Protein AF-0000000069286916 (afdb_homodimer)

Structure (mmCIF, N/CA/C/O backbone):
data_AF-0000000069286916-model_v1
#
loop_
_entity.id
_entity.type
_entity.pdbx_description
1 polymer 'Heat shock protein 70'
#
loop_
_atom_site.group_PDB
_atom_site.id
_atom_site.type_symbol
_atom_site.label_atom_id
_atom_site.label_alt_id
_atom_site.label_comp_id
_atom_site.label_asym_id
_atom_site.label_entity_id
_atom_site.label_seq_id
_atom_site.pdbx_PDB_ins_code
_atom_site.Cartn_x
_atom_site.Cartn_y
_atom_site.Cartn_z
_atom_site.occupancy
_atom_site.B_iso_or_equiv
_atom_site.auth_seq_id
_atom_site.auth_comp_id
_atom_site.auth_asym_id
_atom_site.auth_atom_id
_atom_site.pdbx_PDB_model_num
ATOM 1 N N . MET A 1 1 ? -3.254 14.445 -24.484 1 29.27 1 MET A N 1
ATOM 2 C CA . MET A 1 1 ? -4.668 14.258 -24.797 1 29.27 1 MET A CA 1
ATOM 3 C C . MET A 1 1 ? -5.523 14.312 -23.531 1 29.27 1 MET A C 1
ATOM 5 O O . MET A 1 1 ? -5.285 13.562 -22.594 1 29.27 1 MET A O 1
ATOM 9 N N . THR A 1 2 ? -5.906 15.469 -23.266 1 39.06 2 THR A N 1
ATOM 10 C CA . THR A 1 2 ? -6.801 15.734 -22.156 1 39.06 2 THR A CA 1
ATOM 11 C C . THR A 1 2 ? -7.996 14.789 -22.172 1 39.06 2 THR A C 1
ATOM 13 O O . THR A 1 2 ? -8.828 14.859 -23.078 1 39.06 2 THR A O 1
ATOM 16 N N . THR A 1 3 ? -7.797 13.656 -21.75 1 44.78 3 THR A N 1
ATOM 17 C CA . THR A 1 3 ? -8.93 12.742 -21.703 1 44.78 3 THR A CA 1
ATOM 18 C C . THR A 1 3 ? -10.102 13.359 -20.938 1 44.78 3 THR A C 1
ATOM 20 O O . THR A 1 3 ? -9.938 13.844 -19.828 1 44.78 3 THR A O 1
ATOM 23 N N . SER A 1 4 ? -11 13.945 -21.641 1 55.5 4 SER A N 1
ATOM 24 C CA . SER A 1 4 ? -12.242 14.477 -21.094 1 55.5 4 SER A CA 1
ATOM 25 C C . SER A 1 4 ? -13.031 13.398 -20.359 1 55.5 4 SER A C 1
ATOM 27 O O . SER A 1 4 ? -13.438 12.406 -20.969 1 55.5 4 SER A O 1
ATOM 29 N N . TYR A 1 5 ? -12.859 13.461 -19.094 1 59.62 5 TYR A N 1
ATOM 30 C CA . TYR A 1 5 ? -13.625 12.508 -18.297 1 59.62 5 TYR A CA 1
ATOM 31 C C . TYR A 1 5 ? -15.078 12.953 -18.172 1 59.62 5 TYR A C 1
ATOM 33 O O . TYR A 1 5 ? -15.352 14.133 -17.938 1 59.62 5 TYR A O 1
ATOM 41 N N . LYS A 1 6 ? -16.094 12.156 -18.391 1 61.5 6 LYS A N 1
ATOM 42 C CA . LYS A 1 6 ? -17.516 12.422 -18.328 1 61.5 6 LYS A CA 1
ATOM 43 C C . LYS A 1 6 ? -18.016 12.352 -16.891 1 61.5 6 LYS A C 1
ATOM 45 O O . LYS A 1 6 ? -19.078 12.883 -16.562 1 61.5 6 LYS A O 1
ATOM 50 N N . GLN A 1 7 ? -17.203 11.828 -15.945 1 78.44 7 GLN A N 1
ATOM 51 C CA . GLN A 1 7 ? -17.641 11.672 -14.562 1 78.44 7 GLN A CA 1
ATOM 52 C C . GLN A 1 7 ? -16.844 12.578 -13.625 1 78.44 7 GLN A C 1
ATOM 54 O O . GLN A 1 7 ? -15.781 13.078 -13.992 1 78.44 7 GLN A O 1
ATOM 59 N N . ALA A 1 8 ? -17.594 13.039 -12.531 1 84.75 8 ALA A N 1
ATOM 60 C CA . ALA A 1 8 ? -16.953 13.883 -11.523 1 84.75 8 ALA A CA 1
ATOM 61 C C . ALA A 1 8 ? -16.625 13.086 -10.258 1 84.75 8 ALA A C 1
ATOM 63 O O . ALA A 1 8 ? -17.391 12.188 -9.883 1 84.75 8 ALA A O 1
ATOM 64 N N . ALA A 1 9 ? -15.461 13.414 -9.781 1 88.81 9 ALA A N 1
ATOM 65 C CA . ALA A 1 9 ? -15.047 12.742 -8.547 1 88.81 9 ALA A CA 1
ATOM 66 C C . ALA A 1 9 ? -14.844 13.75 -7.418 1 88.81 9 ALA A C 1
ATOM 68 O O . ALA A 1 9 ? -14.336 14.852 -7.641 1 88.81 9 ALA A O 1
ATOM 69 N N . VAL A 1 10 ? -15.297 13.406 -6.246 1 93.06 10 VAL A N 1
ATOM 70 C CA . VAL A 1 10 ? -15.023 14.148 -5.02 1 93.06 10 VAL A CA 1
ATOM 71 C C . VAL A 1 10 ? -13.922 13.461 -4.223 1 93.06 10 VAL A C 1
ATOM 73 O O . VAL A 1 10 ? -13.93 12.234 -4.078 1 93.06 10 VAL A O 1
ATOM 76 N N . VAL A 1 11 ? -12.953 14.32 -3.748 1 96.88 11 VAL A N 1
ATOM 77 C CA . VAL A 1 11 ? -11.773 13.648 -3.201 1 96.88 11 VAL A CA 1
ATOM 78 C C . VAL A 1 11 ? -11.398 14.289 -1.867 1 96.88 11 VAL A C 1
ATOM 80 O O . VAL A 1 11 ? -11.789 15.422 -1.575 1 96.88 11 VAL A O 1
ATOM 83 N N . GLY A 1 12 ? -10.828 13.539 -1.012 1 98.56 12 GLY A N 1
ATOM 84 C CA . GLY A 1 12 ? -10.172 13.969 0.211 1 98.56 12 GLY A CA 1
ATOM 85 C C . GLY A 1 12 ? -8.656 13.836 0.158 1 98.56 12 GLY A C 1
ATOM 86 O O . GLY A 1 12 ? -8.141 12.781 -0.207 1 98.56 12 GLY A O 1
ATOM 87 N N . ILE A 1 13 ? -7.938 14.93 0.523 1 98.75 13 ILE A N 1
ATOM 88 C CA . ILE A 1 13 ? -6.48 14.938 0.417 1 98.75 13 ILE A CA 1
ATOM 89 C C . ILE A 1 13 ? -5.863 15.086 1.805 1 98.75 13 ILE A C 1
ATOM 91 O O . ILE A 1 13 ? -6.168 16.031 2.529 1 98.75 13 ILE A O 1
ATOM 95 N N . ASP A 1 14 ? -5.078 14.148 2.252 1 98.38 14 ASP A N 1
ATOM 96 C CA . ASP A 1 14 ? -4.152 14.281 3.373 1 98.38 14 ASP A CA 1
ATOM 97 C C . ASP A 1 14 ? -2.771 14.719 2.895 1 98.38 14 ASP A C 1
ATOM 99 O O . ASP A 1 14 ? -1.964 13.883 2.473 1 98.38 14 ASP A O 1
ATOM 103 N N . LEU A 1 15 ? -2.523 15.969 2.996 1 98.06 15 LEU A N 1
ATOM 104 C CA . LEU A 1 15 ? -1.232 16.516 2.594 1 98.06 15 LEU A CA 1
ATOM 105 C C . LEU A 1 15 ? -0.187 16.297 3.682 1 98.06 15 LEU A C 1
ATOM 107 O O . LEU A 1 15 ? -0.03 17.141 4.574 1 98.06 15 LEU A O 1
ATOM 111 N N . GLY A 1 16 ? 0.583 15.211 3.516 1 96.25 16 GLY A N 1
ATOM 112 C CA . GLY A 1 16 ? 1.627 14.93 4.488 1 96.25 16 GLY A CA 1
ATOM 113 C C . GLY A 1 16 ? 2.947 15.594 4.156 1 96.25 16 GLY A C 1
ATOM 114 O O . GLY A 1 16 ? 3.191 15.969 3.004 1 96.25 16 GLY A O 1
ATOM 115 N N . ALA A 1 17 ? 3.781 15.75 5.18 1 95.38 17 ALA A N 1
ATOM 116 C CA . ALA A 1 17 ? 5.102 16.344 4.98 1 95.38 17 ALA A CA 1
ATOM 117 C C . ALA A 1 17 ? 6 15.422 4.164 1 95.38 17 ALA A C 1
ATOM 119 O O . ALA A 1 17 ? 6.789 15.883 3.338 1 95.38 17 ALA A O 1
ATOM 120 N N . SER A 1 18 ? 5.863 14.133 4.379 1 95.5 18 SER A N 1
ATOM 121 C CA . SER A 1 18 ? 6.699 13.156 3.686 1 95.5 18 SER A CA 1
ATOM 122 C C . SER A 1 18 ? 5.926 12.461 2.566 1 95.5 18 SER A C 1
ATOM 124 O O . SER A 1 18 ? 6.453 12.266 1.471 1 95.5 18 SER A O 1
ATOM 126 N N . GLU A 1 19 ? 4.758 12.047 2.936 1 96.19 19 GLU A N 1
ATOM 127 C CA . GLU A 1 19 ? 3.883 11.359 1.992 1 96.19 19 GLU A CA 1
ATOM 128 C C . GLU A 1 19 ? 2.443 11.852 2.115 1 96.19 19 GLU A C 1
ATOM 130 O O . GLU A 1 19 ? 2.018 12.281 3.188 1 96.19 19 GLU A O 1
ATOM 135 N N . SER A 1 20 ? 1.748 11.711 0.996 1 98.12 20 SER A N 1
ATOM 136 C CA . SER A 1 20 ? 0.358 12.156 0.978 1 98.12 20 SER A CA 1
ATOM 137 C C . SER A 1 20 ? -0.574 11.039 0.523 1 98.12 20 SER A C 1
ATOM 139 O O . SER A 1 20 ? -0.155 10.133 -0.194 1 98.12 20 SER A O 1
ATOM 141 N N . TYR A 1 21 ? -1.77 11.062 0.991 1 98 21 TYR A N 1
ATOM 142 C CA . TYR A 1 21 ? -2.834 10.133 0.627 1 98 21 TYR A CA 1
ATOM 143 C C . TYR A 1 21 ? -4.02 10.875 0.015 1 98 21 TYR A C 1
ATOM 145 O O . TYR A 1 21 ? -4.375 11.969 0.461 1 98 21 TYR A O 1
ATOM 153 N N . VAL A 1 22 ? -4.637 10.328 -1 1 98.5 22 VAL A N 1
ATOM 154 C CA . VAL A 1 22 ? -5.863 10.852 -1.597 1 98.5 22 VAL A CA 1
ATOM 155 C C . VAL A 1 22 ? -6.949 9.781 -1.562 1 98.5 22 VAL A C 1
ATOM 157 O O . VAL A 1 22 ? -6.738 8.648 -2.021 1 98.5 22 VAL A O 1
ATOM 160 N N . ALA A 1 23 ? -8.023 10.094 -0.96 1 97.94 23 ALA A N 1
ATOM 161 C CA . ALA A 1 23 ? -9.203 9.227 -0.952 1 97.94 23 ALA A CA 1
ATOM 162 C C . ALA A 1 23 ? -10.273 9.75 -1.898 1 97.94 23 ALA A C 1
ATOM 164 O O . ALA A 1 23 ? -10.375 10.961 -2.129 1 97.94 23 ALA A O 1
ATOM 165 N N . TYR A 1 24 ? -11.023 8.898 -2.457 1 95 24 TYR A N 1
ATOM 166 C CA . TYR A 1 24 ? -12.125 9.258 -3.348 1 95 24 TYR A CA 1
ATOM 167 C C . TYR A 1 24 ? -13.391 8.484 -3 1 95 24 TYR A C 1
ATOM 169 O O . TYR A 1 24 ? -13.328 7.473 -2.297 1 95 24 TYR A O 1
ATOM 177 N N . VAL A 1 25 ? -14.484 9.039 -3.387 1 88.81 25 VAL A N 1
ATOM 178 C CA . VAL A 1 25 ? -15.773 8.383 -3.203 1 88.81 25 VAL A CA 1
ATOM 179 C C . VAL A 1 25 ? -16.234 7.766 -4.523 1 88.81 25 VAL A C 1
ATOM 181 O O . VAL A 1 25 ? -16.5 8.484 -5.488 1 88.81 25 VAL A O 1
ATOM 184 N N . GLY A 1 26 ? -16.219 6.445 -4.582 1 75.25 26 GLY A N 1
ATOM 185 C CA . GLY A 1 26 ? -16.688 5.738 -5.766 1 75.25 26 GLY A CA 1
ATOM 186 C C . GLY A 1 26 ? -17.609 4.574 -5.441 1 75.25 26 GLY A C 1
ATOM 187 O O . GLY A 1 26 ? -17.266 3.725 -4.613 1 75.25 26 GLY A O 1
ATOM 188 N N . LYS A 1 27 ? -18.688 4.496 -6.156 1 71 27 LYS A N 1
ATOM 189 C CA . LYS A 1 27 ? -19.672 3.422 -6.055 1 71 27 LYS A CA 1
ATOM 190 C C . LYS A 1 27 ? -20.078 3.195 -4.605 1 71 27 LYS A C 1
ATOM 192 O O . LYS A 1 27 ? -20.125 2.055 -4.137 1 71 27 LYS A O 1
ATOM 197 N N . GLY A 1 28 ? -20.188 4.32 -3.824 1 74.38 28 GLY A N 1
ATOM 198 C CA . GLY A 1 28 ? -20.719 4.281 -2.475 1 74.38 28 GLY A CA 1
ATOM 199 C C . GLY A 1 28 ? -19.688 3.945 -1.423 1 74.38 28 GLY A C 1
ATOM 200 O O . GLY A 1 28 ? -20 3.854 -0.235 1 74.38 28 GLY A O 1
ATOM 201 N N . ILE A 1 29 ? -18.5 3.756 -1.857 1 80.44 29 ILE A N 1
ATOM 202 C CA . ILE A 1 29 ? -17.469 3.422 -0.875 1 80.44 29 ILE A CA 1
ATOM 203 C C . ILE A 1 29 ? -16.312 4.414 -0.979 1 80.44 29 ILE A C 1
ATOM 205 O O . ILE A 1 29 ? -16.109 5.027 -2.029 1 80.44 29 ILE A O 1
ATOM 209 N N . VAL A 1 30 ? -15.711 4.656 0.175 1 90.31 30 VAL A N 1
ATOM 210 C CA . VAL A 1 30 ? -14.508 5.48 0.203 1 90.31 30 VAL A CA 1
ATOM 211 C C . VAL A 1 30 ? -13.273 4.59 0.059 1 90.31 30 VAL A C 1
ATOM 213 O O . VAL A 1 30 ? -13.125 3.6 0.779 1 90.31 30 VAL A O 1
ATOM 216 N N . ASP A 1 31 ? -12.469 4.895 -0.884 1 90 31 ASP A N 1
ATOM 217 C CA . ASP A 1 31 ? -11.242 4.125 -1.069 1 90 31 ASP A CA 1
ATOM 218 C C . ASP A 1 31 ? -10.055 5.043 -1.356 1 90 31 ASP A C 1
ATOM 220 O O . ASP A 1 31 ? -10.219 6.262 -1.454 1 90 31 ASP A O 1
ATOM 224 N N . ILE A 1 32 ? -8.852 4.5 -1.339 1 94.81 32 ILE A N 1
ATOM 225 C CA . ILE A 1 32 ? -7.617 5.262 -1.492 1 94.81 32 ILE A CA 1
ATOM 226 C C . ILE A 1 32 ? -7.105 5.133 -2.926 1 94.81 32 ILE A C 1
ATOM 228 O O . ILE A 1 32 ? -7.125 4.043 -3.504 1 94.81 32 ILE A O 1
ATOM 232 N N . VAL A 1 33 ? -6.664 6.242 -3.512 1 94.62 33 VAL A N 1
ATOM 233 C CA . VAL A 1 33 ? -6.098 6.305 -4.855 1 94.62 33 VAL A CA 1
ATOM 234 C C . VAL A 1 33 ? -4.711 5.664 -4.863 1 94.62 33 VAL A C 1
ATOM 236 O O . VAL A 1 33 ? -3.92 5.875 -3.939 1 94.62 33 VAL A O 1
ATOM 239 N N . GLN A 1 34 ? -4.43 4.887 -5.844 1 91.25 34 GLN A N 1
ATOM 240 C CA . GLN A 1 34 ? -3.072 4.402 -6.07 1 91.25 34 GLN A CA 1
ATOM 241 C C . GLN A 1 34 ? -2.352 5.254 -7.113 1 91.25 34 GLN A C 1
ATOM 243 O O . GLN A 1 34 ? -2.947 5.645 -8.117 1 91.25 34 GLN A O 1
ATOM 248 N N . ASN A 1 35 ? -1.1 5.523 -6.816 1 93.19 35 ASN A N 1
ATOM 249 C CA . ASN A 1 35 ? -0.357 6.367 -7.746 1 93.19 35 ASN A CA 1
ATOM 250 C C . ASN A 1 35 ? 0.226 5.555 -8.898 1 93.19 35 ASN A C 1
ATOM 252 O O . ASN A 1 35 ? -0.092 4.375 -9.055 1 93.19 35 ASN A O 1
ATOM 256 N N . GLU A 1 36 ? 1.031 6.188 -9.742 1 85.69 36 GLU A N 1
ATOM 257 C CA . GLU A 1 36 ? 1.503 5.602 -10.992 1 85.69 36 GLU A CA 1
ATOM 258 C C . GLU A 1 36 ? 2.473 4.453 -10.734 1 85.69 36 GLU A C 1
ATOM 260 O O . GLU A 1 36 ? 2.748 3.65 -11.625 1 85.69 36 GLU A O 1
ATOM 265 N N . VAL A 1 37 ? 2.984 4.363 -9.5 1 86.75 37 VAL A N 1
ATOM 266 C CA . VAL A 1 37 ? 3.863 3.246 -9.18 1 86.75 37 VAL A CA 1
ATOM 267 C C . VAL A 1 37 ? 3.125 2.246 -8.289 1 86.75 37 VAL A C 1
ATOM 269 O O . VAL A 1 37 ? 3.75 1.459 -7.578 1 86.75 37 VAL A O 1
ATOM 272 N N . SER A 1 38 ? 1.798 2.359 -8.219 1 83.19 38 SER A N 1
ATOM 273 C CA . SER A 1 38 ? 0.877 1.422 -7.582 1 83.19 38 SER A CA 1
ATOM 274 C C . SER A 1 38 ? 0.997 1.474 -6.062 1 83.19 38 SER A C 1
ATOM 276 O O . SER A 1 38 ? 0.88 0.447 -5.391 1 83.19 38 SER A O 1
ATOM 278 N N . LYS A 1 39 ? 1.302 2.613 -5.629 1 90.62 39 LYS A N 1
ATOM 279 C CA . LYS A 1 39 ? 1.31 2.84 -4.188 1 90.62 39 LYS A CA 1
ATOM 280 C C . LYS A 1 39 ? 0.085 3.639 -3.752 1 90.62 39 LYS A C 1
ATOM 282 O O . LYS A 1 39 ? -0.419 4.473 -4.504 1 90.62 39 LYS A O 1
ATOM 287 N N . ARG A 1 40 ? -0.316 3.383 -2.555 1 93.12 40 ARG A N 1
ATOM 288 C CA . ARG A 1 40 ? -1.465 4.098 -2.012 1 93.12 40 ARG A CA 1
ATOM 289 C C . ARG A 1 40 ? -1.052 5.457 -1.457 1 93.12 40 ARG A C 1
ATOM 291 O O . ARG A 1 40 ? -1.901 6.305 -1.178 1 93.12 40 ARG A O 1
ATOM 298 N N . ASN A 1 41 ? 0.191 5.676 -1.24 1 95.88 41 ASN A N 1
ATOM 299 C CA . ASN A 1 41 ? 0.741 6.973 -0.851 1 95.88 41 ASN A CA 1
ATOM 300 C C . ASN A 1 41 ? 1.637 7.551 -1.941 1 95.88 41 ASN A C 1
ATOM 302 O O . ASN A 1 41 ? 2.168 6.812 -2.773 1 95.88 41 ASN A O 1
ATOM 306 N N . THR A 1 42 ? 1.723 8.844 -2.016 1 97.44 42 THR A N 1
ATOM 307 C CA . THR A 1 42 ? 2.607 9.562 -2.926 1 97.44 42 THR A CA 1
ATOM 308 C C . THR A 1 42 ? 3.605 10.414 -2.148 1 97.44 42 THR A C 1
ATOM 310 O O . THR A 1 42 ? 3.229 11.133 -1.219 1 97.44 42 THR A O 1
ATOM 313 N N . SER A 1 43 ? 4.898 10.328 -2.57 1 97.5 43 SER A N 1
ATOM 314 C CA . SER A 1 43 ? 5.938 11.086 -1.887 1 97.5 43 SER A CA 1
ATOM 315 C C . SER A 1 43 ? 5.738 12.586 -2.076 1 97.5 43 SER A C 1
ATOM 317 O O . SER A 1 43 ? 5.5 13.047 -3.191 1 97.5 43 SER A O 1
ATOM 319 N N . SER A 1 44 ? 5.781 13.328 -0.987 1 98.19 44 SER A N 1
ATOM 320 C CA . SER A 1 44 ? 5.633 14.781 -1.049 1 98.19 44 SER A CA 1
ATOM 321 C C . SER A 1 44 ? 6.934 15.453 -1.466 1 98.19 44 SER A C 1
ATOM 323 O O . SER A 1 44 ? 7.578 16.125 -0.657 1 98.19 44 SER A O 1
ATOM 325 N N . LEU A 1 45 ? 7.273 15.312 -2.762 1 98.19 45 LEU A N 1
ATOM 326 C CA . LEU A 1 45 ? 8.539 15.789 -3.299 1 98.19 45 LEU A CA 1
ATOM 327 C C . LEU A 1 45 ? 8.328 16.531 -4.621 1 98.19 45 LEU A C 1
ATOM 329 O O . LEU A 1 45 ? 7.48 16.125 -5.422 1 98.19 45 LEU A O 1
ATOM 333 N N . VAL A 1 46 ? 9.07 17.594 -4.781 1 98.38 46 VAL A N 1
ATOM 334 C CA . VAL A 1 46 ? 9.141 18.328 -6.039 1 98.38 46 VAL A CA 1
ATOM 335 C C . VAL A 1 46 ? 10.602 18.547 -6.43 1 98.38 46 VAL A C 1
ATOM 337 O O . VAL A 1 46 ? 11.344 19.234 -5.73 1 98.38 46 VAL A O 1
ATOM 340 N N . GLY A 1 47 ? 11 17.938 -7.543 1 97.25 47 GLY A N 1
ATOM 341 C CA . GLY A 1 47 ? 12.367 18.062 -8.031 1 97.25 47 GLY A CA 1
ATOM 342 C C . GLY A 1 47 ? 12.469 18.828 -9.336 1 97.25 47 GLY A C 1
ATOM 343 O O . GLY A 1 47 ? 11.484 18.922 -10.086 1 97.25 47 GLY A O 1
ATOM 344 N N . PHE A 1 48 ? 13.633 19.375 -9.547 1 96.94 48 PHE A N 1
ATOM 345 C CA . PHE A 1 48 ? 13.906 20.141 -10.758 1 96.94 48 PHE A CA 1
ATOM 346 C C . PHE A 1 48 ? 15.188 19.656 -11.43 1 96.94 48 PHE A C 1
ATOM 348 O O . PHE A 1 48 ? 16.188 19.391 -10.758 1 96.94 48 PHE A O 1
ATOM 355 N N . THR A 1 49 ? 15.094 19.391 -12.711 1 93.31 49 THR A N 1
ATOM 356 C CA . THR A 1 49 ? 16.266 19.031 -13.5 1 93.31 49 THR A CA 1
ATOM 357 C C . THR A 1 49 ? 16.484 20.031 -14.633 1 93.31 49 THR A C 1
ATOM 359 O O . THR A 1 49 ? 15.797 21.047 -14.711 1 93.31 49 THR A O 1
ATOM 362 N N . ASP A 1 50 ? 17.516 19.797 -15.453 1 91.44 50 ASP A N 1
ATOM 363 C CA . ASP A 1 50 ? 17.781 20.656 -16.594 1 91.44 50 ASP A CA 1
ATOM 364 C C . ASP A 1 50 ? 16.703 20.484 -17.672 1 91.44 50 ASP A C 1
ATOM 366 O O . ASP A 1 50 ? 16.578 21.328 -18.578 1 91.44 50 ASP A O 1
ATOM 370 N N . ARG A 1 51 ? 15.898 19.469 -17.484 1 87.06 51 ARG A N 1
ATOM 371 C CA . ARG A 1 51 ? 14.984 19.141 -18.562 1 87.06 51 ARG A CA 1
ATOM 372 C C . ARG A 1 51 ? 13.531 19.25 -18.109 1 87.06 51 ARG A C 1
ATOM 374 O O . ARG A 1 51 ? 12.664 19.656 -18.875 1 87.06 51 ARG A O 1
ATOM 381 N N . GLU A 1 52 ? 13.297 18.828 -16.906 1 92.25 52 GLU A N 1
ATOM 382 C CA . GLU A 1 52 ? 11.898 18.734 -16.5 1 92.25 52 GLU A CA 1
ATOM 383 C C . GLU A 1 52 ? 11.75 18.828 -14.984 1 92.25 52 GLU A C 1
ATOM 385 O O . GLU A 1 52 ? 12.75 18.844 -14.258 1 92.25 52 GLU A O 1
ATOM 390 N N . ARG A 1 53 ? 10.523 19.016 -14.57 1 95.75 53 ARG A N 1
ATOM 391 C CA . ARG A 1 53 ? 10.156 18.875 -13.164 1 95.75 53 ARG A CA 1
ATOM 392 C C . ARG A 1 53 ? 9.844 17.438 -12.812 1 95.75 53 ARG A C 1
ATOM 394 O O . ARG A 1 53 ? 9.242 16.703 -13.609 1 95.75 53 ARG A O 1
ATOM 401 N N . LEU A 1 54 ? 10.328 17.047 -11.641 1 95.25 54 LEU A N 1
ATOM 402 C CA . LEU A 1 54 ? 10.047 15.719 -11.094 1 95.25 54 LEU A CA 1
ATOM 403 C C . LEU A 1 54 ? 9.086 15.812 -9.914 1 95.25 54 LEU A C 1
ATOM 405 O O . LEU A 1 54 ? 9.398 16.453 -8.906 1 95.25 54 LEU A O 1
ATOM 409 N N . LEU A 1 55 ? 7.957 15.172 -9.992 1 97.25 55 LEU A N 1
ATOM 410 C CA . LEU A 1 55 ? 6.949 15.312 -8.945 1 97.25 55 LEU A CA 1
ATOM 411 C C . LEU A 1 55 ? 6.609 13.953 -8.336 1 97.25 55 LEU A C 1
ATOM 413 O O . LEU A 1 55 ? 6.508 12.953 -9.047 1 97.25 55 LEU A O 1
ATOM 417 N N . GLY A 1 56 ? 6.43 13.914 -7.02 1 96.75 56 GLY A N 1
ATOM 418 C CA . GLY A 1 56 ? 6.008 12.703 -6.34 1 96.75 56 GLY A CA 1
ATOM 419 C C . GLY A 1 56 ? 7.062 11.609 -6.352 1 96.75 56 GLY A C 1
ATOM 420 O O . GLY A 1 56 ? 8.227 11.867 -6.035 1 96.75 56 GLY A O 1
ATOM 421 N N . ASP A 1 57 ? 6.645 10.414 -6.734 1 94.56 57 ASP A N 1
ATOM 422 C CA . ASP A 1 57 ? 7.52 9.242 -6.66 1 94.56 57 ASP A CA 1
ATOM 423 C C . ASP A 1 57 ? 8.602 9.297 -7.738 1 94.56 57 ASP A C 1
ATOM 425 O O . ASP A 1 57 ? 9.641 8.641 -7.617 1 94.56 57 ASP A O 1
ATOM 429 N N . VAL A 1 58 ? 8.359 10.039 -8.75 1 93.31 58 VAL A N 1
ATOM 430 C CA . VAL A 1 58 ? 9.383 10.25 -9.766 1 93.31 58 VAL A CA 1
ATOM 431 C C . VAL A 1 58 ? 10.555 11.023 -9.156 1 93.31 58 VAL A C 1
ATOM 433 O O . VAL A 1 58 ? 11.719 10.727 -9.438 1 93.31 58 VAL A O 1
ATOM 436 N N . ALA A 1 59 ? 10.227 12.039 -8.375 1 95.69 59 ALA A N 1
ATOM 437 C CA . ALA A 1 59 ? 11.266 12.781 -7.66 1 95.69 59 ALA A CA 1
ATOM 438 C C . ALA A 1 59 ? 12 11.891 -6.668 1 95.69 59 ALA A C 1
ATOM 440 O O . ALA A 1 59 ? 13.211 12 -6.504 1 95.69 59 ALA A O 1
ATOM 441 N N . LEU A 1 60 ? 11.258 11 -6.016 1 94.56 60 LEU A N 1
ATOM 442 C CA . LEU A 1 60 ? 11.852 10.086 -5.051 1 94.56 60 LEU A CA 1
ATOM 443 C C . LEU A 1 60 ? 12.883 9.188 -5.719 1 94.56 60 LEU A C 1
ATOM 445 O O . LEU A 1 60 ? 13.953 8.93 -5.16 1 94.56 60 LEU A O 1
ATOM 449 N N . ALA A 1 61 ? 12.555 8.719 -6.887 1 89.44 61 ALA A N 1
ATOM 450 C CA . ALA A 1 61 ? 13.422 7.797 -7.609 1 89.44 61 ALA A CA 1
ATOM 451 C C . ALA A 1 61 ? 14.758 8.453 -7.949 1 89.44 61 ALA A C 1
ATOM 453 O O . ALA A 1 61 ? 15.766 7.762 -8.141 1 89.44 61 ALA A O 1
ATOM 454 N N . GLN A 1 62 ? 14.836 9.789 -7.969 1 91.06 62 GLN A N 1
ATOM 455 C CA . GLN A 1 62 ? 16.047 10.492 -8.398 1 91.06 62 GLN A CA 1
ATOM 456 C C . GLN A 1 62 ? 16.594 11.359 -7.273 1 91.06 62 GLN A C 1
ATOM 458 O O . GLN A 1 62 ? 17.516 12.156 -7.496 1 91.06 62 GLN A O 1
ATOM 463 N N . ILE A 1 63 ? 16.047 11.25 -6.113 1 92.44 63 ILE A N 1
ATOM 464 C CA . ILE A 1 63 ? 16.359 12.211 -5.062 1 92.44 63 ILE A CA 1
ATOM 465 C C . ILE A 1 63 ? 17.828 12.109 -4.684 1 92.44 63 ILE A C 1
ATOM 467 O O . ILE A 1 63 ? 18.469 13.117 -4.348 1 92.44 63 ILE A O 1
ATOM 471 N N . LYS A 1 64 ? 18.453 10.961 -4.734 1 89.06 64 LYS A N 1
ATOM 472 C CA . LYS A 1 64 ? 19.859 10.805 -4.355 1 89.06 64 LYS A CA 1
ATOM 473 C C . LYS A 1 64 ? 20.781 11.516 -5.344 1 89.06 64 LYS A C 1
ATOM 475 O O . LYS A 1 64 ? 21.734 12.188 -4.938 1 89.06 64 LYS A O 1
ATOM 480 N N . SER A 1 65 ? 20.5 11.422 -6.625 1 88.12 65 SER A N 1
ATOM 481 C CA . SER A 1 65 ? 21.328 12.047 -7.648 1 88.12 65 SER A CA 1
ATOM 482 C C . SER A 1 65 ? 20.922 13.508 -7.863 1 88.12 65 SER A C 1
ATOM 484 O O . SER A 1 65 ? 21.688 14.281 -8.438 1 88.12 65 SER A O 1
ATOM 486 N N . ASN A 1 66 ? 19.734 13.891 -7.363 1 92.69 66 ASN A N 1
ATOM 487 C CA . ASN A 1 66 ? 19.219 15.234 -7.578 1 92.69 66 ASN A CA 1
ATOM 488 C C . ASN A 1 66 ? 18.828 15.898 -6.262 1 92.69 66 ASN A C 1
ATOM 490 O O . ASN A 1 66 ? 17.844 16.641 -6.207 1 92.69 66 ASN A O 1
ATOM 494 N N . ALA A 1 67 ? 19.594 15.594 -5.27 1 92.62 67 ALA A N 1
ATOM 495 C CA . ALA A 1 67 ? 19.266 16.016 -3.912 1 92.62 67 ALA A CA 1
ATOM 496 C C . ALA A 1 67 ? 19.188 17.531 -3.809 1 92.62 67 ALA A C 1
ATOM 498 O O . ALA A 1 67 ? 18.219 18.062 -3.248 1 92.62 67 ALA A O 1
ATOM 499 N N . LYS A 1 68 ? 20.016 18.297 -4.418 1 93.31 68 LYS A N 1
ATOM 500 C CA . LYS A 1 68 ? 20.156 19.734 -4.25 1 93.31 68 LYS A CA 1
ATOM 501 C C . LYS A 1 68 ? 18.984 20.484 -4.91 1 93.31 68 LYS A C 1
ATOM 503 O O . LYS A 1 68 ? 18.766 21.656 -4.625 1 93.31 68 LYS A O 1
ATOM 508 N N . ASN A 1 69 ? 18.312 19.75 -5.758 1 96.44 69 ASN A N 1
ATOM 509 C CA . ASN A 1 69 ? 17.219 20.406 -6.484 1 96.44 69 ASN A CA 1
ATOM 510 C C . ASN A 1 69 ? 15.883 19.719 -6.207 1 96.44 69 ASN A C 1
ATOM 512 O O . ASN A 1 69 ? 14.969 19.781 -7.031 1 96.44 69 ASN A O 1
ATOM 516 N N . THR A 1 70 ? 15.797 18.984 -5.098 1 97.19 70 THR A N 1
ATOM 517 C CA . THR A 1 70 ? 14.547 18.344 -4.719 1 97.19 70 THR A CA 1
ATOM 518 C C . THR A 1 70 ? 13.969 18.984 -3.457 1 97.19 70 THR A C 1
ATOM 520 O O . THR A 1 70 ? 14.562 18.875 -2.379 1 97.19 70 THR A O 1
ATOM 523 N N . CYS A 1 71 ? 12.859 19.672 -3.619 1 98.06 71 CYS A N 1
ATOM 524 C CA . CYS A 1 71 ? 12.156 20.328 -2.52 1 98.06 71 CYS A CA 1
ATOM 525 C C . CYS A 1 71 ? 11.352 19.312 -1.711 1 98.06 71 CYS A C 1
ATOM 527 O O . CYS A 1 71 ? 10.57 18.547 -2.273 1 98.06 71 CYS A O 1
ATOM 529 N N . ARG A 1 72 ? 11.562 19.344 -0.414 1 96.06 72 ARG A N 1
ATOM 530 C CA . ARG A 1 72 ? 10.836 18.438 0.483 1 96.06 72 ARG A CA 1
ATOM 531 C C . ARG A 1 72 ? 10.312 19.188 1.702 1 96.06 72 ARG A C 1
ATOM 533 O O . ARG A 1 72 ? 10.766 20.297 1.996 1 96.06 72 ARG A O 1
ATOM 540 N N . ASN A 1 73 ? 9.312 18.734 2.393 1 95.5 73 ASN A N 1
ATOM 541 C CA . ASN A 1 73 ? 8.695 19.281 3.6 1 95.5 73 ASN A CA 1
ATOM 542 C C . ASN A 1 73 ? 8.133 20.672 3.354 1 95.5 73 ASN A C 1
ATOM 544 O O . ASN A 1 73 ? 8.125 21.516 4.258 1 95.5 73 ASN A O 1
ATOM 548 N N . PHE A 1 74 ? 7.754 20.984 2.191 1 97.31 74 PHE A N 1
ATOM 549 C CA . PHE A 1 74 ? 7.285 22.328 1.863 1 97.31 74 PHE A CA 1
ATOM 550 C C . PHE A 1 74 ? 5.984 22.641 2.6 1 97.31 74 PHE A C 1
ATOM 552 O O . PHE A 1 74 ? 5.633 23.797 2.777 1 97.31 74 PHE A O 1
ATOM 559 N N . LYS A 1 75 ? 5.285 21.609 3.059 1 96.75 75 LYS A N 1
ATOM 560 C CA . LYS A 1 75 ? 4.113 21.828 3.902 1 96.75 75 LYS A CA 1
ATOM 561 C C . LYS A 1 75 ? 4.449 22.688 5.109 1 96.75 75 LYS A C 1
ATOM 563 O O . LYS A 1 75 ? 3.676 23.578 5.48 1 96.75 75 LYS A O 1
ATOM 568 N N . HIS A 1 76 ? 5.582 22.5 5.68 1 96.44 76 HIS A N 1
ATOM 569 C CA . HIS A 1 76 ? 5.996 23.188 6.906 1 96.44 76 HIS A CA 1
ATOM 570 C C . HIS A 1 76 ? 6.484 24.594 6.613 1 96.44 76 HIS A C 1
ATOM 572 O O . HIS A 1 76 ? 6.676 25.391 7.535 1 96.44 76 HIS A O 1
ATOM 578 N N . LEU A 1 77 ? 6.621 24.906 5.332 1 97 77 LEU A N 1
ATOM 579 C CA . LEU A 1 77 ? 7.113 26.234 4.965 1 97 77 LEU A CA 1
ATOM 580 C C . LEU A 1 77 ? 5.957 27.172 4.609 1 97 77 LEU A C 1
ATOM 582 O O . LEU A 1 77 ? 6.133 28.391 4.535 1 97 77 LEU A O 1
ATOM 586 N N . LEU A 1 78 ? 4.793 26.641 4.469 1 97.5 78 LEU A N 1
ATOM 587 C CA . LEU A 1 78 ? 3.643 27.438 4.066 1 97.5 78 LEU A CA 1
ATOM 588 C C . LEU A 1 78 ? 3.381 28.562 5.074 1 97.5 78 LEU A C 1
ATOM 590 O O . LEU A 1 78 ? 3.148 28.297 6.254 1 97.5 78 LEU A O 1
ATOM 594 N N . GLY A 1 79 ? 3.4 29.812 4.594 1 96.12 79 GLY A N 1
ATOM 595 C CA . GLY A 1 79 ? 3.082 30.969 5.41 1 96.12 79 GLY A CA 1
ATOM 596 C C . GLY A 1 79 ? 4.105 31.234 6.5 1 96.12 79 GLY A C 1
ATOM 597 O O . GLY A 1 79 ? 3.809 31.906 7.492 1 96.12 79 GLY A O 1
ATOM 598 N N . ARG A 1 80 ? 5.316 30.672 6.324 1 96.69 80 ARG A N 1
ATOM 599 C CA . ARG A 1 80 ? 6.336 30.797 7.359 1 96.69 80 ARG A CA 1
ATOM 600 C C . ARG A 1 80 ? 7.488 31.672 6.891 1 96.69 80 ARG A C 1
ATOM 602 O O . ARG A 1 80 ? 7.844 31.656 5.707 1 96.69 80 ARG A O 1
ATOM 609 N N . LYS A 1 81 ? 8.039 32.375 7.859 1 95.06 81 LYS A N 1
ATOM 610 C CA . LYS A 1 81 ? 9.266 33.125 7.578 1 95.06 81 LYS A CA 1
ATOM 611 C C . LYS A 1 81 ? 10.492 32.219 7.68 1 95.06 81 LYS A C 1
ATOM 613 O O . LYS A 1 81 ? 10.57 31.359 8.555 1 95.06 81 LYS A O 1
ATOM 618 N N . VAL A 1 82 ? 11.445 32.438 6.812 1 94.06 82 VAL A N 1
ATOM 619 C CA . VAL A 1 82 ? 12.602 31.562 6.707 1 94.06 82 VAL A CA 1
ATOM 620 C C . VAL A 1 82 ? 13.414 31.625 7.996 1 94.06 82 VAL A C 1
ATOM 622 O O . VAL A 1 82 ? 14.078 30.656 8.367 1 94.06 82 VAL A O 1
ATOM 625 N N . ASP A 1 83 ? 13.359 32.75 8.719 1 92.06 83 ASP A N 1
ATOM 626 C CA . ASP A 1 83 ? 14.18 32.938 9.914 1 92.06 83 ASP A CA 1
ATOM 627 C C . ASP A 1 83 ? 13.414 32.531 11.172 1 92.06 83 ASP A C 1
ATOM 629 O O . ASP A 1 83 ? 13.891 32.75 12.289 1 92.06 83 ASP A O 1
ATOM 633 N N . ALA A 1 84 ? 12.211 31.969 10.953 1 92.94 84 ALA A N 1
ATOM 634 C CA . ALA A 1 84 ? 11.477 31.469 12.117 1 92.94 84 ALA A CA 1
ATOM 635 C C . ALA A 1 84 ? 12.273 30.391 12.852 1 92.94 84 ALA A C 1
ATOM 637 O O . ALA A 1 84 ? 12.898 29.531 12.219 1 92.94 84 ALA A O 1
ATOM 638 N N . PRO A 1 85 ? 12.312 30.438 14.148 1 86.81 85 PRO A N 1
ATOM 639 C CA . PRO A 1 85 ? 13.172 29.547 14.938 1 86.81 85 PRO A CA 1
ATOM 640 C C . PRO A 1 85 ? 12.883 28.078 14.68 1 86.81 85 PRO A C 1
ATOM 642 O O . PRO A 1 85 ? 13.805 27.25 14.664 1 86.81 85 PRO A O 1
ATOM 645 N N . ASP A 1 86 ? 11.68 27.719 14.516 1 86.44 86 ASP A N 1
ATOM 646 C CA . ASP A 1 86 ? 11.344 26.297 14.383 1 86.44 86 ASP A CA 1
ATOM 647 C C . ASP A 1 86 ? 11.688 25.781 12.992 1 86.44 86 ASP A C 1
ATOM 649 O O . ASP A 1 86 ? 11.711 24.578 12.758 1 86.44 86 ASP A O 1
ATOM 653 N N . LEU A 1 87 ? 12.062 26.656 12.047 1 91.75 87 LEU A N 1
ATOM 654 C CA . LEU A 1 87 ? 12.406 26.203 10.703 1 91.75 87 LEU A CA 1
ATOM 655 C C . LEU A 1 87 ? 13.844 25.703 10.641 1 91.75 87 LEU A C 1
ATOM 657 O O . LEU A 1 87 ? 14.258 25.109 9.648 1 91.75 87 LEU A O 1
ATOM 661 N N . ASP A 1 88 ? 14.555 25.906 11.727 1 88 88 ASP A N 1
ATOM 662 C CA . ASP A 1 88 ? 15.883 25.312 11.812 1 88 88 ASP A CA 1
ATOM 663 C C . ASP A 1 88 ? 15.805 23.781 11.703 1 88 88 ASP A C 1
ATOM 665 O O . ASP A 1 88 ? 16.672 23.156 11.094 1 88 88 ASP A O 1
ATOM 669 N N . LYS A 1 89 ? 14.797 23.281 12.273 1 89.62 89 LYS A N 1
ATOM 670 C CA . LYS A 1 89 ? 14.586 21.844 12.188 1 89.62 89 LYS A CA 1
ATOM 671 C C . LYS A 1 89 ? 14.367 21.406 10.742 1 89.62 89 LYS A C 1
ATOM 673 O O . LYS A 1 89 ? 14.781 20.312 10.352 1 89.62 89 LYS A O 1
ATOM 678 N N . GLU A 1 90 ? 13.703 22.234 9.984 1 93.06 90 GLU A N 1
ATOM 679 C CA . GLU A 1 90 ? 13.438 21.906 8.594 1 93.06 90 GLU A CA 1
ATOM 680 C C . GLU A 1 90 ? 14.719 21.922 7.77 1 93.06 90 GLU A C 1
ATOM 682 O O . GLU A 1 90 ? 14.859 21.172 6.805 1 93.06 90 GLU A O 1
ATOM 687 N N . LYS A 1 91 ? 15.656 22.719 8.203 1 92.12 91 LYS A N 1
ATOM 688 C CA . LYS A 1 91 ? 16.938 22.797 7.512 1 92.12 91 LYS A CA 1
ATOM 689 C C . LYS A 1 91 ? 17.703 21.484 7.625 1 92.12 91 LYS A C 1
ATOM 691 O O . LYS A 1 91 ? 18.438 21.094 6.703 1 92.12 91 LYS A O 1
ATOM 696 N N . PHE A 1 92 ? 17.516 20.844 8.734 1 93.12 92 PHE A N 1
ATOM 697 C CA . PHE A 1 92 ? 18.156 19.547 8.938 1 93.12 92 PHE A CA 1
ATOM 698 C C . PHE A 1 92 ? 17.719 18.547 7.863 1 93.12 92 PHE A C 1
ATOM 700 O O . PHE A 1 92 ? 18.531 17.75 7.379 1 93.12 92 PHE A O 1
ATOM 707 N N . TRP A 1 93 ? 16.516 18.609 7.469 1 94.56 93 TRP A N 1
ATOM 708 C CA . TRP A 1 93 ? 15.922 17.625 6.574 1 94.56 93 TRP A CA 1
ATOM 709 C C . TRP A 1 93 ? 16 18.078 5.121 1 94.56 93 TRP A C 1
ATOM 711 O O . TRP A 1 93 ? 15.938 17.266 4.199 1 94.56 93 TRP A O 1
ATOM 721 N N . SER A 1 94 ? 16.141 19.344 4.926 1 94.12 94 SER A N 1
ATOM 722 C CA . SER A 1 94 ? 16.094 19.906 3.578 1 94.12 94 SER A CA 1
ATOM 723 C C . SER A 1 94 ? 17.328 19.5 2.771 1 94.12 94 SER A C 1
ATOM 725 O O . SER A 1 94 ? 18.453 19.484 3.293 1 94.12 94 SER A O 1
ATOM 727 N N . THR A 1 95 ? 17.125 19.094 1.531 1 92.44 95 THR A N 1
ATOM 728 C CA . THR A 1 95 ? 18.234 18.812 0.625 1 92.44 95 THR A CA 1
ATOM 729 C C . THR A 1 95 ? 18.531 20.016 -0.267 1 92.44 95 THR A C 1
ATOM 731 O O . THR A 1 95 ? 19.641 20.172 -0.761 1 92.44 95 THR A O 1
ATOM 734 N N . CYS A 1 96 ? 17.5 20.812 -0.409 1 92.5 96 CYS A N 1
ATOM 735 C CA . CYS A 1 96 ? 17.594 22.062 -1.157 1 92.5 96 CYS A CA 1
ATOM 736 C C . CYS A 1 96 ? 17.812 23.25 -0.219 1 92.5 96 CYS A C 1
ATOM 738 O O . CYS A 1 96 ? 17.281 23.266 0.892 1 92.5 96 CYS A O 1
ATOM 740 N N . PRO A 1 97 ? 18.562 24.266 -0.758 1 93.62 97 PRO A N 1
ATOM 741 C CA . PRO A 1 97 ? 18.703 25.453 0.087 1 93.62 97 PRO A CA 1
ATOM 742 C C . PRO A 1 97 ? 17.375 26.156 0.324 1 93.62 97 PRO A C 1
ATOM 744 O O . PRO A 1 97 ? 16.625 26.406 -0.625 1 93.62 97 PRO A O 1
ATOM 747 N N . MET A 1 98 ? 17.109 26.469 1.569 1 96.06 98 MET A N 1
ATOM 748 C CA . MET A 1 98 ? 15.922 27.234 1.946 1 96.06 98 MET A CA 1
ATOM 749 C C . MET A 1 98 ? 16.219 28.719 1.946 1 96.06 98 MET A C 1
ATOM 751 O O . MET A 1 98 ? 17.219 29.156 2.518 1 96.06 98 MET A O 1
ATOM 755 N N . VAL A 1 99 ? 15.344 29.453 1.316 1 96.81 99 VAL A N 1
ATOM 756 C CA . VAL A 1 99 ? 15.562 30.891 1.192 1 96.81 99 VAL A CA 1
ATOM 757 C C . VAL A 1 99 ? 14.242 31.641 1.383 1 96.81 99 VAL A C 1
ATOM 759 O O . VAL A 1 99 ? 13.172 31.016 1.434 1 96.81 99 VAL A O 1
ATOM 762 N N . GLU A 1 100 ? 14.391 32.906 1.646 1 96.69 100 GLU A N 1
ATOM 763 C CA . GLU A 1 100 ? 13.211 33.781 1.531 1 96.69 100 GLU A CA 1
ATOM 764 C C . GLU A 1 100 ? 12.812 33.969 0.071 1 96.69 100 GLU A C 1
ATOM 766 O O . GLU A 1 100 ? 13.609 34.469 -0.728 1 96.69 100 GLU A O 1
ATOM 771 N N . ALA A 1 101 ? 11.703 33.562 -0.244 1 96.06 101 ALA A N 1
ATOM 772 C CA . ALA A 1 101 ? 11.25 33.656 -1.63 1 96.06 101 ALA A CA 1
ATOM 773 C C . ALA A 1 101 ? 10.664 35.031 -1.91 1 96.06 101 ALA A C 1
ATOM 775 O O . ALA A 1 101 ? 10.711 35.938 -1.056 1 96.06 101 ALA A O 1
ATOM 776 N N . ASP A 1 102 ? 10.109 35.219 -3.129 1 93.44 102 ASP A N 1
ATOM 777 C CA . ASP A 1 102 ? 9.672 36.531 -3.609 1 93.44 102 ASP A CA 1
ATOM 778 C C . ASP A 1 102 ? 8.445 37 -2.848 1 93.44 102 ASP A C 1
ATOM 780 O O . ASP A 1 102 ? 8.195 38.219 -2.746 1 93.44 102 ASP A O 1
ATOM 784 N N . ASP A 1 103 ? 7.699 36.094 -2.293 1 93.06 103 ASP A N 1
ATOM 785 C CA . ASP A 1 103 ? 6.477 36.469 -1.591 1 93.06 103 ASP A CA 1
ATOM 786 C C . ASP A 1 103 ? 6.77 36.812 -0.13 1 93.06 103 ASP A C 1
ATOM 788 O O . ASP A 1 103 ? 5.852 37.094 0.639 1 93.06 103 ASP A O 1
ATOM 792 N N . GLY A 1 104 ? 7.996 36.75 0.247 1 93.94 104 GLY A N 1
ATOM 793 C CA . GLY A 1 104 ? 8.391 37.125 1.593 1 93.94 104 GLY A CA 1
ATOM 794 C C . GLY A 1 104 ? 8.359 35.969 2.574 1 93.94 104 GLY A C 1
ATOM 795 O O . GLY A 1 104 ? 8.711 36.125 3.744 1 93.94 104 GLY A O 1
ATOM 796 N N . PHE A 1 105 ? 7.984 34.875 2.139 1 96.31 105 PHE A N 1
ATOM 797 C CA . PHE A 1 105 ? 7.922 33.688 2.984 1 96.31 105 PHE A CA 1
ATOM 798 C C . PHE A 1 105 ? 9.016 32.688 2.611 1 96.31 105 PHE A C 1
ATOM 800 O O . PHE A 1 105 ? 9.781 32.906 1.672 1 96.31 105 PHE A O 1
ATOM 807 N N . ALA A 1 106 ? 9.172 31.656 3.385 1 96.62 106 ALA A N 1
ATOM 808 C CA . ALA A 1 106 ? 10.18 30.625 3.164 1 96.62 106 ALA A CA 1
ATOM 809 C C . ALA A 1 106 ? 9.898 29.859 1.877 1 96.62 106 ALA A C 1
ATOM 811 O O . ALA A 1 106 ? 8.742 29.578 1.552 1 96.62 106 ALA A O 1
ATOM 812 N N . GLY A 1 107 ? 10.898 29.578 1.118 1 97.62 107 GLY A N 1
ATOM 813 C CA . GLY A 1 107 ? 10.883 28.797 -0.101 1 97.62 107 GLY A CA 1
ATOM 814 C C . GLY A 1 107 ? 12.211 28.109 -0.378 1 97.62 107 GLY A C 1
ATOM 815 O O . GLY A 1 107 ? 12.93 27.75 0.552 1 97.62 107 GLY A O 1
ATOM 816 N N . TYR A 1 108 ? 12.445 27.828 -1.659 1 97.62 108 TYR A N 1
ATOM 817 C CA . TYR A 1 108 ? 13.633 27.078 -2.043 1 97.62 108 TYR A CA 1
ATOM 818 C C . TYR A 1 108 ? 14.375 27.781 -3.174 1 97.62 108 TYR A C 1
ATOM 820 O O . TYR A 1 108 ? 13.773 28.531 -3.949 1 97.62 108 TYR A O 1
ATOM 828 N N . ASP A 1 109 ? 15.664 27.625 -3.156 1 97.19 109 ASP A N 1
ATOM 829 C CA . ASP A 1 109 ? 16.5 27.969 -4.305 1 97.19 109 ASP A CA 1
ATOM 830 C C . ASP A 1 109 ? 16.891 26.719 -5.09 1 97.19 109 ASP A C 1
ATOM 832 O O . ASP A 1 109 ? 17.547 25.812 -4.543 1 97.19 109 ASP A O 1
ATOM 836 N N . VAL A 1 110 ? 16.516 26.625 -6.41 1 97.06 110 VAL A N 1
ATOM 837 C CA . VAL A 1 110 ? 16.781 25.438 -7.207 1 97.06 110 VAL A CA 1
ATOM 838 C C . VAL A 1 110 ? 17.359 25.844 -8.555 1 97.06 110 VAL A C 1
ATOM 840 O O . VAL A 1 110 ? 17.281 27 -8.953 1 97.06 110 VAL A O 1
ATOM 843 N N . THR A 1 111 ? 18.062 24.922 -9.172 1 95.94 111 THR A N 1
ATOM 844 C CA . THR A 1 111 ? 18.484 25.078 -10.555 1 95.94 111 THR A CA 1
ATOM 845 C C . THR A 1 111 ? 17.547 24.328 -11.5 1 95.94 111 THR A C 1
ATOM 847 O O . THR A 1 111 ? 17.406 23.109 -11.406 1 95.94 111 THR A O 1
ATOM 850 N N . TYR A 1 112 ? 16.875 25.094 -12.328 1 93.62 112 TYR A N 1
ATOM 851 C CA . TYR A 1 112 ? 15.938 24.531 -13.297 1 93.62 112 TYR A CA 1
ATOM 852 C C . TYR A 1 112 ? 16.266 25.016 -14.703 1 93.62 112 TYR A C 1
ATOM 854 O O . TYR A 1 112 ? 16.328 26.219 -14.961 1 93.62 112 TYR A O 1
ATOM 862 N N . LYS A 1 113 ? 16.5 24.078 -15.594 1 92.62 113 LYS A N 1
ATOM 863 C CA . LYS A 1 113 ? 16.859 24.375 -16.984 1 92.62 113 LYS A CA 1
ATOM 864 C C . LYS A 1 113 ? 18.078 25.297 -17.047 1 92.62 113 LYS A C 1
ATOM 866 O O . LYS A 1 113 ? 18.078 26.297 -17.766 1 92.62 113 LYS A O 1
ATOM 871 N N . GLY A 1 114 ? 18.984 25.094 -16.172 1 90.94 114 GLY A N 1
ATOM 872 C CA . GLY A 1 114 ? 20.266 25.766 -16.172 1 90.94 114 GLY A CA 1
ATOM 873 C C . GLY A 1 114 ? 20.25 27.109 -15.469 1 90.94 114 GLY A C 1
ATOM 874 O O . GLY A 1 114 ? 21.25 27.828 -15.438 1 90.94 114 GLY A O 1
ATOM 875 N N . GLU A 1 115 ? 19.172 27.453 -14.914 1 94.81 115 GLU A N 1
ATOM 876 C CA . GLU A 1 115 ? 19.062 28.734 -14.25 1 94.81 115 GLU A CA 1
ATOM 877 C C . GLU A 1 115 ? 18.656 28.578 -12.789 1 94.81 115 GLU A C 1
ATOM 879 O O . GLU A 1 115 ? 17.844 27.719 -12.453 1 94.81 115 GLU A O 1
ATOM 884 N N . SER A 1 116 ? 19.156 29.453 -12.031 1 94.44 116 SER A N 1
ATOM 885 C CA . SER A 1 116 ? 18.75 29.484 -10.625 1 94.44 116 SER A CA 1
ATOM 886 C C . SER A 1 116 ? 17.375 30.125 -10.469 1 94.44 116 SER A C 1
ATOM 888 O O . SER A 1 116 ? 17.078 31.156 -11.086 1 94.44 116 SER A O 1
ATOM 890 N N . ARG A 1 117 ? 16.531 29.453 -9.727 1 95.31 117 ARG A N 1
ATOM 891 C CA . ARG A 1 117 ? 15.172 29.938 -9.516 1 95.31 117 ARG A CA 1
ATOM 892 C C . ARG A 1 117 ? 14.758 29.781 -8.055 1 95.31 117 ARG A C 1
ATOM 894 O O . ARG A 1 117 ? 15.062 28.766 -7.422 1 95.31 117 ARG A O 1
ATOM 901 N N . GLN A 1 118 ? 14.109 30.812 -7.59 1 96.75 118 GLN A N 1
ATOM 902 C CA . GLN A 1 118 ? 13.461 30.703 -6.289 1 96.75 118 GLN A CA 1
ATOM 903 C C . GLN A 1 118 ? 12.023 30.219 -6.43 1 96.75 118 GLN A C 1
ATOM 905 O O . GLN A 1 118 ? 11.273 30.734 -7.266 1 96.75 118 GLN A O 1
ATOM 910 N N . ILE A 1 119 ? 11.672 29.234 -5.652 1 97.12 119 ILE A N 1
ATOM 911 C CA . ILE A 1 119 ? 10.328 28.672 -5.664 1 97.12 119 ILE A CA 1
ATOM 912 C C . ILE A 1 119 ? 9.68 28.859 -4.293 1 97.12 119 ILE A C 1
ATOM 914 O O . ILE A 1 119 ? 10.25 28.469 -3.271 1 97.12 119 ILE A O 1
ATOM 918 N N . THR A 1 120 ? 8.516 29.484 -4.281 1 97.56 120 THR A N 1
ATOM 919 C CA . THR A 1 120 ? 7.805 29.641 -3.018 1 97.56 120 THR A CA 1
ATOM 920 C C . THR A 1 120 ? 7.234 28.312 -2.545 1 97.56 120 THR A C 1
ATOM 922 O O . THR A 1 120 ? 7.047 27.391 -3.344 1 97.56 120 THR A O 1
ATOM 925 N N . ALA A 1 121 ? 6.984 28.234 -1.244 1 97.5 121 ALA A N 1
ATOM 926 C CA . ALA A 1 121 ? 6.34 27.047 -0.701 1 97.5 121 ALA A CA 1
ATOM 927 C C . ALA A 1 121 ? 4.969 26.812 -1.34 1 97.5 121 ALA A C 1
ATOM 929 O O . ALA A 1 121 ? 4.574 25.688 -1.598 1 97.5 121 ALA A O 1
ATOM 930 N N . SER A 1 122 ? 4.25 27.906 -1.592 1 97.94 122 SER A N 1
ATOM 931 C CA . SER A 1 122 ? 2.938 27.812 -2.225 1 97.94 122 SER A CA 1
ATOM 932 C C . SER A 1 122 ? 3.043 27.266 -3.643 1 97.94 122 SER A C 1
ATOM 934 O O . SER A 1 122 ? 2.225 26.438 -4.059 1 97.94 122 SER A O 1
ATOM 936 N N . GLN A 1 123 ? 4.051 27.688 -4.32 1 97.75 123 GLN A N 1
ATOM 937 C CA . GLN A 1 123 ? 4.277 27.203 -5.676 1 97.75 123 GLN A CA 1
ATOM 938 C C . GLN A 1 123 ? 4.625 25.719 -5.668 1 97.75 123 GLN A C 1
ATOM 940 O O . GLN A 1 123 ? 4.121 24.953 -6.492 1 97.75 123 GLN A O 1
ATOM 945 N N . CYS A 1 124 ? 5.504 25.328 -4.77 1 98 124 CYS A N 1
ATOM 946 C CA . CYS A 1 124 ? 5.871 23.922 -4.625 1 98 124 CYS A CA 1
ATOM 947 C C . CYS A 1 124 ? 4.645 23.078 -4.32 1 98 124 CYS A C 1
ATOM 949 O O . CYS A 1 124 ? 4.441 22.031 -4.938 1 98 124 CYS A O 1
ATOM 951 N N . THR A 1 125 ? 3.883 23.547 -3.385 1 98.69 125 THR A N 1
ATOM 952 C CA . THR A 1 125 ? 2.676 22.828 -2.98 1 98.69 125 THR A CA 1
ATOM 953 C C . THR A 1 125 ? 1.688 22.75 -4.141 1 98.69 125 THR A C 1
ATOM 955 O O . THR A 1 125 ? 1.053 21.703 -4.344 1 98.69 125 THR A O 1
ATOM 958 N N . ALA A 1 126 ? 1.579 23.812 -4.898 1 98.62 126 ALA A N 1
ATOM 959 C CA . ALA A 1 126 ? 0.676 23.844 -6.043 1 98.62 126 ALA A CA 1
ATOM 960 C C . ALA A 1 126 ? 1.086 22.812 -7.09 1 98.62 126 ALA A C 1
ATOM 962 O O . ALA A 1 126 ? 0.237 22.109 -7.645 1 98.62 126 ALA A O 1
ATOM 963 N N . MET A 1 127 ? 2.365 22.75 -7.375 1 98.5 127 MET A N 1
ATOM 964 C CA . MET A 1 127 ? 2.863 21.766 -8.328 1 98.5 127 MET A CA 1
ATOM 965 C C . MET A 1 127 ? 2.543 20.344 -7.863 1 98.5 127 MET A C 1
ATOM 967 O O . MET A 1 127 ? 2.096 19.516 -8.656 1 98.5 127 MET A O 1
ATOM 971 N N . TYR A 1 128 ? 2.773 20.125 -6.602 1 98.31 128 TYR A N 1
ATOM 972 C CA . TYR A 1 128 ? 2.539 18.812 -6.02 1 98.31 128 TYR A CA 1
ATOM 973 C C . TYR A 1 128 ? 1.055 18.453 -6.035 1 98.31 128 TYR A C 1
ATOM 975 O O . TYR A 1 128 ? 0.677 17.344 -6.395 1 98.31 128 TYR A O 1
ATOM 983 N N . LEU A 1 129 ? 0.21 19.438 -5.668 1 98.69 129 LEU A N 1
ATOM 984 C CA . LEU A 1 129 ? -1.233 19.219 -5.699 1 98.69 129 LEU A CA 1
ATOM 985 C C . LEU A 1 129 ? -1.714 18.953 -7.121 1 98.69 129 LEU A C 1
ATOM 987 O O . LEU A 1 129 ? -2.637 18.156 -7.328 1 98.69 129 LEU A O 1
ATOM 991 N N . THR A 1 130 ? -1.132 19.625 -8.07 1 98.25 130 THR A N 1
ATOM 992 C CA . THR A 1 130 ? -1.447 19.359 -9.469 1 98.25 130 THR A CA 1
ATOM 993 C C . THR A 1 130 ? -1.159 17.891 -9.82 1 98.25 130 THR A C 1
ATOM 995 O O . THR A 1 130 ? -1.951 17.25 -10.508 1 98.25 130 THR A O 1
ATOM 998 N N . LYS A 1 131 ? -0.036 17.406 -9.328 1 97.62 131 LYS A N 1
ATOM 999 C CA . LYS A 1 131 ? 0.327 16 -9.555 1 97.62 131 LYS A CA 1
ATOM 1000 C C . LYS A 1 131 ? -0.687 15.062 -8.914 1 97.62 131 LYS A C 1
ATOM 1002 O O . LYS A 1 131 ? -1.1 14.078 -9.531 1 97.62 131 LYS A O 1
ATOM 1007 N N . LEU A 1 132 ? -1.053 15.312 -7.703 1 98.19 132 LEU A N 1
ATOM 1008 C CA . LEU A 1 132 ? -2.043 14.484 -7.027 1 98.19 132 LEU A CA 1
ATOM 1009 C C . LEU A 1 132 ? -3.357 14.469 -7.797 1 98.19 132 LEU A C 1
ATOM 1011 O O . LEU A 1 132 ? -4.008 13.43 -7.906 1 98.19 132 LEU A O 1
ATOM 1015 N N . LYS A 1 133 ? -3.754 15.641 -8.273 1 97.5 133 LYS A N 1
ATOM 1016 C CA . LYS A 1 133 ? -4.965 15.758 -9.078 1 97.5 133 LYS A CA 1
ATOM 1017 C C . LYS A 1 133 ? -4.879 14.875 -10.32 1 97.5 133 LYS A C 1
ATOM 1019 O O . LYS A 1 133 ? -5.805 14.125 -10.625 1 97.5 133 LYS A O 1
ATOM 1024 N N . GLN A 1 134 ? -3.76 14.945 -10.992 1 95.88 134 GLN A N 1
ATOM 1025 C CA . GLN A 1 134 ? -3.562 14.164 -12.211 1 95.88 134 GLN A CA 1
ATOM 1026 C C . GLN A 1 134 ? -3.635 12.664 -11.922 1 95.88 134 GLN A C 1
ATOM 1028 O O . GLN A 1 134 ? -4.293 11.922 -12.648 1 95.88 134 GLN A O 1
ATOM 1033 N N . ILE A 1 135 ? -2.953 12.234 -10.875 1 95.31 135 ILE A N 1
ATOM 1034 C CA . ILE A 1 135 ? -2.947 10.828 -10.477 1 95.31 135 ILE A CA 1
ATOM 1035 C C . ILE A 1 135 ? -4.371 10.367 -10.18 1 95.31 135 ILE A C 1
ATOM 1037 O O . ILE A 1 135 ? -4.785 9.289 -10.602 1 95.31 135 ILE A O 1
ATOM 1041 N N . THR A 1 136 ? -5.066 11.195 -9.492 1 96.25 136 THR A N 1
ATOM 1042 C CA . THR A 1 136 ? -6.422 10.859 -9.062 1 96.25 136 THR A CA 1
ATOM 1043 C C . THR A 1 136 ? -7.363 10.766 -10.258 1 96.25 136 THR A C 1
ATOM 1045 O O . THR A 1 136 ? -8.172 9.836 -10.344 1 96.25 136 THR A O 1
ATOM 1048 N N . GLU A 1 137 ? -7.277 11.695 -11.125 1 94.81 137 GLU A N 1
ATOM 1049 C CA . GLU A 1 137 ? -8.133 11.703 -12.312 1 94.81 137 GLU A CA 1
ATOM 1050 C C . GLU A 1 137 ? -7.855 10.484 -13.195 1 94.81 137 GLU A C 1
ATOM 1052 O O . GLU A 1 137 ? -8.781 9.891 -13.742 1 94.81 137 GLU A O 1
ATOM 1057 N N . GLU A 1 138 ? -6.598 10.117 -13.281 1 89.38 138 GLU A N 1
ATOM 1058 C CA . GLU A 1 138 ? -6.234 8.922 -14.039 1 89.38 138 GLU A CA 1
ATOM 1059 C C . GLU A 1 138 ? -6.781 7.664 -13.375 1 89.38 138 GLU A C 1
ATOM 1061 O O . GLU A 1 138 ? -7.266 6.758 -14.062 1 89.38 138 GLU A O 1
ATOM 1066 N N . TRP A 1 139 ? -6.707 7.59 -12.117 1 89.44 139 TRP A N 1
ATOM 1067 C CA . TRP A 1 139 ? -7.152 6.426 -11.359 1 89.44 139 TRP A CA 1
ATOM 1068 C C . TRP A 1 139 ? -8.664 6.27 -11.438 1 89.44 139 TRP A C 1
ATOM 1070 O O . TRP A 1 139 ? -9.172 5.172 -11.672 1 89.44 139 TRP A O 1
ATOM 1080 N N . CYS A 1 140 ? -9.344 7.363 -11.258 1 89 140 CYS A N 1
ATOM 1081 C CA . CYS A 1 140 ? -10.797 7.332 -11.18 1 89 140 CYS A CA 1
ATOM 1082 C C . CYS A 1 140 ? -11.43 7.422 -12.562 1 89 140 CYS A C 1
ATOM 1084 O O . CYS A 1 140 ? -12.625 7.172 -12.719 1 89 140 CYS A O 1
ATOM 1086 N N . LYS A 1 141 ? -10.641 7.742 -13.578 1 87.44 141 LYS A N 1
ATOM 1087 C CA . LYS A 1 141 ? -11.18 8.039 -14.898 1 87.44 141 LYS A CA 1
ATOM 1088 C C . LYS A 1 141 ? -12.305 9.062 -14.82 1 87.44 141 LYS A C 1
ATOM 1090 O O . LYS A 1 141 ? -13.359 8.891 -15.438 1 87.44 141 LYS A O 1
ATOM 1095 N N . ALA A 1 142 ? -12.102 10.039 -13.969 1 91.12 142 ALA A N 1
ATOM 1096 C CA . ALA A 1 142 ? -13.055 11.117 -13.711 1 91.12 142 ALA A CA 1
ATOM 1097 C C . ALA A 1 142 ? -12.328 12.414 -13.367 1 91.12 142 ALA A C 1
ATOM 1099 O O . ALA A 1 142 ? -11.219 12.391 -12.828 1 91.12 142 ALA A O 1
ATOM 1100 N N . LYS A 1 143 ? -12.953 13.5 -13.672 1 93.19 143 LYS A N 1
ATOM 1101 C CA . LYS A 1 143 ? -12.383 14.797 -13.312 1 93.19 143 LYS A CA 1
ATOM 1102 C C . LYS A 1 143 ? -12.578 15.086 -11.82 1 93.19 143 LYS A C 1
ATOM 1104 O O . LYS A 1 143 ? -13.641 14.82 -11.266 1 93.19 143 LYS A O 1
ATOM 1109 N N . VAL A 1 144 ? -11.555 15.555 -11.211 1 93.94 144 VAL A N 1
ATOM 1110 C CA . VAL A 1 144 ? -11.664 15.969 -9.82 1 93.94 144 VAL A CA 1
ATOM 1111 C C . VAL A 1 144 ? -12.344 17.328 -9.734 1 93.94 144 VAL A C 1
ATOM 1113 O O . VAL A 1 144 ? -11.797 18.328 -10.195 1 93.94 144 VAL A O 1
ATOM 1116 N N . THR A 1 145 ? -13.461 17.453 -9.125 1 87.19 145 THR A N 1
ATOM 1117 C CA . THR A 1 145 ? -14.258 18.672 -9.133 1 87.19 145 THR A CA 1
ATOM 1118 C C . THR A 1 145 ? -14.18 19.375 -7.773 1 87.19 145 THR A C 1
ATOM 1120 O O . THR A 1 145 ? -14.203 20.609 -7.699 1 87.19 145 THR A O 1
ATOM 1123 N N . ASP A 1 146 ? -14.289 18.609 -6.742 1 94.19 146 ASP A N 1
ATOM 1124 C CA . ASP A 1 146 ? -14.312 19.141 -5.383 1 94.19 146 ASP A CA 1
ATOM 1125 C C . ASP A 1 146 ? -13.383 18.344 -4.469 1 94.19 146 ASP A C 1
ATOM 1127 O O . ASP A 1 146 ? -13.195 17.141 -4.656 1 94.19 146 ASP A O 1
ATOM 1131 N N . CYS A 1 147 ? -12.812 19.141 -3.543 1 97.38 147 CYS A N 1
ATOM 1132 C CA . CYS A 1 147 ? -11.961 18.391 -2.621 1 97.38 147 CYS A CA 1
ATOM 1133 C C . CYS A 1 147 ? -11.961 19.047 -1.241 1 97.38 147 CYS A C 1
ATOM 1135 O O . CYS A 1 147 ? -12.367 20.188 -1.089 1 97.38 147 CYS A O 1
ATOM 1137 N N . VAL A 1 148 ? -11.711 18.312 -0.292 1 98.5 148 VAL A N 1
ATOM 1138 C CA . VAL A 1 148 ? -11.367 18.75 1.059 1 98.5 148 VAL A CA 1
ATOM 1139 C C . VAL A 1 148 ? -9.914 18.391 1.361 1 98.5 148 VAL A C 1
ATOM 1141 O O . VAL A 1 148 ? -9.461 17.297 1.044 1 98.5 148 VAL A O 1
ATOM 1144 N N . ILE A 1 149 ? -9.156 19.328 1.894 1 98.81 149 ILE A N 1
ATOM 1145 C CA . ILE A 1 149 ? -7.742 19.125 2.197 1 98.81 149 ILE A CA 1
ATOM 1146 C C . ILE A 1 149 ? -7.516 19.234 3.703 1 98.81 149 ILE A C 1
ATOM 1148 O O . ILE A 1 149 ? -8 20.188 4.336 1 98.81 149 ILE A O 1
ATOM 1152 N N . ALA A 1 150 ? -6.789 18.297 4.223 1 98.31 150 ALA A N 1
ATOM 1153 C CA . ALA A 1 150 ? -6.492 18.297 5.652 1 98.31 150 ALA A CA 1
ATOM 1154 C C . ALA A 1 150 ? -5.238 19.125 5.949 1 98.31 150 ALA A C 1
ATOM 1156 O O . ALA A 1 150 ? -4.324 19.188 5.125 1 98.31 150 ALA A O 1
ATOM 1157 N N . CYS A 1 151 ? -5.223 19.734 7.066 1 97.12 151 CYS A N 1
ATOM 1158 C CA . CYS A 1 151 ? -4.047 20.438 7.566 1 97.12 151 CYS A CA 1
ATOM 1159 C C . CYS A 1 151 ? -3.91 20.266 9.078 1 97.12 151 CYS A C 1
ATOM 1161 O O . CYS A 1 151 ? -4.859 19.859 9.75 1 97.12 151 CYS A O 1
ATOM 1163 N N . PRO A 1 152 ? -2.703 20.5 9.602 1 95.69 152 PRO A N 1
ATOM 1164 C CA . PRO A 1 152 ? -2.543 20.453 11.062 1 95.69 152 PRO A CA 1
ATOM 1165 C C . PRO A 1 152 ? -3.309 21.562 11.781 1 95.69 152 PRO A C 1
ATOM 1167 O O . PRO A 1 152 ? -3.559 22.625 11.195 1 95.69 152 PRO A O 1
ATOM 1170 N N . SER A 1 153 ? -3.631 21.344 13.016 1 94.19 153 SER A N 1
ATOM 1171 C CA . SER A 1 153 ? -4.375 22.328 13.797 1 94.19 153 SER A CA 1
ATOM 1172 C C . SER A 1 153 ? -3.527 23.562 14.078 1 94.19 153 SER A C 1
ATOM 1174 O O . SER A 1 153 ? -4.059 24.625 14.438 1 94.19 153 SER A O 1
ATOM 1176 N N . SER A 1 154 ? -2.252 23.438 13.875 1 94.31 154 SER A N 1
ATOM 1177 C CA . SER A 1 154 ? -1.341 24.547 14.141 1 94.31 154 SER A CA 1
ATOM 1178 C C . SER A 1 154 ? -1.381 25.578 13.016 1 94.31 154 SER A C 1
ATOM 1180 O O . SER A 1 154 ? -0.856 26.688 13.156 1 94.31 154 SER A O 1
ATOM 1182 N N . PHE A 1 155 ? -1.986 25.25 11.891 1 96.56 155 PHE A N 1
ATOM 1183 C CA . PHE A 1 155 ? -2.141 26.203 10.797 1 96.56 155 PHE A CA 1
ATOM 1184 C C . PHE A 1 155 ? -3.17 27.266 11.156 1 96.56 155 PHE A C 1
ATOM 1186 O O . PHE A 1 155 ? -4.336 26.953 11.414 1 96.56 155 PHE A O 1
ATOM 1193 N N . CYS A 1 156 ? -2.738 28.453 11.273 1 95.88 156 CYS A N 1
ATOM 1194 C CA . CYS A 1 156 ? -3.658 29.578 11.445 1 95.88 156 CYS A CA 1
ATOM 1195 C C . CYS A 1 156 ? -4.004 30.203 10.102 1 95.88 156 CYS A C 1
ATOM 1197 O O . CYS A 1 156 ? -3.832 29.578 9.055 1 95.88 156 CYS A O 1
ATOM 1199 N N . ASP A 1 157 ? -4.477 31.391 10.062 1 96.5 157 ASP A N 1
ATOM 1200 C CA . ASP A 1 157 ? -5.035 32.031 8.875 1 96.5 157 ASP A CA 1
ATOM 1201 C C . ASP A 1 157 ? -4.004 32.094 7.746 1 96.5 157 ASP A C 1
ATOM 1203 O O . ASP A 1 157 ? -4.293 31.703 6.613 1 96.5 157 ASP A O 1
ATOM 1207 N N . VAL A 1 158 ? -2.807 32.5 8.062 1 96.19 158 VAL A N 1
ATOM 1208 C CA . VAL A 1 158 ? -1.81 32.75 7.023 1 96.19 158 VAL A CA 1
ATOM 1209 C C . VAL A 1 158 ? -1.412 31.438 6.367 1 96.19 158 VAL A C 1
ATOM 1211 O O . VAL A 1 158 ? -1.252 31.359 5.145 1 96.19 158 VAL A O 1
ATOM 1214 N N . GLN A 1 159 ? -1.17 30.375 7.125 1 97.12 159 GLN A N 1
ATOM 1215 C CA . GLN A 1 159 ? -0.823 29.078 6.566 1 97.12 159 GLN A CA 1
ATOM 1216 C C . GLN A 1 159 ? -1.979 28.5 5.754 1 97.12 159 GLN A C 1
ATOM 1218 O O . GLN A 1 159 ? -1.771 27.969 4.66 1 97.12 159 GLN A O 1
ATOM 1223 N N . ARG A 1 160 ? -3.164 28.531 6.289 1 97.56 160 ARG A N 1
ATOM 1224 C CA . ARG A 1 160 ? -4.34 28.016 5.598 1 97.56 160 ARG A CA 1
ATOM 1225 C C . ARG A 1 160 ? -4.586 28.781 4.297 1 97.56 160 ARG A C 1
ATOM 1227 O O . ARG A 1 160 ? -4.965 28.188 3.287 1 97.56 160 ARG A O 1
ATOM 1234 N N . ALA A 1 161 ? -4.398 30.078 4.367 1 95.81 161 ALA A N 1
ATOM 1235 C CA . ALA A 1 161 ? -4.539 30.875 3.156 1 95.81 161 ALA A CA 1
ATOM 1236 C C . ALA A 1 161 ? -3.512 30.469 2.105 1 95.81 161 ALA A C 1
ATOM 1238 O O . ALA A 1 161 ? -3.824 30.406 0.915 1 95.81 161 ALA A O 1
ATOM 1239 N N . ALA A 1 162 ? -2.291 30.234 2.566 1 97.19 162 ALA A N 1
ATOM 1240 C CA . ALA A 1 162 ? -1.241 29.812 1.648 1 97.19 162 ALA A CA 1
ATOM 1241 C C . ALA A 1 162 ? -1.61 28.484 0.982 1 97.19 162 ALA A C 1
ATOM 1243 O O . ALA A 1 162 ? -1.352 28.281 -0.208 1 97.19 162 ALA A O 1
ATOM 1244 N N . LEU A 1 163 ? -2.162 27.594 1.72 1 98.12 163 LEU A N 1
ATOM 1245 C CA . LEU A 1 163 ? -2.6 26.312 1.192 1 98.12 163 LEU A CA 1
ATOM 1246 C C . LEU A 1 163 ? -3.74 26.484 0.196 1 98.12 163 LEU A C 1
ATOM 1248 O O . LEU A 1 163 ? -3.754 25.844 -0.858 1 98.12 163 LEU A O 1
ATOM 1252 N N . LEU A 1 164 ? -4.676 27.297 0.529 1 97.25 164 LEU A N 1
ATOM 1253 C CA . LEU A 1 164 ? -5.789 27.578 -0.372 1 97.25 164 LEU A CA 1
ATOM 1254 C C . LEU A 1 164 ? -5.289 28.188 -1.68 1 97.25 164 LEU A C 1
ATOM 1256 O O . LEU A 1 164 ? -5.781 27.844 -2.756 1 97.25 164 LEU A O 1
ATOM 1260 N N . ASP A 1 165 ? -4.344 29.094 -1.554 1 96.62 165 ASP A N 1
ATOM 1261 C CA . ASP A 1 165 ? -3.746 29.688 -2.742 1 96.62 165 ASP A CA 1
ATOM 1262 C C . ASP A 1 165 ? -3.084 28.625 -3.619 1 96.62 165 ASP A C 1
ATOM 1264 O O . ASP A 1 165 ? -3.232 28.656 -4.844 1 96.62 165 ASP A O 1
ATOM 1268 N N . ALA A 1 166 ? -2.332 27.781 -2.986 1 98.19 166 ALA A N 1
ATOM 1269 C CA . ALA A 1 166 ? -1.694 26.703 -3.719 1 98.19 166 ALA A CA 1
ATOM 1270 C C . ALA A 1 166 ? -2.732 25.828 -4.43 1 98.19 166 ALA A C 1
ATOM 1272 O O . ALA A 1 166 ? -2.543 25.453 -5.586 1 98.19 166 ALA A O 1
ATOM 1273 N N . ALA A 1 167 ? -3.783 25.5 -3.727 1 98.25 167 ALA A N 1
ATOM 1274 C CA . ALA A 1 167 ? -4.848 24.688 -4.309 1 98.25 167 ALA A CA 1
ATOM 1275 C C . ALA A 1 167 ? -5.492 25.391 -5.496 1 98.25 167 ALA A C 1
ATOM 1277 O O . ALA A 1 167 ? -5.805 24.75 -6.508 1 98.25 167 ALA A O 1
ATOM 1278 N N . LYS A 1 168 ? -5.68 26.688 -5.371 1 97.19 168 LYS A N 1
ATOM 1279 C CA . LYS A 1 168 ? -6.25 27.484 -6.457 1 97.19 168 LYS A CA 1
ATOM 1280 C C . LYS A 1 168 ? -5.352 27.438 -7.691 1 97.19 168 LYS A C 1
ATOM 1282 O O . LYS A 1 168 ? -5.84 27.266 -8.812 1 97.19 168 LYS A O 1
ATOM 1287 N N . ILE A 1 169 ? -4.102 27.578 -7.457 1 97 169 ILE A N 1
ATOM 1288 C CA . ILE A 1 169 ? -3.127 27.516 -8.539 1 97 169 ILE A CA 1
ATOM 1289 C C . ILE A 1 169 ? -3.189 26.156 -9.211 1 97 169 ILE A C 1
ATOM 1291 O O . ILE A 1 169 ? -3.051 26.047 -10.438 1 97 169 ILE A O 1
ATOM 1295 N N . ALA A 1 170 ? -3.434 25.125 -8.445 1 97.81 170 ALA A N 1
ATOM 1296 C CA . ALA A 1 170 ? -3.484 23.75 -8.938 1 97.81 170 ALA A CA 1
ATOM 1297 C C . ALA A 1 170 ? -4.82 23.453 -9.625 1 97.81 170 ALA A C 1
ATOM 1299 O O . ALA A 1 170 ? -5.02 22.375 -10.18 1 97.81 170 ALA A O 1
ATOM 1300 N N . GLY A 1 171 ? -5.762 24.359 -9.547 1 96.25 171 GLY A N 1
ATOM 1301 C CA . GLY A 1 171 ? -7.066 24.172 -10.164 1 96.25 171 GLY A CA 1
ATOM 1302 C C . GLY A 1 171 ? -7.992 23.281 -9.359 1 96.25 171 GLY A C 1
ATOM 1303 O O . GLY A 1 171 ? -8.828 22.578 -9.922 1 96.25 171 GLY A O 1
ATOM 1304 N N . LEU A 1 172 ? -7.828 23.312 -8.086 1 97.12 172 LEU A N 1
ATOM 1305 C CA . LEU A 1 172 ? -8.68 22.516 -7.215 1 97.12 172 LEU A CA 1
ATOM 1306 C C . LEU A 1 172 ? -9.742 23.391 -6.543 1 97.12 172 LEU A C 1
ATOM 1308 O O . LEU A 1 172 ? -9.43 24.469 -6.043 1 97.12 172 LEU A O 1
ATOM 1312 N N . SER A 1 173 ? -10.938 22.922 -6.605 1 96 173 SER A N 1
ATOM 1313 C CA . SER A 1 173 ? -12.008 23.547 -5.832 1 96 173 SER A CA 1
ATOM 1314 C C . SER A 1 173 ? -12.062 22.984 -4.414 1 96 173 SER A C 1
ATOM 1316 O O . SER A 1 173 ? -12.578 21.891 -4.199 1 96 173 SER A O 1
ATOM 1318 N N . VAL A 1 174 ? -11.664 23.797 -3.527 1 97.88 174 VAL A N 1
ATOM 1319 C CA . VAL A 1 174 ? -11.594 23.328 -2.145 1 97.88 174 VAL A CA 1
ATOM 1320 C C . VAL A 1 174 ? -12.859 23.734 -1.397 1 97.88 174 VAL A C 1
ATOM 1322 O O . VAL A 1 174 ? -13.148 24.922 -1.241 1 97.88 174 VAL A O 1
ATOM 1325 N N . LEU A 1 175 ? -13.523 22.734 -0.917 1 97.06 175 LEU A N 1
ATOM 1326 C CA . LEU A 1 175 ? -14.75 22.969 -0.169 1 97.06 175 LEU A CA 1
ATOM 1327 C C . LEU A 1 175 ? -14.445 23.312 1.285 1 97.06 175 LEU A C 1
ATOM 1329 O O . LEU A 1 175 ? -15.211 24.031 1.934 1 97.06 175 LEU A O 1
ATOM 1333 N N . ARG A 1 176 ? -13.336 22.812 1.77 1 97.81 176 ARG A N 1
ATOM 1334 C CA . ARG A 1 176 ? -12.953 23.016 3.162 1 97.81 176 ARG A CA 1
ATOM 1335 C C . ARG A 1 176 ? -11.492 22.641 3.389 1 97.81 176 ARG A C 1
ATOM 1337 O O . ARG A 1 176 ? -11.016 21.641 2.85 1 97.81 176 ARG A O 1
ATOM 1344 N N . ILE A 1 177 ? -10.797 23.469 4.062 1 98.19 177 ILE A N 1
ATOM 1345 C CA . ILE A 1 177 ? -9.594 23.031 4.762 1 98.19 177 ILE A CA 1
ATOM 1346 C C . ILE A 1 177 ? -9.969 22.484 6.141 1 98.19 177 ILE A C 1
ATOM 1348 O O . ILE A 1 177 ? -10.57 23.203 6.949 1 98.19 177 ILE A O 1
ATOM 1352 N N . MET A 1 178 ? -9.625 21.266 6.367 1 97.69 178 MET A N 1
ATOM 1353 C CA . MET A 1 178 ? -10.117 20.609 7.57 1 97.69 178 MET A CA 1
ATOM 1354 C C . MET A 1 178 ? -8.961 20.172 8.469 1 97.69 178 MET A C 1
ATOM 1356 O O . MET A 1 178 ? -7.902 19.766 7.973 1 97.69 178 MET A O 1
ATOM 1360 N N . ASN A 1 179 ? -9.203 20.344 9.797 1 97.88 179 ASN A N 1
ATOM 1361 C CA . ASN A 1 179 ? -8.195 19.812 10.711 1 97.88 179 ASN A CA 1
ATOM 1362 C C . ASN A 1 179 ? -8.023 18.312 10.547 1 97.88 179 ASN A C 1
ATOM 1364 O O . ASN A 1 179 ? -9.008 17.578 10.422 1 97.88 179 ASN A O 1
ATOM 1368 N N . GLU A 1 180 ? -6.809 17.844 10.562 1 97.75 180 GLU A N 1
ATOM 1369 C CA . GLU A 1 180 ? -6.492 16.422 10.391 1 97.75 180 GLU A CA 1
ATOM 1370 C C . GLU A 1 180 ? -7.207 15.57 11.438 1 97.75 180 GLU A C 1
ATOM 1372 O O . GLU A 1 180 ? -7.758 14.516 11.109 1 97.75 180 GLU A O 1
ATOM 1377 N N . HIS A 1 181 ? -7.23 16.062 12.688 1 97.5 181 HIS A N 1
ATOM 1378 C CA . HIS A 1 181 ? -7.84 15.266 13.758 1 97.5 181 HIS A CA 1
ATOM 1379 C C . HIS A 1 181 ? -9.352 15.172 13.578 1 97.5 181 HIS A C 1
ATOM 1381 O O . HIS A 1 181 ? -9.953 14.148 13.898 1 97.5 181 HIS A O 1
ATOM 1387 N N . THR A 1 182 ? -9.969 16.234 13.078 1 98 182 THR A N 1
ATOM 1388 C CA . THR A 1 182 ? -11.406 16.219 12.828 1 98 182 THR A CA 1
ATOM 1389 C C . THR A 1 182 ? -11.742 15.258 11.695 1 98 182 THR A C 1
ATOM 1391 O O . THR A 1 182 ? -12.758 14.555 11.75 1 98 182 THR A O 1
ATOM 1394 N N . ALA A 1 183 ? -10.883 15.281 10.688 1 98.19 183 ALA A N 1
ATOM 1395 C CA . ALA A 1 183 ? -11.062 14.336 9.586 1 98.19 183 ALA A CA 1
ATOM 1396 C C . ALA A 1 183 ? -11.008 12.898 10.094 1 98.19 183 ALA A C 1
ATOM 1398 O O . ALA A 1 183 ? -11.844 12.07 9.727 1 98.19 183 ALA A O 1
ATOM 1399 N N . THR A 1 184 ? -10.047 12.594 10.906 1 97.81 184 THR A N 1
ATOM 1400 C CA . THR A 1 184 ? -9.914 11.266 11.508 1 97.81 184 THR A CA 1
ATOM 1401 C C . THR A 1 184 ? -11.164 10.906 12.305 1 97.81 184 THR A C 1
ATOM 1403 O O . THR A 1 184 ? -11.68 9.797 12.195 1 97.81 184 THR A O 1
ATOM 1406 N N . ALA A 1 185 ? -11.633 11.828 13.102 1 98.06 185 ALA A N 1
ATOM 1407 C CA . ALA A 1 185 ? -12.82 11.609 13.93 1 98.06 185 ALA A CA 1
ATOM 1408 C C . ALA A 1 185 ? -14.047 11.336 13.07 1 98.06 185 ALA A C 1
ATOM 1410 O O . ALA A 1 185 ? -14.883 10.5 13.414 1 98.06 185 ALA A O 1
ATOM 1411 N N . LEU A 1 186 ? -14.133 12.086 11.992 1 97.19 186 LEU A N 1
ATOM 1412 C CA . LEU A 1 186 ? -15.266 11.883 11.086 1 97.19 186 LEU A CA 1
ATOM 1413 C C . LEU A 1 186 ? -15.242 10.477 10.492 1 97.19 186 LEU A C 1
ATOM 1415 O O . LEU A 1 186 ? -16.266 9.797 10.461 1 97.19 186 LEU A O 1
ATOM 1419 N N . ALA A 1 187 ? -14.102 10.031 10.016 1 96.25 187 ALA A N 1
ATOM 1420 C CA . ALA A 1 187 ? -13.969 8.68 9.477 1 96.25 187 ALA A CA 1
ATOM 1421 C C . ALA A 1 187 ? -14.367 7.629 10.508 1 96.25 187 ALA A C 1
ATOM 1423 O O . ALA A 1 187 ? -15.094 6.684 10.188 1 96.25 187 ALA A O 1
ATOM 1424 N N . TYR A 1 188 ? -13.906 7.781 11.719 1 96.31 188 TYR A N 1
ATOM 1425 C CA . TYR A 1 188 ? -14.227 6.883 12.828 1 96.31 188 TYR A CA 1
ATOM 1426 C C . TYR A 1 188 ? -15.719 6.891 13.125 1 96.31 188 TYR A C 1
ATOM 1428 O O . TYR A 1 188 ? -16.328 5.832 13.281 1 96.31 188 TYR A O 1
ATOM 1436 N N . GLY A 1 189 ? -16.312 8.094 13.203 1 95.31 189 GLY A N 1
ATOM 1437 C CA . GLY A 1 189 ? -17.719 8.258 13.531 1 95.31 189 GLY A CA 1
ATOM 1438 C C . GLY A 1 189 ? -18.641 7.59 12.531 1 95.31 189 GLY A C 1
ATOM 1439 O O . GLY A 1 189 ? -19.656 7 12.914 1 95.31 189 GLY A O 1
ATOM 1440 N N . ILE A 1 190 ? -18.25 7.66 11.336 1 92.25 190 ILE A N 1
ATOM 1441 C CA . ILE A 1 190 ? -19.078 7.051 10.289 1 92.25 190 ILE A CA 1
ATOM 1442 C C . ILE A 1 190 ? -18.859 5.539 10.281 1 92.25 190 ILE A C 1
ATOM 1444 O O . ILE A 1 190 ? -19.812 4.77 10.156 1 92.25 190 ILE A O 1
ATOM 1448 N N . TYR A 1 191 ? -17.656 5.121 10.438 1 88.12 191 TYR A N 1
ATOM 1449 C CA . TYR A 1 191 ? -17.328 3.697 10.445 1 88.12 191 TYR A CA 1
ATOM 1450 C C . TYR A 1 191 ? -18.031 2.982 11.586 1 88.12 191 TYR A C 1
ATOM 1452 O O . TYR A 1 191 ? -18.5 1.849 11.43 1 88.12 191 TYR A O 1
ATOM 1460 N N . ARG A 1 192 ? -18.156 3.648 12.719 1 89.62 192 ARG A N 1
ATOM 1461 C CA . ARG A 1 192 ? -18.75 3.057 13.906 1 89.62 192 ARG A CA 1
ATOM 1462 C C . ARG A 1 192 ? -20.125 3.658 14.18 1 89.62 192 ARG A C 1
ATOM 1464 O O . ARG A 1 192 ? -20.562 3.73 15.336 1 89.62 192 ARG A O 1
ATOM 1471 N N . SER A 1 193 ? -20.766 4.047 13.266 1 85.44 193 SER A N 1
ATOM 1472 C CA . SER A 1 193 ? -21.984 4.844 13.398 1 85.44 193 SER A CA 1
ATOM 1473 C C . SER A 1 193 ? -23.031 4.109 14.227 1 85.44 193 SER A C 1
ATOM 1475 O O . SER A 1 193 ? -23.75 4.73 15.023 1 85.44 193 SER A O 1
ATOM 1477 N N . ASN A 1 194 ? -23.031 2.781 14.141 1 83.62 194 ASN A N 1
ATOM 1478 C CA . ASN A 1 194 ? -24.078 2.004 14.797 1 83.62 194 ASN A CA 1
ATOM 1479 C C . ASN A 1 194 ? -23.766 1.793 16.281 1 83.62 194 ASN A C 1
ATOM 1481 O O . ASN A 1 194 ? -24.625 1.351 17.031 1 83.62 194 ASN A O 1
ATOM 1485 N N . ASP A 1 195 ? -22.656 2.242 16.688 1 87.62 195 ASP A N 1
ATOM 1486 C CA . ASP A 1 195 ? -22.219 1.985 18.047 1 87.62 195 ASP A CA 1
ATOM 1487 C C . ASP A 1 195 ? -22.594 3.15 18.969 1 87.62 195 ASP A C 1
ATOM 1489 O O . ASP A 1 195 ? -22.531 3.021 20.188 1 87.62 195 ASP A O 1
ATOM 1493 N N . PHE A 1 196 ? -23.016 4.266 18.422 1 91.94 196 PHE A N 1
ATOM 1494 C CA . PHE A 1 196 ? -23.188 5.473 19.219 1 91.94 196 PHE A CA 1
ATOM 1495 C C . PHE A 1 196 ? -24.641 5.613 19.672 1 91.94 196 PHE A C 1
ATOM 1497 O O . PHE A 1 196 ? -25.562 5.312 18.922 1 91.94 196 PHE A O 1
ATOM 1504 N N . ASP A 1 197 ? -24.812 6.066 20.828 1 91.75 197 ASP A N 1
ATOM 1505 C CA . ASP A 1 197 ? -26.125 6.34 21.406 1 91.75 197 ASP A CA 1
ATOM 1506 C C . ASP A 1 197 ? -26.656 7.691 20.938 1 91.75 197 ASP A C 1
ATOM 1508 O O . ASP A 1 197 ? -25.891 8.555 20.516 1 91.75 197 ASP A O 1
ATOM 1512 N N . VAL A 1 198 ? -27.984 7.898 21.109 1 90.81 198 VAL A N 1
ATOM 1513 C CA . VAL A 1 198 ? -28.625 9.117 20.641 1 90.81 198 VAL A CA 1
ATOM 1514 C C . VAL A 1 198 ? -28.438 10.234 21.656 1 90.81 198 VAL A C 1
ATOM 1516 O O . VAL A 1 198 ? -28.391 11.414 21.312 1 90.81 198 VAL A O 1
ATOM 1519 N N . GLU A 1 199 ? -28.25 9.844 22.938 1 90.44 199 GLU A N 1
ATOM 1520 C CA . GLU A 1 199 ? -28.219 10.867 23.984 1 90.44 199 GLU A CA 1
ATOM 1521 C C . GLU A 1 199 ? -26.906 10.828 24.766 1 90.44 199 GLU A C 1
ATOM 1523 O O . GLU A 1 199 ? -26.312 11.875 25.047 1 90.44 199 GLU A O 1
ATOM 1528 N N . LYS A 1 200 ? -26.391 9.672 25 1 93.38 200 LYS A N 1
ATOM 1529 C CA . LYS A 1 200 ? -25.188 9.539 25.812 1 93.38 200 LYS A CA 1
ATOM 1530 C C . LYS A 1 200 ? -23.922 9.602 24.953 1 93.38 200 LYS A C 1
ATOM 1532 O O . LYS A 1 200 ? -23.703 8.742 24.094 1 93.38 200 LYS A O 1
ATOM 1537 N N . PRO A 1 201 ? -23.094 10.562 25.25 1 95.56 201 PRO A N 1
ATOM 1538 C CA . PRO A 1 201 ? -21.891 10.688 24.422 1 95.56 201 PRO A CA 1
ATOM 1539 C C . PRO A 1 201 ? -20.844 9.617 24.719 1 95.56 201 PRO A C 1
ATOM 1541 O O . PRO A 1 201 ? -20.656 9.258 25.891 1 95.56 201 PRO A O 1
ATOM 1544 N N . MET A 1 202 ? -20.266 9.133 23.703 1 97.5 202 MET A N 1
ATOM 1545 C CA . MET A 1 202 ? -19.047 8.336 23.797 1 97.5 202 MET A CA 1
ATOM 1546 C C . MET A 1 202 ? -17.812 9.211 23.594 1 97.5 202 MET A C 1
ATOM 1548 O O . MET A 1 202 ? -17.703 9.914 22.594 1 97.5 202 MET A O 1
ATOM 1552 N N . THR A 1 203 ? -16.953 9.172 24.562 1 98.12 203 THR A N 1
ATOM 1553 C CA . THR A 1 203 ? -15.742 10 24.5 1 98.12 203 THR A CA 1
ATOM 1554 C C . THR A 1 203 ? -14.555 9.188 24.016 1 98.12 203 THR A C 1
ATOM 1556 O O . THR A 1 203 ? -14.203 8.164 24.609 1 98.12 203 THR A O 1
ATOM 1559 N N . VAL A 1 204 ? -13.953 9.656 22.938 1 98.25 204 VAL A N 1
ATOM 1560 C CA . VAL A 1 204 ? -12.836 8.945 22.328 1 98.25 204 VAL A CA 1
ATOM 1561 C C . VAL A 1 204 ? -11.617 9.867 22.25 1 98.25 204 VAL A C 1
ATOM 1563 O O . VAL A 1 204 ? -11.734 11.023 21.844 1 98.25 204 VAL A O 1
ATOM 1566 N N . ALA A 1 205 ? -10.492 9.414 22.672 1 98.56 205 ALA A N 1
ATOM 1567 C CA . ALA A 1 205 ? -9.219 10.109 22.5 1 98.56 205 ALA A CA 1
ATOM 1568 C C . ALA A 1 205 ? -8.477 9.578 21.266 1 98.56 205 ALA A C 1
ATOM 1570 O O . ALA A 1 205 ? -8.18 8.383 21.188 1 98.56 205 ALA A O 1
ATOM 1571 N N . PHE A 1 206 ? -8.266 10.445 20.328 1 98.31 206 PHE A N 1
ATOM 1572 C CA . PHE A 1 206 ? -7.453 10.094 19.172 1 98.31 206 PHE A CA 1
ATOM 1573 C C . PHE A 1 206 ? -6.004 10.523 19.375 1 98.31 206 PHE A C 1
ATOM 1575 O O . PHE A 1 206 ? -5.719 11.719 19.516 1 98.31 206 PHE A O 1
ATOM 1582 N N . CYS A 1 207 ? -5.09 9.617 19.469 1 98.44 207 CYS A N 1
ATOM 1583 C CA . CYS A 1 207 ? -3.658 9.875 19.547 1 98.44 207 CYS A CA 1
ATOM 1584 C C . CYS A 1 207 ? -2.977 9.586 18.203 1 98.44 207 CYS A C 1
ATOM 1586 O O . CYS A 1 207 ? -2.779 8.43 17.844 1 98.44 207 CYS A O 1
ATOM 1588 N N . SER A 1 208 ? -2.561 10.672 17.578 1 97.56 208 SER A N 1
ATOM 1589 C CA . SER A 1 208 ? -2.061 10.555 16.203 1 97.56 208 SER A CA 1
ATOM 1590 C C . SER A 1 208 ? -0.596 10.977 16.125 1 97.56 208 SER A C 1
ATOM 1592 O O . SER A 1 208 ? -0.268 12.148 16.297 1 97.56 208 SER A O 1
ATOM 1594 N N . MET A 1 209 ? 0.212 10.023 15.844 1 97.19 209 MET A N 1
ATOM 1595 C CA . MET A 1 209 ? 1.604 10.359 15.57 1 97.19 209 MET A CA 1
ATOM 1596 C C . MET A 1 209 ? 1.942 10.109 14.102 1 97.19 209 MET A C 1
ATOM 1598 O O . MET A 1 209 ? 2.102 8.961 13.688 1 97.19 209 MET A O 1
ATOM 1602 N N . GLY A 1 210 ? 2.104 11.164 13.375 1 95.38 210 GLY A N 1
ATOM 1603 C CA . GLY A 1 210 ? 2.553 11.086 11.992 1 95.38 210 GLY A CA 1
ATOM 1604 C C . GLY A 1 210 ? 4.059 11.188 11.852 1 95.38 210 GLY A C 1
ATOM 1605 O O . GLY A 1 210 ? 4.801 10.82 12.758 1 95.38 210 GLY A O 1
ATOM 1606 N N . HIS A 1 211 ? 4.434 11.641 10.688 1 95.75 211 HIS A N 1
ATOM 1607 C CA . HIS A 1 211 ? 5.848 11.797 10.367 1 95.75 211 HIS A CA 1
ATOM 1608 C C . HIS A 1 211 ? 6.465 12.945 11.156 1 95.75 211 HIS A C 1
ATOM 1610 O O . HIS A 1 211 ? 7.586 12.828 11.656 1 95.75 211 HIS A O 1
ATOM 1616 N N . SER A 1 212 ? 5.688 14.008 11.328 1 95.62 212 SER A N 1
ATOM 1617 C CA . SER A 1 212 ? 6.332 15.188 11.891 1 95.62 212 SER A CA 1
ATOM 1618 C C . SER A 1 212 ? 5.535 15.75 13.062 1 95.62 212 SER A C 1
ATOM 1620 O O . SER A 1 212 ? 5.988 16.672 13.742 1 95.62 212 SER A O 1
ATOM 1622 N N . THR A 1 213 ? 4.391 15.219 13.32 1 96.12 213 THR A N 1
ATOM 1623 C CA . THR A 1 213 ? 3.527 15.828 14.32 1 96.12 213 THR A CA 1
ATOM 1624 C C . THR A 1 213 ? 2.879 14.758 15.195 1 96.12 213 THR A C 1
ATOM 1626 O O . THR A 1 213 ? 2.523 13.68 14.711 1 96.12 213 THR A O 1
ATOM 1629 N N . PHE A 1 214 ? 2.82 15.039 16.5 1 97.69 214 PHE A N 1
ATOM 1630 C CA . PHE A 1 214 ? 1.99 14.281 17.422 1 97.69 214 PHE A CA 1
ATOM 1631 C C . PHE A 1 214 ? 0.811 15.125 17.906 1 97.69 214 PHE A C 1
ATOM 1633 O O . PHE A 1 214 ? 0.988 16.266 18.328 1 97.69 214 PHE A O 1
ATOM 1640 N N . SER A 1 215 ? -0.422 14.586 17.688 1 97.69 215 SER A N 1
ATOM 1641 C CA . SER A 1 215 ? -1.649 15.289 18.047 1 97.69 215 SER A CA 1
ATOM 1642 C C . SER A 1 215 ? -2.57 14.406 18.875 1 97.69 215 SER A C 1
ATOM 1644 O O . SER A 1 215 ? -2.703 13.211 18.609 1 97.69 215 SER A O 1
ATOM 1646 N N . VAL A 1 216 ? -3.084 14.961 19.938 1 98.25 216 VAL A N 1
ATOM 1647 C CA . VAL A 1 216 ? -4.105 14.312 20.75 1 98.25 216 VAL A CA 1
ATOM 1648 C C . VAL A 1 216 ? -5.398 15.125 20.703 1 98.25 216 VAL A C 1
ATOM 1650 O O . VAL A 1 216 ? -5.402 16.312 21.016 1 98.25 216 VAL A O 1
ATOM 1653 N N . CYS A 1 217 ? -6.438 14.492 20.281 1 98.12 217 CYS A N 1
ATOM 1654 C CA . CYS A 1 217 ? -7.742 15.133 20.188 1 98.12 217 CYS A CA 1
ATOM 1655 C C . CYS A 1 217 ? -8.805 14.336 20.938 1 98.12 217 CYS A C 1
ATOM 1657 O O . CYS A 1 217 ? -8.922 13.117 20.75 1 98.12 217 CYS A O 1
ATOM 1659 N N . ILE A 1 218 ? -9.469 14.938 21.797 1 98.31 218 ILE A N 1
ATOM 1660 C CA . ILE A 1 218 ? -10.578 14.328 22.516 1 98.31 218 ILE A CA 1
ATOM 1661 C C . ILE A 1 218 ? -11.898 14.734 21.859 1 98.31 218 ILE A C 1
ATOM 1663 O O . ILE A 1 218 ? -12.188 15.922 21.719 1 98.31 218 ILE A O 1
ATOM 1667 N N . VAL A 1 219 ? -12.672 13.727 21.484 1 98.25 219 VAL A N 1
ATOM 1668 C CA . VAL A 1 219 ? -13.898 13.945 20.734 1 98.25 219 VAL A CA 1
ATOM 1669 C C . VAL A 1 219 ? -15.055 13.203 21.391 1 98.25 219 VAL A C 1
ATOM 1671 O O . VAL A 1 219 ? -14.883 12.086 21.891 1 98.25 219 VAL A O 1
ATOM 1674 N N . GLN A 1 220 ? -16.188 13.805 21.375 1 97.88 220 GLN A N 1
ATOM 1675 C CA . GLN A 1 220 ? -17.422 13.164 21.844 1 97.88 220 GLN A CA 1
ATOM 1676 C C . GLN A 1 220 ? -18.344 12.859 20.672 1 97.88 220 GLN A C 1
ATOM 1678 O O . GLN A 1 220 ? -18.531 13.688 19.781 1 97.88 220 GLN A O 1
ATOM 1683 N N . PHE A 1 221 ? -18.875 11.617 20.719 1 97.62 221 PHE A N 1
ATOM 1684 C CA . PHE A 1 221 ? -19.766 11.156 19.656 1 97.62 221 PHE A CA 1
ATOM 1685 C C . PHE A 1 221 ? -21.156 10.883 20.219 1 97.62 221 PHE A C 1
ATOM 1687 O O . PHE A 1 221 ? -21.297 10.273 21.281 1 97.62 221 PHE A O 1
ATOM 1694 N N . ILE A 1 222 ? -22.141 11.344 19.594 1 95.94 222 ILE A N 1
ATOM 1695 C CA . ILE A 1 222 ? -23.516 10.852 19.672 1 95.94 222 ILE A CA 1
ATOM 1696 C C . ILE A 1 222 ? -23.984 10.445 18.266 1 95.94 222 ILE A C 1
ATOM 1698 O O . ILE A 1 222 ? -23.297 10.703 17.281 1 95.94 222 ILE A O 1
ATOM 1702 N N . ARG A 1 223 ? -25.016 9.797 18.156 1 93.62 223 ARG A N 1
ATOM 1703 C CA . ARG A 1 223 ? -25.453 9.32 16.844 1 93.62 223 ARG A CA 1
ATOM 1704 C C . ARG A 1 223 ? -25.578 10.469 15.852 1 93.62 223 ARG A C 1
ATOM 1706 O O . ARG A 1 223 ? -26.312 11.422 16.094 1 93.62 223 ARG A O 1
ATOM 1713 N N . GLY A 1 224 ? -24.75 10.461 14.812 1 93.44 224 GLY A N 1
ATOM 1714 C CA . GLY A 1 224 ? -24.828 11.406 13.711 1 93.44 224 GLY A CA 1
ATOM 1715 C C . GLY A 1 224 ? -24.094 12.703 13.992 1 93.44 224 GLY A C 1
ATOM 1716 O O . GLY A 1 224 ? -24.188 13.656 13.219 1 93.44 224 GLY A O 1
ATOM 1717 N N . LYS A 1 225 ? -23.406 12.703 15.102 1 95.69 225 LYS A N 1
ATOM 1718 C CA . LYS A 1 225 ? -22.766 13.969 15.461 1 95.69 225 LYS A CA 1
ATOM 1719 C C . LYS A 1 225 ? -21.438 13.734 16.172 1 95.69 225 LYS A C 1
ATOM 1721 O O . LYS A 1 225 ? -21.312 12.797 16.969 1 95.69 225 LYS A O 1
ATOM 1726 N N . LEU A 1 226 ? -20.453 14.602 15.852 1 97.56 226 LEU A N 1
ATOM 1727 C CA . LEU A 1 226 ? -19.219 14.617 16.625 1 97.56 226 LEU A CA 1
ATOM 1728 C C . LEU A 1 226 ? -18.906 16.031 17.109 1 97.56 226 LEU A C 1
ATOM 1730 O O . LEU A 1 226 ? -19.219 17.016 16.422 1 97.56 226 LEU A O 1
ATOM 1734 N N . GLN A 1 227 ? -18.359 16.141 18.25 1 96.94 227 GLN A N 1
ATOM 1735 C CA . GLN A 1 227 ? -17.922 17.391 18.844 1 96.94 227 GLN A CA 1
ATOM 1736 C C . GLN A 1 227 ? -16.484 17.297 19.344 1 96.94 227 GLN A C 1
ATOM 1738 O O . GLN A 1 227 ? -16.172 16.469 20.203 1 96.94 227 GLN A O 1
ATOM 1743 N N . VAL A 1 228 ? -15.688 18.141 18.781 1 97.56 228 VAL A N 1
ATOM 1744 C CA . VAL A 1 228 ? -14.312 18.219 19.281 1 97.56 228 VAL A CA 1
ATOM 1745 C C . VAL A 1 228 ? -14.289 18.953 20.609 1 97.56 228 VAL A C 1
ATOM 1747 O O . VAL A 1 228 ? -14.664 20.125 20.672 1 97.56 228 VAL A O 1
ATOM 1750 N N . VAL A 1 229 ? -13.805 18.266 21.609 1 96.81 229 VAL A N 1
ATOM 1751 C CA . VAL A 1 229 ? -13.711 18.875 22.922 1 96.81 229 VAL A CA 1
ATOM 1752 C C . VAL A 1 229 ? -12.438 19.719 23.016 1 96.81 229 VAL A C 1
ATOM 1754 O O . VAL A 1 229 ? -12.469 20.859 23.469 1 96.81 229 VAL A O 1
ATOM 1757 N N . CYS A 1 230 ? -11.375 19.109 22.625 1 95.62 230 CYS A N 1
ATOM 1758 C CA . CYS A 1 230 ? -10.102 19.828 22.578 1 95.62 230 CYS A CA 1
ATOM 1759 C C . CYS A 1 230 ? -9.086 19.078 21.719 1 95.62 230 CYS A C 1
ATOM 1761 O O . CYS A 1 230 ? -9.297 17.922 21.375 1 95.62 230 CYS A O 1
ATOM 1763 N N . GLU A 1 231 ? -8.039 19.812 21.375 1 96.88 231 GLU A N 1
ATOM 1764 C CA . GLU A 1 231 ? -6.895 19.25 20.656 1 96.88 231 GLU A CA 1
ATOM 1765 C C . GLU A 1 231 ? -5.59 19.906 21.078 1 96.88 231 GLU A C 1
ATOM 1767 O O . GLU A 1 231 ? -5.555 21.125 21.312 1 96.88 231 GLU A O 1
ATOM 1772 N N . ARG A 1 232 ? -4.555 19.125 21.266 1 96.44 232 ARG A N 1
ATOM 1773 C CA . ARG A 1 232 ? -3.191 19.578 21.516 1 96.44 232 ARG A CA 1
ATOM 1774 C C . ARG A 1 232 ? -2.201 18.859 20.609 1 96.44 232 ARG A C 1
ATOM 1776 O O . ARG A 1 232 ? -2.369 17.672 20.328 1 96.44 232 ARG A O 1
ATOM 1783 N N . SER A 1 233 ? -1.218 19.594 20.156 1 96.31 233 SER A N 1
ATOM 1784 C CA . SER A 1 233 ? -0.25 18.969 19.266 1 96.31 233 SER A CA 1
ATOM 1785 C C . SER A 1 233 ? 1.135 19.594 19.422 1 96.31 233 SER A C 1
ATOM 1787 O O . SER A 1 233 ? 1.277 20.656 20.031 1 96.31 233 SER A O 1
ATOM 1789 N N . ASP A 1 234 ? 2.078 18.875 18.984 1 95.81 234 ASP A N 1
ATOM 1790 C CA . ASP A 1 234 ? 3.471 19.312 18.906 1 95.81 234 ASP A CA 1
ATOM 1791 C C . ASP A 1 234 ? 4.141 18.766 17.641 1 95.81 234 ASP A C 1
ATOM 1793 O O . ASP A 1 234 ? 3.703 17.75 17.094 1 95.81 234 ASP A O 1
ATOM 1797 N N . LYS A 1 235 ? 5.148 19.547 17.172 1 93.81 235 LYS A N 1
ATOM 1798 C CA . LYS A 1 235 ? 5.906 19.094 16 1 93.81 235 LYS A CA 1
ATOM 1799 C C . LYS A 1 235 ? 6.938 18.047 16.375 1 93.81 235 LYS A C 1
ATOM 1801 O O . LYS A 1 235 ? 8.141 18.25 16.234 1 93.81 235 LYS A O 1
ATOM 1806 N N . VAL A 1 236 ? 6.48 16.984 16.828 1 96.25 236 VAL A N 1
ATOM 1807 C CA . VAL A 1 236 ? 7.273 15.805 17.172 1 96.25 236 VAL A CA 1
ATOM 1808 C C . VAL A 1 236 ? 6.621 14.547 16.594 1 96.25 236 VAL A C 1
ATOM 1810 O O . VAL A 1 236 ? 5.402 14.375 16.688 1 96.25 236 VAL A O 1
ATOM 1813 N N . GLY A 1 237 ? 7.398 13.773 15.867 1 96.38 237 GLY A N 1
ATOM 1814 C CA . GLY A 1 237 ? 6.82 12.594 15.242 1 96.38 237 GLY A CA 1
ATOM 1815 C C . GLY A 1 237 ? 7.863 11.578 14.805 1 96.38 237 GLY A C 1
ATOM 1816 O O . GLY A 1 237 ? 8.93 11.477 15.422 1 96.38 237 GLY A O 1
ATOM 1817 N N . GLY A 1 238 ? 7.504 10.75 13.828 1 96.5 238 GLY A N 1
ATOM 1818 C CA . GLY A 1 238 ? 8.375 9.688 13.359 1 96.5 238 GLY A CA 1
ATOM 1819 C C . GLY A 1 238 ? 9.734 10.188 12.906 1 96.5 238 GLY A C 1
ATOM 1820 O O . GLY A 1 238 ? 10.742 9.5 13.078 1 96.5 238 GLY A O 1
ATOM 1821 N N . ARG A 1 239 ? 9.789 11.312 12.336 1 96.5 239 ARG A N 1
ATOM 1822 C CA . ARG A 1 239 ? 11.062 11.805 11.812 1 96.5 239 ARG A CA 1
ATOM 1823 C C . ARG A 1 239 ? 12.016 12.156 12.945 1 96.5 239 ARG A C 1
ATOM 1825 O O . ARG A 1 239 ? 13.234 12.117 12.766 1 96.5 239 ARG A O 1
ATOM 1832 N N . ASP A 1 240 ? 11.438 12.531 14.109 1 97.31 240 ASP A N 1
ATOM 1833 C CA . ASP A 1 240 ? 12.297 12.781 15.258 1 97.31 240 ASP A CA 1
ATOM 1834 C C . ASP A 1 240 ? 12.977 11.5 15.727 1 97.31 240 ASP A C 1
ATOM 1836 O O . ASP A 1 240 ? 14.133 11.523 16.156 1 97.31 240 ASP A O 1
ATOM 1840 N N . MET A 1 241 ? 12.273 10.43 15.664 1 97.94 241 MET A N 1
ATOM 1841 C CA . MET A 1 241 ? 12.883 9.133 15.945 1 97.94 241 MET A CA 1
ATOM 1842 C C . MET A 1 241 ? 13.969 8.805 14.922 1 97.94 241 MET A C 1
ATOM 1844 O O . MET A 1 241 ? 15.031 8.297 15.281 1 97.94 241 MET A O 1
ATOM 1848 N N . ASP A 1 242 ? 13.656 9.094 13.688 1 97.75 242 ASP A N 1
ATOM 1849 C CA . ASP A 1 242 ? 14.648 8.906 12.641 1 97.75 242 ASP A CA 1
ATOM 1850 C C . ASP A 1 242 ? 15.906 9.727 12.922 1 97.75 242 ASP A C 1
ATOM 1852 O O . ASP A 1 242 ? 17.031 9.242 12.727 1 97.75 242 ASP A O 1
ATOM 1856 N N . GLU A 1 243 ? 15.711 10.945 13.336 1 97.38 243 GLU A N 1
ATOM 1857 C CA . GLU A 1 243 ? 16.844 11.82 13.625 1 97.38 243 GLU A CA 1
ATOM 1858 C C . GLU A 1 243 ? 17.719 11.242 14.734 1 97.38 243 GLU A C 1
ATOM 1860 O O . GLU A 1 243 ? 18.938 11.305 14.664 1 97.38 243 GLU A O 1
ATOM 1865 N N . CYS A 1 244 ? 17.062 10.719 15.766 1 97.88 244 CYS A N 1
ATOM 1866 C CA . CYS A 1 244 ? 17.812 10.094 16.844 1 97.88 244 CYS A CA 1
ATOM 1867 C C . CYS A 1 244 ? 18.703 8.977 16.312 1 97.88 244 CYS A C 1
ATOM 1869 O O . CYS A 1 244 ? 19.891 8.922 16.641 1 97.88 244 CYS A O 1
ATOM 1871 N N . LEU A 1 245 ? 18.125 8.117 15.484 1 98.06 245 LEU A N 1
ATOM 1872 C CA . LEU A 1 245 ? 18.875 7.02 14.891 1 98.06 245 LEU A CA 1
ATOM 1873 C C . LEU A 1 245 ? 19.969 7.543 13.969 1 98.06 245 LEU A C 1
ATOM 1875 O O . LEU A 1 245 ? 21.094 7.047 13.992 1 98.06 245 LEU A O 1
ATOM 1879 N N . MET A 1 246 ? 19.656 8.516 13.164 1 98 246 MET A N 1
ATOM 1880 C CA . MET A 1 246 ? 20.609 9.086 12.227 1 98 246 MET A CA 1
ATOM 1881 C C . MET A 1 246 ? 21.828 9.633 12.961 1 98 246 MET A C 1
ATOM 1883 O O . MET A 1 246 ? 22.969 9.414 12.539 1 98 246 MET A O 1
ATOM 1887 N N . ARG A 1 247 ? 21.641 10.344 14.023 1 97.62 247 ARG A N 1
ATOM 1888 C CA . ARG A 1 247 ? 22.734 10.953 14.766 1 97.62 247 ARG A CA 1
ATOM 1889 C C . ARG A 1 247 ? 23.625 9.891 15.383 1 97.62 247 ARG A C 1
ATOM 1891 O O . ARG A 1 247 ? 24.859 10.023 15.383 1 97.62 247 ARG A O 1
ATOM 1898 N N . VAL A 1 248 ? 23.031 8.844 15.883 1 97.5 248 VAL A N 1
ATOM 1899 C CA . VAL A 1 248 ? 23.812 7.762 16.5 1 97.5 248 VAL A CA 1
ATOM 1900 C C . VAL A 1 248 ? 24.641 7.051 15.43 1 97.5 248 VAL A C 1
ATOM 1902 O O . VAL A 1 248 ? 25.828 6.82 15.617 1 97.5 248 VAL A O 1
ATOM 1905 N N . PHE A 1 249 ? 24.016 6.699 14.336 1 98 249 PHE A N 1
ATOM 1906 C CA . PHE A 1 249 ? 24.719 5.961 13.289 1 98 249 PHE A CA 1
ATOM 1907 C C . PHE A 1 249 ? 25.75 6.848 12.594 1 98 249 PHE A C 1
ATOM 1909 O O . PHE A 1 249 ? 26.812 6.371 12.188 1 98 249 PHE A O 1
ATOM 1916 N N . ALA A 1 250 ? 25.406 8.156 12.445 1 98.19 250 ALA A N 1
ATOM 1917 C CA . ALA A 1 250 ? 26.375 9.094 11.883 1 98.19 250 ALA A CA 1
ATOM 1918 C C . ALA A 1 250 ? 27.625 9.195 12.758 1 98.19 250 ALA A C 1
ATOM 1920 O O . ALA A 1 250 ? 28.75 9.25 12.258 1 98.19 250 ALA A O 1
ATOM 1921 N N . ALA A 1 251 ? 27.438 9.227 14.055 1 98 251 ALA A N 1
ATOM 1922 C CA . ALA A 1 251 ? 28.562 9.281 14.992 1 98 251 ALA A CA 1
ATOM 1923 C C . ALA A 1 251 ? 29.422 8.031 14.883 1 98 251 ALA A C 1
ATOM 1925 O O . ALA A 1 251 ? 30.656 8.109 14.93 1 98 251 ALA A O 1
ATOM 1926 N N . GLN A 1 252 ? 28.766 6.906 14.758 1 97.69 252 GLN A N 1
ATOM 1927 C CA . GLN A 1 252 ? 29.5 5.656 14.609 1 97.69 252 GLN A CA 1
ATOM 1928 C C . GLN A 1 252 ? 30.312 5.645 13.305 1 97.69 252 GLN A C 1
ATOM 1930 O O . GLN A 1 252 ? 31.453 5.211 13.289 1 97.69 252 GLN A O 1
ATOM 1935 N N . PHE A 1 253 ? 29.703 6.086 12.258 1 97.94 253 PHE A N 1
ATOM 1936 C CA . PHE A 1 253 ? 30.375 6.145 10.969 1 97.94 253 PHE A CA 1
ATOM 1937 C C . PHE A 1 253 ? 31.578 7.082 11.016 1 97.94 253 PHE A C 1
ATOM 1939 O O . PHE A 1 253 ? 32.656 6.758 10.484 1 97.94 253 PHE A O 1
ATOM 1946 N N . GLN A 1 254 ? 31.328 8.227 11.641 1 97.62 254 GLN A N 1
ATOM 1947 C CA . GLN A 1 254 ? 32.406 9.219 11.766 1 97.62 254 GLN A CA 1
ATOM 1948 C C . GLN A 1 254 ? 33.562 8.664 12.562 1 97.62 254 GLN A C 1
ATOM 1950 O O . GLN A 1 254 ? 34.719 8.906 12.219 1 97.62 254 GLN A O 1
ATOM 1955 N N . LYS A 1 255 ? 33.312 7.961 13.594 1 97.62 255 LYS A N 1
ATOM 1956 C CA . LYS A 1 255 ? 34.344 7.344 14.406 1 97.62 255 LYS A CA 1
ATOM 1957 C C . LYS A 1 255 ? 35.156 6.324 13.594 1 97.62 255 LYS A C 1
ATOM 1959 O O . LYS A 1 255 ? 36.375 6.234 13.727 1 97.62 255 LYS A O 1
ATOM 1964 N N . LYS A 1 256 ? 34.5 5.672 12.758 1 96.81 256 LYS A N 1
ATOM 1965 C CA . LYS A 1 256 ? 35.094 4.578 12.023 1 96.81 256 LYS A CA 1
ATOM 1966 C C . LYS A 1 256 ? 35.844 5.094 10.781 1 96.81 256 LYS A C 1
ATOM 1968 O O . LYS A 1 256 ? 36.906 4.586 10.43 1 96.81 256 LYS A O 1
ATOM 1973 N N . PHE A 1 257 ? 35.281 6.102 10.109 1 96.44 257 PHE A N 1
ATOM 1974 C CA . PHE A 1 257 ? 35.781 6.453 8.797 1 96.44 257 PHE A CA 1
ATOM 1975 C C . PHE A 1 257 ? 36.25 7.906 8.766 1 96.44 257 PHE A C 1
ATOM 1977 O O . PHE A 1 257 ? 36.844 8.359 7.781 1 96.44 257 PHE A O 1
ATOM 1984 N N . GLY A 1 258 ? 35.938 8.703 9.695 1 96.19 258 GLY A N 1
ATOM 1985 C CA . GLY A 1 258 ? 36.5 10.031 9.844 1 96.19 258 GLY A CA 1
ATOM 1986 C C . GLY A 1 258 ? 35.688 11.109 9.141 1 96.19 258 GLY A C 1
ATOM 1987 O O . GLY A 1 258 ? 36.125 12.258 9.055 1 96.19 258 GLY A O 1
ATOM 1988 N N . CYS A 1 259 ? 34.562 10.75 8.617 1 95.94 259 CYS A N 1
ATOM 1989 C CA . CYS A 1 259 ? 33.688 11.734 7.957 1 95.94 259 CYS A CA 1
ATOM 1990 C C . CYS A 1 259 ? 32.25 11.641 8.453 1 95.94 259 CYS A C 1
ATOM 1992 O O . CYS A 1 259 ? 31.781 10.555 8.781 1 95.94 259 CYS A O 1
ATOM 1994 N N . ASP A 1 260 ? 31.594 12.82 8.461 1 97.19 260 ASP A N 1
ATOM 1995 C CA . ASP A 1 260 ? 30.234 12.906 8.961 1 97.19 260 ASP A CA 1
ATOM 1996 C C . ASP A 1 260 ? 29.219 12.844 7.812 1 97.19 260 ASP A C 1
ATOM 1998 O O . ASP A 1 260 ? 29.094 13.797 7.035 1 97.19 260 ASP A O 1
ATOM 2002 N N . PRO A 1 261 ? 28.406 11.844 7.773 1 97.19 261 PRO A N 1
ATOM 2003 C CA . PRO A 1 261 ? 27.422 11.734 6.684 1 97.19 261 PRO A CA 1
ATOM 2004 C C . PRO A 1 261 ? 26.359 12.828 6.73 1 97.19 261 PRO A C 1
ATOM 2006 O O . PRO A 1 261 ? 25.734 13.133 5.715 1 97.19 261 PRO A O 1
ATOM 2009 N N . LEU A 1 262 ? 26.141 13.484 7.84 1 96.31 262 LEU A N 1
ATOM 2010 C CA . LEU A 1 262 ? 25.109 14.516 7.969 1 96.31 262 LEU A CA 1
ATOM 2011 C C . LEU A 1 262 ? 25.562 15.812 7.312 1 96.31 262 LEU A C 1
ATOM 2013 O O . LEU A 1 262 ? 24.75 16.719 7.082 1 96.31 262 LEU A O 1
ATOM 2017 N N . SER A 1 263 ? 26.812 15.883 6.945 1 94.5 263 SER A N 1
ATOM 2018 C CA . SER A 1 263 ? 27.359 17.078 6.32 1 94.5 263 SER A CA 1
ATOM 2019 C C . SER A 1 263 ? 27.141 17.078 4.812 1 94.5 263 SER A C 1
ATOM 2021 O O . SER A 1 263 ? 27.344 18.094 4.145 1 94.5 263 SER A O 1
ATOM 2023 N N . ASN A 1 264 ? 26.781 15.945 4.312 1 93.75 264 ASN A N 1
ATOM 2024 C CA . ASN A 1 264 ? 26.5 15.75 2.893 1 93.75 264 ASN A CA 1
ATOM 2025 C C . ASN A 1 264 ? 25.047 15.398 2.65 1 93.75 264 ASN A C 1
ATOM 2027 O O . ASN A 1 264 ? 24.531 14.414 3.197 1 93.75 264 ASN A O 1
ATOM 2031 N N . LYS A 1 265 ? 24.391 16.141 1.804 1 90.62 265 LYS A N 1
ATOM 2032 C CA . LYS A 1 265 ? 22.938 16 1.621 1 90.62 265 LYS A CA 1
ATOM 2033 C C . LYS A 1 265 ? 22.594 14.633 1.062 1 90.62 265 LYS A C 1
ATOM 2035 O O . LYS A 1 265 ? 21.609 14.016 1.48 1 90.62 265 LYS A O 1
ATOM 2040 N N . LYS A 1 266 ? 23.359 14.219 0.112 1 91.62 266 LYS A N 1
ATOM 2041 C CA . LYS A 1 266 ? 23.125 12.898 -0.466 1 91.62 266 LYS A CA 1
ATOM 2042 C C . LYS A 1 266 ? 23.297 11.805 0.583 1 91.62 266 LYS A C 1
ATOM 2044 O O . LYS A 1 266 ? 22.438 10.93 0.717 1 91.62 266 LYS A O 1
ATOM 2049 N N . ALA A 1 267 ? 24.422 11.812 1.309 1 94.94 267 ALA A N 1
ATOM 2050 C CA . ALA A 1 267 ? 24.703 10.828 2.348 1 94.94 267 ALA A CA 1
ATOM 2051 C C . ALA A 1 267 ? 23.656 10.883 3.457 1 94.94 267 ALA A C 1
ATOM 2053 O O . ALA A 1 267 ? 23.234 9.844 3.965 1 94.94 267 ALA A O 1
ATOM 2054 N N . SER A 1 268 ? 23.266 12.102 3.783 1 95.75 268 SER A N 1
ATOM 2055 C CA . SER A 1 268 ? 22.25 12.281 4.816 1 95.75 268 SER A CA 1
ATOM 2056 C C . SER A 1 268 ? 20.938 11.625 4.414 1 95.75 268 SER A C 1
ATOM 2058 O O . SER A 1 268 ? 20.297 10.969 5.227 1 95.75 268 SER A O 1
ATOM 2060 N N . PHE A 1 269 ? 20.547 11.797 3.207 1 94.56 269 PHE A N 1
ATOM 2061 C CA . PHE A 1 269 ? 19.297 11.203 2.742 1 94.56 269 PHE A CA 1
ATOM 2062 C C . PHE A 1 269 ? 19.406 9.68 2.705 1 94.56 269 PHE A C 1
ATOM 2064 O O . PHE A 1 269 ? 18.453 8.984 3.041 1 94.56 269 PHE A O 1
ATOM 2071 N N . LYS A 1 270 ? 20.547 9.141 2.238 1 93.88 270 LYS A N 1
ATOM 2072 C CA . LYS A 1 270 ? 20.766 7.695 2.242 1 93.88 270 LYS A CA 1
ATOM 2073 C C . LYS A 1 270 ? 20.609 7.117 3.645 1 93.88 270 LYS A C 1
ATOM 2075 O O . LYS A 1 270 ? 19.969 6.07 3.82 1 93.88 270 LYS A O 1
ATOM 2080 N N . LEU A 1 271 ? 21.219 7.812 4.535 1 96.88 271 LEU A N 1
ATOM 2081 C CA . LEU A 1 271 ? 21.125 7.379 5.926 1 96.88 271 LEU A CA 1
ATOM 2082 C C . LEU A 1 271 ? 19.688 7.441 6.418 1 96.88 271 LEU A C 1
ATOM 2084 O O . LEU A 1 271 ? 19.219 6.535 7.109 1 96.88 271 LEU A O 1
ATOM 2088 N N . GLU A 1 272 ? 18.969 8.547 6.082 1 96.69 272 GLU A N 1
ATOM 2089 C CA . GLU A 1 272 ? 17.562 8.703 6.453 1 96.69 272 GLU A CA 1
ATOM 2090 C C . GLU A 1 272 ? 16.719 7.527 5.953 1 96.69 272 GLU A C 1
ATOM 2092 O O . GLU A 1 272 ? 15.914 6.973 6.699 1 96.69 272 GLU A O 1
ATOM 2097 N N . ASP A 1 273 ? 16.875 7.16 4.766 1 93.81 273 ASP A N 1
ATOM 2098 C CA . ASP A 1 273 ? 16.141 6.062 4.145 1 93.81 273 ASP A CA 1
ATOM 2099 C C . ASP A 1 273 ? 16.391 4.746 4.875 1 93.81 273 ASP A C 1
ATOM 2101 O O . ASP A 1 273 ? 15.461 3.992 5.148 1 93.81 273 ASP A O 1
ATOM 2105 N N . SER A 1 274 ? 17.625 4.457 5.176 1 94.56 274 SER A N 1
ATOM 2106 C CA . SER A 1 274 ? 18 3.223 5.855 1 94.56 274 SER A CA 1
ATOM 2107 C C . SER A 1 274 ? 17.469 3.191 7.281 1 94.56 274 SER A C 1
ATOM 2109 O O . SER A 1 274 ? 16.984 2.154 7.746 1 94.56 274 SER A O 1
ATOM 2111 N N . VAL A 1 275 ? 17.547 4.312 7.918 1 96.75 275 VAL A N 1
ATOM 2112 C CA . VAL A 1 275 ? 17.125 4.383 9.312 1 96.75 275 VAL A CA 1
ATOM 2113 C C . VAL A 1 275 ? 15.609 4.242 9.406 1 96.75 275 VAL A C 1
ATOM 2115 O O . VAL A 1 275 ? 15.094 3.643 10.352 1 96.75 275 VAL A O 1
ATOM 2118 N N . SER A 1 276 ? 14.906 4.879 8.492 1 95.06 276 SER A N 1
ATOM 2119 C CA . SER A 1 276 ? 13.453 4.766 8.477 1 95.06 276 SER A CA 1
ATOM 2120 C C . SER A 1 276 ? 13.008 3.311 8.359 1 95.06 276 SER A C 1
ATOM 2122 O O . SER A 1 276 ? 12.062 2.889 9.031 1 95.06 276 SER A O 1
ATOM 2124 N N . LYS A 1 277 ? 13.68 2.545 7.512 1 92.62 277 LYS A N 1
ATOM 2125 C CA . LYS A 1 277 ? 13.398 1.118 7.387 1 92.62 277 LYS A CA 1
ATOM 2126 C C . LYS A 1 277 ? 13.742 0.374 8.672 1 92.62 277 LYS A C 1
ATOM 2128 O O . LYS A 1 277 ? 12.977 -0.485 9.117 1 92.62 277 LYS A O 1
ATOM 2133 N N . THR A 1 278 ? 14.836 0.686 9.242 1 94.62 278 THR A N 1
ATOM 2134 C CA . THR A 1 278 ? 15.297 0.066 10.484 1 94.62 278 THR A CA 1
ATOM 2135 C C . THR A 1 278 ? 14.297 0.3 11.609 1 94.62 278 THR A C 1
ATOM 2137 O O . THR A 1 278 ? 14.008 -0.611 12.391 1 94.62 278 THR A O 1
ATOM 2140 N N . LYS A 1 279 ? 13.805 1.522 11.688 1 95.88 279 LYS A N 1
ATOM 2141 C CA . LYS A 1 279 ? 12.812 1.884 12.695 1 95.88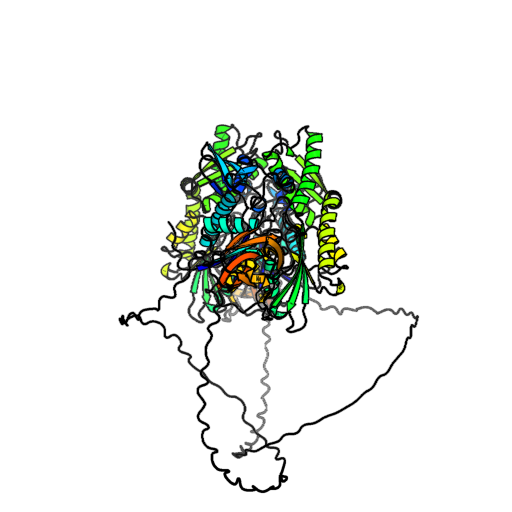 279 LYS A CA 1
ATOM 2142 C C . LYS A 1 279 ? 11.578 0.996 12.586 1 95.88 279 LYS A C 1
ATOM 2144 O O . LYS A 1 279 ? 11.055 0.518 13.594 1 95.88 279 LYS A O 1
ATOM 2149 N N . LYS A 1 280 ? 11.078 0.784 11.43 1 92.56 280 LYS A N 1
ATOM 2150 C CA . LYS A 1 280 ? 9.898 -0.04 11.219 1 92.56 280 LYS A CA 1
ATOM 2151 C C . LYS A 1 280 ? 10.156 -1.491 11.609 1 92.56 280 LYS A C 1
ATOM 2153 O O . LYS A 1 280 ? 9.297 -2.141 12.211 1 92.56 280 LYS A O 1
ATOM 2158 N N . ILE A 1 281 ? 11.312 -1.983 11.289 1 90.38 281 ILE A N 1
ATOM 2159 C CA . ILE A 1 281 ? 11.688 -3.344 11.656 1 90.38 281 ILE A CA 1
ATOM 2160 C C . ILE A 1 281 ? 11.766 -3.465 13.18 1 90.38 281 ILE A C 1
ATOM 2162 O O . ILE A 1 281 ? 11.305 -4.453 13.75 1 90.38 281 ILE A O 1
ATOM 2166 N N . LEU A 1 282 ? 12.32 -2.455 13.812 1 92.19 282 LEU A N 1
ATOM 2167 C CA . LEU A 1 282 ? 12.477 -2.436 15.266 1 92.19 282 LEU A CA 1
ATOM 2168 C C . LEU A 1 282 ? 11.117 -2.414 15.953 1 92.19 282 LEU A C 1
ATOM 2170 O O . LEU A 1 282 ? 10.992 -2.844 17.109 1 92.19 282 LEU A O 1
ATOM 2174 N N . SER A 1 283 ? 10.188 -1.856 15.32 1 89.12 283 SER A N 1
ATOM 2175 C CA . SER A 1 283 ? 8.852 -1.792 15.898 1 89.12 283 SER A CA 1
ATOM 2176 C C . SER A 1 283 ? 8.242 -3.184 16.047 1 89.12 283 SER A C 1
ATOM 2178 O O . SER A 1 283 ? 7.422 -3.414 16.938 1 89.12 283 SER A O 1
ATOM 2180 N N . ALA A 1 284 ? 8.68 -4.094 15.242 1 85.81 284 ALA A N 1
ATOM 2181 C CA . ALA A 1 284 ? 8.117 -5.441 15.273 1 85.81 284 ALA A CA 1
ATOM 2182 C C . ALA A 1 284 ? 9.109 -6.434 15.867 1 85.81 284 ALA A C 1
ATOM 2184 O O . ALA A 1 284 ? 8.734 -7.551 16.234 1 85.81 284 ALA A O 1
ATOM 2185 N N . ASN A 1 285 ? 10.383 -5.98 15.984 1 86.56 285 ASN A N 1
ATOM 2186 C CA . ASN A 1 285 ? 11.453 -6.852 16.453 1 86.56 285 ASN A CA 1
ATOM 2187 C C . ASN A 1 285 ? 12.242 -6.203 17.578 1 86.56 285 ASN A C 1
ATOM 2189 O O . ASN A 1 285 ? 12.273 -4.977 17.703 1 86.56 285 ASN A O 1
ATOM 2193 N N . TYR A 1 286 ? 12.875 -7.051 18.344 1 90.44 286 TYR A N 1
ATOM 2194 C CA . TYR A 1 286 ? 13.648 -6.539 19.469 1 90.44 286 TYR A CA 1
ATOM 2195 C C . TYR A 1 286 ? 14.977 -5.953 19 1 90.44 286 TYR A C 1
ATOM 2197 O O . TYR A 1 286 ? 15.562 -5.113 19.688 1 90.44 286 TYR A O 1
ATOM 2205 N N . GLU A 1 287 ? 15.391 -6.457 17.922 1 92.31 287 GLU A N 1
ATOM 2206 C CA . GLU A 1 287 ? 16.641 -5.969 17.344 1 92.31 287 GLU A CA 1
ATOM 2207 C C . GLU A 1 287 ? 16.531 -5.801 15.836 1 92.31 287 GLU A C 1
ATOM 2209 O O . GLU A 1 287 ? 15.648 -6.398 15.211 1 92.31 287 GLU A O 1
ATOM 2214 N N . ALA A 1 288 ? 17.312 -4.934 15.312 1 92.44 288 ALA A N 1
ATOM 2215 C CA . ALA A 1 288 ? 17.359 -4.695 13.867 1 92.44 288 ALA A CA 1
ATOM 2216 C C . ALA A 1 288 ? 18.766 -4.336 13.414 1 92.44 288 ALA A C 1
ATOM 2218 O O . ALA A 1 288 ? 19.547 -3.779 14.18 1 92.44 288 ALA A O 1
ATOM 2219 N N . ASN A 1 289 ? 19.062 -4.773 12.195 1 92.44 289 ASN A N 1
ATOM 2220 C CA . ASN A 1 289 ? 20.312 -4.383 11.547 1 92.44 289 ASN A CA 1
ATOM 2221 C C . ASN A 1 289 ? 20.094 -3.238 10.562 1 92.44 289 ASN A C 1
ATOM 2223 O O . ASN A 1 289 ? 19.219 -3.32 9.695 1 92.44 289 ASN A O 1
ATOM 2227 N N . MET A 1 290 ? 20.812 -2.18 10.805 1 93.81 290 MET A N 1
ATOM 2228 C CA . MET A 1 290 ? 20.828 -1.087 9.836 1 93.81 290 MET A CA 1
ATOM 2229 C C . MET A 1 290 ? 21.969 -1.245 8.844 1 93.81 290 MET A C 1
ATOM 2231 O O . MET A 1 290 ? 23.109 -1.478 9.242 1 93.81 290 MET A O 1
ATOM 2235 N N . SER A 1 291 ? 21.641 -1.206 7.582 1 92.06 291 SER A N 1
ATOM 2236 C CA . SER A 1 291 ? 22.672 -1.311 6.547 1 92.06 291 SER A CA 1
ATOM 2237 C C . SER A 1 291 ? 22.484 -0.243 5.477 1 92.06 291 SER A C 1
ATOM 2239 O O . SER A 1 291 ? 21.359 0.025 5.047 1 92.06 291 SER A O 1
ATOM 2241 N N . CYS A 1 292 ? 23.547 0.426 5.152 1 92.56 292 CYS A N 1
ATOM 2242 C CA . CYS A 1 292 ? 23.562 1.438 4.102 1 92.56 292 CYS A CA 1
ATOM 2243 C C . CYS A 1 292 ? 24.781 1.265 3.193 1 92.56 292 CYS A C 1
ATOM 2245 O O . CYS A 1 292 ? 25.922 1.362 3.65 1 92.56 292 CYS A O 1
ATOM 2247 N N . GLU A 1 293 ? 24.531 1.041 1.934 1 88.25 293 GLU A N 1
ATOM 2248 C CA . GLU A 1 293 ? 25.609 0.876 0.974 1 88.25 293 GLU A CA 1
ATOM 2249 C C . GLU A 1 293 ? 26.188 2.227 0.546 1 88.25 293 GLU A C 1
ATOM 2251 O O . GLU A 1 293 ? 25.438 3.178 0.322 1 88.25 293 GLU A O 1
ATOM 2256 N N . CYS A 1 294 ? 27.5 2.246 0.459 1 90.06 294 CYS A N 1
ATOM 2257 C CA . CYS A 1 294 ? 28.188 3.436 -0.031 1 90.06 294 CYS A CA 1
ATOM 2258 C C . CYS A 1 294 ? 27.609 4.699 0.594 1 90.06 294 CYS A C 1
ATOM 2260 O O . CYS A 1 294 ? 27.219 5.625 -0.118 1 90.06 294 CYS A O 1
ATOM 2262 N N . LEU A 1 295 ? 27.594 4.684 1.864 1 94.25 295 LEU A N 1
ATOM 2263 C CA . LEU A 1 295 ? 27 5.805 2.586 1 94.25 295 LEU A CA 1
ATOM 2264 C C . LEU A 1 295 ? 27.734 7.102 2.279 1 94.25 295 LEU A C 1
ATOM 2266 O O . LEU A 1 295 ? 27.125 8.102 1.901 1 94.25 295 LEU A O 1
ATOM 2270 N N . MET A 1 296 ? 28.984 7.102 2.436 1 93.19 296 MET A N 1
ATOM 2271 C CA . MET A 1 296 ? 29.859 8.234 2.137 1 93.19 296 MET A CA 1
ATOM 2272 C C . MET A 1 296 ? 31.297 7.77 1.873 1 93.19 296 MET A C 1
ATOM 2274 O O . MET A 1 296 ? 31.766 6.832 2.512 1 93.19 296 MET A O 1
ATOM 2278 N N . GLU A 1 297 ? 31.969 8.398 0.892 1 91.06 297 GLU A N 1
ATOM 2279 C CA . GLU A 1 297 ? 33.344 8.055 0.505 1 91.06 297 GLU A CA 1
ATOM 2280 C C . GLU A 1 297 ? 33.438 6.586 0.117 1 91.06 297 GLU A C 1
ATOM 2282 O O . GLU A 1 297 ? 34.375 5.902 0.522 1 91.06 297 GLU A O 1
ATOM 2287 N N . ASP A 1 298 ? 32.344 6.039 -0.442 1 86.81 298 ASP A N 1
ATOM 2288 C CA . ASP A 1 298 ? 32.281 4.695 -1.017 1 86.81 298 ASP A CA 1
ATOM 2289 C C . ASP A 1 298 ? 32.375 3.629 0.068 1 86.81 298 ASP A C 1
ATOM 2291 O O . ASP A 1 298 ? 32.812 2.5 -0.207 1 86.81 298 ASP A O 1
ATOM 2295 N N . GLU A 1 299 ? 32.062 4.039 1.275 1 92.25 299 GLU A N 1
ATOM 2296 C CA . GLU A 1 299 ? 32.125 3.076 2.373 1 92.25 299 GLU A CA 1
ATOM 2297 C C . GLU A 1 299 ? 30.734 2.557 2.723 1 92.25 299 GLU A C 1
ATOM 2299 O O . GLU A 1 299 ? 29.797 3.338 2.861 1 92.25 299 GLU A O 1
ATOM 2304 N N . ASP A 1 300 ? 30.625 1.239 2.82 1 91.06 300 ASP A N 1
ATOM 2305 C CA . ASP A 1 300 ? 29.422 0.621 3.371 1 91.06 300 ASP A CA 1
ATOM 2306 C C . ASP A 1 300 ? 29.391 0.752 4.891 1 91.06 300 ASP A C 1
ATOM 2308 O O . ASP A 1 300 ? 30.438 0.844 5.539 1 91.06 300 ASP A O 1
ATOM 2312 N N . PHE A 1 301 ? 28.219 0.824 5.383 1 94.88 301 PHE A N 1
ATOM 2313 C CA . PHE A 1 301 ? 28.062 0.931 6.828 1 94.88 301 PHE A CA 1
ATOM 2314 C C . PHE A 1 301 ? 26.938 0.033 7.328 1 94.88 301 PHE A C 1
ATOM 2316 O O . PHE A 1 301 ? 25.891 -0.062 6.695 1 94.88 301 PHE A O 1
ATOM 2323 N N . SER A 1 302 ? 27.188 -0.718 8.305 1 93.75 302 SER A N 1
ATOM 2324 C CA . SER A 1 302 ? 26.172 -1.54 8.961 1 93.75 302 SER A CA 1
ATOM 2325 C C . SER A 1 302 ? 26.375 -1.548 10.477 1 93.75 302 SER A C 1
ATOM 2327 O O . SER A 1 302 ? 27.5 -1.508 10.961 1 93.75 302 SER A O 1
ATOM 2329 N N . SER A 1 303 ? 25.312 -1.54 11.148 1 94.88 303 SER A N 1
ATOM 2330 C CA . SER A 1 303 ? 25.344 -1.574 12.609 1 94.88 303 SER A CA 1
ATOM 2331 C C . SER A 1 303 ? 24.047 -2.174 13.172 1 94.88 303 SER A C 1
ATOM 2333 O O . SER A 1 303 ? 23 -2.119 12.523 1 94.88 303 SER A O 1
ATOM 2335 N N . GLN A 1 304 ? 24.172 -2.689 14.336 1 93.12 304 GLN A N 1
ATOM 2336 C CA . GLN A 1 304 ? 23.031 -3.281 15.016 1 93.12 304 GLN A CA 1
ATOM 2337 C C . GLN A 1 304 ? 22.484 -2.342 16.078 1 93.12 304 GLN A C 1
ATOM 2339 O O . GLN A 1 304 ? 23.234 -1.566 16.688 1 93.12 304 GLN A O 1
ATOM 2344 N N . ILE A 1 305 ? 21.203 -2.453 16.297 1 95.94 305 ILE A N 1
ATOM 2345 C CA . ILE A 1 305 ? 20.562 -1.646 17.328 1 95.94 305 ILE A CA 1
ATOM 2346 C C . ILE A 1 305 ? 19.422 -2.443 17.969 1 95.94 305 ILE A C 1
ATOM 2348 O O . ILE A 1 305 ? 18.734 -3.219 17.312 1 95.94 305 ILE A O 1
ATOM 2352 N N . THR A 1 306 ? 19.297 -2.271 19.281 1 96 306 THR A N 1
ATOM 2353 C CA . THR A 1 306 ? 18.219 -2.93 20.016 1 96 306 THR A CA 1
ATOM 2354 C C . THR A 1 306 ? 17.094 -1.95 20.312 1 96 306 THR A C 1
ATOM 2356 O O . THR A 1 306 ? 17.281 -0.734 20.25 1 96 306 THR A O 1
ATOM 2359 N N . ARG A 1 307 ? 15.93 -2.492 20.609 1 95 307 ARG A N 1
ATOM 2360 C CA . ARG A 1 307 ? 14.781 -1.661 20.953 1 95 307 ARG A CA 1
ATOM 2361 C C . ARG A 1 307 ? 15.055 -0.836 22.203 1 95 307 ARG A C 1
ATOM 2363 O O . ARG A 1 307 ? 14.617 0.314 22.312 1 95 307 ARG A O 1
ATOM 2370 N N . ASP A 1 308 ? 15.773 -1.407 23.156 1 96.38 308 ASP A N 1
ATOM 2371 C CA . ASP A 1 308 ? 16.094 -0.691 24.391 1 96.38 308 ASP A CA 1
ATOM 2372 C C . ASP A 1 308 ? 16.984 0.524 24.094 1 96.38 308 ASP A C 1
ATOM 2374 O O . ASP A 1 308 ? 16.734 1.611 24.625 1 96.38 308 ASP A O 1
ATOM 2378 N N . ASP A 1 309 ? 17.938 0.291 23.281 1 97.06 309 ASP A N 1
ATOM 2379 C CA . ASP A 1 309 ? 18.797 1.402 22.891 1 97.06 309 ASP A CA 1
ATOM 2380 C C . ASP A 1 309 ? 18 2.479 22.156 1 97.06 309 ASP A C 1
ATOM 2382 O O . ASP A 1 309 ? 18.203 3.674 22.375 1 97.06 309 ASP A O 1
ATOM 2386 N N . PHE A 1 310 ? 17.156 2.047 21.328 1 96.81 310 PHE A N 1
ATOM 2387 C CA . PHE A 1 310 ? 16.297 2.949 20.547 1 96.81 310 PHE A CA 1
ATOM 2388 C C . PHE A 1 310 ? 15.414 3.771 21.469 1 96.81 310 PHE A C 1
ATOM 2390 O O . PHE A 1 310 ? 15.312 4.992 21.328 1 96.81 310 PHE A O 1
ATOM 2397 N N . GLU A 1 311 ? 14.805 3.137 22.406 1 97.12 311 GLU A N 1
ATOM 2398 C CA . GLU A 1 311 ? 13.945 3.822 23.359 1 97.12 311 GLU A CA 1
ATOM 2399 C C . GLU A 1 311 ? 14.734 4.836 24.188 1 97.12 311 GLU A C 1
ATOM 2401 O O . GLU A 1 311 ? 14.281 5.961 24.406 1 97.12 311 GLU A O 1
ATOM 2406 N N . LYS A 1 312 ? 15.891 4.48 24.578 1 97.62 312 LYS A N 1
ATOM 2407 C CA . LYS A 1 312 ? 16.734 5.352 25.391 1 97.62 312 LYS A CA 1
ATOM 2408 C C . LYS A 1 312 ? 17.094 6.629 24.641 1 97.62 312 LYS A C 1
ATOM 2410 O O . LYS A 1 312 ? 17.031 7.727 25.203 1 97.62 312 LYS A O 1
ATOM 2415 N N . MET A 1 313 ? 17.453 6.508 23.422 1 97.31 313 MET A N 1
ATOM 2416 C CA . MET A 1 313 ? 17.875 7.676 22.656 1 97.31 313 MET A CA 1
ATOM 2417 C C . MET A 1 313 ? 16.688 8.586 22.344 1 97.31 313 MET A C 1
ATOM 2419 O O . MET A 1 313 ? 16.859 9.766 22.047 1 97.31 313 MET A O 1
ATOM 2423 N N . CYS A 1 314 ? 15.477 8.086 22.391 1 97.81 314 CYS A N 1
ATOM 2424 C CA . CYS A 1 314 ? 14.281 8.844 22.047 1 97.81 314 CYS A CA 1
ATOM 2425 C C . CYS A 1 314 ? 13.633 9.445 23.281 1 97.81 314 CYS A C 1
ATOM 2427 O O . CYS A 1 314 ? 12.562 10.055 23.188 1 97.81 314 CYS A O 1
ATOM 2429 N N . GLU A 1 315 ? 14.227 9.344 24.469 1 97.62 315 GLU A N 1
ATOM 2430 C CA . GLU A 1 315 ? 13.648 9.797 25.734 1 97.62 315 GLU A CA 1
ATOM 2431 C C . GLU A 1 315 ? 13.289 11.273 25.672 1 97.62 315 GLU A C 1
ATOM 2433 O O . GLU A 1 315 ? 12.211 11.672 26.125 1 97.62 315 GLU A O 1
ATOM 2438 N N . PRO A 1 316 ? 14.156 12.133 25.125 1 97.19 316 PRO A N 1
ATOM 2439 C CA . PRO A 1 316 ? 13.781 13.547 25.047 1 97.19 316 PRO A CA 1
ATOM 2440 C C . PRO A 1 316 ? 12.531 13.773 24.203 1 97.19 316 PRO A C 1
ATOM 2442 O O . PRO A 1 316 ? 11.688 14.602 24.547 1 97.19 316 PRO A O 1
ATOM 2445 N N . MET A 1 317 ? 12.477 13.133 23.141 1 96.62 317 MET A N 1
ATOM 2446 C CA . MET A 1 317 ? 11.289 13.234 22.297 1 96.62 317 MET A CA 1
ATOM 2447 C C . MET A 1 317 ? 10.055 12.734 23.047 1 96.62 317 MET A C 1
ATOM 2449 O O . MET A 1 317 ? 8.977 13.328 22.938 1 96.62 317 MET A O 1
ATOM 2453 N N . LEU A 1 318 ? 10.18 11.641 23.828 1 97.44 318 LEU A N 1
ATOM 2454 C CA . LEU A 1 318 ? 9.062 11.047 24.562 1 97.44 318 LEU A CA 1
ATOM 2455 C C . LEU A 1 318 ? 8.539 12.008 25.625 1 97.44 318 LEU A C 1
ATOM 2457 O O . LEU A 1 318 ? 7.34 12.023 25.906 1 97.44 318 LEU A O 1
ATOM 2461 N N . ALA A 1 319 ? 9.398 12.781 26.125 1 98.19 319 ALA A N 1
ATOM 2462 C CA . ALA A 1 319 ? 8.977 13.797 27.094 1 98.19 319 ALA A CA 1
ATOM 2463 C C . ALA A 1 319 ? 8.039 14.812 26.438 1 98.19 319 ALA A C 1
ATOM 2465 O O . ALA A 1 319 ? 7.074 15.266 27.062 1 98.19 319 ALA A O 1
ATOM 2466 N N . ARG A 1 320 ? 8.32 15.188 25.234 1 97.75 320 ARG A N 1
ATOM 2467 C CA . ARG A 1 320 ? 7.453 16.094 24.5 1 97.75 320 ARG A CA 1
ATOM 2468 C C . ARG A 1 320 ? 6.105 15.453 24.203 1 97.75 320 ARG A C 1
ATOM 2470 O O . ARG A 1 320 ? 5.066 16.109 24.266 1 97.75 320 ARG A O 1
ATOM 2477 N N . VAL A 1 321 ? 6.16 14.164 23.875 1 98.25 321 VAL A N 1
ATOM 2478 C CA . VAL A 1 321 ? 4.938 13.406 23.625 1 98.25 321 VAL A CA 1
ATOM 2479 C C . VAL A 1 321 ? 4.074 13.391 24.891 1 98.25 321 VAL A C 1
ATOM 2481 O O . VAL A 1 321 ? 2.873 13.656 24.828 1 98.25 321 VAL A O 1
ATOM 2484 N N . LYS A 1 322 ? 4.68 13.148 26 1 98.38 322 LYS A N 1
ATOM 2485 C CA . LYS A 1 322 ? 3.977 13.109 27.281 1 98.38 322 LYS A CA 1
ATOM 2486 C C . LYS A 1 322 ? 3.357 14.469 27.594 1 98.38 322 LYS A C 1
ATOM 2488 O O . LYS A 1 322 ? 2.252 14.539 28.141 1 98.38 322 LYS A O 1
ATOM 2493 N N . ALA A 1 323 ? 4.055 15.484 27.281 1 98.25 323 ALA A N 1
ATOM 2494 C CA . ALA A 1 323 ? 3.561 16.828 27.547 1 98.25 323 ALA A CA 1
ATOM 2495 C C . ALA A 1 323 ? 2.277 17.109 26.766 1 98.25 323 ALA A C 1
ATOM 2497 O O . ALA A 1 323 ? 1.357 17.75 27.266 1 98.25 323 ALA A O 1
ATOM 2498 N N . VAL A 1 324 ? 2.23 16.656 25.547 1 97.94 324 VAL A N 1
ATOM 2499 C CA . VAL A 1 324 ? 1.039 16.828 24.719 1 97.94 324 VAL A CA 1
ATOM 2500 C C . VAL A 1 324 ? -0.127 16.047 25.328 1 97.94 324 VAL A C 1
ATOM 2502 O O . VAL A 1 324 ? -1.246 16.562 25.406 1 97.94 324 VAL A O 1
ATOM 2505 N N . LEU A 1 325 ? 0.155 14.812 25.719 1 98.44 325 LEU A N 1
ATOM 2506 C CA . LEU A 1 325 ? -0.866 13.969 26.328 1 98.44 325 LEU A CA 1
ATOM 2507 C C . LEU A 1 325 ? -1.429 14.609 27.594 1 98.44 325 LEU A C 1
ATOM 2509 O O . LEU A 1 325 ? -2.646 14.727 27.734 1 98.44 325 LEU A O 1
ATOM 2513 N N . ASP A 1 326 ? -0.586 15.117 28.422 1 97.88 326 ASP A N 1
ATOM 2514 C CA . ASP A 1 326 ? -1 15.758 29.656 1 97.88 326 ASP A CA 1
ATOM 2515 C C . ASP A 1 326 ? -1.807 17.031 29.391 1 97.88 326 ASP A C 1
ATOM 2517 O O . ASP A 1 326 ? -2.824 17.281 30.031 1 97.88 326 ASP A O 1
ATOM 2521 N N . SER A 1 327 ? -1.356 17.75 28.438 1 96.81 327 SER A N 1
ATOM 2522 C CA . SER A 1 327 ? -2.027 18.984 28.078 1 96.81 327 SER A CA 1
ATOM 2523 C C . SER A 1 327 ? -3.434 18.719 27.547 1 96.81 327 SER A C 1
ATOM 2525 O O . SER A 1 327 ? -4.367 19.469 27.859 1 96.81 327 SER A O 1
ATOM 2527 N N . ALA A 1 328 ? -3.562 17.734 26.75 1 97.12 328 ALA A N 1
ATOM 2528 C CA . ALA A 1 328 ? -4.867 17.406 26.172 1 97.12 328 ALA A CA 1
ATOM 2529 C C . ALA A 1 328 ? -5.84 16.953 27.266 1 97.12 328 ALA A C 1
ATOM 2531 O O . ALA A 1 328 ? -7 17.359 27.281 1 97.12 328 ALA A O 1
ATOM 2532 N N . ILE A 1 329 ? -5.367 16.125 28.125 1 97.12 329 ILE A N 1
ATOM 2533 C CA . ILE A 1 329 ? -6.207 15.633 29.219 1 97.12 329 ILE A CA 1
ATOM 2534 C C . ILE A 1 329 ? -6.629 16.797 30.094 1 97.12 329 ILE A C 1
ATOM 2536 O O . ILE A 1 329 ? -7.812 16.938 30.438 1 97.12 329 ILE A O 1
ATOM 2540 N N . ALA A 1 330 ? -5.77 17.656 30.406 1 96.44 330 ALA A N 1
ATOM 2541 C CA . ALA A 1 330 ? -6.066 18.828 31.234 1 96.44 330 ALA A CA 1
ATOM 2542 C C . ALA A 1 330 ? -7.055 19.75 30.547 1 96.44 330 ALA A C 1
ATOM 2544 O O . ALA A 1 330 ? -8.008 20.234 31.156 1 96.44 330 ALA A O 1
ATOM 2545 N N . ALA A 1 331 ? -6.84 20 29.25 1 94.06 331 ALA A N 1
ATOM 2546 C CA . ALA A 1 331 ? -7.664 20.938 28.484 1 94.06 331 ALA A CA 1
ATOM 2547 C C . ALA A 1 331 ? -9.078 20.391 28.312 1 94.06 331 ALA A C 1
ATOM 2549 O O . ALA A 1 331 ? -10.031 21.172 28.156 1 94.06 331 ALA A O 1
ATOM 2550 N N . SER A 1 332 ? -9.195 19.125 28.359 1 95.06 332 SER A N 1
ATOM 2551 C CA . SER A 1 332 ? -10.508 18.516 28.156 1 95.06 332 SER A CA 1
ATOM 2552 C C . SER A 1 332 ? -11.398 18.734 29.375 1 95.06 332 SER A C 1
ATOM 2554 O O . SER A 1 332 ? -12.625 18.656 29.266 1 95.06 332 SER A O 1
ATOM 2556 N N . GLY A 1 333 ? -10.805 18.875 30.5 1 95.06 333 GLY A N 1
ATOM 2557 C CA . GLY A 1 333 ? -11.562 18.984 31.75 1 95.06 333 GLY A CA 1
ATOM 2558 C C . GLY A 1 333 ? -12.164 17.672 32.188 1 95.06 333 GLY A C 1
ATOM 2559 O O . GLY A 1 333 ? -12.977 17.625 33.125 1 95.06 333 GLY A O 1
ATOM 2560 N N . LEU A 1 334 ? -11.797 16.641 31.516 1 94.88 334 LEU A N 1
ATOM 2561 C CA . LEU A 1 334 ? -12.32 15.32 31.828 1 94.88 334 LEU A CA 1
ATOM 2562 C C . LEU A 1 334 ? -11.289 14.5 32.594 1 94.88 334 LEU A C 1
ATOM 2564 O O . LEU A 1 334 ? -10.102 14.828 32.594 1 94.88 334 LEU A O 1
ATOM 2568 N N . THR A 1 335 ? -11.875 13.492 33.281 1 95.19 335 THR A N 1
ATOM 2569 C CA . THR A 1 335 ? -10.992 12.516 33.906 1 95.19 335 THR A CA 1
ATOM 2570 C C . THR A 1 335 ? -10.727 11.352 32.938 1 95.19 335 THR A C 1
ATOM 2572 O O . THR A 1 335 ? -11.547 11.047 32.094 1 95.19 335 THR A O 1
ATOM 2575 N N . VAL A 1 336 ? -9.625 10.695 33.125 1 96 336 VAL A N 1
ATOM 2576 C CA . VAL A 1 336 ? -9.188 9.602 32.25 1 96 336 VAL A CA 1
ATOM 2577 C C . VAL A 1 336 ? -10.25 8.5 32.25 1 96 336 VAL A C 1
ATOM 2579 O O . VAL A 1 336 ? -10.461 7.844 31.234 1 96 336 VAL A O 1
ATOM 2582 N N . ASP A 1 337 ? -10.922 8.352 33.312 1 94.88 337 ASP A N 1
ATOM 2583 C CA . ASP A 1 337 ? -11.922 7.297 33.438 1 94.88 337 ASP A CA 1
ATOM 2584 C C . ASP A 1 337 ? -13.133 7.559 32.531 1 94.88 337 ASP A C 1
ATOM 2586 O O . ASP A 1 337 ? -13.852 6.629 32.188 1 94.88 337 ASP A O 1
ATOM 2590 N N . THR A 1 338 ? -13.32 8.812 32.219 1 95 338 THR A N 1
ATOM 2591 C CA . THR A 1 338 ? -14.469 9.188 31.406 1 95 338 THR A CA 1
ATOM 2592 C C . THR A 1 338 ? -14.188 8.969 29.922 1 95 338 THR A C 1
ATOM 2594 O O . THR A 1 338 ? -15.094 9.016 29.094 1 95 338 THR A O 1
ATOM 2597 N N . ILE A 1 339 ? -13.016 8.75 29.609 1 97.5 339 ILE A N 1
ATOM 2598 C CA . ILE A 1 339 ? -12.641 8.445 28.234 1 97.5 339 ILE A CA 1
ATOM 2599 C C . ILE A 1 339 ? -12.953 6.984 27.922 1 97.5 339 ILE A C 1
ATOM 2601 O O . ILE A 1 339 ? -12.383 6.078 28.547 1 97.5 339 ILE A O 1
ATOM 2605 N N . ASP A 1 340 ? -13.742 6.715 26.938 1 96.88 340 ASP A N 1
ATOM 2606 C CA . ASP A 1 340 ? -14.258 5.375 26.672 1 96.88 340 ASP A CA 1
ATOM 2607 C C . ASP A 1 340 ? -13.273 4.574 25.812 1 96.88 340 ASP A C 1
ATOM 2609 O O . ASP A 1 340 ? -13.211 3.348 25.922 1 96.88 340 ASP A O 1
ATOM 2613 N N . SER A 1 341 ? -12.68 5.242 24.906 1 96.88 341 SER A N 1
ATOM 2614 C CA . SER A 1 341 ? -11.773 4.559 23.984 1 96.88 341 SER A CA 1
ATOM 2615 C C . SER A 1 341 ? -10.578 5.438 23.641 1 96.88 341 SER A C 1
ATOM 2617 O O . SER A 1 341 ? -10.688 6.664 23.609 1 96.88 341 SER A O 1
ATOM 2619 N N . VAL A 1 342 ? -9.445 4.867 23.5 1 98.12 342 VAL A N 1
ATOM 2620 C CA . VAL A 1 342 ? -8.234 5.527 23.031 1 98.12 342 VAL A CA 1
ATOM 2621 C C . VAL A 1 342 ? -7.816 4.934 21.688 1 98.12 342 VAL A C 1
ATOM 2623 O O . VAL A 1 342 ? -7.426 3.766 21.609 1 98.12 342 VAL A O 1
ATOM 2626 N N . GLU A 1 343 ? -7.91 5.766 20.656 1 97.25 343 GLU A N 1
ATOM 2627 C CA . GLU A 1 343 ? -7.645 5.324 19.297 1 97.25 343 GLU A CA 1
ATOM 2628 C C . GLU A 1 343 ? -6.266 5.785 18.828 1 97.25 343 GLU A C 1
ATOM 2630 O O . GLU A 1 343 ? -5.918 6.961 18.969 1 97.25 343 GLU A O 1
ATOM 2635 N N . LEU A 1 344 ? -5.496 4.844 18.281 1 96.31 344 LEU A N 1
ATOM 2636 C CA . LEU A 1 344 ? -4.184 5.168 17.734 1 96.31 344 LEU A CA 1
ATOM 2637 C C . LEU A 1 344 ? -4.27 5.434 16.234 1 96.31 344 LEU A C 1
ATOM 2639 O O . LEU A 1 344 ? -4.867 4.648 15.492 1 96.31 344 LEU A O 1
ATOM 2643 N N . VAL A 1 345 ? -3.682 6.551 15.844 1 95 345 VAL A N 1
ATOM 2644 C CA . VAL A 1 345 ? -3.664 6.965 14.445 1 95 345 VAL A CA 1
ATOM 2645 C C . VAL A 1 345 ? -2.248 7.375 14.047 1 95 345 VAL A C 1
ATOM 2647 O O . VAL A 1 345 ? -1.449 7.781 14.891 1 95 345 VAL A O 1
ATOM 2650 N N . GLY A 1 346 ? -1.946 7.188 12.727 1 93.69 346 GLY A N 1
ATOM 2651 C CA . GLY A 1 346 ? -0.628 7.562 12.242 1 93.69 346 GLY A CA 1
ATOM 2652 C C . GLY A 1 346 ? 0.387 6.438 12.336 1 93.69 346 GLY A C 1
ATOM 2653 O O . GLY A 1 346 ? 0.366 5.66 13.297 1 93.69 346 GLY A O 1
ATOM 2654 N N . GLY A 1 347 ? 1.322 6.457 11.492 1 90.5 347 GLY A N 1
ATOM 2655 C CA . GLY A 1 347 ? 2.305 5.387 11.422 1 90.5 347 GLY A CA 1
ATOM 2656 C C . GLY A 1 347 ? 3.25 5.367 12.609 1 90.5 347 GLY A C 1
ATOM 2657 O O . GLY A 1 347 ? 3.676 4.297 13.047 1 90.5 347 GLY A O 1
ATOM 2658 N N . GLY A 1 348 ? 3.619 6.531 13.109 1 92.44 348 GLY A N 1
ATOM 2659 C CA . GLY A 1 348 ? 4.551 6.633 14.219 1 92.44 348 GLY A CA 1
ATOM 2660 C C . GLY A 1 348 ? 4.004 6.062 15.516 1 92.44 348 GLY A C 1
ATOM 2661 O O . GLY A 1 348 ? 4.766 5.758 16.438 1 92.44 348 GLY A O 1
ATOM 2662 N N . SER A 1 349 ? 2.715 5.898 15.617 1 91.88 349 SER A N 1
ATOM 2663 C CA . SER A 1 349 ? 2.078 5.406 16.828 1 91.88 349 SER A CA 1
ATOM 2664 C C . SER A 1 349 ? 2.289 3.906 17 1 91.88 349 SER A C 1
ATOM 2666 O O . SER A 1 349 ? 2.033 3.354 18.078 1 91.88 349 SER A O 1
ATOM 2668 N N . ARG A 1 350 ? 2.826 3.242 15.977 1 88.44 350 ARG A N 1
ATOM 2669 C CA . ARG A 1 350 ? 3.035 1.798 16.016 1 88.44 350 ARG A CA 1
ATOM 2670 C C . ARG A 1 350 ? 4.242 1.439 16.875 1 88.44 350 ARG A C 1
ATOM 2672 O O . ARG A 1 350 ? 4.398 0.287 17.281 1 88.44 350 ARG A O 1
ATOM 2679 N N . VAL A 1 351 ? 5.094 2.385 17.109 1 93.69 351 VAL A N 1
ATOM 2680 C CA . VAL A 1 351 ? 6.309 2.137 17.875 1 93.69 351 VAL A CA 1
ATOM 2681 C C . VAL A 1 351 ? 5.949 1.761 19.312 1 93.69 351 VAL A C 1
ATOM 2683 O O . VAL A 1 351 ? 5.211 2.484 19.984 1 93.69 351 VAL A O 1
ATOM 2686 N N . PRO A 1 352 ? 6.492 0.717 19.891 1 93.94 352 PRO A N 1
ATOM 2687 C CA . PRO A 1 352 ? 6.059 0.152 21.156 1 93.94 352 PRO A CA 1
ATOM 2688 C C . PRO A 1 352 ? 6.199 1.139 22.328 1 93.94 352 PRO A C 1
ATOM 2690 O O . PRO A 1 352 ? 5.312 1.226 23.172 1 93.94 352 PRO A O 1
ATOM 2693 N N . PHE A 1 353 ? 7.277 1.823 22.391 1 96.06 353 PHE A N 1
ATOM 2694 C CA . PHE A 1 353 ? 7.449 2.699 23.547 1 96.06 353 PHE A CA 1
ATOM 2695 C C . PHE A 1 353 ? 6.539 3.914 23.438 1 96.06 353 PHE A C 1
ATOM 2697 O O . PHE A 1 353 ? 6.219 4.547 24.453 1 96.06 353 PHE A O 1
ATOM 2704 N N . VAL A 1 354 ? 6.133 4.34 22.266 1 97.25 354 VAL A N 1
ATOM 2705 C CA . VAL A 1 354 ? 5.113 5.375 22.109 1 97.25 354 VAL A CA 1
ATOM 2706 C C . VAL A 1 354 ? 3.773 4.859 22.625 1 97.25 354 VAL A C 1
ATOM 2708 O O . VAL A 1 354 ? 3.074 5.562 23.359 1 97.25 354 VAL A O 1
ATOM 2711 N N . ARG A 1 355 ? 3.451 3.641 22.266 1 96.44 355 ARG A N 1
ATOM 2712 C CA . ARG A 1 355 ? 2.227 3.01 22.75 1 96.44 355 ARG A CA 1
ATOM 2713 C C . ARG A 1 355 ? 2.213 2.932 24.266 1 96.44 355 ARG A C 1
ATOM 2715 O O . ARG A 1 355 ? 1.185 3.191 24.906 1 96.44 355 ARG A O 1
ATOM 2722 N N . LYS A 1 356 ? 3.312 2.59 24.812 1 96.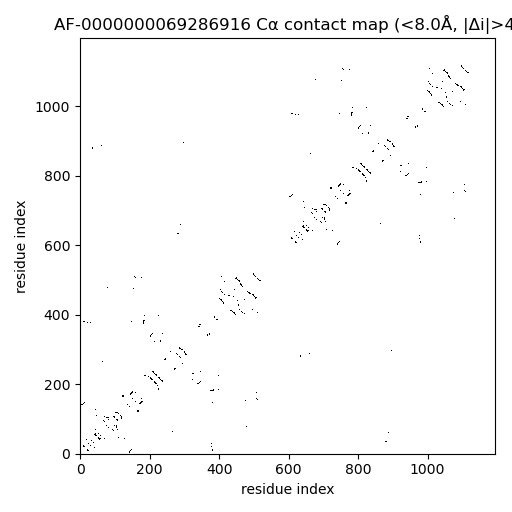88 356 LYS A N 1
ATOM 2723 C CA . LYS A 1 356 ? 3.445 2.467 26.25 1 96.88 356 LYS A CA 1
ATOM 2724 C C . LYS A 1 356 ? 3.143 3.791 26.953 1 96.88 356 LYS A C 1
ATOM 2726 O O . LYS A 1 356 ? 2.385 3.828 27.922 1 96.88 356 LYS A O 1
ATOM 2731 N N . VAL A 1 357 ? 3.719 4.852 26.438 1 97.69 357 VAL A N 1
ATOM 2732 C CA . VAL A 1 357 ? 3.529 6.164 27.047 1 97.69 357 VAL A CA 1
ATOM 2733 C C . VAL A 1 357 ? 2.064 6.578 26.938 1 97.69 357 VAL A C 1
ATOM 2735 O O . VAL A 1 357 ? 1.501 7.148 27.875 1 97.69 357 VAL A O 1
ATOM 2738 N N . ILE A 1 358 ? 1.453 6.328 25.812 1 98.19 358 ILE A N 1
ATOM 2739 C CA . ILE A 1 358 ? 0.044 6.656 25.625 1 98.19 358 ILE A CA 1
ATOM 2740 C C . ILE A 1 358 ? -0.81 5.836 26.578 1 98.19 358 ILE A C 1
ATOM 2742 O O . ILE A 1 358 ? -1.698 6.379 27.25 1 98.19 358 ILE A O 1
ATOM 2746 N N . THR A 1 359 ? -0.551 4.547 26.734 1 97.75 359 THR A N 1
ATOM 2747 C CA . THR A 1 359 ? -1.276 3.664 27.641 1 97.75 359 THR A CA 1
ATOM 2748 C C . THR A 1 359 ? -1.188 4.176 29.078 1 97.75 359 THR A C 1
ATOM 2750 O O . THR A 1 359 ? -2.201 4.266 29.766 1 97.75 359 THR A O 1
ATOM 2753 N N . GLU A 1 360 ? -0.043 4.508 29.453 1 97.44 360 GLU A N 1
ATOM 2754 C CA . GLU A 1 360 ? 0.186 4.988 30.812 1 97.44 360 GLU A CA 1
ATOM 2755 C C . GLU A 1 360 ? -0.557 6.297 31.062 1 97.44 360 GLU A C 1
ATOM 2757 O O . GLU A 1 360 ? -1.132 6.492 32.125 1 97.44 360 GLU A O 1
ATOM 2762 N N . SER A 1 361 ? -0.565 7.176 30.094 1 97.75 361 SER A N 1
ATOM 2763 C CA . SER A 1 361 ? -1.2 8.484 30.234 1 97.75 361 SER A CA 1
ATOM 2764 C C . SER A 1 361 ? -2.715 8.352 30.359 1 97.75 361 SER A C 1
ATOM 2766 O O . SER A 1 361 ? -3.371 9.203 30.953 1 97.75 361 SER A O 1
ATOM 2768 N N . PHE A 1 362 ? -3.201 7.316 29.812 1 98.06 362 PHE A N 1
ATOM 2769 C CA . PHE A 1 362 ? -4.645 7.117 29.859 1 98.06 362 PHE A CA 1
ATOM 2770 C C . PHE A 1 362 ? -5.004 6.012 30.844 1 98.06 362 PHE A C 1
ATOM 2772 O O . PHE A 1 362 ? -5.965 5.27 30.625 1 98.06 362 PHE A O 1
ATOM 2779 N N . GLY A 1 363 ? -4.277 5.758 31.891 1 95.81 363 GLY A N 1
ATOM 2780 C CA . GLY A 1 363 ? -4.602 4.906 33.031 1 95.81 363 GLY A CA 1
ATOM 2781 C C . GLY A 1 363 ? -4.516 3.428 32.688 1 95.81 363 GLY A C 1
ATOM 2782 O O . GLY A 1 363 ? -5.211 2.613 33.312 1 95.81 363 GLY A O 1
ATOM 2783 N N . GLY A 1 364 ? -3.809 3.102 31.641 1 96.19 364 GLY A N 1
ATOM 2784 C CA . GLY A 1 364 ? -3.627 1.696 31.312 1 96.19 364 GLY A CA 1
ATOM 2785 C C . GLY A 1 364 ? -4.695 1.161 30.375 1 96.19 364 GLY A C 1
ATOM 2786 O O . GLY A 1 364 ? -4.77 -0.046 30.141 1 96.19 364 GLY A O 1
ATOM 2787 N N . LYS A 1 365 ? -5.465 1.978 29.859 1 95.25 365 LYS A N 1
ATOM 2788 C CA . LYS A 1 365 ? -6.523 1.56 28.938 1 95.25 365 LYS A CA 1
ATOM 2789 C C . LYS A 1 365 ? -5.941 0.875 27.703 1 95.25 365 LYS A C 1
ATOM 2791 O O . LYS A 1 365 ? -4.863 1.244 27.234 1 95.25 365 LYS A O 1
ATOM 2796 N N . GLU A 1 366 ? -6.691 -0.086 27.219 1 94.06 366 GLU A N 1
ATOM 2797 C CA . GLU A 1 366 ? -6.293 -0.752 25.984 1 94.06 366 GLU A CA 1
ATOM 2798 C C . GLU A 1 366 ? -6.406 0.189 24.797 1 94.06 366 GLU A C 1
ATOM 2800 O O . GLU A 1 366 ? -7.383 0.932 24.672 1 94.06 366 GLU A O 1
ATOM 2805 N N . LEU A 1 367 ? -5.375 0.199 24.016 1 95.81 367 LEU A N 1
ATOM 2806 C CA . LEU A 1 367 ? -5.359 1.046 22.828 1 95.81 367 LEU A CA 1
ATOM 2807 C C . LEU A 1 367 ? -6.07 0.364 21.672 1 95.81 367 LEU A C 1
ATOM 2809 O O . LEU A 1 367 ? -5.918 -0.842 21.453 1 95.81 367 LEU A O 1
ATOM 2813 N N . ALA A 1 368 ? -6.875 1.121 20.969 1 92.75 368 ALA A N 1
ATOM 2814 C CA . ALA A 1 368 ? -7.633 0.59 19.844 1 92.75 368 ALA A CA 1
ATOM 2815 C C . ALA A 1 368 ? -7.031 1.047 18.516 1 92.75 368 ALA A C 1
ATOM 2817 O O . ALA A 1 368 ? -6.445 2.129 18.438 1 92.75 368 ALA A O 1
ATOM 2818 N N . THR A 1 369 ? -7.098 0.22 17.484 1 89 369 THR A N 1
ATOM 2819 C CA . THR A 1 369 ? -6.688 0.499 16.125 1 89 369 THR A CA 1
ATOM 2820 C C . THR A 1 369 ? -7.809 0.157 15.141 1 89 369 THR A C 1
ATOM 2822 O O . THR A 1 369 ? -7.586 -0.56 14.164 1 89 369 THR A O 1
ATOM 2825 N N . THR A 1 370 ? -8.906 0.787 15.383 1 85.06 370 THR A N 1
ATOM 2826 C CA . THR A 1 370 ? -10.125 0.489 14.641 1 85.06 370 THR A CA 1
ATOM 2827 C C . THR A 1 370 ? -9.969 0.849 13.164 1 85.06 370 THR A C 1
ATOM 2829 O O . THR A 1 370 ? -10.406 0.103 12.289 1 85.06 370 THR A O 1
ATOM 2832 N N . MET A 1 371 ? -9.375 1.99 12.93 1 84.25 371 MET A N 1
ATOM 2833 C CA . MET A 1 371 ? -9.219 2.477 11.562 1 84.25 371 MET A CA 1
ATOM 2834 C C . MET A 1 371 ? -7.805 2.205 11.055 1 84.25 371 MET A C 1
ATOM 2836 O O . MET A 1 371 ? -6.891 1.962 11.844 1 84.25 371 MET A O 1
ATOM 2840 N N . ASN A 1 372 ? -7.734 2.172 9.664 1 85.19 372 ASN A N 1
ATOM 2841 C CA . ASN A 1 372 ? -6.387 2.213 9.102 1 85.19 372 ASN A CA 1
ATOM 2842 C C . ASN A 1 372 ? -5.645 3.482 9.516 1 85.19 372 ASN A C 1
ATOM 2844 O O . ASN A 1 372 ? -6.078 4.59 9.195 1 85.19 372 ASN A O 1
ATOM 2848 N N . GLN A 1 373 ? -4.551 3.334 10.078 1 88.19 373 GLN A N 1
ATOM 2849 C CA . GLN A 1 373 ? -3.871 4.426 10.773 1 88.19 373 GLN A CA 1
ATOM 2850 C C . GLN A 1 373 ? -3.312 5.441 9.781 1 88.19 373 GLN A C 1
ATOM 2852 O O . GLN A 1 373 ? -3.15 6.617 10.117 1 88.19 373 GLN A O 1
ATOM 2857 N N . GLU A 1 374 ? -3.012 5.098 8.633 1 91.5 374 GLU A N 1
ATOM 2858 C CA . GLU A 1 374 ? -2.371 6.023 7.707 1 91.5 374 GLU A CA 1
ATOM 2859 C C . GLU A 1 374 ? -3.389 6.637 6.75 1 91.5 374 GLU A C 1
ATOM 2861 O O . GLU A 1 374 ? -3.148 7.699 6.176 1 91.5 374 GLU A O 1
ATOM 2866 N N . GLU A 1 375 ? -4.496 6.023 6.613 1 94.81 375 GLU A N 1
ATOM 2867 C CA . GLU A 1 375 ? -5.434 6.422 5.566 1 94.81 375 GLU A CA 1
ATOM 2868 C C . GLU A 1 375 ? -6.625 7.18 6.148 1 94.81 375 GLU A C 1
ATOM 2870 O O . GLU A 1 375 ? -7.414 7.766 5.406 1 94.81 375 GLU A O 1
ATOM 2875 N N . SER A 1 376 ? -6.762 7.238 7.453 1 95.75 376 SER A N 1
ATOM 2876 C CA . SER A 1 376 ? -7.961 7.738 8.125 1 95.75 376 SER A CA 1
ATOM 2877 C C . SER A 1 376 ? -8.188 9.211 7.82 1 95.75 376 SER A C 1
ATOM 2879 O O . SER A 1 376 ? -9.328 9.648 7.648 1 95.75 376 SER A O 1
ATOM 2881 N N . VAL A 1 377 ? -7.152 9.977 7.742 1 97.88 377 VAL A N 1
ATOM 2882 C CA . VAL A 1 377 ? -7.293 11.406 7.492 1 97.88 377 VAL A CA 1
ATOM 2883 C C . VAL A 1 377 ? -7.855 11.633 6.09 1 97.88 377 VAL A C 1
ATOM 2885 O O . VAL A 1 377 ? -8.812 12.391 5.91 1 97.88 377 VAL A O 1
ATOM 2888 N N . ALA A 1 378 ? -7.258 11.016 5.102 1 98.44 378 ALA A N 1
ATOM 2889 C CA . ALA A 1 378 ? -7.727 11.156 3.729 1 98.44 378 ALA A CA 1
ATOM 2890 C C . ALA A 1 378 ? -9.172 10.695 3.594 1 98.44 378 ALA A C 1
ATOM 2892 O O . ALA A 1 378 ? -9.977 11.336 2.916 1 98.44 378 ALA A O 1
ATOM 2893 N N . ARG A 1 379 ? -9.5 9.602 4.215 1 97.19 379 ARG A N 1
ATOM 2894 C CA . ARG A 1 379 ? -10.859 9.07 4.168 1 97.19 379 ARG A CA 1
ATOM 2895 C C . ARG A 1 379 ? -11.852 10.047 4.801 1 97.19 379 ARG A C 1
ATOM 2897 O O . ARG A 1 379 ? -12.93 10.273 4.262 1 97.19 379 ARG A O 1
ATOM 2904 N N . GLY A 1 380 ? -11.484 10.586 5.941 1 97.56 380 GLY A N 1
ATOM 2905 C CA . GLY A 1 380 ? -12.328 11.594 6.566 1 97.56 380 GLY A CA 1
ATOM 2906 C C . GLY A 1 380 ? -12.57 12.797 5.684 1 97.56 380 GLY A C 1
ATOM 2907 O O . GLY A 1 380 ? -13.695 13.305 5.609 1 97.56 380 GLY A O 1
ATOM 2908 N N . CYS A 1 381 ? -11.531 13.219 5.039 1 98.38 381 CYS A N 1
ATOM 2909 C CA . CYS A 1 381 ? -11.664 14.359 4.137 1 98.38 381 CYS A CA 1
ATOM 2910 C C . CYS A 1 381 ? -12.594 14.023 2.971 1 98.38 381 CYS A C 1
ATOM 2912 O O . CYS A 1 381 ? -13.383 14.859 2.541 1 98.38 381 CYS A O 1
ATOM 2914 N N . ALA A 1 382 ? -12.445 12.812 2.434 1 97.12 382 ALA A N 1
ATOM 2915 C CA . ALA A 1 382 ? -13.312 12.406 1.335 1 97.12 382 ALA A CA 1
ATOM 2916 C C . ALA A 1 382 ? -14.773 12.375 1.776 1 97.12 382 ALA A C 1
ATOM 2918 O O . ALA A 1 382 ? -15.664 12.789 1.029 1 97.12 382 ALA A O 1
ATOM 2919 N N . LEU A 1 383 ? -15.016 11.867 2.92 1 95.81 383 LEU A N 1
ATOM 2920 C CA . LEU A 1 383 ? -16.359 11.844 3.471 1 95.81 383 LEU A CA 1
ATOM 2921 C C . LEU A 1 383 ? -16.906 13.258 3.629 1 95.81 383 LEU A C 1
ATOM 2923 O O . LEU A 1 383 ? -18.062 13.531 3.277 1 95.81 383 LEU A O 1
ATOM 2927 N N . GLN A 1 384 ? -16.078 14.133 4.16 1 96.62 384 GLN A N 1
ATOM 2928 C CA . GLN A 1 384 ? -16.484 15.523 4.293 1 96.62 384 GLN A CA 1
ATOM 2929 C C . GLN A 1 384 ? -16.781 16.141 2.93 1 96.62 384 GLN A C 1
ATOM 2931 O O . GLN A 1 384 ? -17.734 16.922 2.789 1 96.62 384 GLN A O 1
ATOM 2936 N N . ALA A 1 385 ? -15.953 15.859 1.998 1 95.94 385 ALA A N 1
ATOM 2937 C CA . ALA A 1 385 ? -16.188 16.375 0.648 1 95.94 385 ALA A CA 1
ATOM 2938 C C . ALA A 1 385 ? -17.516 15.875 0.094 1 95.94 385 ALA A C 1
ATOM 2940 O O . ALA A 1 385 ? -18.25 16.625 -0.553 1 95.94 385 ALA A O 1
ATOM 2941 N N . ALA A 1 386 ? -17.797 14.648 0.321 1 93.62 386 ALA A N 1
ATOM 2942 C CA . ALA A 1 386 ? -19.062 14.078 -0.13 1 93.62 386 ALA A CA 1
ATOM 2943 C C . ALA A 1 386 ? -20.25 14.766 0.548 1 93.62 386 ALA A C 1
ATOM 2945 O O . ALA A 1 386 ? -21.281 14.992 -0.08 1 93.62 386 ALA A O 1
ATOM 2946 N N . ILE A 1 387 ? -20.156 15.039 1.771 1 93 387 ILE A N 1
ATOM 2947 C CA . ILE A 1 387 ? -21.203 15.688 2.549 1 93 387 ILE A CA 1
ATOM 2948 C C . ILE A 1 387 ? -21.453 17.094 2.004 1 93 387 ILE A C 1
ATOM 2950 O O . ILE A 1 387 ? -22.609 17.531 1.922 1 93 387 ILE A O 1
ATOM 2954 N N . LEU A 1 388 ? -20.391 17.781 1.644 1 93.81 388 LEU A N 1
ATOM 2955 C CA . LEU A 1 388 ? -20.484 19.188 1.258 1 93.81 388 LEU A CA 1
ATOM 2956 C C . LEU A 1 388 ? -20.828 19.312 -0.222 1 93.81 388 LEU A C 1
ATOM 2958 O O . LEU A 1 388 ? -21.391 20.328 -0.644 1 93.81 388 LEU A O 1
ATOM 2962 N N . SER A 1 389 ? -20.422 18.297 -0.975 1 90.38 389 SER A N 1
ATOM 2963 C CA . SER A 1 389 ? -20.609 18.391 -2.418 1 90.38 389 SER A CA 1
ATOM 2964 C C . SER A 1 389 ? -22.078 18.156 -2.797 1 90.38 389 SER A C 1
ATOM 2966 O O . SER A 1 389 ? -22.734 17.266 -2.24 1 90.38 389 SER A O 1
ATOM 2968 N N . PRO A 1 390 ? -22.594 18.922 -3.762 1 86.06 390 PRO A N 1
ATOM 2969 C CA . PRO A 1 390 ? -23.969 18.703 -4.227 1 86.06 390 PRO A CA 1
ATOM 2970 C C . PRO A 1 390 ? -24.109 17.422 -5.055 1 86.06 390 PRO A C 1
ATOM 2972 O O . PRO A 1 390 ? -25.234 16.984 -5.316 1 86.06 390 PRO A O 1
ATOM 2975 N N . LEU A 1 391 ? -23.062 16.797 -5.395 1 81.38 391 LEU A N 1
ATOM 2976 C CA . LEU A 1 391 ? -23.062 15.633 -6.27 1 81.38 391 LEU A CA 1
ATOM 2977 C C . LEU A 1 391 ? -23.516 14.391 -5.516 1 81.38 391 LEU A C 1
ATOM 2979 O O . LEU A 1 391 ? -23.922 13.398 -6.125 1 81.38 391 LEU A O 1
ATOM 2983 N N . TYR A 1 392 ? -23.344 14.453 -4.25 1 81.38 392 TYR A N 1
ATOM 2984 C CA . TYR A 1 392 ? -23.656 13.258 -3.469 1 81.38 392 TYR A CA 1
ATOM 2985 C C . TYR A 1 392 ? -24.75 13.539 -2.453 1 81.38 392 TYR A C 1
ATOM 2987 O O . TYR A 1 392 ? -24.828 14.641 -1.898 1 81.38 392 TYR A O 1
ATOM 2995 N N . LYS A 1 393 ? -25.562 12.547 -2.363 1 80.5 393 LYS A N 1
ATOM 2996 C CA . LYS A 1 393 ? -26.516 12.555 -1.256 1 80.5 393 LYS A CA 1
ATOM 2997 C C . LYS A 1 393 ? -26.062 11.641 -0.125 1 80.5 393 LYS A C 1
ATOM 2999 O O . LYS A 1 393 ? -26.016 10.422 -0.285 1 80.5 393 LYS A O 1
ATOM 3004 N N . VAL A 1 394 ? -25.562 12.234 0.898 1 80.81 394 VAL A N 1
ATOM 3005 C CA . VAL A 1 394 ? -25.047 11.477 2.037 1 80.81 394 VAL A CA 1
ATOM 3006 C C . VAL A 1 394 ? -25.859 11.82 3.287 1 80.81 394 VAL A C 1
ATOM 3008 O O . VAL A 1 394 ? -26.438 12.898 3.379 1 80.81 394 VAL A O 1
ATOM 3011 N N . ARG A 1 395 ? -26 10.773 4.09 1 79.81 395 ARG A N 1
ATOM 3012 C CA . ARG A 1 395 ? -26.641 11.008 5.375 1 79.81 395 ARG A CA 1
ATOM 3013 C C . ARG A 1 395 ? -25.922 12.117 6.152 1 79.81 395 ARG A C 1
ATOM 3015 O O . ARG A 1 395 ? -24.703 12.195 6.133 1 79.81 395 ARG A O 1
ATOM 3022 N N . ASP A 1 396 ? -26.75 12.781 6.816 1 78.12 396 ASP A N 1
ATOM 3023 C CA . ASP A 1 396 ? -26.234 13.938 7.527 1 78.12 396 ASP A CA 1
ATOM 3024 C C . ASP A 1 396 ? -25.359 13.508 8.703 1 78.12 396 ASP A C 1
ATOM 3026 O O . ASP A 1 396 ? -25.688 12.562 9.422 1 78.12 396 ASP A O 1
ATOM 3030 N N . PHE A 1 397 ? -24.234 14.07 8.875 1 91.62 397 PHE A N 1
ATOM 3031 C CA . PHE A 1 397 ? -23.328 13.938 10.008 1 91.62 397 PHE A CA 1
ATOM 3032 C C . PHE A 1 397 ? -22.828 15.305 10.469 1 91.62 397 PHE A C 1
ATOM 3034 O O . PHE A 1 397 ? -22.094 15.977 9.75 1 91.62 397 PHE A O 1
ATOM 3041 N N . GLU A 1 398 ? -23.312 15.75 11.633 1 94.69 398 GLU A N 1
ATOM 3042 C CA . GLU A 1 398 ? -22.953 17.078 12.133 1 94.69 398 GLU A CA 1
ATOM 3043 C C . GLU A 1 398 ? -21.562 17.078 12.742 1 94.69 398 GLU A C 1
ATOM 3045 O O . GLU A 1 398 ? -21.219 16.219 13.555 1 94.69 398 GLU A O 1
ATOM 3050 N N . ILE A 1 399 ? -20.797 18.109 12.336 1 96.94 399 ILE A N 1
ATOM 3051 C CA . ILE A 1 399 ? -19.422 18.234 12.812 1 96.94 399 ILE A CA 1
ATOM 3052 C C . ILE A 1 399 ? -19.234 19.562 13.555 1 96.94 399 ILE A C 1
ATOM 3054 O O . ILE A 1 399 ? -19.422 20.625 12.969 1 96.94 399 ILE A O 1
ATOM 3058 N N . LYS A 1 400 ? -18.984 19.484 14.766 1 96.5 400 LYS A N 1
ATOM 3059 C CA . LYS A 1 400 ? -18.594 20.656 15.547 1 96.5 400 LYS A CA 1
ATOM 3060 C C . LYS A 1 400 ? -17.078 20.672 15.773 1 96.5 400 LYS A C 1
ATOM 3062 O O . LYS A 1 400 ? -16.578 20.062 16.719 1 96.5 400 LYS A O 1
ATOM 3067 N N . ASP A 1 401 ? -16.422 21.391 14.93 1 96.31 401 ASP A N 1
ATOM 3068 C CA . ASP A 1 401 ? -14.969 21.562 14.961 1 96.31 401 ASP A CA 1
ATOM 3069 C C . ASP A 1 401 ? -14.586 22.875 15.633 1 96.31 401 ASP A C 1
ATOM 3071 O O . ASP A 1 401 ? -15.414 23.766 15.773 1 96.31 401 ASP A O 1
ATOM 3075 N N . THR A 1 402 ? -13.383 22.938 16.125 1 93.69 402 THR A N 1
ATOM 3076 C CA . THR A 1 402 ? -12.953 24.125 16.859 1 93.69 402 THR A CA 1
ATOM 3077 C C . THR A 1 402 ? -11.625 24.641 16.297 1 93.69 402 THR A C 1
ATOM 3079 O O . THR A 1 402 ? -10.945 23.938 15.547 1 93.69 402 THR A O 1
ATOM 3082 N N . THR A 1 403 ? -11.336 25.891 16.578 1 91.75 403 THR A N 1
ATOM 3083 C CA . THR A 1 403 ? -10.023 26.484 16.297 1 91.75 403 THR A CA 1
ATOM 3084 C C . THR A 1 403 ? -9.352 26.953 17.578 1 91.75 403 THR A C 1
ATOM 3086 O O . THR A 1 403 ? -10.023 27.422 18.5 1 91.75 403 THR A O 1
ATOM 3089 N N . ASN A 1 404 ? -8.109 26.859 17.562 1 89.44 404 ASN A N 1
ATOM 3090 C CA . ASN A 1 404 ? -7.344 27.266 18.734 1 89.44 404 ASN A CA 1
ATOM 3091 C C . ASN A 1 404 ? -6.934 28.734 18.656 1 89.44 404 ASN A C 1
ATOM 3093 O O . ASN A 1 404 ? -6.188 29.219 19.516 1 89.44 404 ASN A O 1
ATOM 3097 N N . PHE A 1 405 ? -7.465 29.469 17.672 1 95.38 405 PHE A N 1
ATOM 3098 C CA . PHE A 1 405 ? -7.023 30.844 17.453 1 95.38 405 PHE A CA 1
ATOM 3099 C C . PHE A 1 405 ? -8.172 31.828 17.688 1 95.38 405 PHE A C 1
ATOM 3101 O O . PHE A 1 405 ? -9.008 32.031 16.812 1 95.38 405 PHE A O 1
ATOM 3108 N N . GLY A 1 406 ? -8.109 32.406 18.828 1 95.06 406 GLY A N 1
ATOM 3109 C CA . GLY A 1 406 ? -9.094 33.438 19.094 1 95.06 406 GLY A CA 1
ATOM 3110 C C . GLY A 1 406 ? -8.82 34.719 18.297 1 95.06 406 GLY A C 1
ATOM 3111 O O . GLY A 1 406 ? -7.684 35 17.922 1 95.06 406 GLY A O 1
ATOM 3112 N N . VAL A 1 407 ? -9.891 35.5 18.094 1 97 407 VAL A N 1
ATOM 3113 C CA . VAL A 1 407 ? -9.766 36.75 17.328 1 97 407 VAL A CA 1
ATOM 3114 C C . VAL A 1 407 ? -10.359 37.906 18.109 1 97 407 VAL A C 1
ATOM 3116 O O . VAL A 1 407 ? -11.43 37.781 18.703 1 97 407 VAL A O 1
ATOM 3119 N N . LYS A 1 408 ? -9.633 38.938 18.125 1 96.75 408 LYS A N 1
ATOM 3120 C CA . LYS A 1 408 ? -10.125 40.219 18.672 1 96.75 408 LYS A CA 1
ATOM 3121 C C . LYS A 1 408 ? -10.141 41.281 17.594 1 96.75 408 LYS A C 1
ATOM 3123 O O . LYS A 1 408 ? -9.344 41.25 16.656 1 96.75 408 LYS A O 1
ATOM 3128 N N . ILE A 1 409 ? -11.008 42.219 17.75 1 95.88 409 ILE A N 1
ATOM 3129 C CA . ILE A 1 409 ? -11.086 43.344 16.828 1 95.88 409 ILE A CA 1
ATOM 3130 C C . ILE A 1 409 ? -10.875 44.656 17.594 1 95.88 409 ILE A C 1
ATOM 3132 O O . ILE A 1 409 ? -11.172 44.75 18.781 1 95.88 409 ILE A O 1
ATOM 3136 N N . GLY A 1 410 ? -10.289 45.562 16.891 1 95.81 410 GLY A N 1
ATOM 3137 C CA . GLY A 1 410 ? -10.086 46.906 17.406 1 95.81 410 GLY A CA 1
ATOM 3138 C C . GLY A 1 410 ? -10.648 48 16.5 1 95.81 410 GLY A C 1
ATOM 3139 O O . GLY A 1 410 ? -10.672 47.812 15.273 1 95.81 410 GLY A O 1
ATOM 3140 N N . TRP A 1 411 ? -11.148 49.062 17.125 1 94.38 411 TRP A N 1
ATOM 3141 C CA . TRP A 1 411 ? -11.711 50.188 16.391 1 94.38 411 TRP A CA 1
ATOM 3142 C C . TRP A 1 411 ? -11.562 51.469 17.172 1 94.38 411 TRP A C 1
ATOM 3144 O O . TRP A 1 411 ? -11.336 51.469 18.375 1 94.38 411 TRP A O 1
ATOM 3154 N N . MET A 1 412 ? -11.648 52.531 16.391 1 93.38 412 MET A N 1
ATOM 3155 C CA . MET A 1 412 ? -11.688 53.844 17.016 1 93.38 412 MET A CA 1
ATOM 3156 C C . MET A 1 412 ? -13.109 54.25 17.391 1 93.38 412 MET A C 1
ATOM 3158 O O . MET A 1 412 ? -14.023 54.125 16.578 1 93.38 412 MET A O 1
ATOM 3162 N N . GLY A 1 413 ? -13.266 54.625 18.672 1 90.06 413 GLY A N 1
ATOM 3163 C CA . GLY A 1 413 ? -14.57 55.125 19.078 1 90.06 413 GLY A CA 1
ATOM 3164 C C . GLY A 1 413 ? -15 56.375 18.312 1 90.06 413 GLY A C 1
ATOM 3165 O O . GLY A 1 413 ? -14.188 57 17.625 1 90.06 413 GLY A O 1
ATOM 3166 N N . SER A 1 414 ? -16.375 56.594 18.422 1 87.44 414 SER A N 1
ATOM 3167 C CA . SER A 1 414 ? -16.938 57.75 17.719 1 87.44 414 SER A CA 1
ATOM 3168 C C . SER A 1 414 ? -17.922 58.531 18.609 1 87.44 414 SER A C 1
ATOM 3170 O O . SER A 1 414 ? -18.484 57.969 19.547 1 87.44 414 SER A O 1
ATOM 3172 N N . ALA A 1 415 ? -18.094 59.75 18.25 1 81.5 415 ALA A N 1
ATOM 3173 C CA . ALA A 1 415 ? -19.094 60.562 18.953 1 81.5 415 ALA A CA 1
ATOM 3174 C C . ALA A 1 415 ? -20.484 60 18.75 1 81.5 415 ALA A C 1
ATOM 3176 O O . ALA A 1 415 ? -21.328 60.062 19.656 1 81.5 415 ALA A O 1
ATOM 3177 N N . ALA A 1 416 ? -20.641 59.469 17.688 1 77.69 416 ALA A N 1
ATOM 3178 C CA . ALA A 1 416 ? -21.938 58.875 17.375 1 77.69 416 ALA A CA 1
ATOM 3179 C C . ALA A 1 416 ? -22.25 57.688 18.312 1 77.69 416 ALA A C 1
ATOM 3181 O O . ALA A 1 416 ? -23.391 57.531 18.719 1 77.69 416 ALA A O 1
ATOM 3182 N N . ASP A 1 417 ? -21.344 56.969 18.625 1 72.69 417 ASP A N 1
ATOM 3183 C CA . ASP A 1 417 ? -21.5 55.812 19.5 1 72.69 417 ASP A CA 1
ATOM 3184 C C . ASP A 1 417 ? -21.906 56.25 20.922 1 72.69 417 ASP A C 1
ATOM 3186 O O . ASP A 1 417 ? -22.719 55.594 21.562 1 72.69 417 ASP A O 1
ATOM 3190 N N . SER A 1 418 ? -21.281 57.281 21.281 1 70.12 418 SER A N 1
ATOM 3191 C CA . SER A 1 418 ? -21.562 57.781 22.625 1 70.12 418 SER A CA 1
ATOM 3192 C C . SER A 1 418 ? -23 58.281 22.734 1 70.12 418 SER A C 1
ATOM 3194 O O . SER A 1 418 ? -23.594 58.219 23.812 1 70.12 418 SER A O 1
ATOM 3196 N N . GLN A 1 419 ? -23.516 58.719 21.688 1 66.5 419 GLN A N 1
ATOM 3197 C CA . GLN A 1 419 ? -24.812 59.375 21.703 1 66.5 419 GLN A CA 1
ATOM 3198 C C . GLN A 1 419 ? -25.938 58.375 21.375 1 66.5 419 GLN A C 1
ATOM 3200 O O . GLN A 1 419 ? -27.109 58.656 21.609 1 66.5 419 GLN A O 1
ATOM 3205 N N . ALA A 1 420 ? -25.5 57.312 20.891 1 60.97 420 ALA A N 1
ATOM 3206 C CA . ALA A 1 420 ? -26.516 56.406 20.375 1 60.97 420 ALA A CA 1
ATOM 3207 C C . ALA A 1 420 ? -27.219 55.656 21.516 1 60.97 420 ALA A C 1
ATOM 3209 O O . ALA A 1 420 ? -26.594 55.344 22.531 1 60.97 420 ALA A O 1
ATOM 3210 N N . GLU A 1 421 ? -28.562 55.594 21.516 1 55.75 421 GLU A N 1
ATOM 3211 C CA . GLU A 1 421 ? -29.328 54.75 22.422 1 55.75 421 GLU A CA 1
ATOM 3212 C C . GLU A 1 421 ? -29.109 53.281 22.125 1 55.75 421 GLU A C 1
ATOM 3214 O O . GLU A 1 421 ? -29.312 52.812 21 1 55.75 421 GLU A O 1
ATOM 3219 N N . LYS A 1 422 ? -28.328 52.594 22.953 1 62.5 422 LYS A N 1
ATOM 3220 C CA . LYS A 1 422 ? -27.891 51.188 22.766 1 62.5 422 LYS A CA 1
ATOM 3221 C C . LYS A 1 422 ? -29.047 50.219 23 1 62.5 422 LYS A C 1
ATOM 3223 O O . LYS A 1 422 ? -29.734 50.312 24.031 1 62.5 422 LYS A O 1
ATOM 3228 N N . GLU A 1 423 ? -29.562 49.719 21.875 1 54.16 423 GLU A N 1
ATOM 3229 C CA . GLU A 1 423 ? -30.641 48.75 21.969 1 54.16 423 GLU A CA 1
ATOM 3230 C C . GLU A 1 423 ? -30.125 47.375 22.375 1 54.16 423 GLU A C 1
ATOM 3232 O O . GLU A 1 423 ? -28.984 47.031 22.062 1 54.16 423 GLU A O 1
ATOM 3237 N N . GLU A 1 424 ? -30.766 46.719 23.312 1 52.47 424 GLU A N 1
ATOM 3238 C CA . GLU A 1 424 ? -30.453 45.406 23.812 1 52.47 424 GLU A CA 1
ATOM 3239 C C . GLU A 1 424 ? -30.797 44.312 22.781 1 52.47 424 GLU A C 1
ATOM 3241 O O . GLU A 1 424 ? -31.844 43.688 22.875 1 52.47 424 GLU A O 1
ATOM 3246 N N . ASP A 1 425 ? -30.344 44.375 21.547 1 52.06 425 ASP A N 1
ATOM 3247 C CA . ASP A 1 425 ? -30.766 43.375 20.578 1 52.06 425 ASP A CA 1
ATOM 3248 C C . ASP A 1 425 ? -29.828 42.156 20.578 1 52.06 425 ASP A C 1
ATOM 3250 O O . ASP A 1 425 ? -29.781 41.406 19.609 1 52.06 425 ASP A O 1
ATOM 3254 N N . GLY A 1 426 ? -29.266 41.906 21.625 1 58.78 426 GLY A N 1
ATOM 3255 C CA . GLY A 1 426 ? -28.484 40.688 21.734 1 58.78 426 GLY A CA 1
ATOM 3256 C C . GLY A 1 426 ? -27.156 40.781 21 1 58.78 426 GLY A C 1
ATOM 3257 O O . GLY A 1 426 ? -26.281 39.938 21.188 1 58.78 426 GLY A O 1
ATOM 3258 N N . ASP A 1 427 ? -26.984 41.688 20.141 1 68.44 427 ASP A N 1
ATOM 3259 C CA . ASP A 1 427 ? -25.734 41.875 19.391 1 68.44 427 ASP A CA 1
ATOM 3260 C C . ASP A 1 427 ? -24.656 42.5 20.266 1 68.44 427 ASP A C 1
ATOM 3262 O O . ASP A 1 427 ? -24.969 43.188 21.234 1 68.44 427 ASP A O 1
ATOM 3266 N N . ALA A 1 428 ? -23.453 42.125 19.906 1 74.75 428 ALA A N 1
ATOM 3267 C CA . ALA A 1 428 ? -22.359 42.75 20.641 1 74.75 428 ALA A CA 1
ATOM 3268 C C . ALA A 1 428 ? -22.234 44.219 20.281 1 74.75 428 ALA A C 1
ATOM 3270 O O . ALA A 1 428 ? -22.125 44.594 19.109 1 74.75 428 ALA A O 1
ATOM 3271 N N . GLN A 1 429 ? -22.312 45.094 21.234 1 74.69 429 GLN A N 1
ATOM 3272 C CA . GLN A 1 429 ? -22.203 46.531 21.047 1 74.69 429 GLN A CA 1
ATOM 3273 C C . GLN A 1 429 ? -20.75 47 21.078 1 74.69 429 GLN A C 1
ATOM 3275 O O . GLN A 1 429 ? -20.047 46.781 22.062 1 74.69 429 GLN A O 1
ATOM 3280 N N . MET A 1 430 ? -20.359 47.656 19.938 1 77.81 430 MET A N 1
ATOM 3281 C CA . MET A 1 430 ? -18.969 48.062 19.766 1 77.81 430 MET A CA 1
ATOM 3282 C C . MET A 1 430 ? -18.812 49.562 19.922 1 77.81 430 MET A C 1
ATOM 3284 O O . MET A 1 430 ? -18.312 50.219 19.016 1 77.81 430 MET A O 1
ATOM 3288 N N . GLY A 1 431 ? -19.203 50.031 21 1 79.88 431 GLY A N 1
ATOM 3289 C CA . GLY A 1 431 ? -19.188 51.469 21.219 1 79.88 431 GLY A CA 1
ATOM 3290 C C . GLY A 1 431 ? -17.906 51.969 21.828 1 79.88 431 GLY A C 1
ATOM 3291 O O . GLY A 1 431 ? -17.016 51.188 22.172 1 79.88 431 GLY A O 1
ATOM 3292 N N . GLY A 1 432 ? -17.641 53.344 21.797 1 83.31 432 GLY A N 1
ATOM 3293 C CA . GLY A 1 432 ? -16.5 54 22.375 1 83.31 432 GLY A CA 1
ATOM 3294 C C . GLY A 1 432 ? -16.531 55.531 22.203 1 83.31 432 GLY A C 1
ATOM 3295 O O . GLY A 1 432 ? -17.156 56.031 21.266 1 83.31 432 GLY A O 1
ATOM 3296 N N . ALA A 1 433 ? -15.867 56.156 23.172 1 84.56 433 ALA A N 1
ATOM 3297 C CA . ALA A 1 433 ? -15.789 57.625 23.094 1 84.56 433 ALA A CA 1
ATOM 3298 C C . ALA A 1 433 ? -14.922 58.062 21.922 1 84.56 433 ALA A C 1
ATOM 3300 O O . ALA A 1 433 ? -14.07 57.281 21.453 1 84.56 433 ALA A O 1
ATOM 3301 N N . GLU A 1 434 ? -15.211 59.25 21.469 1 85.81 434 GLU A N 1
ATOM 3302 C CA . GLU A 1 434 ? -14.438 59.781 20.359 1 85.81 434 GLU A CA 1
ATO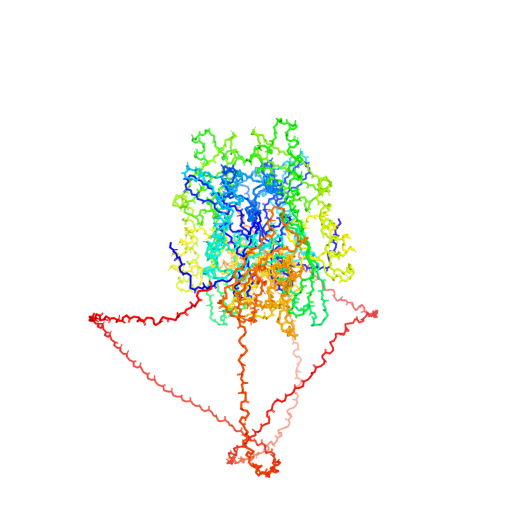M 3303 C C . GLU A 1 434 ? -12.945 59.781 20.672 1 85.81 434 GLU A C 1
ATOM 3305 O O . GLU A 1 434 ? -12.539 60.281 21.734 1 85.81 434 GLU A O 1
ATOM 3310 N N . GLY A 1 435 ? -12.172 59.281 19.781 1 84.81 435 GLY A N 1
ATOM 3311 C CA . GLY A 1 435 ? -10.727 59.312 19.938 1 84.81 435 GLY A CA 1
ATOM 3312 C C . GLY A 1 435 ? -10.188 58.125 20.719 1 84.81 435 GLY A C 1
ATOM 3313 O O . GLY A 1 435 ? -8.977 57.906 20.781 1 84.81 435 GLY A O 1
ATOM 3314 N N . GLU A 1 436 ? -11.094 57.344 21.328 1 91.31 436 GLU A N 1
ATOM 3315 C CA . GLU A 1 436 ? -10.68 56.188 22.125 1 91.31 436 GLU A CA 1
ATOM 3316 C C . GLU A 1 436 ? -10.547 54.938 21.25 1 91.31 436 GLU A C 1
ATOM 3318 O O . GLU A 1 436 ? -11.414 54.656 20.438 1 91.31 436 GLU A O 1
ATOM 3323 N N . TYR A 1 437 ? -9.336 54.312 21.453 1 93.44 437 TYR A N 1
ATOM 3324 C CA . TYR A 1 437 ? -9.172 53.031 20.797 1 93.44 437 TYR A CA 1
ATOM 3325 C C . TYR A 1 437 ? -9.695 51.906 21.672 1 93.44 437 TYR A C 1
ATOM 3327 O O . TYR A 1 437 ? -9.266 51.719 22.812 1 93.44 437 TYR A O 1
ATOM 3335 N N . LYS A 1 438 ? -10.641 51.031 21.156 1 93.69 438 LYS A N 1
ATOM 3336 C CA . LYS A 1 438 ? -11.266 49.938 21.891 1 93.69 438 LYS A CA 1
ATOM 3337 C C . LYS A 1 438 ? -10.984 48.594 21.219 1 93.69 438 LYS A C 1
ATOM 3339 O O . LYS A 1 438 ? -10.734 48.562 20.016 1 93.69 438 LYS A O 1
ATOM 3344 N N . THR A 1 439 ? -10.984 47.625 22.016 1 94.44 439 THR A N 1
ATOM 3345 C CA . THR A 1 439 ? -10.836 46.281 21.484 1 94.44 439 THR A CA 1
ATOM 3346 C C . THR A 1 439 ? -11.875 45.344 22.109 1 94.44 439 THR A C 1
ATOM 3348 O O . THR A 1 439 ? -12.391 45.625 23.188 1 94.44 439 THR A O 1
ATOM 3351 N N . ALA A 1 440 ? -12.273 44.312 21.375 1 94 440 ALA A N 1
ATOM 3352 C CA . ALA A 1 440 ? -13.172 43.281 21.891 1 94 440 ALA A CA 1
ATOM 3353 C C . ALA A 1 440 ? -12.828 41.906 21.297 1 94 440 ALA A C 1
ATOM 3355 O O . ALA A 1 440 ? -12.508 41.812 20.109 1 94 440 ALA A O 1
ATOM 3356 N N . GLU A 1 441 ? -12.875 40.969 22.188 1 94.75 441 GLU A N 1
ATOM 3357 C CA . GLU A 1 441 ? -12.734 39.594 21.719 1 94.75 441 GLU A CA 1
ATOM 3358 C C . GLU A 1 441 ? -14.023 39.094 21.062 1 94.75 441 GLU A C 1
ATOM 3360 O O . GLU A 1 441 ? -15.07 39.031 21.719 1 94.75 441 GLU A O 1
ATOM 3365 N N . VAL A 1 442 ? -13.977 38.844 19.797 1 94.5 442 VAL A N 1
ATOM 3366 C CA . VAL A 1 442 ? -15.164 38.438 19.047 1 94.5 442 VAL A CA 1
ATOM 3367 C C . VAL A 1 442 ? -15.289 36.906 19.031 1 94.5 442 VAL A C 1
ATOM 3369 O O . VAL A 1 442 ? -16.391 36.375 19.188 1 94.5 442 VAL A O 1
ATOM 3372 N N . PHE A 1 443 ? -14.148 36.281 18.781 1 95.5 443 PHE A N 1
ATOM 3373 C CA . PHE A 1 443 ? -14.086 34.844 18.828 1 95.5 443 PHE A CA 1
ATOM 3374 C C . PHE A 1 443 ? -13.023 34.375 19.828 1 95.5 443 PHE A C 1
ATOM 3376 O O . PHE A 1 443 ? -11.828 34.438 19.547 1 95.5 443 PHE A O 1
ATOM 3383 N N . PRO A 1 444 ? -13.484 33.875 20.984 1 93.38 444 PRO A N 1
ATOM 3384 C CA . PRO A 1 444 ? -12.516 33.375 21.953 1 93.38 444 PRO A CA 1
ATOM 3385 C C . PRO A 1 444 ? -11.805 32.094 21.453 1 93.38 444 PRO A C 1
ATOM 3387 O O . PRO A 1 444 ? -12.18 31.547 20.406 1 93.38 444 PRO A O 1
ATOM 3390 N N . MET A 1 445 ? -10.828 31.672 22.25 1 90.31 445 MET A N 1
ATOM 3391 C CA . MET A 1 445 ? -10.148 30.406 21.953 1 90.31 445 MET A CA 1
ATOM 3392 C C . MET A 1 445 ? -11.125 29.234 21.984 1 90.31 445 MET A C 1
ATOM 3394 O O . MET A 1 445 ? -12.047 29.219 22.797 1 90.31 445 MET A O 1
ATOM 3398 N N . ALA A 1 446 ? -10.914 28.297 21.078 1 88.69 446 ALA A N 1
ATOM 3399 C CA . ALA A 1 446 ? -11.711 27.062 20.984 1 88.69 446 ALA A CA 1
ATOM 3400 C C . ALA A 1 446 ? -13.117 27.375 20.469 1 88.69 446 ALA A C 1
ATOM 3402 O O . ALA A 1 446 ? -14.062 26.641 20.766 1 88.69 446 ALA A O 1
ATOM 3403 N N . SER A 1 447 ? -13.266 28.516 19.797 1 92.5 447 SER A N 1
ATOM 3404 C CA . SER A 1 447 ? -14.531 28.781 19.125 1 92.5 447 SER A CA 1
ATOM 3405 C C . SER A 1 447 ? -14.797 27.766 18.016 1 92.5 447 SER A C 1
ATOM 3407 O O . SER A 1 447 ? -13.859 27.266 17.391 1 92.5 447 SER A O 1
ATOM 3409 N N . ASN A 1 448 ? -16.047 27.484 17.781 1 93.69 448 ASN A N 1
ATOM 3410 C CA . ASN A 1 448 ? -16.422 26.625 16.656 1 93.69 448 ASN A CA 1
ATOM 3411 C C . ASN A 1 448 ? -16.125 27.297 15.32 1 93.69 448 ASN A C 1
ATOM 3413 O O . ASN A 1 448 ? -16.297 28.516 15.18 1 93.69 448 ASN A O 1
ATOM 3417 N N . VAL A 1 449 ? -15.719 26.5 14.414 1 94.06 449 VAL A N 1
ATOM 3418 C CA . VAL A 1 449 ? -15.578 27.016 13.062 1 94.06 449 VAL A CA 1
ATOM 3419 C C . VAL A 1 449 ? -16.953 27.141 12.406 1 94.06 449 VAL A C 1
ATOM 3421 O O . VAL A 1 449 ? -17.938 26.641 12.938 1 94.06 449 VAL A O 1
ATOM 3424 N N . ASN A 1 450 ? -16.984 27.859 11.328 1 93.88 450 ASN A N 1
ATOM 3425 C CA . ASN A 1 450 ? -18.219 28.125 10.586 1 93.88 450 ASN A CA 1
ATOM 3426 C C . ASN A 1 450 ? -19.25 28.828 11.453 1 93.88 450 ASN A C 1
ATOM 3428 O O . ASN A 1 450 ? -20.391 28.359 11.562 1 93.88 450 ASN A O 1
ATOM 3432 N N . THR A 1 451 ? -18.891 29.844 12.086 1 94.38 451 THR A N 1
ATOM 3433 C CA . THR A 1 451 ? -19.75 30.625 12.961 1 94.38 451 THR A CA 1
ATOM 3434 C C . THR A 1 451 ? -19.703 32.094 12.57 1 94.38 451 THR A C 1
ATOM 3436 O O . THR A 1 451 ? -18.672 32.594 12.109 1 94.38 451 THR A O 1
ATOM 3439 N N . VAL A 1 452 ? -20.812 32.781 12.805 1 94.56 452 VAL A N 1
ATOM 3440 C CA . VAL A 1 452 ? -20.953 34.219 12.469 1 94.56 452 VAL A CA 1
ATOM 3441 C C . VAL A 1 452 ? -21.312 35 13.711 1 94.56 452 VAL A C 1
ATOM 3443 O O . VAL A 1 452 ? -22.094 34.562 14.547 1 94.56 452 VAL A O 1
ATOM 3446 N N . LYS A 1 453 ? -20.703 36.094 13.883 1 94.31 453 LYS A N 1
ATOM 3447 C CA . LYS A 1 453 ? -21.047 37.062 14.93 1 94.31 453 LYS A CA 1
ATOM 3448 C C . LYS A 1 453 ? -21.406 38.438 14.344 1 94.31 453 LYS A C 1
ATOM 3450 O O . LYS A 1 453 ? -20.734 38.906 13.422 1 94.31 453 LYS A O 1
ATOM 3455 N N . LEU A 1 454 ? -22.469 38.969 14.812 1 93.38 454 LEU A N 1
ATOM 3456 C CA . LEU A 1 454 ? -22.906 40.312 14.375 1 93.38 454 LEU A CA 1
ATOM 3457 C C . LEU A 1 454 ? -22.438 41.375 15.344 1 93.38 454 LEU A C 1
ATOM 3459 O O . LEU A 1 454 ? -22.719 41.312 16.547 1 93.38 454 LEU A O 1
ATOM 3463 N N . LEU A 1 455 ? -21.766 42.312 14.836 1 92.62 455 LEU A N 1
ATOM 3464 C CA . LEU A 1 455 ? -21.234 43.438 15.609 1 92.62 455 LEU A CA 1
ATOM 3465 C C . LEU A 1 455 ? -21.938 44.75 15.242 1 92.62 455 LEU A C 1
ATOM 3467 O O . LEU A 1 455 ? -21.969 45.125 14.07 1 92.62 455 LEU A O 1
ATOM 3471 N N . THR A 1 456 ? -22.328 45.469 16.234 1 91.44 456 THR A N 1
ATOM 3472 C CA . THR A 1 456 ? -23.078 46.688 15.977 1 91.44 456 THR A CA 1
ATOM 3473 C C . THR A 1 456 ? -22.234 47.906 16.266 1 91.44 456 THR A C 1
ATOM 3475 O O . THR A 1 456 ? -21.688 48.031 17.359 1 91.44 456 THR A O 1
ATOM 3478 N N . PHE A 1 457 ? -22.156 48.781 15.305 1 90.44 457 PHE A N 1
ATOM 3479 C CA . PHE A 1 457 ? -21.484 50.062 15.414 1 90.44 457 PHE A CA 1
ATOM 3480 C C . PHE A 1 457 ? -22.453 51.219 15.156 1 90.44 457 PHE A C 1
ATOM 3482 O O . PHE A 1 457 ? -23.453 51.031 14.453 1 90.44 457 PHE A O 1
ATOM 3489 N N . TYR A 1 458 ? -22.156 52.312 15.75 1 88.44 458 TYR A N 1
ATOM 3490 C CA . TYR A 1 458 ? -22.828 53.562 15.414 1 88.44 458 TYR A CA 1
ATOM 3491 C C . TYR A 1 458 ? -21.859 54.562 14.82 1 88.44 458 TYR A C 1
ATOM 3493 O O . TYR A 1 458 ? -20.906 54.969 15.484 1 88.44 458 TYR A O 1
ATOM 3501 N N . ARG A 1 459 ? -22.172 54.906 13.578 1 89.81 459 ARG A N 1
ATOM 3502 C CA . ARG A 1 459 ? -21.188 55.719 12.852 1 89.81 459 ARG A CA 1
ATOM 3503 C C . ARG A 1 459 ? -21.891 56.688 11.914 1 89.81 459 ARG A C 1
ATOM 3505 O O . ARG A 1 459 ? -23.016 56.438 11.469 1 89.81 459 ARG A O 1
ATOM 3512 N N . ASN A 1 460 ? -21.188 57.812 11.617 1 88.69 460 ASN A N 1
ATOM 3513 C CA . ASN A 1 460 ? -21.688 58.812 10.664 1 88.69 460 ASN A CA 1
ATOM 3514 C C . ASN A 1 460 ? -20.797 58.875 9.43 1 88.69 460 ASN A C 1
ATOM 3516 O O . ASN A 1 460 ? -20.938 59.781 8.602 1 88.69 460 ASN A O 1
ATOM 3520 N N . GLY A 1 461 ? -19.844 58 9.32 1 88.69 461 GLY A N 1
ATOM 3521 C CA . GLY A 1 461 ? -18.922 57.938 8.195 1 88.69 461 GLY A CA 1
ATOM 3522 C C . GLY A 1 461 ? -18.078 56.688 8.203 1 88.69 461 GLY A C 1
ATOM 3523 O O . GLY A 1 461 ? -18.312 55.781 9.008 1 88.69 461 GLY A O 1
ATOM 3524 N N . PRO A 1 462 ? -17.156 56.688 7.258 1 92.38 462 PRO A N 1
ATOM 3525 C CA . PRO A 1 462 ? -16.312 55.5 7.172 1 92.38 462 PRO A CA 1
ATOM 3526 C C . PRO A 1 462 ? -15.477 55.281 8.43 1 92.38 462 PRO A C 1
ATOM 3528 O O . PRO A 1 462 ? -15.141 56.219 9.133 1 92.38 462 PRO A O 1
ATOM 3531 N N . PHE A 1 463 ? -15.117 54.031 8.695 1 92 463 PHE A N 1
ATOM 3532 C CA . PHE A 1 463 ? -14.266 53.688 9.828 1 92 463 PHE A CA 1
ATOM 3533 C C . PHE A 1 463 ? -13.539 52.375 9.586 1 92 463 PHE A C 1
ATOM 3535 O O . PHE A 1 463 ? -13.867 51.625 8.656 1 92 463 PHE A O 1
ATOM 3542 N N . ASP A 1 464 ? -12.547 52.156 10.422 1 94.69 464 ASP A N 1
ATOM 3543 C CA . ASP A 1 464 ? -11.703 51 10.273 1 94.69 464 ASP A CA 1
ATOM 3544 C C . ASP A 1 464 ? -11.906 50.031 11.43 1 94.69 464 ASP A C 1
ATOM 3546 O O . ASP A 1 464 ? -12.125 50.438 12.57 1 94.69 464 ASP A O 1
ATOM 3550 N N . VAL A 1 465 ? -11.867 48.781 11.047 1 94.94 465 VAL A N 1
ATOM 3551 C CA . VAL A 1 465 ? -11.844 47.688 12.023 1 94.94 465 VAL A CA 1
ATOM 3552 C C . VAL A 1 465 ? -10.57 46.875 11.867 1 94.94 465 VAL A C 1
ATOM 3554 O O . VAL A 1 465 ? -10.312 46.312 10.797 1 94.94 465 VAL A O 1
ATOM 3557 N N . LYS A 1 466 ? -9.812 46.812 12.922 1 96.5 466 LYS A N 1
ATOM 3558 C CA . LYS A 1 466 ? -8.586 46 12.906 1 96.5 466 LYS A CA 1
ATOM 3559 C C . LYS A 1 466 ? -8.797 44.656 13.57 1 96.5 466 LYS A C 1
ATOM 3561 O O . LYS A 1 466 ? -9.375 44.562 14.664 1 96.5 466 LYS A O 1
ATOM 3566 N N . ALA A 1 467 ? -8.414 43.594 12.891 1 96.88 467 ALA A N 1
ATOM 3567 C CA . ALA A 1 467 ? -8.531 42.25 13.445 1 96.88 467 ALA A CA 1
ATOM 3568 C C . ALA A 1 467 ? -7.16 41.688 13.805 1 96.88 467 ALA A C 1
ATOM 3570 O O . ALA A 1 467 ? -6.188 41.906 13.078 1 96.88 467 ALA A O 1
ATOM 3571 N N . GLU A 1 468 ? -7.031 40.969 14.945 1 97.31 468 GLU A N 1
ATOM 3572 C CA . GLU A 1 468 ? -5.816 40.344 15.414 1 97.31 468 GLU A CA 1
ATOM 3573 C C . GLU A 1 468 ? -6.145 39.094 16.234 1 97.31 468 GLU A C 1
ATOM 3575 O O . GLU A 1 468 ? -7.25 38.938 16.75 1 97.31 468 GLU A O 1
ATOM 3580 N N . PHE A 1 469 ? -5.18 38.219 16.234 1 97.19 469 PHE A N 1
ATOM 3581 C CA . PHE A 1 469 ? -5.336 37.094 17.141 1 97.19 469 PHE A CA 1
ATOM 3582 C C . PHE A 1 469 ? -5.25 37.531 18.594 1 97.19 469 PHE A C 1
ATOM 3584 O O . PHE A 1 469 ? -4.527 38.5 18.922 1 97.19 469 PHE A O 1
ATOM 3591 N N . VAL A 1 470 ? -5.996 36.812 19.406 1 95.69 470 VAL A N 1
ATOM 3592 C CA . VAL A 1 470 ? -5.98 37.125 20.828 1 95.69 470 VAL A CA 1
ATOM 3593 C C . VAL A 1 470 ? -4.605 36.812 21.422 1 95.69 470 VAL A C 1
ATOM 3595 O O . VAL A 1 470 ? -3.873 35.969 20.875 1 95.69 470 VAL A O 1
ATOM 3598 N N . GLU A 1 471 ? -4.301 37.5 22.484 1 92.19 471 GLU A N 1
ATOM 3599 C CA . GLU A 1 471 ? -3.053 37.219 23.188 1 92.19 471 GLU A CA 1
ATOM 3600 C C . GLU A 1 471 ? -3.041 35.781 23.734 1 92.19 471 GLU A C 1
ATOM 3602 O O . GLU A 1 471 ? -4.031 35.312 24.312 1 92.19 471 GLU A O 1
ATOM 3607 N N . GLY A 1 472 ? -1.99 35.125 23.469 1 89.94 472 GLY A N 1
ATOM 3608 C CA . GLY A 1 472 ? -1.866 33.75 23.969 1 89.94 472 GLY A CA 1
ATOM 3609 C C . GLY A 1 472 ? -2.232 32.719 22.938 1 89.94 472 GLY A C 1
ATOM 3610 O O . GLY A 1 472 ? -2.059 31.516 23.188 1 89.94 472 GLY A O 1
ATOM 3611 N N . ALA A 1 473 ? -2.768 33.188 21.828 1 91.94 473 ALA A N 1
ATOM 3612 C CA . ALA A 1 473 ? -3.041 32.219 20.766 1 91.94 473 ALA A CA 1
ATOM 3613 C C . ALA A 1 473 ? -1.786 31.422 20.406 1 91.94 473 ALA A C 1
ATOM 3615 O O . ALA A 1 473 ? -0.687 31.969 20.344 1 91.94 473 ALA A O 1
ATOM 3616 N N . PRO A 1 474 ? -1.939 30.078 20.266 1 92.25 474 PRO A N 1
ATOM 3617 C CA . PRO A 1 474 ? -0.769 29.234 20.016 1 92.25 474 PRO A CA 1
ATOM 3618 C C . PRO A 1 474 ? -0.275 29.344 18.562 1 92.25 474 PRO A C 1
ATOM 3620 O O . PRO A 1 474 ? -0.235 28.344 17.844 1 92.25 474 PRO A O 1
ATOM 3623 N N . LEU A 1 475 ? 0.193 30.484 18.219 1 94.25 475 LEU A N 1
ATOM 3624 C CA . LEU A 1 475 ? 0.727 30.719 16.875 1 94.25 475 LEU A CA 1
ATOM 3625 C C . LEU A 1 475 ? 2.098 30.078 16.719 1 94.25 475 LEU A C 1
ATOM 3627 O O . LEU A 1 475 ? 2.885 30.047 17.672 1 94.25 475 LEU A O 1
ATOM 3631 N N . LEU A 1 476 ? 2.355 29.594 15.547 1 93.69 476 LEU A N 1
ATOM 3632 C CA . LEU A 1 476 ? 3.711 29.141 15.25 1 93.69 476 LEU A CA 1
ATOM 3633 C C . LEU A 1 476 ? 4.707 30.297 15.391 1 93.69 476 LEU A C 1
ATOM 3635 O O . LEU A 1 476 ? 4.395 31.438 15.047 1 93.69 476 LEU A O 1
ATOM 3639 N N . PRO A 1 477 ? 5.879 29.953 15.82 1 91.62 477 PRO A N 1
ATOM 3640 C CA . PRO A 1 477 ? 6.859 31.016 16 1 91.62 477 PRO A CA 1
ATOM 3641 C C . PRO A 1 477 ? 7.105 31.828 14.727 1 91.62 477 PRO A C 1
ATOM 3643 O O . PRO A 1 477 ? 7.234 31.25 13.648 1 91.62 477 PRO A O 1
ATOM 3646 N N . GLY A 1 478 ? 7.035 33.125 14.883 1 89.75 478 GLY A N 1
ATOM 3647 C CA . GLY A 1 478 ? 7.309 34 13.758 1 89.75 478 GLY A CA 1
ATOM 3648 C C . GLY A 1 478 ? 6.059 34.375 12.984 1 89.75 478 GLY A C 1
ATOM 3649 O O . GLY A 1 478 ? 6.117 35.219 12.078 1 89.75 478 GLY A O 1
ATOM 3650 N N . THR A 1 479 ? 4.926 33.844 13.352 1 93.25 479 THR A N 1
ATOM 3651 C CA . THR A 1 479 ? 3.668 34.188 12.688 1 93.25 479 THR A CA 1
ATOM 3652 C C . THR A 1 479 ? 3.111 35.5 13.203 1 93.25 479 THR A C 1
ATOM 3654 O O . THR A 1 479 ? 3.074 35.75 14.414 1 93.25 479 THR A O 1
ATOM 3657 N N . ALA A 1 480 ? 2.738 36.281 12.266 1 91.75 480 ALA A N 1
ATOM 3658 C CA . ALA A 1 480 ? 2.164 37.594 12.641 1 91.75 480 ALA A CA 1
ATOM 3659 C C . ALA A 1 480 ? 0.786 37.406 13.273 1 91.75 480 ALA A C 1
ATOM 3661 O O . ALA A 1 480 ? -0.002 36.562 12.836 1 91.75 480 ALA A O 1
ATOM 3662 N N . SER A 1 481 ? 0.552 38.188 14.25 1 94.81 481 SER A N 1
ATOM 3663 C CA . SER A 1 481 ? -0.751 38.125 14.906 1 94.81 481 SER A CA 1
ATOM 3664 C C . SER A 1 481 ? -1.773 39 14.172 1 94.81 481 SER A C 1
ATOM 3666 O O . SER A 1 481 ? -2.98 38.844 14.383 1 94.81 481 SER A O 1
ATOM 3668 N N . ASP A 1 482 ? -1.272 39.906 13.391 1 94.88 482 ASP A N 1
ATOM 3669 C CA . ASP A 1 482 ? -2.121 40.812 12.656 1 94.88 482 ASP A CA 1
ATOM 3670 C C . ASP A 1 482 ? -2.889 40.125 11.547 1 94.88 482 ASP A C 1
ATOM 3672 O O . ASP A 1 482 ? -2.289 39.438 10.703 1 94.88 482 ASP A O 1
ATOM 3676 N N . LEU A 1 483 ? -4.191 40.219 11.562 1 96 483 LEU A N 1
ATOM 3677 C CA . LEU A 1 483 ? -5.031 39.594 10.555 1 96 483 LEU A CA 1
ATOM 3678 C C . LEU A 1 483 ? -5.453 40.625 9.492 1 96 483 LEU A C 1
ATOM 3680 O O . LEU A 1 483 ? -6.086 40.25 8.5 1 96 483 LEU A O 1
ATOM 3684 N N . GLY A 1 484 ? -5.207 41.844 9.719 1 93.94 484 GLY A N 1
ATOM 3685 C CA . GLY A 1 484 ? -5.512 42.875 8.734 1 93.94 484 GLY A CA 1
ATOM 3686 C C . GLY A 1 484 ? -6.484 43.938 9.242 1 93.94 484 GLY A C 1
ATOM 3687 O O . GLY A 1 484 ? -7.039 43.781 10.336 1 93.94 484 GLY A O 1
ATOM 3688 N N . THR A 1 485 ? -6.586 44.969 8.484 1 95.88 485 THR A N 1
ATOM 3689 C CA . THR A 1 485 ? -7.504 46.062 8.758 1 95.88 485 THR A CA 1
ATOM 3690 C C . THR A 1 485 ? -8.586 46.156 7.691 1 95.88 485 THR A C 1
ATOM 3692 O O . THR A 1 485 ? -8.289 46.188 6.496 1 95.88 485 THR A O 1
ATOM 3695 N N . TYR A 1 486 ? -9.789 46.156 8.18 1 95.06 486 TYR A N 1
ATOM 3696 C CA . TYR A 1 486 ? -10.945 46.25 7.297 1 95.06 486 TYR A CA 1
ATOM 3697 C C . TYR A 1 486 ? -11.547 47.625 7.305 1 95.06 486 TYR A C 1
ATOM 3699 O O . TYR A 1 486 ? -12 48.125 8.352 1 95.06 486 TYR A O 1
ATOM 3707 N N . ARG A 1 487 ? -11.617 48.219 6.184 1 94.75 487 ARG A N 1
ATOM 3708 C CA . ARG A 1 487 ? -12.234 49.531 6.051 1 94.75 487 ARG A CA 1
ATOM 3709 C C . ARG A 1 487 ? -13.711 49.406 5.699 1 94.75 487 ARG A C 1
ATOM 3711 O O . ARG A 1 487 ? -14.07 48.781 4.699 1 94.75 487 ARG A O 1
ATOM 3718 N N . ILE A 1 488 ? -14.492 49.969 6.543 1 93.38 488 ILE A N 1
ATOM 3719 C CA . ILE A 1 488 ? -15.922 49.969 6.289 1 93.38 488 ILE A CA 1
ATOM 3720 C C . ILE A 1 488 ? -16.328 51.344 5.719 1 93.38 488 ILE A C 1
ATOM 3722 O O . ILE A 1 488 ? -16.266 52.344 6.41 1 93.38 488 ILE A O 1
ATOM 3726 N N . GLU A 1 489 ? -16.766 51.281 4.523 1 91.5 489 GLU A N 1
ATOM 3727 C CA . GLU A 1 489 ? -17.156 52.5 3.842 1 91.5 489 GLU A CA 1
ATOM 3728 C C . GLU A 1 489 ? -18.625 52.844 4.109 1 91.5 489 GLU A C 1
ATOM 3730 O O . GLU A 1 489 ? -19.5 52 3.953 1 91.5 489 GLU A O 1
ATOM 3735 N N . LEU A 1 490 ? -18.828 53.969 4.629 1 87.19 490 LEU A N 1
ATOM 3736 C CA . LEU A 1 490 ? -20.156 54.531 4.887 1 87.19 490 LEU A CA 1
ATOM 3737 C C . LEU A 1 490 ? -20.234 55.969 4.379 1 87.19 490 LEU A C 1
ATOM 3739 O O . LEU A 1 490 ? -19.297 56.75 4.562 1 87.19 490 LEU A O 1
ATOM 3743 N N . PRO A 1 491 ? -21.328 56.281 3.654 1 86.12 491 PRO A N 1
ATOM 3744 C CA . PRO A 1 491 ? -21.453 57.688 3.26 1 86.12 491 PRO A CA 1
ATOM 3745 C C . PRO A 1 491 ? -21.516 58.625 4.457 1 86.12 491 PRO A C 1
ATOM 3747 O O . PRO A 1 491 ? -22.109 58.312 5.484 1 86.12 491 PRO A O 1
ATOM 3750 N N . ALA A 1 492 ? -20.812 59.719 4.312 1 83 492 ALA A N 1
ATOM 3751 C CA . ALA A 1 492 ? -20.812 60.719 5.387 1 83 492 ALA A CA 1
ATOM 3752 C C . ALA A 1 492 ? -22.219 61.281 5.594 1 83 492 ALA A C 1
ATOM 3754 O O . ALA A 1 492 ? -22.875 61.688 4.633 1 83 492 ALA A O 1
ATOM 3755 N N . GLN A 1 493 ? -22.609 61.188 6.816 1 80.5 493 GLN A N 1
ATOM 3756 C CA . GLN A 1 493 ? -23.922 61.719 7.156 1 80.5 493 GLN A CA 1
ATOM 3757 C C . GLN A 1 493 ? -23.859 62.562 8.445 1 80.5 493 GLN A C 1
ATOM 3759 O O . GLN A 1 493 ? -22.875 62.469 9.195 1 80.5 493 GLN A O 1
ATOM 3764 N N . ASN A 1 494 ? -24.859 63.375 8.648 1 78.94 494 ASN A N 1
ATOM 3765 C CA . ASN A 1 494 ? -24.922 64.25 9.828 1 78.94 494 ASN A CA 1
ATOM 3766 C C . ASN A 1 494 ? -25.359 63.469 11.062 1 78.94 494 ASN A C 1
ATOM 3768 O O . ASN A 1 494 ? -24.875 63.719 12.172 1 78.94 494 ASN A O 1
ATOM 3772 N N . GLU A 1 495 ? -26.234 62.438 10.805 1 79.81 495 GLU A N 1
ATOM 3773 C CA . GLU A 1 495 ? -26.75 61.656 11.938 1 79.81 495 GLU A CA 1
ATOM 3774 C C . GLU A 1 495 ? -26.047 60.281 12.023 1 79.81 495 GLU A C 1
ATOM 3776 O O . GLU A 1 495 ? -25.625 59.75 11.008 1 79.81 495 GLU A O 1
ATOM 3781 N N . SER A 1 496 ? -25.953 59.875 13.227 1 83.94 496 SER A N 1
ATOM 3782 C CA . SER A 1 496 ? -25.375 58.562 13.477 1 83.94 496 SER A CA 1
ATOM 3783 C C . SER A 1 496 ? -26.281 57.438 12.938 1 83.94 496 SER A C 1
ATOM 3785 O O . SER A 1 496 ? -27.5 57.531 13.055 1 83.94 496 SER A O 1
ATOM 3787 N N . LYS A 1 497 ? -25.656 56.531 12.312 1 85.81 497 LYS A N 1
ATOM 3788 C CA . LYS A 1 497 ? -26.375 55.344 11.82 1 85.81 497 LYS A CA 1
ATOM 3789 C C . LYS A 1 497 ? -25.859 54.062 12.477 1 85.81 497 LYS A C 1
ATOM 3791 O O . LYS A 1 497 ? -24.688 53.969 12.805 1 85.81 497 LYS A O 1
ATOM 3796 N N . LYS A 1 498 ? -26.812 53.25 12.672 1 89.06 498 LYS A N 1
ATOM 3797 C CA . LYS A 1 498 ? -26.469 51.906 13.164 1 89.06 498 LYS A CA 1
ATOM 3798 C C . LYS A 1 498 ? -25.906 51.031 12.047 1 89.06 498 LYS A C 1
ATOM 3800 O O . LYS A 1 498 ? -26.547 50.875 11.008 1 89.06 498 LYS A O 1
ATOM 3805 N N . VAL A 1 499 ? -24.719 50.562 12.219 1 90.62 499 VAL A N 1
ATOM 3806 C CA . VAL A 1 499 ? -24.047 49.719 11.242 1 90.62 499 VAL A CA 1
ATOM 3807 C C . VAL A 1 499 ? -23.797 48.312 11.852 1 90.62 499 VAL A C 1
ATOM 3809 O O . VAL A 1 499 ? -23.188 48.219 12.914 1 90.62 499 VAL A O 1
ATOM 3812 N N . LYS A 1 500 ? -24.25 47.312 11.211 1 91.69 500 LYS A N 1
ATOM 3813 C CA . LYS A 1 500 ? -24.016 45.906 11.633 1 91.69 500 LYS A CA 1
ATOM 3814 C C . LYS A 1 500 ? -22.938 45.25 10.781 1 91.69 500 LYS A C 1
ATOM 3816 O O . LYS A 1 500 ? -23.062 45.156 9.555 1 91.69 500 LYS A O 1
ATOM 3821 N N . VAL A 1 501 ? -21.922 44.938 11.453 1 93.5 501 VAL A N 1
ATOM 3822 C CA . VAL A 1 501 ? -20.812 44.281 10.781 1 93.5 501 VAL A CA 1
ATOM 3823 C C . VAL A 1 501 ? -20.844 42.781 11.086 1 93.5 501 VAL A C 1
ATOM 3825 O O . VAL A 1 501 ? -20.906 42.375 12.242 1 93.5 501 VAL A O 1
ATOM 3828 N N . LYS A 1 502 ? -20.703 41.969 10.07 1 94.88 502 LYS A N 1
ATOM 3829 C CA . LYS A 1 502 ? -20.734 40.5 10.203 1 94.88 502 LYS A CA 1
ATOM 3830 C C . LYS A 1 502 ? -19.328 39.906 10.203 1 94.88 502 LYS A C 1
ATOM 3832 O O . LYS A 1 502 ? -18.688 39.844 9.156 1 94.88 502 LYS A O 1
ATOM 3837 N N . ALA A 1 503 ? -18.891 39.469 11.344 1 95.25 503 ALA A N 1
ATOM 3838 C CA . ALA A 1 503 ? -17.625 38.75 11.484 1 95.25 503 ALA A CA 1
ATOM 3839 C C . ALA A 1 503 ? -17.844 37.25 11.391 1 95.25 503 ALA A C 1
ATOM 3841 O O . ALA A 1 503 ? -18.781 36.719 11.984 1 95.25 503 ALA A O 1
ATOM 3842 N N . LYS A 1 504 ? -16.922 36.594 10.648 1 95.56 504 LYS A N 1
ATOM 3843 C CA . LYS A 1 504 ? -17.156 35.156 10.406 1 95.56 504 LYS A CA 1
ATOM 3844 C C . LYS A 1 504 ? -15.859 34.375 10.57 1 95.56 504 LYS A C 1
ATOM 3846 O O . LYS A 1 504 ? -14.789 34.812 10.133 1 95.56 504 LYS A O 1
ATOM 3851 N N . LEU A 1 505 ? -15.93 33.25 11.312 1 95.5 505 LEU A N 1
ATOM 3852 C CA . LEU A 1 505 ? -14.984 32.156 11.164 1 95.5 505 LEU A CA 1
ATOM 3853 C C . LEU A 1 505 ? -15.461 31.156 10.109 1 95.5 505 LEU A C 1
ATOM 3855 O O . LEU A 1 505 ? -16.469 30.484 10.312 1 95.5 505 LEU A O 1
ATOM 3859 N N . THR A 1 506 ? -14.711 31.078 9.086 1 95.06 506 THR A N 1
ATOM 3860 C CA . THR A 1 506 ? -15.164 30.297 7.938 1 95.06 506 THR A CA 1
ATOM 3861 C C . THR A 1 506 ? -15.102 28.812 8.234 1 95.06 506 THR A C 1
ATOM 3863 O O . THR A 1 506 ? -14.523 28.391 9.242 1 95.06 506 THR A O 1
ATOM 3866 N N . LEU A 1 507 ? -15.664 28.031 7.352 1 94.75 507 LEU A N 1
ATOM 3867 C CA . LEU A 1 507 ? -15.625 26.578 7.434 1 94.75 507 LEU A CA 1
ATOM 3868 C C . LEU A 1 507 ? -14.188 26.078 7.355 1 94.75 507 LEU A C 1
ATOM 3870 O O . LEU A 1 507 ? -13.875 25.016 7.895 1 94.75 507 LEU A O 1
ATOM 3874 N N . SER A 1 508 ? -13.305 26.812 6.762 1 95.75 508 SER A N 1
ATOM 3875 C CA . SER A 1 508 ? -11.898 26.438 6.617 1 95.75 508 SER A CA 1
ATOM 3876 C C . SER A 1 508 ? -11.07 26.953 7.785 1 95.75 508 SER A C 1
ATOM 3878 O O . SER A 1 508 ? -9.836 26.844 7.777 1 95.75 508 SER A O 1
ATOM 3880 N N . GLY A 1 509 ? -11.734 27.578 8.711 1 93.5 509 GLY A N 1
ATOM 3881 C CA . GLY A 1 509 ? -11.062 28 9.93 1 93.5 509 GLY A CA 1
ATOM 3882 C C . GLY A 1 509 ? -10.328 29.328 9.781 1 93.5 509 GLY A C 1
ATOM 3883 O O . GLY A 1 509 ? -9.383 29.594 10.531 1 93.5 509 GLY A O 1
ATOM 3884 N N . THR A 1 510 ? -10.688 30.141 8.812 1 94.94 510 THR A N 1
ATOM 3885 C CA . THR A 1 510 ? -10.094 31.469 8.641 1 94.94 510 THR A CA 1
ATOM 3886 C C . THR A 1 510 ? -11.078 32.562 9.055 1 94.94 510 THR A C 1
ATOM 3888 O O . THR A 1 510 ? -12.297 32.344 9.055 1 94.94 510 THR A O 1
ATOM 3891 N N . PHE A 1 511 ? -10.531 33.688 9.398 1 95.69 511 PHE A N 1
ATOM 3892 C CA . PHE A 1 511 ? -11.344 34.812 9.805 1 95.69 511 PHE A CA 1
ATOM 3893 C C . PHE A 1 511 ? -11.602 35.75 8.633 1 95.69 511 PHE A C 1
ATOM 3895 O O . 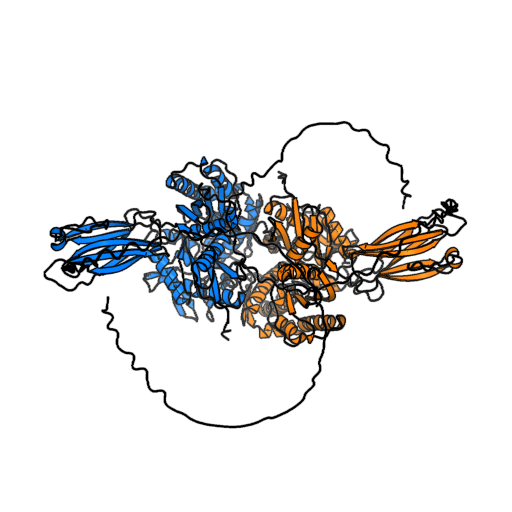PHE A 1 511 ? -10.727 35.938 7.781 1 95.69 511 PHE A O 1
ATOM 3902 N N . ASN A 1 512 ? -12.852 36.281 8.641 1 93.38 512 ASN A N 1
ATOM 3903 C CA . ASN A 1 512 ? -13.211 37.281 7.637 1 93.38 512 ASN A CA 1
ATOM 3904 C C . ASN A 1 512 ? -14.328 38.188 8.125 1 93.38 512 ASN A C 1
ATOM 3906 O O . ASN A 1 512 ? -15.148 37.781 8.953 1 93.38 512 ASN A O 1
ATOM 3910 N N . ILE A 1 513 ? -14.234 39.438 7.711 1 93.06 513 ILE A N 1
ATOM 3911 C CA . ILE A 1 513 ? -15.414 40.281 7.781 1 93.06 513 ILE A CA 1
ATOM 3912 C C . ILE A 1 513 ? -16.203 40.156 6.488 1 93.06 513 ILE A C 1
ATOM 3914 O O . ILE A 1 513 ? -15.773 40.656 5.438 1 93.06 513 ILE A O 1
ATOM 3918 N N . GLU A 1 514 ? -17.234 39.594 6.578 1 88 514 GLU A N 1
ATOM 3919 C CA . GLU A 1 514 ? -18 39.219 5.395 1 88 514 GLU A CA 1
ATOM 3920 C C . GLU A 1 514 ? -18.766 40.375 4.812 1 88 514 GLU A C 1
ATOM 3922 O O . GLU A 1 514 ? -18.844 40.562 3.594 1 88 514 GLU A O 1
ATOM 3927 N N . SER A 1 515 ? -19.5 41.156 5.75 1 85.88 515 SER A N 1
ATOM 3928 C CA . SER A 1 515 ? -20.344 42.25 5.27 1 85.88 515 SER A CA 1
ATOM 3929 C C . SER A 1 515 ? -20.609 43.281 6.379 1 85.88 515 SER A C 1
ATOM 3931 O O . SER A 1 515 ? -20.344 43 7.555 1 85.88 515 SER A O 1
ATOM 3933 N N . ALA A 1 516 ? -20.969 44.469 5.859 1 85.38 516 ALA A N 1
ATOM 3934 C CA . ALA A 1 516 ? -21.469 45.531 6.738 1 85.38 516 ALA A CA 1
ATOM 3935 C C . ALA A 1 516 ? -22.734 46.156 6.18 1 85.38 516 ALA A C 1
ATOM 3937 O O . ALA A 1 516 ? -22.844 46.375 4.973 1 85.38 516 ALA A O 1
ATOM 3938 N N . GLN A 1 517 ? -23.688 46.25 7.086 1 85.69 517 GLN A N 1
ATOM 3939 C CA . GLN A 1 517 ? -24.984 46.75 6.633 1 85.69 517 GLN A CA 1
ATOM 3940 C C . GLN A 1 517 ? -25.453 47.906 7.516 1 85.69 517 GLN A C 1
ATOM 3942 O O . GLN A 1 517 ? -25.312 47.875 8.742 1 85.69 517 GLN A O 1
ATOM 3947 N N . MET A 1 518 ? -25.969 48.938 6.879 1 82.69 518 MET A N 1
ATOM 3948 C CA . MET A 1 518 ? -26.578 50.062 7.602 1 82.69 518 MET A CA 1
ATOM 3949 C C . MET A 1 518 ? -28.062 49.781 7.883 1 82.69 518 MET A C 1
ATOM 3951 O O . MET A 1 518 ? -28.781 49.312 7.004 1 82.69 518 MET A O 1
ATOM 3955 N N . VAL A 1 519 ? -28.453 49.938 9.148 1 76.38 519 VAL A N 1
ATOM 3956 C CA . VAL A 1 519 ? -29.859 49.688 9.508 1 76.38 519 VAL A CA 1
ATOM 3957 C C . VAL A 1 519 ? -30.641 51 9.398 1 76.38 519 VAL A C 1
ATOM 3959 O O . VAL A 1 519 ? -30.266 52 10.016 1 76.38 519 VAL A O 1
ATOM 3962 N N . GLU A 1 520 ? -31.5 51.25 8.391 1 64.38 520 GLU A N 1
ATOM 3963 C CA . GLU A 1 520 ? -32.344 52.438 8.273 1 64.38 520 GLU A CA 1
ATOM 3964 C C . GLU A 1 520 ? -33.594 52.312 9.133 1 64.38 520 GLU A C 1
ATOM 3966 O O . GLU A 1 520 ? -34.219 51.219 9.188 1 64.38 520 GLU A O 1
ATOM 3971 N N . GLU A 1 521 ? -33.75 53.062 10.117 1 49.88 521 GLU A N 1
ATOM 3972 C CA . GLU A 1 521 ? -35.031 53.156 10.852 1 49.88 521 GLU A CA 1
ATOM 3973 C C . GLU A 1 521 ? -36.188 53.562 9.93 1 49.88 521 GLU A C 1
ATOM 3975 O O . GLU A 1 521 ? -36.156 54.625 9.328 1 49.88 521 GLU A O 1
ATOM 3980 N N . GLU A 1 522 ? -36.625 52.812 9.086 1 41.16 522 GLU A N 1
ATOM 3981 C CA . GLU A 1 522 ? -37.844 53.281 8.461 1 41.16 522 GLU A CA 1
ATOM 3982 C C . GLU A 1 522 ? -38.938 53.531 9.5 1 41.16 522 GLU A C 1
ATOM 3984 O O . GLU A 1 522 ? -39.25 52.656 10.312 1 41.16 522 GLU A O 1
ATOM 3989 N N . GLU A 1 523 ? -39.156 54.812 9.906 1 36.75 523 GLU A N 1
ATOM 3990 C CA . GLU A 1 523 ? -40.406 55.219 10.547 1 36.75 523 GLU A CA 1
ATOM 3991 C C . GLU A 1 523 ? -41.625 54.719 9.766 1 36.75 523 GLU A C 1
ATOM 3993 O O . GLU A 1 523 ? -41.844 55.125 8.617 1 36.75 523 GLU A O 1
ATOM 3998 N N . TYR A 1 524 ? -41.812 53.469 9.727 1 37.03 524 TYR A N 1
ATOM 3999 C CA . TYR A 1 524 ? -43.125 53.062 9.219 1 37.03 524 TYR A CA 1
ATOM 4000 C C . TYR A 1 524 ? -44.25 53.562 10.117 1 37.03 524 TYR A C 1
ATOM 4002 O O . TYR A 1 524 ? -44.25 53.281 11.32 1 37.03 524 TYR A O 1
ATOM 4010 N N . GLU A 1 525 ? -44.656 54.812 9.898 1 32.84 525 GLU A N 1
ATOM 4011 C CA . GLU A 1 525 ? -46 55.156 10.359 1 32.84 525 GLU A CA 1
ATOM 4012 C C . GLU A 1 525 ? -47 54.125 9.914 1 32.84 525 GLU A C 1
ATOM 4014 O O . GLU A 1 525 ? -47.219 53.938 8.711 1 32.84 525 GLU A O 1
ATOM 4019 N N . GLU A 1 526 ? -46.969 53.094 10.633 1 33.81 526 GLU A N 1
ATOM 4020 C CA . GLU A 1 526 ? -48.094 52.156 10.414 1 33.81 526 GLU A CA 1
ATOM 4021 C C . GLU A 1 526 ? -49.438 52.844 10.57 1 33.81 526 GLU A C 1
ATOM 4023 O O . GLU A 1 526 ? -49.781 53.312 11.664 1 33.81 526 GLU A O 1
ATOM 4028 N N . THR A 1 527 ? -49.75 53.594 9.617 1 31.52 527 THR A N 1
ATOM 4029 C CA . THR A 1 527 ? -51.188 53.906 9.586 1 31.52 527 THR A CA 1
ATOM 4030 C C . THR A 1 527 ? -52.031 52.625 9.688 1 31.52 527 THR A C 1
ATOM 4032 O O . THR A 1 527 ? -51.906 51.719 8.867 1 31.52 527 THR A O 1
ATOM 4035 N N . ILE A 1 528 ? -52.25 52.312 10.906 1 30.48 528 ILE A N 1
ATOM 4036 C CA . ILE A 1 528 ? -53.219 51.25 11.219 1 30.48 528 ILE A CA 1
ATOM 4037 C C . ILE A 1 528 ? -54.469 51.438 10.367 1 30.48 528 ILE A C 1
ATOM 4039 O O . ILE A 1 528 ? -55.188 52.406 10.516 1 30.48 528 ILE A O 1
ATOM 4043 N N . LYS A 1 529 ? -54.25 51.031 9.156 1 29.53 529 LYS A N 1
ATOM 4044 C CA . LYS A 1 529 ? -55.562 50.969 8.484 1 29.53 529 LYS A CA 1
ATOM 4045 C C . LYS A 1 529 ? -56.531 50.156 9.312 1 29.53 529 LYS A C 1
ATOM 4047 O O . LYS A 1 529 ? -56.219 49.031 9.758 1 29.53 529 LYS A O 1
ATOM 4052 N N . GLU A 1 530 ? -57.5 50.719 10.008 1 24.92 530 GLU A N 1
ATOM 4053 C CA . GLU A 1 530 ? -58.688 50.188 10.688 1 24.92 530 GLU A CA 1
ATOM 4054 C C . GLU A 1 530 ? -59.281 49.031 9.891 1 24.92 530 GLU A C 1
ATOM 4056 O O . GLU A 1 530 ? -59.625 49.188 8.719 1 24.92 530 GLU A O 1
ATOM 4061 N N . LYS A 1 531 ? -58.625 47.875 10.047 1 29.03 531 LYS A N 1
ATOM 4062 C CA . LYS A 1 531 ? -59.344 46.75 9.508 1 29.03 531 LYS A CA 1
ATOM 4063 C C . LYS A 1 531 ? -60.844 46.875 9.766 1 29.03 531 LYS A C 1
ATOM 4065 O O . LYS A 1 531 ? -61.281 47.094 10.906 1 29.03 531 LYS A O 1
ATOM 4070 N N . ARG A 1 532 ? -61.594 47.219 8.734 1 26.91 532 ARG A N 1
ATOM 4071 C CA . ARG A 1 532 ? -63.062 47.094 8.711 1 26.91 532 ARG A CA 1
ATOM 4072 C C . ARG A 1 532 ? -63.5 45.781 9.297 1 26.91 532 ARG A C 1
ATOM 4074 O O . ARG A 1 532 ? -62.969 44.719 8.945 1 26.91 532 ARG A O 1
ATOM 4081 N N . GLU A 1 533 ? -64.062 45.719 10.547 1 25.58 533 GLU A N 1
ATOM 4082 C CA . GLU A 1 533 ? -64.75 44.625 11.227 1 25.58 533 GLU A CA 1
ATOM 4083 C C . GLU A 1 533 ? -65.688 43.875 10.273 1 25.58 533 GLU A C 1
ATOM 4085 O O . GLU A 1 533 ? -66.625 44.469 9.742 1 25.58 533 GLU A O 1
ATOM 4090 N N . LEU A 1 534 ? -65.062 43.188 9.25 1 28.05 534 LEU A N 1
ATOM 4091 C CA . LEU A 1 534 ? -66.062 42.469 8.461 1 28.05 534 LEU A CA 1
ATOM 4092 C C . LEU A 1 534 ? -67 41.75 9.375 1 28.05 534 LEU A C 1
ATOM 4094 O O . LEU A 1 534 ? -66.625 41.219 10.414 1 28.05 534 LEU A O 1
ATOM 4098 N N . PRO A 1 535 ? -68.312 41.906 9.188 1 27.06 535 PRO A N 1
ATOM 4099 C CA . PRO A 1 535 ? -69.375 41.406 10.023 1 27.06 535 PRO A CA 1
ATOM 4100 C C . PRO A 1 535 ? -69.312 39.906 10.289 1 27.06 535 PRO A C 1
ATOM 4102 O O . PRO A 1 535 ? -68.688 39.188 9.531 1 27.06 535 PRO A O 1
ATOM 4105 N N . PRO A 1 536 ? -69.625 39.469 11.562 1 23.75 536 PRO A N 1
ATOM 4106 C CA . PRO A 1 536 ? -69.625 38.094 12.094 1 23.75 536 PRO A CA 1
ATOM 4107 C C . PRO A 1 536 ? -70.25 37.094 11.133 1 23.75 536 PRO A C 1
ATOM 4109 O O . PRO A 1 536 ? -71.438 37.281 10.727 1 23.75 536 PRO A O 1
ATOM 4112 N N . SER A 1 537 ? -69.5 36.781 10.039 1 22.66 537 SER A N 1
ATOM 4113 C CA . SER A 1 537 ? -70.188 35.875 9.125 1 22.66 537 SER A CA 1
ATOM 4114 C C . SER A 1 537 ? -70.875 34.75 9.883 1 22.66 537 SER A C 1
ATOM 4116 O O . SER A 1 537 ? -70.375 34.25 10.875 1 22.66 537 SER A O 1
ATOM 4118 N N . PRO A 1 538 ? -72.125 34.406 9.539 1 21.45 538 PRO A N 1
ATOM 4119 C CA . PRO A 1 538 ? -73.125 33.5 10.164 1 21.45 538 PRO A CA 1
ATOM 4120 C C . PRO A 1 538 ? -72.562 32.094 10.375 1 21.45 538 PRO A C 1
ATOM 4122 O O . PRO A 1 538 ? -71.625 31.672 9.68 1 21.45 538 PRO A O 1
ATOM 4125 N N . GLU A 1 539 ? -72.75 31.453 11.523 1 18.98 539 GLU A N 1
ATOM 4126 C CA . GLU A 1 539 ? -72.562 30.203 12.25 1 18.98 539 GLU A CA 1
ATOM 4127 C C . GLU A 1 539 ? -72.938 29 11.414 1 18.98 539 GLU A C 1
ATOM 4129 O O . GLU A 1 539 ? -74.125 28.719 11.242 1 18.98 539 GLU A O 1
ATOM 4134 N N . ALA A 1 540 ? -72.625 28.891 10.062 1 18.23 540 ALA A N 1
ATOM 4135 C CA . ALA A 1 540 ? -73.312 27.703 9.531 1 18.23 540 ALA A CA 1
ATOM 4136 C C . ALA A 1 540 ? -73.062 26.5 10.422 1 18.23 540 ALA A C 1
ATOM 4138 O O . ALA A 1 540 ? -71.938 26.359 11.008 1 18.23 540 ALA A O 1
ATOM 4139 N N . GLU A 1 541 ? -74 25.609 10.656 1 16.45 541 GLU A N 1
ATOM 4140 C CA . GLU A 1 541 ? -74.625 24.438 11.281 1 16.45 541 GLU A CA 1
ATOM 4141 C C . GLU A 1 541 ? -73.938 23.141 10.82 1 16.45 541 GLU A C 1
ATOM 4143 O O . GLU A 1 541 ? -73.75 22.922 9.625 1 16.45 541 GLU A O 1
ATOM 4148 N N . LYS A 1 542 ? -73 22.625 11.672 1 17.94 542 LYS A N 1
ATOM 4149 C CA . LYS A 1 542 ? -72.25 21.375 11.703 1 17.94 542 LYS A CA 1
ATOM 4150 C C . LYS A 1 542 ? -73.125 20.188 11.422 1 17.94 542 LYS A C 1
ATOM 4152 O O . LYS A 1 542 ? -74 19.828 12.25 1 17.94 542 LYS A O 1
ATOM 4157 N N . GLU A 1 543 ? -73.625 20 10.062 1 16.17 543 GLU A N 1
ATOM 4158 C CA . GLU A 1 543 ? -74.438 18.797 9.992 1 16.17 543 GLU A CA 1
ATOM 4159 C C . GLU A 1 543 ? -73.688 17.562 10.391 1 16.17 543 GLU A C 1
ATOM 4161 O O . GLU A 1 543 ? -72.438 17.469 10.086 1 16.17 543 GLU A O 1
ATOM 4166 N N . GLU A 1 544 ? -74.125 16.625 11.266 1 16.69 544 GLU A N 1
ATOM 4167 C CA . GLU A 1 544 ? -74 15.375 12 1 16.69 544 GLU A CA 1
ATOM 4168 C C . GLU A 1 544 ? -73.875 14.18 11.055 1 16.69 544 GLU A C 1
ATOM 4170 O O . GLU A 1 544 ? -73.938 13.031 11.492 1 16.69 544 GLU A O 1
ATOM 4175 N N . THR A 1 545 ? -73.125 14.445 9.859 1 15.79 545 THR A N 1
ATOM 4176 C CA . THR A 1 545 ? -73.5 13.312 9.016 1 15.79 545 THR A CA 1
ATOM 4177 C C . THR A 1 545 ? -73.062 12 9.656 1 15.79 545 THR A C 1
ATOM 4179 O O . THR A 1 545 ? -72.062 11.977 10.422 1 15.79 545 THR A O 1
ATOM 4182 N N . GLU A 1 546 ? -73.688 10.742 9.133 1 15.67 546 GLU A N 1
ATOM 4183 C CA . GLU A 1 546 ? -74.188 9.383 9.43 1 15.67 546 GLU A CA 1
ATOM 4184 C C . GLU A 1 546 ? -73.062 8.367 9.211 1 15.67 546 GLU A C 1
ATOM 4186 O O . GLU A 1 546 ? -72.125 8.609 8.414 1 15.67 546 GLU A O 1
ATOM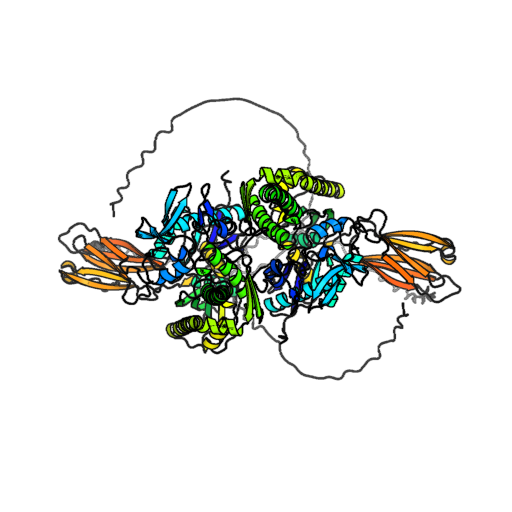 4191 N N . GLU A 1 547 ? -73.062 7.199 9.953 1 15.65 547 GLU A N 1
ATOM 4192 C CA . GLU A 1 547 ? -72.375 6 10.445 1 15.65 547 GLU A CA 1
ATOM 4193 C C . GLU A 1 547 ? -72.312 4.93 9.359 1 15.65 547 GLU A C 1
ATOM 4195 O O . GLU A 1 547 ? -71.688 3.857 9.578 1 15.65 547 GLU A O 1
ATOM 4200 N N . LYS A 1 548 ? -72.688 5.027 8.078 1 14.8 548 LYS A N 1
ATOM 4201 C CA . LYS A 1 548 ? -73.125 3.684 7.707 1 14.8 548 LYS A CA 1
ATOM 4202 C C . LYS A 1 548 ? -72 2.695 7.746 1 14.8 548 LYS A C 1
ATOM 4204 O O . LYS A 1 548 ? -70.812 3.094 7.66 1 14.8 548 LYS A O 1
ATOM 4209 N N . THR A 1 549 ? -72.312 1.374 7.262 1 14.99 549 THR A N 1
ATOM 4210 C CA . THR A 1 549 ? -72.375 -0.066 7.484 1 14.99 549 THR A CA 1
ATOM 4211 C C . THR A 1 549 ? -71.25 -0.787 6.703 1 14.99 549 THR A C 1
ATOM 4213 O O . THR A 1 549 ? -70.688 -0.213 5.793 1 14.99 549 THR A O 1
ATOM 4216 N N . ASN A 1 550 ? -71.5 -2.115 6.27 1 14.98 550 ASN A N 1
ATOM 4217 C CA . ASN A 1 550 ? -71.062 -3.498 6.414 1 14.98 550 ASN A CA 1
ATOM 4218 C C . ASN A 1 550 ? -70.312 -3.975 5.184 1 14.98 550 ASN A C 1
ATOM 4220 O O . ASN A 1 550 ? -69.375 -4.723 5.305 1 14.98 550 ASN A O 1
ATOM 4224 N N . GLY A 1 551 ? -70.625 -3.84 3.855 1 14.56 551 GLY A N 1
ATOM 4225 C CA . GLY A 1 551 ? -70.875 -5.125 3.207 1 14.56 551 GLY A CA 1
ATOM 4226 C C . GLY A 1 551 ? -69.562 -5.734 2.65 1 14.56 551 GLY A C 1
ATOM 4227 O O . GLY A 1 551 ? -68.562 -5.027 2.428 1 14.56 551 GLY A O 1
ATOM 4228 N N . HIS A 1 552 ? -69.5 -7.152 2.354 1 15.34 552 HIS A N 1
ATOM 4229 C CA . HIS A 1 552 ? -68.875 -8.438 2.242 1 15.34 552 HIS A CA 1
ATOM 4230 C C . HIS A 1 552 ? -68.188 -8.602 0.872 1 15.34 552 HIS A C 1
ATOM 4232 O O . HIS A 1 552 ? -67.062 -9.062 0.768 1 15.34 552 HIS A O 1
ATOM 4238 N N . LYS A 1 553 ? -68.938 -8.641 -0.323 1 14.38 553 LYS A N 1
ATOM 4239 C CA . LYS A 1 553 ? -68.938 -9.945 -0.989 1 14.38 553 LYS A CA 1
ATOM 4240 C C . LYS A 1 553 ? -67.562 -10.148 -1.731 1 14.38 553 LYS A C 1
ATOM 4242 O O . LYS A 1 553 ? -66.812 -9.188 -1.956 1 14.38 553 LYS A O 1
ATOM 4247 N N . GLU A 1 554 ? -67.688 -10.57 -3.117 1 14.33 554 GLU A N 1
ATOM 4248 C CA . GLU A 1 554 ? -67.562 -11.859 -3.789 1 14.33 554 GLU A CA 1
ATOM 4249 C C . GLU A 1 554 ? -66.25 -11.906 -4.621 1 14.33 554 GLU A C 1
ATOM 4251 O O . GLU A 1 554 ? -65.625 -10.875 -4.859 1 14.33 554 GLU A O 1
ATOM 4256 N N . THR A 1 555 ? -66.438 -12.406 -5.898 1 14.14 555 THR A N 1
ATOM 4257 C CA . THR A 1 555 ? -66.062 -13.664 -6.559 1 14.14 555 THR A CA 1
ATOM 4258 C C . THR A 1 555 ? -64.875 -13.469 -7.504 1 14.14 555 THR A C 1
ATOM 4260 O O . THR A 1 555 ? -63.906 -14.203 -7.422 1 14.14 555 THR A O 1
ATOM 4263 N N . ALA A 1 556 ? -65.125 -13.438 -8.906 1 13.78 556 ALA A N 1
ATOM 4264 C CA . ALA A 1 556 ? -64.875 -14.516 -9.867 1 13.78 556 ALA A CA 1
ATOM 4265 C C . ALA A 1 556 ? -63.531 -14.336 -10.586 1 13.78 556 ALA A C 1
ATOM 4267 O O . ALA A 1 556 ? -62.969 -13.234 -10.617 1 13.78 556 ALA A O 1
ATOM 4268 N N . GLU A 1 557 ? -63.344 -15.109 -11.859 1 14.32 557 GLU A N 1
ATOM 4269 C CA . GLU A 1 557 ? -62.594 -16.188 -12.508 1 14.32 557 GLU A CA 1
ATOM 4270 C C . GLU A 1 557 ? -61.719 -15.641 -13.641 1 14.32 557 GLU A C 1
ATOM 4272 O O . GLU A 1 557 ? -60.531 -16.016 -13.766 1 14.32 557 GLU A O 1
ATOM 4277 N N . GLU A 1 558 ? -62.125 -15 -14.75 1 13.44 558 GLU A N 1
ATOM 4278 C CA . GLU A 1 558 ? -62.031 -15.68 -16.031 1 13.44 558 GLU A CA 1
ATOM 4279 C C . GLU A 1 558 ? -60.656 -15.445 -16.656 1 13.44 558 GLU A C 1
ATOM 4281 O O . GLU A 1 558 ? -60 -14.445 -16.359 1 13.44 558 GLU A O 1
ATOM 4286 N N . LYS A 1 559 ? -60.375 -16.188 -17.891 1 14.78 559 LYS A N 1
ATOM 4287 C CA . LYS A 1 559 ? -59.438 -17.062 -18.609 1 14.78 559 LYS A CA 1
ATOM 4288 C C . LYS A 1 559 ? -58.562 -16.266 -19.578 1 14.78 559 LYS A C 1
ATOM 4290 O O . LYS A 1 559 ? -57.344 -16.406 -19.578 1 14.78 559 LYS A O 1
ATOM 4295 N N . PRO A 1 560 ? -59.062 -15.891 -20.875 1 13.97 560 PRO A N 1
ATOM 4296 C CA . PRO A 1 560 ? -58.625 -16.641 -22.062 1 13.97 560 PRO A CA 1
ATOM 4297 C C . PRO A 1 560 ? -57.375 -16.062 -22.688 1 13.97 560 PRO A C 1
ATOM 4299 O O . PRO A 1 560 ? -56.938 -14.969 -22.312 1 13.97 560 PRO A O 1
ATOM 4302 N N . ALA A 1 561 ? -57.375 -16 -24.156 1 13.88 561 ALA A N 1
ATOM 4303 C CA . ALA A 1 561 ? -56.812 -16.719 -25.281 1 13.88 561 ALA A CA 1
ATOM 4304 C C . ALA A 1 561 ? -55.719 -15.906 -25.953 1 13.88 561 ALA A C 1
ATOM 4306 O O . ALA A 1 561 ? -54.594 -16.391 -26.156 1 13.88 561 ALA A O 1
ATOM 4307 N N . ASP A 1 562 ? -55.969 -15.109 -27.125 1 13.52 562 ASP A N 1
ATOM 4308 C CA . ASP A 1 562 ? -55.656 -15.523 -28.484 1 13.52 562 ASP A CA 1
ATOM 4309 C C . ASP A 1 562 ? -54.344 -14.898 -28.969 1 13.52 562 ASP A C 1
ATOM 4311 O O . ASP A 1 562 ? -53.781 -14.008 -28.312 1 13.52 562 ASP A O 1
ATOM 4315 N N . GLY A 1 563 ? -54.344 -14.148 -30.203 1 13.25 563 GLY A N 1
ATOM 4316 C CA . GLY A 1 563 ? -53.969 -14.406 -31.594 1 13.25 563 GLY A CA 1
ATOM 4317 C C . GLY A 1 563 ? -52.656 -13.766 -31.984 1 13.25 563 GLY A C 1
ATOM 4318 O O . GLY A 1 563 ? -51.656 -14.445 -32.094 1 13.25 563 GLY A O 1
ATOM 4319 N N . GLU A 1 564 ? -52.625 -12.727 -32.906 1 13.37 564 GLU A N 1
ATOM 4320 C CA . GLU A 1 564 ? -52.281 -12.703 -34.312 1 13.37 564 GLU A CA 1
ATOM 4321 C C . GLU A 1 564 ? -50.844 -12.219 -34.531 1 13.37 564 GLU A C 1
ATOM 4323 O O . GLU A 1 564 ? -50.281 -11.586 -33.625 1 13.37 564 GLU A O 1
ATOM 4328 N N . LYS A 1 565 ? -50.5 -11.875 -36.031 1 14.28 565 LYS A N 1
ATOM 4329 C CA . LYS A 1 565 ? -49.625 -12.227 -37.125 1 14.28 565 LYS A CA 1
ATOM 4330 C C . LYS A 1 565 ? -48.5 -11.195 -37.312 1 14.28 565 LYS A C 1
ATOM 4332 O O . LYS A 1 565 ? -47.344 -11.555 -37.438 1 14.28 565 LYS A O 1
ATOM 4337 N N . LYS A 1 566 ? -48.719 -9.977 -37.844 1 13.37 566 LYS A N 1
ATOM 4338 C CA . LYS A 1 566 ? -48.219 -9.734 -39.188 1 13.37 566 LYS A CA 1
ATOM 4339 C C . LYS A 1 566 ? -46.781 -9.266 -39.188 1 13.37 566 LYS A C 1
ATOM 4341 O O . LYS A 1 566 ? -46.312 -8.688 -38.219 1 13.37 566 LYS A O 1
ATOM 4346 N N . ALA A 1 567 ? -46.156 -9.125 -40.562 1 13.85 567 ALA A N 1
ATOM 4347 C CA . ALA A 1 567 ? -44.969 -9.391 -41.375 1 13.85 567 ALA A CA 1
ATOM 4348 C C . ALA A 1 567 ? -44.094 -8.148 -41.5 1 13.85 567 ALA A C 1
ATOM 4350 O O . ALA A 1 567 ? -42.875 -8.219 -41.312 1 13.85 567 ALA A O 1
ATOM 4351 N N . GLU A 1 568 ? -44.531 -6.945 -42 1 13.51 568 GLU A N 1
ATOM 4352 C CA . GLU A 1 568 ? -43.938 -6.551 -43.281 1 13.51 568 GLU A CA 1
ATOM 4353 C C . GLU A 1 568 ? -42.562 -5.926 -43.062 1 13.51 568 GLU A C 1
ATOM 4355 O O . GLU A 1 568 ? -42.25 -5.453 -42 1 13.51 568 GLU A O 1
ATOM 4360 N N . GLU A 1 569 ? -42 -5.289 -44.312 1 14.34 569 GLU A N 1
ATOM 4361 C CA . GLU A 1 569 ? -40.875 -5.316 -45.219 1 14.34 569 GLU A CA 1
ATOM 4362 C C . GLU A 1 569 ? -39.906 -4.18 -44.906 1 14.34 569 GLU A C 1
ATOM 4364 O O . GLU A 1 569 ? -38.781 -4.418 -44.406 1 14.34 569 GLU A O 1
ATOM 4369 N N . GLY A 1 570 ? -39.875 -3.156 -45.812 1 13.73 570 GLY A N 1
ATOM 4370 C CA . GLY A 1 570 ? -38.844 -2.916 -46.812 1 13.73 570 GLY A CA 1
ATOM 4371 C C . GLY A 1 570 ? -37.812 -1.898 -46.375 1 13.73 570 GLY A C 1
ATOM 4372 O O . GLY A 1 570 ? -36.688 -2.262 -46.031 1 13.73 570 GLY A O 1
ATOM 4373 N N . ASP A 1 571 ? -37.844 -0.668 -46.969 1 14.08 571 ASP A N 1
ATOM 4374 C CA . ASP A 1 571 ? -36.969 -0.107 -48 1 14.08 571 ASP A CA 1
ATOM 4375 C C . ASP A 1 571 ? -35.906 0.808 -47.375 1 14.08 571 ASP A C 1
ATOM 4377 O O . ASP A 1 571 ? -36.062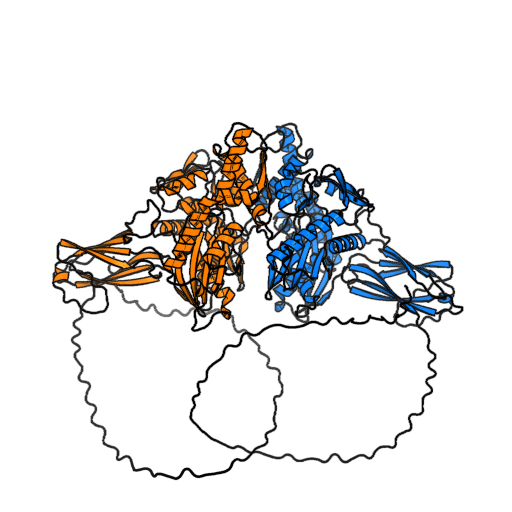 1.277 -46.25 1 14.08 571 ASP A O 1
ATOM 4381 N N . ALA A 1 572 ? -35.094 1.501 -48.406 1 14.54 572 ALA A N 1
ATOM 4382 C CA . ALA A 1 572 ? -33.719 1.79 -48.844 1 14.54 572 ALA A CA 1
ATOM 4383 C C . ALA A 1 572 ? -33.281 3.168 -48.375 1 14.54 572 ALA A C 1
ATOM 4385 O O . ALA A 1 572 ? -32.125 3.336 -47.906 1 14.54 572 ALA A O 1
ATOM 4386 N N . GLU A 1 573 ? -34.062 4.254 -48.531 1 14.01 573 GLU A N 1
ATOM 4387 C CA . GLU A 1 573 ? -33.469 5.273 -49.406 1 14.01 573 GLU A CA 1
ATOM 4388 C C . GLU A 1 573 ? -32.469 6.117 -48.625 1 14.01 573 GLU A C 1
ATOM 4390 O O . GLU A 1 573 ? -32.594 6.297 -47.406 1 14.01 573 GLU A O 1
ATOM 4395 N N . MET A 1 574 ? -31.453 6.68 -49.438 1 15.14 574 MET A N 1
ATOM 4396 C CA . MET A 1 574 ? -30.078 7.148 -49.469 1 15.14 574 MET A CA 1
ATOM 4397 C C . MET A 1 574 ? -29.984 8.609 -49 1 15.14 574 MET A C 1
ATOM 4399 O O . MET A 1 574 ? -29.031 9.008 -48.375 1 15.14 574 MET A O 1
ATOM 4403 N N . PRO A 1 575 ? -31.031 9.492 -49.25 1 14.17 575 PRO A N 1
ATOM 4404 C CA . PRO A 1 575 ? -30.516 10.633 -50.031 1 14.17 575 PRO A CA 1
ATOM 4405 C C . PRO A 1 575 ? -29.609 11.531 -49.188 1 14.17 575 PRO A C 1
ATOM 4407 O O . PRO A 1 575 ? -29.578 11.414 -47.969 1 14.17 575 PRO A O 1
ATOM 4410 N N . GLU A 1 576 ? -29.531 12.805 -49.844 1 14.57 576 GLU A N 1
ATOM 4411 C CA . GLU A 1 576 ? -28.609 13.805 -50.375 1 14.57 576 GLU A CA 1
ATOM 4412 C C . GLU A 1 576 ? -28.266 14.844 -49.312 1 14.57 576 GLU A C 1
ATOM 4414 O O . GLU A 1 576 ? -28.844 14.859 -48.25 1 14.57 576 GLU A O 1
ATOM 4419 N N . LYS A 1 577 ? -28.547 16.141 -49.781 1 14.94 577 LYS A N 1
ATOM 4420 C CA . LYS A 1 577 ? -27.641 17.219 -50.156 1 14.94 577 LYS A CA 1
ATOM 4421 C C . LYS A 1 577 ? -27.484 18.203 -49 1 14.94 577 LYS A C 1
ATOM 4423 O O . LYS A 1 577 ? -26.375 18.562 -48.625 1 14.94 577 LYS A O 1
ATOM 4428 N N . LYS A 1 578 ? -28.578 19.047 -48.75 1 14.34 578 LYS A N 1
ATOM 4429 C CA . LYS A 1 578 ? -28.359 20.422 -49.188 1 14.34 578 LYS A CA 1
ATOM 4430 C C . LYS A 1 578 ? -27.703 21.25 -48.062 1 14.34 578 LYS A C 1
ATOM 4432 O O . LYS A 1 578 ? -27.656 20.812 -46.938 1 14.34 578 LYS A O 1
ATOM 4437 N N . GLU A 1 579 ? -28.422 22.391 -47.781 1 14.72 579 GLU A N 1
ATOM 4438 C CA . GLU A 1 579 ? -28.125 23.797 -48.031 1 14.72 579 GLU A CA 1
ATOM 4439 C C . GLU A 1 579 ? -27.562 24.469 -46.781 1 14.72 579 GLU A C 1
ATOM 4441 O O . GLU A 1 579 ? -27.656 23.922 -45.688 1 14.72 579 GLU A O 1
ATOM 4446 N N . GLY A 1 580 ? -27.766 25.812 -46.781 1 15.35 580 GLY A N 1
ATOM 4447 C CA . GLY A 1 580 ? -27 27.047 -46.781 1 15.35 580 GLY A CA 1
ATOM 4448 C C . GLY A 1 580 ? -26.906 27.656 -45.375 1 15.35 580 GLY A C 1
ATOM 4449 O O . GLY A 1 580 ? -25.812 27.922 -44.875 1 15.35 580 GLY A O 1
ATOM 4450 N N . GLU A 1 581 ? -27.969 28.422 -44.969 1 15.95 581 GLU A N 1
ATOM 4451 C CA . GLU A 1 581 ? -27.828 29.875 -44.781 1 15.95 581 GLU A CA 1
ATOM 4452 C C . GLU A 1 581 ? -27.406 30.188 -43.344 1 15.95 581 GLU A C 1
ATOM 4454 O O . GLU A 1 581 ? -27.641 29.406 -42.406 1 15.95 581 GLU A O 1
ATOM 4459 N N . GLU A 1 582 ? -26.984 31.469 -43.188 1 16.42 582 GLU A N 1
ATOM 4460 C CA . GLU A 1 582 ? -25.984 32.344 -42.562 1 16.42 582 GLU A CA 1
ATOM 4461 C C . GLU A 1 582 ? -26.484 32.844 -41.219 1 16.42 582 GLU A C 1
ATOM 4463 O O . GLU A 1 582 ? -25.703 32.906 -40.25 1 16.42 582 GLU A O 1
ATOM 4468 N N . GLU A 1 583 ? -27.781 33.25 -41 1 16.69 583 GLU A N 1
ATOM 4469 C CA . GLU A 1 583 ? -27.844 34.625 -40.5 1 16.69 583 GLU A CA 1
ATOM 4470 C C . GLU A 1 583 ? -27.531 34.688 -39.031 1 16.69 583 GLU A C 1
ATOM 4472 O O . GLU A 1 583 ? -27.781 33.719 -38.281 1 16.69 583 GLU A O 1
ATOM 4477 N N . LYS A 1 584 ? -27.266 36.062 -38.625 1 16.44 584 LYS A N 1
ATOM 4478 C CA . LYS A 1 584 ? -26.5 36.969 -37.75 1 16.44 584 LYS A CA 1
ATOM 4479 C C . LYS A 1 584 ? -27.203 37.188 -36.438 1 16.44 584 LYS A C 1
ATOM 4481 O O . LYS A 1 584 ? -28.328 37.688 -36.406 1 16.44 584 LYS A O 1
ATOM 4486 N N . SER A 1 585 ? -26.969 36.438 -35.469 1 17.23 585 SER A N 1
ATOM 4487 C CA . SER A 1 585 ? -27.625 36.438 -34.156 1 17.23 585 SER A CA 1
ATOM 4488 C C . SER A 1 585 ? -27.281 37.719 -33.375 1 17.23 585 SER A C 1
ATOM 4490 O O . SER A 1 585 ? -26.109 37.969 -33.094 1 17.23 585 SER A O 1
ATOM 4492 N N . PRO A 1 586 ? -28.125 38.688 -33.781 1 17.62 586 PRO A N 1
ATOM 4493 C CA . PRO A 1 586 ? -27.734 39.906 -33.062 1 17.62 586 PRO A CA 1
ATOM 4494 C C . PRO A 1 586 ? -27.688 39.688 -31.562 1 17.62 586 PRO A C 1
ATOM 4496 O O . PRO A 1 586 ? -28.359 38.812 -31.031 1 17.62 586 PRO A O 1
ATOM 4499 N N . ALA A 1 587 ? -26.75 40.594 -31.078 1 16.11 587 ALA A N 1
ATOM 4500 C CA . ALA A 1 587 ? -25.984 40.781 -29.844 1 16.11 587 ALA A CA 1
ATOM 4501 C C . ALA A 1 587 ? -26.906 41.125 -28.672 1 16.11 587 ALA A C 1
ATOM 4503 O O . ALA A 1 587 ? -28.047 41.562 -28.875 1 16.11 587 ALA A O 1
ATOM 4504 N N . GLU A 1 588 ? -26.328 40.906 -27.5 1 17.2 588 GLU A N 1
ATOM 4505 C CA . GLU A 1 588 ? -26.516 40.562 -26.094 1 17.2 588 GLU A CA 1
ATOM 4506 C C . GLU A 1 588 ? -26.906 41.812 -25.266 1 17.2 588 GLU A C 1
ATOM 4508 O O . GLU A 1 588 ? -27.281 41.688 -24.094 1 17.2 588 GLU A O 1
ATOM 4513 N N . LYS A 1 589 ? -27.656 42.875 -25.688 1 17.88 589 LYS A N 1
ATOM 4514 C CA . LYS A 1 589 ? -27.266 44 -24.875 1 17.88 589 LYS A CA 1
ATOM 4515 C C . LYS A 1 589 ? -27.578 43.781 -23.406 1 17.88 589 LYS A C 1
ATOM 4517 O O . LYS A 1 589 ? -28.734 43.531 -23.031 1 17.88 589 LYS A O 1
ATOM 4522 N N . PRO A 1 590 ? -26.484 43.375 -22.578 1 18.75 590 PRO A N 1
ATOM 4523 C CA . PRO A 1 590 ? -26.562 43 -21.156 1 18.75 590 PRO A CA 1
ATOM 4524 C C . PRO A 1 590 ? -26.922 44.188 -20.266 1 18.75 590 PRO A C 1
ATOM 4526 O O . PRO A 1 590 ? -26.344 45.281 -20.406 1 18.75 590 PRO A O 1
ATOM 4529 N N . GLU A 1 591 ? -28.172 44.406 -19.984 1 20.06 591 GLU A N 1
ATOM 4530 C CA . GLU A 1 591 ? -28.547 45.531 -19.109 1 20.06 591 GLU A CA 1
ATOM 4531 C C . GLU A 1 591 ? -27.734 45.5 -17.812 1 20.06 591 GLU A C 1
ATOM 4533 O O . GLU A 1 591 ? -27.391 44.406 -17.312 1 20.06 591 GLU A O 1
ATOM 4538 N N . GLU A 1 592 ? -27.094 46.656 -17.25 1 20.91 592 GLU A N 1
ATOM 4539 C CA . GLU A 1 592 ? -26.078 47.219 -16.359 1 20.91 592 GLU A CA 1
ATOM 4540 C C . GLU A 1 592 ? -26.531 47.156 -14.906 1 20.91 592 GLU A C 1
ATOM 4542 O O . GLU A 1 592 ? -27.453 47.875 -14.516 1 20.91 592 GLU A O 1
ATOM 4547 N N . LYS A 1 593 ? -26.625 46.031 -14.188 1 20.03 593 LYS A N 1
ATOM 4548 C CA . LYS A 1 593 ? -26.938 46.125 -12.766 1 20.03 593 LYS A CA 1
ATOM 4549 C C . LYS A 1 593 ? -25.812 46.781 -11.984 1 20.03 593 LYS A C 1
ATOM 4551 O O . LYS A 1 593 ? -24.641 46.469 -12.148 1 20.03 593 LYS A O 1
ATOM 4556 N N . LYS A 1 594 ? -25.938 48 -11.367 1 22.36 594 LYS A N 1
ATOM 4557 C CA . LYS A 1 594 ? -25.031 48.938 -10.703 1 22.36 594 LYS A CA 1
ATOM 4558 C C . LYS A 1 594 ? -24.594 48.438 -9.336 1 22.36 594 LYS A C 1
ATOM 4560 O O . LYS A 1 594 ? -25.422 48.281 -8.422 1 22.36 594 LYS A O 1
ATOM 4565 N N . GLU A 1 595 ? -23.703 47.438 -9.086 1 20.92 595 GLU A N 1
ATOM 4566 C CA . GLU A 1 595 ? -23.141 46.906 -7.852 1 20.92 595 GLU A CA 1
ATOM 4567 C C . GLU A 1 595 ? -22.281 47.938 -7.133 1 20.92 595 GLU A C 1
ATOM 4569 O O . GLU A 1 595 ? -21.438 48.562 -7.75 1 20.92 595 GLU A O 1
ATOM 4574 N N . VAL A 1 596 ? -22.797 48.688 -6.23 1 22.12 596 VAL A N 1
ATOM 4575 C CA . VAL A 1 596 ? -21.969 49.656 -5.527 1 22.12 596 VAL A CA 1
ATOM 4576 C C . VAL A 1 596 ? -20.766 48.938 -4.891 1 22.12 596 VAL A C 1
ATOM 4578 O O . VAL A 1 596 ? -20.922 47.875 -4.316 1 22.12 596 VAL A O 1
ATOM 4581 N N . LYS A 1 597 ? -19.625 49.219 -5.496 1 22.23 597 LYS A N 1
ATOM 4582 C CA . LYS A 1 597 ? -18.297 48.688 -5.164 1 22.23 597 LYS A CA 1
ATOM 4583 C C . LYS A 1 597 ? -18.016 48.844 -3.672 1 22.23 597 LYS A C 1
ATOM 4585 O O . LYS A 1 597 ? -18.125 49.938 -3.115 1 22.23 597 LYS A O 1
ATOM 4590 N N . LYS A 1 598 ? -18.047 47.594 -2.865 1 20.91 598 LYS A N 1
ATOM 4591 C CA . LYS A 1 598 ? -17.391 47.594 -1.561 1 20.91 598 LYS A CA 1
ATOM 4592 C C . LYS A 1 598 ? -15.875 47.531 -1.709 1 20.91 598 LYS A C 1
ATOM 4594 O O . LYS A 1 598 ? -15.344 46.812 -2.543 1 20.91 598 LYS A O 1
ATOM 4599 N N . MET B 1 1 ? 5.961 -14.539 24.25 1 29.59 1 MET B N 1
ATOM 4600 C CA . MET B 1 1 ? 4.656 -14.664 24.906 1 29.59 1 MET B CA 1
ATOM 4601 C C . MET B 1 1 ? 3.564 -14.922 23.875 1 29.59 1 MET B C 1
ATOM 4603 O O . MET B 1 1 ? 3.406 -14.156 22.922 1 29.59 1 MET B O 1
ATOM 4607 N N . THR B 1 2 ? 3.365 -16.156 23.688 1 39.12 2 THR B N 1
ATOM 4608 C CA . THR B 1 2 ? 2.324 -16.641 22.781 1 39.12 2 THR B CA 1
ATOM 4609 C C . THR B 1 2 ? 0.988 -15.969 23.094 1 39.12 2 THR B C 1
ATOM 4611 O O . THR B 1 2 ? 0.425 -16.172 24.172 1 39.12 2 THR B O 1
ATOM 4614 N N . THR B 1 3 ? 0.83 -14.836 22.641 1 45.12 3 THR B N 1
ATOM 4615 C CA . THR B 1 3 ? -0.456 -14.188 22.859 1 45.12 3 THR B CA 1
ATOM 4616 C C . THR B 1 3 ? -1.604 -15.078 22.406 1 45.12 3 THR B C 1
ATOM 4618 O O . THR B 1 3 ? -1.604 -15.562 21.266 1 45.12 3 THR B O 1
ATOM 4621 N N . SER B 1 4 ? -2.162 -15.812 23.297 1 55.69 4 SER B N 1
ATOM 4622 C CA . SER B 1 4 ? -3.346 -16.641 23.047 1 55.69 4 SER B CA 1
ATOM 4623 C C . SER B 1 4 ? -4.508 -15.789 22.531 1 55.69 4 SER B C 1
ATOM 4625 O O . SER B 1 4 ? -4.973 -14.883 23.234 1 55.69 4 SER B O 1
ATOM 4627 N N . TYR B 1 5 ? -4.609 -15.859 21.25 1 60.09 5 TYR B N 1
ATOM 4628 C CA . TYR B 1 5 ? -5.734 -15.133 20.672 1 60.09 5 TYR B CA 1
ATOM 4629 C C . TYR B 1 5 ? -7.039 -15.898 20.859 1 60.09 5 TYR B C 1
ATOM 4631 O O . TYR B 1 5 ? -7.086 -17.109 20.672 1 60.09 5 TYR B O 1
ATOM 4639 N N . LYS B 1 6 ? -8.133 -15.344 21.328 1 62.03 6 LYS B N 1
ATOM 4640 C CA . LYS B 1 6 ? -9.453 -15.93 21.578 1 62.03 6 LYS B CA 1
ATOM 4641 C C . LYS B 1 6 ? -10.273 -16.016 20.297 1 62.03 6 LYS B C 1
ATOM 4643 O O . LYS B 1 6 ? -11.25 -16.766 20.234 1 62.03 6 LYS B O 1
ATOM 4648 N N . GLN B 1 7 ? -9.812 -15.375 19.203 1 78.31 7 GLN B N 1
ATOM 4649 C CA . GLN B 1 7 ? -10.586 -15.359 17.953 1 78.31 7 GLN B CA 1
ATOM 4650 C C . GLN B 1 7 ? -9.836 -16.094 16.844 1 78.31 7 GLN B C 1
ATOM 4652 O O . GLN B 1 7 ? -8.633 -16.328 16.953 1 78.31 7 GLN B O 1
ATOM 4657 N N . ALA B 1 8 ? -10.703 -16.734 15.938 1 85.06 8 ALA B N 1
ATOM 4658 C CA . ALA B 1 8 ? -10.133 -17.438 14.789 1 85.06 8 ALA B CA 1
ATOM 4659 C C . ALA B 1 8 ? -10.305 -16.625 13.508 1 85.06 8 ALA B C 1
ATOM 4661 O O . ALA B 1 8 ? -11.312 -15.938 13.336 1 85.06 8 ALA B O 1
ATOM 4662 N N . ALA B 1 9 ? -9.242 -16.688 12.75 1 88.75 9 ALA B N 1
ATOM 4663 C CA . ALA B 1 9 ? -9.289 -15.969 11.469 1 88.75 9 ALA B CA 1
ATOM 4664 C C . ALA B 1 9 ? -9.133 -16.938 10.297 1 88.75 9 ALA B C 1
ATOM 4666 O O . ALA B 1 9 ? -8.352 -17.891 10.367 1 88.75 9 ALA B O 1
ATOM 4667 N N . VAL B 1 10 ? -9.906 -16.75 9.273 1 92.94 10 VAL B N 1
ATOM 4668 C CA . VAL B 1 10 ? -9.773 -17.438 7.996 1 92.94 10 VAL B CA 1
ATOM 4669 C C . VAL B 1 10 ? -9.07 -16.531 6.984 1 92.94 10 VAL B C 1
ATOM 4671 O O . VAL B 1 10 ? -9.391 -15.352 6.879 1 92.94 10 VAL B O 1
ATOM 4674 N N . VAL B 1 11 ? -8.062 -17.172 6.273 1 96.81 11 VAL B N 1
ATOM 4675 C CA . VAL B 1 11 ? -7.234 -16.266 5.488 1 96.81 11 VAL B CA 1
ATOM 4676 C C . VAL B 1 11 ? -7.035 -16.828 4.086 1 96.81 11 VAL B C 1
ATOM 4678 O O . VAL B 1 11 ? -7.215 -18.031 3.863 1 96.81 11 VAL B O 1
ATOM 4681 N N . GLY B 1 12 ? -6.871 -15.992 3.139 1 98.56 12 GLY B N 1
ATOM 4682 C CA . GLY B 1 12 ? -6.434 -16.297 1.786 1 98.56 12 GLY B CA 1
ATOM 4683 C C . GLY B 1 12 ? -5.023 -15.82 1.491 1 98.56 12 GLY B C 1
ATOM 4684 O O . GLY B 1 12 ? -4.691 -14.664 1.758 1 98.56 12 GLY B O 1
ATOM 4685 N N . ILE B 1 13 ? -4.184 -16.719 0.932 1 98.75 13 ILE B N 1
ATOM 4686 C CA . ILE B 1 13 ? -2.779 -16.391 0.697 1 98.75 13 ILE B CA 1
ATOM 4687 C C . ILE B 1 13 ? -2.484 -16.438 -0.801 1 98.75 13 ILE B C 1
ATOM 4689 O O . ILE B 1 13 ? -2.725 -17.453 -1.458 1 98.75 13 ILE B O 1
ATOM 4693 N N . ASP B 1 14 ? -2.061 -15.344 -1.385 1 98.38 14 ASP B N 1
ATOM 4694 C CA . ASP B 1 14 ? -1.416 -15.297 -2.693 1 98.38 14 ASP B CA 1
ATOM 4695 C C . ASP B 1 14 ? 0.102 -15.391 -2.562 1 98.38 14 ASP B C 1
ATOM 4697 O O . ASP B 1 14 ? 0.776 -14.391 -2.322 1 98.38 14 ASP B O 1
ATOM 4701 N N . LEU B 1 15 ? 0.597 -16.547 -2.758 1 98.06 15 LEU B N 1
ATOM 4702 C CA . LEU B 1 15 ? 2.035 -16.781 -2.682 1 98.06 15 LEU B CA 1
ATOM 4703 C C . LEU B 1 15 ? 2.723 -16.359 -3.977 1 98.06 15 LEU B C 1
ATOM 4705 O O . LEU B 1 15 ? 2.846 -17.172 -4.906 1 98.06 15 LEU B O 1
ATOM 4709 N N . GLY B 1 16 ? 3.25 -15.141 -3.959 1 96.31 16 GLY B N 1
ATOM 4710 C CA . GLY B 1 16 ? 3.947 -14.656 -5.141 1 96.31 16 GLY B CA 1
ATOM 4711 C C . GLY B 1 16 ? 5.422 -15 -5.148 1 96.31 16 GLY B C 1
ATOM 4712 O O . GLY B 1 16 ? 6.004 -15.281 -4.098 1 96.31 16 GLY B O 1
ATOM 4713 N N . ALA B 1 17 ? 6.008 -14.977 -6.348 1 95.38 17 ALA B N 1
ATOM 4714 C CA . ALA B 1 17 ? 7.438 -15.25 -6.48 1 95.38 17 ALA B CA 1
ATOM 4715 C C . ALA B 1 17 ? 8.266 -14.125 -5.867 1 95.38 17 ALA B C 1
ATOM 4717 O O . ALA B 1 17 ? 9.312 -14.375 -5.262 1 95.38 17 ALA B O 1
ATOM 4718 N N . SER B 1 18 ? 7.797 -12.906 -6 1 95.5 18 SER B N 1
ATOM 4719 C CA . SER B 1 18 ? 8.523 -11.75 -5.492 1 95.5 18 SER B CA 1
ATOM 4720 C C . SER B 1 18 ? 7.898 -11.219 -4.207 1 95.5 18 SER B C 1
ATOM 4722 O O . SER B 1 18 ? 8.609 -10.883 -3.258 1 95.5 18 SER B O 1
ATOM 4724 N N . GLU B 1 19 ? 6.613 -11.094 -4.281 1 96.25 19 GLU B N 1
ATOM 4725 C CA . GLU B 1 19 ? 5.848 -10.602 -3.145 1 96.25 19 GLU B CA 1
ATOM 4726 C C . GLU B 1 19 ? 4.57 -11.406 -2.941 1 96.25 19 GLU B C 1
ATOM 4728 O O . GLU B 1 19 ? 4.02 -11.961 -3.896 1 96.25 19 GLU B O 1
ATOM 4733 N N . SER B 1 20 ? 4.141 -11.398 -1.691 1 98.12 20 SER B N 1
ATOM 4734 C CA . SER B 1 20 ? 2.932 -12.141 -1.362 1 98.12 20 SER B CA 1
ATOM 4735 C C . SER B 1 20 ? 1.902 -11.25 -0.674 1 98.12 20 SER B C 1
ATOM 4737 O O . SER B 1 20 ? 2.258 -10.25 -0.05 1 98.12 20 SER B O 1
ATOM 4739 N N . TYR B 1 21 ? 0.662 -11.57 -0.843 1 98 21 TYR B N 1
ATOM 4740 C CA . TYR B 1 21 ? -0.471 -10.898 -0.219 1 98 21 TYR B CA 1
ATOM 4741 C C . TYR B 1 21 ? -1.282 -11.867 0.63 1 98 21 TYR B C 1
ATOM 4743 O O . TYR B 1 21 ? -1.475 -13.023 0.249 1 98 21 TYR B O 1
ATOM 4751 N N . VAL B 1 22 ? -1.758 -11.438 1.782 1 98.5 22 VAL B N 1
ATOM 4752 C CA . VAL B 1 22 ? -2.656 -12.211 2.635 1 98.5 22 VAL B CA 1
ATOM 4753 C C . VAL B 1 22 ? -3.939 -11.422 2.883 1 98.5 22 VAL B C 1
ATOM 4755 O O . VAL B 1 22 ? -3.891 -10.266 3.309 1 98.5 22 VAL B O 1
ATOM 4758 N N . ALA B 1 23 ? -5.023 -11.992 2.531 1 97.94 23 ALA B N 1
ATOM 4759 C CA . ALA B 1 23 ? -6.336 -11.422 2.82 1 97.94 23 ALA B CA 1
ATOM 4760 C C . ALA B 1 23 ? -7.012 -12.148 3.975 1 97.94 23 ALA B C 1
ATOM 4762 O O . ALA B 1 23 ? -6.77 -13.344 4.191 1 97.94 23 ALA B O 1
ATOM 4763 N N . TYR B 1 24 ? -7.781 -11.477 4.719 1 95 24 TYR B N 1
ATOM 4764 C CA . TYR B 1 24 ? -8.531 -12.055 5.828 1 95 24 TYR B CA 1
ATOM 4765 C C . TYR B 1 24 ? -9.984 -11.602 5.805 1 95 24 TYR B C 1
ATOM 4767 O O . TYR B 1 24 ? -10.32 -10.617 5.141 1 95 24 TYR B O 1
ATOM 4775 N N . VAL B 1 25 ? -10.797 -12.391 6.422 1 88.69 25 VAL B N 1
ATOM 4776 C CA . VAL B 1 25 ? -12.211 -12.047 6.562 1 88.69 25 VAL B CA 1
ATOM 4777 C C . VAL B 1 25 ? -12.469 -11.508 7.969 1 88.69 25 VAL B C 1
ATOM 4779 O O . VAL B 1 25 ? -12.336 -12.234 8.953 1 88.69 25 VAL B O 1
ATOM 4782 N N . GLY B 1 26 ? -12.75 -10.219 8.062 1 74.94 26 GLY B N 1
ATOM 4783 C CA . GLY B 1 26 ? -13.07 -9.602 9.336 1 74.94 26 GLY B CA 1
ATOM 4784 C C . GLY B 1 26 ? -14.289 -8.695 9.266 1 74.94 26 GLY B C 1
ATOM 4785 O O . GLY B 1 26 ? -14.359 -7.812 8.414 1 74.94 26 GLY B O 1
ATOM 4786 N N . LYS B 1 27 ? -15.148 -8.836 10.211 1 70.75 27 LYS B N 1
ATOM 4787 C CA . LYS B 1 27 ? -16.359 -8.023 10.367 1 70.75 27 LYS B CA 1
ATOM 4788 C C . LYS B 1 27 ? -17.141 -7.949 9.062 1 70.75 27 LYS B C 1
ATOM 4790 O O . LYS B 1 27 ? -17.547 -6.863 8.641 1 70.75 27 LYS B O 1
ATOM 4795 N N . GLY B 1 28 ? -17.141 -9.086 8.297 1 74.31 28 GLY B N 1
ATOM 4796 C CA . GLY B 1 28 ? -17.984 -9.219 7.113 1 74.31 28 GLY B CA 1
ATOM 4797 C C . GLY B 1 28 ? -17.328 -8.68 5.859 1 74.31 28 GLY B C 1
ATOM 4798 O O . GLY B 1 28 ? -17.922 -8.703 4.781 1 74.31 28 GLY B O 1
ATOM 4799 N N . ILE B 1 29 ? -16.156 -8.188 6.004 1 80.19 29 ILE B N 1
ATOM 4800 C CA . ILE B 1 29 ? -15.484 -7.656 4.816 1 80.19 29 ILE B CA 1
ATOM 4801 C C . ILE B 1 29 ? -14.141 -8.352 4.621 1 80.19 29 ILE B C 1
ATOM 4803 O O . ILE B 1 29 ? -13.555 -8.859 5.582 1 80.19 29 ILE B O 1
ATOM 4807 N N . VAL B 1 30 ? -13.797 -8.492 3.346 1 90.38 30 VAL B N 1
ATOM 4808 C CA . VAL B 1 30 ? -12.477 -9.016 3.018 1 90.38 30 VAL B CA 1
ATOM 4809 C C . VAL B 1 30 ? -11.477 -7.863 2.891 1 90.38 30 VAL B C 1
ATOM 4811 O O . VAL B 1 30 ? -11.734 -6.891 2.18 1 90.38 30 VAL B O 1
ATOM 4814 N N . ASP B 1 31 ? -10.43 -7.953 3.619 1 89.88 31 ASP B N 1
ATOM 4815 C CA . ASP B 1 31 ? -9.398 -6.918 3.531 1 89.88 31 ASP B CA 1
ATOM 4816 C C . ASP B 1 31 ? -8 -7.531 3.514 1 89.88 31 ASP B C 1
ATOM 4818 O O . ASP B 1 31 ? -7.852 -8.75 3.621 1 89.88 31 ASP B O 1
ATOM 4822 N N . ILE B 1 32 ? -6.988 -6.723 3.227 1 94.81 32 ILE B N 1
ATOM 4823 C CA . ILE B 1 32 ? -5.609 -7.18 3.072 1 94.81 32 ILE B CA 1
ATOM 4824 C C . ILE B 1 32 ? -4.824 -6.895 4.352 1 94.81 32 ILE B C 1
ATOM 4826 O O . ILE B 1 32 ? -4.957 -5.82 4.941 1 94.81 32 ILE B O 1
ATOM 4830 N N . VAL B 1 33 ? -4.02 -7.852 4.797 1 94.62 33 VAL B N 1
ATOM 4831 C CA . VAL B 1 33 ? -3.158 -7.746 5.969 1 94.62 33 VAL B CA 1
ATOM 4832 C C . VAL B 1 33 ? -1.991 -6.809 5.668 1 94.62 33 VAL B C 1
ATOM 4834 O O . VAL B 1 33 ? -1.406 -6.859 4.586 1 94.62 33 VAL B O 1
ATOM 4837 N N . GLN B 1 34 ? -1.678 -5.961 6.57 1 91.19 34 GLN B N 1
ATOM 4838 C CA . GLN B 1 34 ? -0.452 -5.172 6.492 1 91.19 34 GLN B CA 1
ATOM 4839 C C . GLN B 1 34 ? 0.664 -5.805 7.316 1 91.19 34 GLN B C 1
ATOM 4841 O O . GLN B 1 34 ? 0.424 -6.301 8.422 1 91.19 34 GLN B O 1
ATOM 4846 N N . ASN B 1 35 ? 1.846 -5.793 6.738 1 93.12 35 ASN B N 1
ATOM 4847 C CA . ASN B 1 35 ? 2.955 -6.418 7.449 1 93.12 35 ASN B CA 1
ATOM 4848 C C . ASN B 1 35 ? 3.59 -5.461 8.453 1 93.12 35 ASN B C 1
ATOM 4850 O O . ASN B 1 35 ? 3.062 -4.379 8.703 1 93.12 35 ASN B O 1
ATOM 4854 N N . GLU B 1 36 ? 4.699 -5.867 9.062 1 85.62 36 GLU B N 1
ATOM 4855 C CA . GLU B 1 36 ? 5.305 -5.152 10.188 1 85.62 36 GLU B CA 1
ATOM 4856 C C . GLU B 1 36 ? 5.898 -3.82 9.734 1 85.62 36 GLU B C 1
ATOM 4858 O O . GLU B 1 36 ? 6.184 -2.951 10.562 1 85.62 36 GLU B O 1
ATOM 4863 N N . VAL B 1 37 ? 6.07 -3.656 8.422 1 86.75 37 VAL B N 1
ATOM 4864 C CA . VAL B 1 37 ? 6.57 -2.375 7.926 1 86.75 37 VAL B CA 1
ATOM 4865 C C . VAL B 1 37 ? 5.434 -1.6 7.266 1 86.75 37 VAL B C 1
ATOM 4867 O O . VAL B 1 37 ? 5.676 -0.707 6.449 1 86.75 37 VAL B O 1
ATOM 4870 N N . SER B 1 38 ? 4.188 -2.018 7.5 1 83.12 38 SER B N 1
ATOM 4871 C CA . SER B 1 38 ? 2.953 -1.338 7.125 1 83.12 38 SER B CA 1
ATOM 4872 C C . SER B 1 38 ? 2.719 -1.402 5.621 1 83.12 38 SER B C 1
ATOM 4874 O O . SER B 1 38 ? 2.203 -0.454 5.027 1 83.12 38 SER B O 1
ATOM 4876 N N . LYS B 1 39 ? 3.178 -2.453 5.094 1 90.56 39 LYS B N 1
ATOM 4877 C CA . LYS B 1 39 ? 2.9 -2.713 3.682 1 90.56 39 LYS B CA 1
ATOM 4878 C C . LYS B 1 39 ? 1.825 -3.785 3.523 1 90.56 39 LYS B C 1
ATOM 4880 O O . LYS B 1 39 ? 1.715 -4.688 4.352 1 90.56 39 LYS B O 1
ATOM 4885 N N . ARG B 1 40 ? 1.108 -3.656 2.453 1 93.12 40 ARG B N 1
ATOM 4886 C CA . ARG B 1 40 ? 0.061 -4.633 2.174 1 93.12 40 ARG B CA 1
ATOM 4887 C C . ARG B 1 40 ? 0.635 -5.875 1.501 1 93.12 40 ARG B C 1
ATOM 4889 O O . ARG B 1 40 ? -0.039 -6.902 1.401 1 93.12 40 ARG B O 1
ATOM 4896 N N . ASN B 1 41 ? 1.803 -5.812 0.999 1 95.81 41 ASN B N 1
ATOM 4897 C CA . ASN B 1 41 ? 2.529 -6.953 0.457 1 95.81 41 ASN B CA 1
ATOM 4898 C C . ASN B 1 41 ? 3.76 -7.285 1.296 1 95.81 41 ASN B C 1
ATOM 4900 O O . ASN B 1 41 ? 4.281 -6.426 2.006 1 95.81 41 ASN B O 1
ATOM 4904 N N . THR B 1 42 ? 4.152 -8.516 1.314 1 97.5 42 THR B N 1
ATOM 4905 C CA . THR B 1 42 ? 5.363 -8.992 1.977 1 97.5 42 THR B CA 1
ATOM 4906 C C . THR B 1 42 ? 6.324 -9.609 0.967 1 97.5 42 THR B C 1
ATOM 4908 O O . THR B 1 42 ? 5.918 -10.422 0.129 1 97.5 42 THR B O 1
ATOM 4911 N N . SER B 1 43 ? 7.621 -9.219 1.079 1 97.56 43 SER B N 1
ATOM 4912 C CA . SER B 1 43 ? 8.617 -9.742 0.152 1 97.56 43 SER B CA 1
ATOM 4913 C C . SER B 1 43 ? 8.82 -11.242 0.34 1 97.56 43 SER B C 1
ATOM 4915 O O . SER B 1 43 ? 8.953 -11.719 1.469 1 97.56 43 SER B O 1
ATOM 4917 N N . SER B 1 44 ? 8.781 -11.984 -0.75 1 98.19 44 SER B N 1
ATOM 4918 C CA . SER B 1 44 ? 8.984 -13.43 -0.695 1 98.19 44 SER B CA 1
ATOM 4919 C C . SER B 1 44 ? 10.469 -13.781 -0.608 1 98.19 44 SER B C 1
ATOM 4921 O O . SER B 1 44 ? 11.047 -14.297 -1.563 1 98.19 44 SER B O 1
ATOM 4923 N N . LEU B 1 45 ? 11.055 -13.531 0.583 1 98.19 45 LEU B N 1
ATOM 4924 C CA . LEU B 1 45 ? 12.484 -13.688 0.798 1 98.19 45 LEU B CA 1
ATOM 4925 C C . LEU B 1 45 ? 12.758 -14.414 2.111 1 98.19 45 LEU B C 1
ATOM 4927 O O . LEU B 1 45 ? 12.055 -14.211 3.1 1 98.19 45 LEU B O 1
ATOM 4931 N N . VAL B 1 46 ? 13.742 -15.281 2.076 1 98.38 46 VAL B N 1
ATOM 4932 C CA . VAL B 1 46 ? 14.273 -15.953 3.262 1 98.38 46 VAL B CA 1
ATOM 4933 C C . VAL B 1 46 ? 15.797 -15.812 3.297 1 98.38 46 VAL B C 1
ATOM 4935 O O . VAL B 1 46 ? 16.5 -16.344 2.426 1 98.38 46 VAL B O 1
ATOM 4938 N N . GLY B 1 47 ? 16.297 -15.109 4.293 1 97.25 47 GLY B N 1
ATOM 4939 C CA . GLY B 1 47 ? 17.719 -14.898 4.445 1 97.25 47 GLY B CA 1
ATOM 4940 C C . GLY B 1 47 ? 18.297 -15.586 5.672 1 97.25 47 GLY B C 1
ATOM 4941 O O . GLY B 1 47 ? 17.562 -15.875 6.625 1 97.25 47 GLY B O 1
ATOM 4942 N N . PHE B 1 48 ? 19.562 -15.852 5.594 1 97.06 48 PHE B N 1
ATOM 4943 C CA . PHE B 1 48 ? 20.281 -16.5 6.684 1 97.06 48 PHE B CA 1
ATOM 4944 C C . PHE B 1 48 ? 21.531 -15.711 7.051 1 97.06 48 PHE B C 1
ATOM 4946 O O . PHE B 1 48 ? 22.266 -15.258 6.168 1 97.06 48 PHE B O 1
ATOM 4953 N N . THR B 1 49 ? 21.688 -15.445 8.32 1 93.31 49 THR B N 1
ATOM 4954 C CA . THR B 1 49 ? 22.906 -14.812 8.82 1 93.31 49 THR B CA 1
ATOM 4955 C C . THR B 1 49 ? 23.594 -15.703 9.844 1 93.31 49 THR B C 1
ATOM 4957 O O . THR B 1 49 ? 23.203 -16.859 10.055 1 93.31 49 THR B O 1
ATOM 4960 N N . ASP B 1 50 ? 24.703 -15.203 10.414 1 91.5 50 ASP B N 1
ATOM 4961 C CA . ASP B 1 50 ? 25.422 -15.953 11.438 1 91.5 50 ASP B CA 1
ATOM 4962 C C . ASP B 1 50 ? 24.625 -16.016 12.734 1 91.5 50 ASP B C 1
ATOM 4964 O O . ASP B 1 50 ? 24.906 -16.828 13.617 1 91.5 50 ASP B O 1
ATOM 4968 N N . ARG B 1 51 ? 23.578 -15.195 12.766 1 87.31 51 ARG B N 1
ATOM 4969 C CA . ARG B 1 51 ? 22.891 -15.062 14.039 1 87.31 51 ARG B CA 1
ATOM 4970 C C . ARG B 1 51 ? 21.438 -15.523 13.93 1 87.31 51 ARG B C 1
ATOM 4972 O O . ARG B 1 51 ? 20.891 -16.094 14.875 1 87.31 51 ARG B O 1
ATOM 4979 N N . GLU B 1 52 ? 20.844 -15.203 12.836 1 92.38 52 GLU B N 1
ATOM 4980 C CA . GLU B 1 52 ? 19.406 -15.43 12.773 1 92.38 52 GLU B CA 1
ATOM 4981 C C . GLU B 1 52 ? 18.938 -15.594 11.336 1 92.38 52 GLU B C 1
ATOM 4983 O O . GLU B 1 52 ? 19.703 -15.398 10.398 1 92.38 52 GLU B O 1
ATOM 4988 N N . ARG B 1 53 ? 17.719 -16.062 11.219 1 95.75 53 ARG B N 1
ATOM 4989 C CA . ARG B 1 53 ? 17.016 -16.062 9.938 1 95.75 53 ARG B CA 1
ATOM 4990 C C . ARG B 1 53 ? 16.312 -14.727 9.703 1 95.75 53 ARG B C 1
ATOM 4992 O O . ARG B 1 53 ? 15.758 -14.141 10.641 1 95.75 53 ARG B O 1
ATOM 4999 N N . LEU B 1 54 ? 16.406 -14.266 8.461 1 95.25 54 LEU B N 1
ATOM 5000 C CA . LEU B 1 54 ? 15.711 -13.055 8.031 1 95.25 54 LEU B CA 1
ATOM 5001 C C . LEU B 1 54 ? 14.547 -13.398 7.102 1 95.25 54 LEU B C 1
ATOM 5003 O O . LEU B 1 54 ? 14.758 -13.977 6.035 1 95.25 54 LEU B O 1
ATOM 5007 N N . LEU B 1 55 ? 13.352 -13.031 7.469 1 97.25 55 LEU B N 1
ATOM 5008 C CA . LEU B 1 55 ? 12.188 -13.43 6.684 1 97.25 55 LEU B CA 1
ATOM 5009 C C . LEU B 1 55 ? 11.414 -12.203 6.203 1 97.25 55 LEU B C 1
ATOM 5011 O O . LEU B 1 55 ? 11.258 -11.234 6.945 1 97.25 55 LEU B O 1
ATOM 5015 N N . GLY B 1 56 ? 10.93 -12.234 4.961 1 96.75 56 GLY B N 1
ATOM 5016 C CA . GLY B 1 56 ? 10.102 -11.172 4.43 1 96.75 56 GLY B CA 1
ATOM 5017 C C . GLY B 1 56 ? 10.852 -9.867 4.227 1 96.75 56 GLY B C 1
ATOM 5018 O O . GLY B 1 56 ? 11.938 -9.859 3.645 1 96.75 56 GLY B O 1
ATOM 5019 N N . ASP B 1 57 ? 10.266 -8.789 4.727 1 94.56 57 ASP B N 1
ATOM 5020 C CA . ASP B 1 57 ? 10.805 -7.457 4.484 1 94.56 57 ASP B CA 1
ATOM 5021 C C . ASP B 1 57 ? 12.094 -7.23 5.277 1 94.56 57 ASP B C 1
ATOM 5023 O O . ASP B 1 57 ? 12.898 -6.363 4.934 1 94.56 57 ASP B O 1
ATOM 5027 N N . VAL B 1 58 ? 12.266 -7.977 6.312 1 93.38 58 VAL B N 1
ATOM 5028 C CA . VAL B 1 58 ? 13.523 -7.926 7.051 1 93.38 58 VAL B CA 1
ATOM 5029 C C . VAL B 1 58 ? 14.664 -8.43 6.168 1 93.38 58 VAL B C 1
ATOM 5031 O O . VAL B 1 58 ? 15.766 -7.871 6.18 1 93.38 58 VAL B O 1
ATOM 5034 N N . ALA B 1 59 ? 14.398 -9.5 5.445 1 95.75 59 ALA B N 1
ATOM 5035 C CA . ALA B 1 59 ? 15.383 -10.016 4.496 1 95.75 59 ALA B CA 1
ATOM 5036 C C . ALA B 1 59 ? 15.641 -9.008 3.383 1 95.75 59 ALA B C 1
ATOM 5038 O O . ALA B 1 59 ? 16.781 -8.844 2.938 1 95.75 59 ALA B O 1
ATOM 5039 N N . LEU B 1 60 ? 14.594 -8.336 2.941 1 94.62 60 LEU B N 1
ATOM 5040 C CA . LEU B 1 60 ? 14.727 -7.34 1.885 1 94.62 60 LEU B CA 1
ATOM 5041 C C . LEU B 1 60 ? 15.648 -6.207 2.322 1 94.62 60 LEU B C 1
ATOM 5043 O O . LEU B 1 60 ? 16.469 -5.73 1.536 1 94.62 60 LEU B O 1
ATOM 5047 N N . ALA B 1 61 ? 15.508 -5.789 3.549 1 89.62 61 ALA B N 1
ATOM 5048 C CA . ALA B 1 61 ? 16.281 -4.676 4.078 1 89.62 61 ALA B CA 1
ATOM 5049 C C . ALA B 1 61 ? 17.781 -5 4.074 1 89.62 61 ALA B C 1
ATOM 5051 O O . ALA B 1 61 ? 18.625 -4.094 4.047 1 89.62 61 ALA B O 1
ATOM 5052 N N . GLN B 1 62 ? 18.156 -6.285 4.035 1 91.19 62 GLN B N 1
ATOM 5053 C CA . GLN B 1 62 ? 19.562 -6.684 4.148 1 91.19 62 GLN B CA 1
ATOM 5054 C C . GLN B 1 62 ? 20.016 -7.441 2.906 1 91.19 62 GLN B C 1
ATOM 5056 O O . GLN B 1 62 ? 21.125 -7.992 2.883 1 91.19 62 GLN B O 1
ATOM 5061 N N . ILE B 1 63 ? 19.203 -7.492 1.912 1 92.56 63 ILE B N 1
ATOM 5062 C CA . ILE B 1 63 ? 19.469 -8.391 0.795 1 92.56 63 ILE B CA 1
ATOM 5063 C C . ILE B 1 63 ? 20.766 -7.969 0.083 1 92.56 63 ILE B C 1
ATOM 5065 O O . ILE B 1 63 ? 21.5 -8.812 -0.418 1 92.56 63 ILE B O 1
ATOM 5069 N N . LYS B 1 64 ? 21.094 -6.699 0.013 1 89.19 64 LYS B N 1
ATOM 5070 C CA . LYS B 1 64 ? 22.297 -6.238 -0.68 1 89.19 64 LYS B CA 1
ATOM 5071 C C . LYS B 1 64 ? 23.562 -6.699 0.042 1 89.19 64 LYS B C 1
ATOM 5073 O O . LYS B 1 64 ? 24.516 -7.152 -0.594 1 89.19 64 LYS B O 1
ATOM 5078 N N . SER B 1 65 ? 23.578 -6.637 1.36 1 88.25 65 SER B N 1
ATOM 5079 C CA . SER B 1 65 ? 24.734 -7.035 2.146 1 88.25 65 SER B CA 1
ATOM 5080 C C . SER B 1 65 ? 24.75 -8.539 2.406 1 88.25 65 SER B C 1
ATOM 5082 O O . SER B 1 65 ? 25.781 -9.109 2.77 1 88.25 65 SER B O 1
ATOM 5084 N N . ASN B 1 66 ? 23.578 -9.188 2.189 1 92.81 66 ASN B N 1
ATOM 5085 C CA . ASN B 1 66 ? 23.438 -10.609 2.486 1 92.81 66 ASN B CA 1
ATOM 5086 C C . ASN B 1 66 ? 22.922 -11.383 1.281 1 92.81 66 ASN B C 1
ATOM 5088 O O . ASN B 1 66 ? 22.156 -12.336 1.436 1 92.81 66 ASN B O 1
ATOM 5092 N N . ALA B 1 67 ? 23.344 -10.93 0.141 1 92.62 67 ALA B N 1
ATOM 5093 C CA . ALA B 1 67 ? 22.797 -11.453 -1.111 1 92.62 67 ALA B CA 1
ATOM 5094 C C . ALA B 1 67 ? 23.062 -12.953 -1.235 1 92.62 67 ALA B C 1
ATOM 5096 O O . ALA B 1 67 ? 22.141 -13.719 -1.562 1 92.62 67 ALA B O 1
ATOM 5097 N N . LYS B 1 68 ? 24.172 -13.492 -0.864 1 93.44 68 LYS B N 1
ATOM 5098 C CA . LYS B 1 68 ? 24.594 -14.867 -1.095 1 93.44 68 LYS B CA 1
ATOM 5099 C C . LYS B 1 68 ? 23.812 -15.836 -0.204 1 93.44 68 LYS B C 1
ATOM 5101 O O . LYS B 1 68 ? 23.797 -17.047 -0.456 1 93.44 68 LYS B O 1
ATOM 5106 N N . ASN B 1 69 ? 23.203 -15.258 0.805 1 96.5 69 ASN B N 1
ATOM 5107 C CA . ASN B 1 69 ? 22.484 -16.109 1.746 1 96.5 69 ASN B CA 1
ATOM 5108 C C . ASN B 1 69 ? 21 -15.773 1.806 1 96.5 69 ASN B C 1
ATOM 5110 O O . ASN B 1 69 ? 20.344 -16.016 2.818 1 96.5 69 ASN B O 1
ATOM 5114 N N . THR B 1 70 ? 20.5 -15.102 0.767 1 97.19 70 THR B N 1
ATOM 5115 C CA . THR B 1 70 ? 19.078 -14.773 0.706 1 97.19 70 THR B CA 1
ATOM 5116 C C . THR B 1 70 ? 18.391 -15.555 -0.404 1 97.19 70 THR B C 1
ATOM 5118 O O . THR B 1 70 ? 18.656 -15.352 -1.586 1 97.19 70 THR B O 1
ATOM 5121 N N . CYS B 1 71 ? 17.531 -16.469 -0.005 1 98.06 71 CYS B N 1
ATOM 5122 C CA . CYS B 1 71 ? 16.766 -17.297 -0.93 1 98.06 71 CYS B CA 1
ATOM 5123 C C . CYS B 1 71 ? 15.578 -16.531 -1.5 1 98.06 71 CYS B C 1
ATOM 5125 O O . CYS B 1 71 ? 14.797 -15.93 -0.75 1 98.06 71 CYS B O 1
ATOM 5127 N N . ARG B 1 72 ? 15.477 -16.531 -2.809 1 96.06 72 ARG B N 1
ATOM 5128 C CA . ARG B 1 72 ? 14.383 -15.852 -3.484 1 96.06 72 ARG B CA 1
ATOM 5129 C C . ARG B 1 72 ? 13.766 -16.734 -4.57 1 96.06 72 ARG B C 1
ATOM 5131 O O . ARG B 1 72 ? 14.383 -17.719 -4.996 1 96.06 72 ARG B O 1
ATOM 5138 N N . ASN B 1 73 ? 12.555 -16.531 -4.988 1 95.5 73 ASN B N 1
ATOM 5139 C CA . ASN B 1 73 ? 11.82 -17.234 -6.035 1 95.5 73 ASN B CA 1
ATOM 5140 C C . ASN B 1 73 ? 11.664 -18.719 -5.707 1 95.5 73 ASN B C 1
ATOM 5142 O O . ASN B 1 73 ? 11.633 -19.562 -6.609 1 95.5 73 ASN B O 1
ATOM 5146 N N . PHE B 1 74 ? 11.641 -19.062 -4.5 1 97.25 74 PHE B N 1
ATOM 5147 C CA . PHE B 1 74 ? 11.578 -20.469 -4.113 1 97.25 74 PHE B CA 1
ATOM 5148 C C . PHE B 1 74 ? 10.25 -21.094 -4.531 1 97.25 74 PHE B C 1
ATOM 5150 O O . PHE B 1 74 ? 10.141 -22.312 -4.656 1 97.25 74 PHE B O 1
ATOM 5157 N N . LYS B 1 75 ? 9.25 -20.281 -4.785 1 96.75 75 LYS B N 1
ATOM 5158 C CA . LYS B 1 75 ? 7.992 -20.781 -5.34 1 96.75 75 LYS B CA 1
ATOM 5159 C C . LYS B 1 75 ? 8.227 -21.578 -6.613 1 96.75 75 LYS B C 1
ATOM 5161 O O . LYS B 1 75 ? 7.613 -22.625 -6.82 1 96.75 75 LYS B O 1
ATOM 5166 N N . HIS B 1 76 ? 9.125 -21.156 -7.43 1 96.38 76 HIS B N 1
ATOM 5167 C CA . HIS B 1 76 ? 9.391 -21.75 -8.734 1 96.38 76 HIS B CA 1
ATOM 5168 C C . HIS B 1 76 ? 10.234 -23.016 -8.602 1 96.38 76 HIS B C 1
ATOM 5170 O O . HIS B 1 76 ? 10.383 -23.766 -9.562 1 96.38 76 HIS B O 1
ATOM 5176 N N . LEU B 1 77 ? 10.742 -23.25 -7.398 1 97 77 LEU B N 1
ATOM 5177 C CA . LEU B 1 77 ? 11.594 -24.422 -7.188 1 97 77 LEU B CA 1
ATOM 5178 C C . LEU B 1 77 ? 10.797 -25.578 -6.602 1 97 77 LEU B C 1
ATOM 5180 O O . LEU B 1 77 ? 11.258 -26.719 -6.598 1 97 77 LEU B O 1
ATOM 5184 N N . LEU B 1 78 ? 9.602 -25.328 -6.188 1 97.5 78 LEU B N 1
ATOM 5185 C CA . LEU B 1 78 ? 8.797 -26.359 -5.551 1 97.5 78 LEU B CA 1
ATOM 5186 C C . LEU B 1 78 ? 8.562 -27.531 -6.5 1 97.5 78 LEU B C 1
ATOM 5188 O O . LEU B 1 78 ? 8.016 -27.359 -7.586 1 97.5 78 LEU B O 1
ATOM 5192 N N . GLY B 1 79 ? 8.992 -28.734 -6.074 1 96.06 79 GLY B N 1
ATOM 5193 C CA . GLY B 1 79 ? 8.766 -29.953 -6.824 1 96.06 79 GLY B CA 1
ATOM 5194 C C . GLY B 1 79 ? 9.539 -30.016 -8.125 1 96.06 79 GLY B C 1
ATOM 5195 O O . GLY B 1 79 ? 9.18 -30.75 -9.039 1 96.06 79 GLY B O 1
ATOM 5196 N N . ARG B 1 80 ? 10.586 -29.172 -8.219 1 96.69 80 ARG B N 1
ATOM 5197 C CA . ARG B 1 80 ? 11.336 -29.094 -9.469 1 96.69 80 ARG B CA 1
ATOM 5198 C C . ARG B 1 80 ? 12.734 -29.672 -9.305 1 96.69 80 ARG B C 1
ATOM 5200 O O . ARG B 1 80 ? 13.352 -29.531 -8.242 1 96.69 80 ARG B O 1
ATOM 5207 N N . LYS B 1 81 ? 13.195 -30.25 -10.391 1 95.06 81 LYS B N 1
ATOM 5208 C CA . LYS B 1 81 ? 14.586 -30.688 -10.43 1 95.06 81 LYS B CA 1
ATOM 5209 C C . LYS B 1 81 ? 15.523 -29.531 -10.789 1 95.06 81 LYS B C 1
ATOM 5211 O O . LYS B 1 81 ? 15.188 -28.703 -11.641 1 95.06 81 LYS B O 1
ATOM 5216 N N . VAL B 1 82 ? 16.672 -29.531 -10.18 1 94 82 VAL B N 1
ATOM 5217 C CA . VAL B 1 82 ? 17.578 -28.391 -10.32 1 94 82 VAL B CA 1
ATOM 5218 C C . VAL B 1 82 ? 18.062 -28.297 -11.766 1 94 82 VAL B C 1
ATOM 5220 O O . VAL B 1 82 ? 18.375 -27.219 -12.258 1 94 82 VAL B O 1
ATOM 5223 N N . ASP B 1 83 ? 18.109 -29.406 -12.492 1 92.06 83 ASP B N 1
ATOM 5224 C CA . ASP B 1 83 ? 18.641 -29.438 -13.852 1 92.06 83 ASP B CA 1
ATOM 5225 C C . ASP B 1 83 ? 17.531 -29.266 -14.883 1 92.06 83 ASP B C 1
ATOM 5227 O O . ASP B 1 83 ? 17.766 -29.406 -16.078 1 92.06 83 ASP B O 1
ATOM 5231 N N . ALA B 1 84 ? 16.312 -28.984 -14.375 1 92.94 84 ALA B N 1
ATOM 5232 C CA . ALA B 1 84 ? 15.234 -28.719 -15.312 1 92.94 84 ALA B CA 1
ATOM 5233 C C . ALA B 1 84 ? 15.57 -27.5 -16.188 1 92.94 84 ALA B C 1
ATOM 5235 O O . ALA B 1 84 ? 16.109 -26.516 -15.703 1 92.94 84 ALA B O 1
ATOM 5236 N N . PRO B 1 85 ? 15.312 -27.578 -17.469 1 86.69 85 PRO B N 1
ATOM 5237 C CA . PRO B 1 85 ? 15.734 -26.547 -18.406 1 86.69 85 PRO B CA 1
ATOM 5238 C C . PRO B 1 85 ? 15.188 -25.156 -18.047 1 86.69 85 PRO B C 1
ATOM 5240 O O . PRO B 1 85 ? 15.883 -24.156 -18.234 1 86.69 85 PRO B O 1
ATOM 5243 N N . ASP B 1 86 ? 14 -25.078 -17.594 1 86.44 86 ASP B N 1
ATOM 5244 C CA . ASP B 1 86 ? 13.398 -23.781 -17.344 1 86.44 86 ASP B CA 1
ATOM 5245 C C . ASP B 1 86 ? 13.93 -23.156 -16.062 1 86.44 86 ASP B C 1
ATOM 5247 O O . ASP B 1 86 ? 13.734 -21.969 -15.812 1 86.44 86 ASP B O 1
ATOM 5251 N N . LEU B 1 87 ? 14.711 -23.891 -15.25 1 91.62 87 LEU B N 1
ATOM 5252 C CA . LEU B 1 87 ? 15.242 -23.344 -14.008 1 91.62 87 LEU B CA 1
ATOM 5253 C C . LEU B 1 87 ? 16.516 -22.531 -14.273 1 91.62 87 LEU B C 1
ATOM 5255 O O . LEU B 1 87 ? 17 -21.828 -13.383 1 91.62 87 LEU B O 1
ATOM 5259 N N . ASP B 1 88 ? 16.969 -22.594 -15.5 1 88 88 ASP B N 1
ATOM 5260 C CA . ASP B 1 88 ? 18.062 -21.703 -15.875 1 88 88 ASP B CA 1
ATOM 5261 C C . ASP B 1 88 ? 17.672 -20.234 -15.711 1 88 88 ASP B C 1
ATOM 5263 O O . ASP B 1 88 ? 18.5 -19.422 -15.305 1 88 88 ASP B O 1
ATOM 5267 N N . LYS B 1 89 ? 16.469 -19.984 -16.016 1 89.44 89 LYS B N 1
ATOM 5268 C CA . LYS B 1 89 ? 15.969 -18.625 -15.852 1 89.44 89 LYS B CA 1
ATOM 5269 C C . LYS B 1 89 ? 15.992 -18.219 -14.383 1 89.44 89 LYS B C 1
ATOM 5271 O O . LYS B 1 89 ? 16.234 -17.047 -14.062 1 89.44 89 LYS B O 1
ATOM 5276 N N . GLU B 1 90 ? 15.742 -19.172 -13.516 1 93.06 90 GLU B N 1
ATOM 5277 C CA . GLU B 1 90 ? 15.742 -18.859 -12.086 1 93.06 90 GLU B CA 1
ATOM 5278 C C . GLU B 1 90 ? 17.156 -18.562 -11.586 1 93.06 90 GLU B C 1
ATOM 5280 O O . GLU B 1 90 ? 17.328 -17.781 -10.656 1 93.06 90 GLU B O 1
ATOM 5285 N N . LYS B 1 91 ? 18.125 -19.141 -12.25 1 92.12 91 LYS B N 1
ATOM 5286 C CA . LYS B 1 91 ? 19.516 -18.906 -11.875 1 92.12 91 LYS B CA 1
ATOM 5287 C C . LYS B 1 91 ? 19.922 -17.453 -12.133 1 92.12 91 LYS B C 1
ATOM 5289 O O . LYS B 1 91 ? 20.719 -16.891 -11.391 1 92.12 91 LYS B O 1
ATOM 5294 N N . PHE B 1 92 ? 19.312 -16.891 -13.141 1 93.06 92 PHE B N 1
ATOM 5295 C CA . PHE B 1 92 ? 19.578 -15.492 -13.453 1 93.06 92 PHE B CA 1
ATOM 5296 C C . PHE B 1 92 ? 19.188 -14.594 -12.281 1 93.06 92 PHE B C 1
ATOM 5298 O O . PHE B 1 92 ? 19.891 -13.625 -11.977 1 93.06 92 PHE B O 1
ATOM 5305 N N . TRP B 1 93 ? 18.156 -14.93 -11.617 1 94.56 93 TRP B N 1
ATOM 5306 C CA . TRP B 1 93 ? 17.594 -14.07 -10.578 1 94.56 93 TRP B CA 1
ATOM 5307 C C . TRP B 1 93 ? 18.109 -14.469 -9.203 1 94.56 93 TRP B C 1
ATOM 5309 O O . TRP B 1 93 ? 18.078 -13.664 -8.266 1 94.56 93 TRP B O 1
ATOM 5319 N N . SER B 1 94 ? 18.578 -15.656 -9.078 1 94.12 94 SER B N 1
ATOM 5320 C CA . SER B 1 94 ? 18.969 -16.172 -7.77 1 94.12 94 SER B CA 1
ATOM 5321 C C . SER B 1 94 ? 20.234 -15.477 -7.262 1 94.12 94 SER B C 1
ATOM 5323 O O . SER B 1 94 ? 21.156 -15.234 -8.031 1 94.12 94 SER B O 1
ATOM 5325 N N . THR B 1 95 ? 20.234 -15.102 -6.008 1 92.44 95 THR B N 1
ATOM 5326 C CA . THR B 1 95 ? 21.438 -14.547 -5.379 1 92.44 95 THR B CA 1
ATOM 5327 C C . THR B 1 95 ? 22.188 -15.625 -4.609 1 92.44 95 THR B C 1
ATOM 5329 O O . THR B 1 95 ? 23.406 -15.516 -4.402 1 92.44 95 THR B O 1
ATOM 5332 N N . CYS B 1 96 ? 21.438 -16.609 -4.234 1 92.56 96 CYS B N 1
ATOM 5333 C CA . CYS B 1 96 ? 21.984 -17.781 -3.561 1 92.56 96 CYS B CA 1
ATOM 5334 C C . CYS B 1 96 ? 22.234 -18.922 -4.547 1 92.56 96 CYS B C 1
ATOM 5336 O O . CYS B 1 96 ? 21.469 -19.094 -5.504 1 92.56 96 CYS B O 1
ATOM 5338 N N . PRO B 1 97 ? 23.297 -19.719 -4.242 1 93.75 97 PRO B N 1
ATOM 5339 C CA . PRO B 1 97 ? 23.5 -20.875 -5.125 1 93.75 97 PRO B CA 1
ATOM 5340 C C . PRO B 1 97 ? 22.344 -21.875 -5.066 1 93.75 97 PRO B C 1
ATOM 5342 O O . PRO B 1 97 ? 21.922 -22.25 -3.979 1 93.75 97 PRO B O 1
ATOM 5345 N N . MET B 1 98 ? 21.891 -22.266 -6.223 1 96.12 98 MET B N 1
ATOM 5346 C CA . MET B 1 98 ? 20.844 -23.281 -6.336 1 96.12 98 MET B CA 1
ATOM 5347 C C . MET B 1 98 ? 21.469 -24.672 -6.445 1 96.12 98 MET B C 1
ATOM 5349 O O . MET B 1 98 ? 22.391 -24.891 -7.242 1 96.12 98 MET B O 1
ATOM 5353 N N . VAL B 1 99 ? 20.953 -25.562 -5.648 1 96.81 99 VAL B N 1
ATOM 5354 C CA . VAL B 1 99 ? 21.531 -26.906 -5.617 1 96.81 99 VAL B CA 1
ATOM 5355 C C . VAL B 1 99 ? 20.406 -27.938 -5.52 1 96.81 99 VAL B C 1
ATOM 5357 O O . VAL B 1 99 ? 19.25 -27.594 -5.297 1 96.81 99 VAL B O 1
ATOM 5360 N N . GLU B 1 100 ? 20.766 -29.156 -5.836 1 96.69 100 GLU B N 1
ATOM 5361 C CA . GLU B 1 100 ? 19.875 -30.25 -5.473 1 96.69 100 GLU B CA 1
ATOM 5362 C C . GLU B 1 100 ? 19.891 -30.5 -3.967 1 96.69 100 GLU B C 1
ATOM 5364 O O . GLU B 1 100 ? 20.938 -30.781 -3.391 1 96.69 100 GLU B O 1
ATOM 5369 N N . ALA B 1 101 ? 18.812 -30.359 -3.391 1 96.12 101 ALA B N 1
ATOM 5370 C CA . ALA B 1 101 ? 18.734 -30.516 -1.941 1 96.12 101 ALA B CA 1
ATOM 5371 C C . ALA B 1 101 ? 18.562 -31.984 -1.567 1 96.12 101 ALA B C 1
ATOM 5373 O O . ALA B 1 101 ? 18.609 -32.875 -2.434 1 96.12 101 ALA B O 1
ATOM 5374 N N . ASP B 1 102 ? 18.375 -32.25 -0.254 1 93.44 102 ASP B N 1
ATOM 5375 C CA . ASP B 1 102 ? 18.359 -33.594 0.279 1 93.44 102 ASP B CA 1
ATOM 5376 C C . ASP B 1 102 ? 17.141 -34.375 -0.192 1 93.44 102 ASP B C 1
ATOM 5378 O O . ASP B 1 102 ? 17.156 -35.594 -0.271 1 93.44 102 ASP B O 1
ATOM 5382 N N . ASP B 1 103 ? 16.094 -33.656 -0.545 1 92.88 103 ASP B N 1
ATOM 5383 C CA . ASP B 1 103 ? 14.859 -34.344 -0.955 1 92.88 103 ASP B CA 1
ATOM 5384 C C . ASP B 1 103 ? 14.875 -34.656 -2.451 1 92.88 103 ASP B C 1
ATOM 5386 O O . ASP B 1 103 ? 13.898 -35.156 -2.994 1 92.88 103 ASP B O 1
ATOM 5390 N N . GLY B 1 104 ? 15.93 -34.312 -3.1 1 93.88 104 GLY B N 1
ATOM 5391 C CA . GLY B 1 104 ? 16.078 -34.625 -4.512 1 93.88 104 GLY B CA 1
ATOM 5392 C C . GLY B 1 104 ? 15.562 -33.531 -5.426 1 93.88 104 GLY B C 1
ATOM 5393 O O . GLY B 1 104 ? 15.656 -33.656 -6.652 1 93.88 104 GLY B O 1
ATOM 5394 N N . PHE B 1 105 ? 15.047 -32.531 -4.887 1 96.25 105 PHE B N 1
ATOM 5395 C CA . PHE B 1 105 ? 14.516 -31.406 -5.664 1 96.25 105 PHE B CA 1
ATOM 5396 C C . PHE B 1 105 ? 15.414 -30.188 -5.531 1 96.25 105 PHE B C 1
ATOM 5398 O O . PHE B 1 105 ? 16.406 -30.219 -4.797 1 96.25 105 PHE B O 1
ATOM 5405 N N . ALA B 1 106 ? 15.148 -29.172 -6.293 1 96.62 106 ALA B N 1
ATOM 5406 C CA . ALA B 1 106 ? 15.922 -27.938 -6.285 1 96.62 106 ALA B CA 1
ATOM 5407 C C . ALA B 1 106 ? 15.773 -27.219 -4.949 1 96.62 106 ALA B C 1
ATOM 5409 O O . ALA B 1 106 ? 14.695 -27.188 -4.359 1 96.62 106 ALA B O 1
ATOM 5410 N N . GLY B 1 107 ? 16.828 -26.703 -4.426 1 97.62 107 GLY B N 1
ATOM 5411 C CA . GLY B 1 107 ? 16.922 -25.891 -3.217 1 97.62 107 GLY B CA 1
ATOM 5412 C C . GLY B 1 107 ? 18.078 -24.922 -3.234 1 97.62 107 GLY B C 1
ATOM 5413 O O . GLY B 1 107 ? 18.469 -24.422 -4.297 1 97.62 107 GLY B O 1
ATOM 5414 N N . TYR B 1 108 ? 18.531 -24.562 -2.045 1 97.62 108 TYR B N 1
ATOM 5415 C CA . TYR B 1 108 ? 19.594 -23.562 -1.927 1 97.62 108 TYR B CA 1
ATOM 5416 C C . TYR B 1 108 ? 20.703 -24.047 -1.019 1 97.62 108 TYR B C 1
ATOM 5418 O O . TYR B 1 108 ? 20.484 -24.891 -0.146 1 97.62 108 TYR B O 1
ATOM 5426 N N . ASP B 1 109 ? 21.875 -23.594 -1.319 1 97.25 109 ASP B N 1
ATOM 5427 C CA . ASP B 1 109 ? 23.016 -23.703 -0.405 1 97.25 109 ASP B CA 1
ATOM 5428 C C . ASP B 1 109 ? 23.297 -22.375 0.294 1 97.25 109 ASP B C 1
ATOM 5430 O O . ASP B 1 109 ? 23.578 -21.375 -0.361 1 97.25 109 ASP B O 1
ATOM 5434 N N . VAL B 1 110 ? 23.203 -22.344 1.672 1 97 110 VAL B N 1
ATOM 5435 C CA . VAL B 1 110 ? 23.375 -21.109 2.416 1 97 110 VAL B CA 1
ATOM 5436 C C . VAL B 1 110 ? 24.344 -21.328 3.578 1 97 110 VAL B C 1
ATOM 5438 O O . VAL B 1 110 ? 24.625 -22.469 3.951 1 97 110 VAL B O 1
ATOM 5441 N N . THR B 1 111 ? 24.938 -20.25 4.039 1 96 111 THR B N 1
ATOM 5442 C CA . THR B 1 111 ? 25.688 -20.266 5.281 1 96 111 THR B CA 1
ATOM 5443 C C . THR B 1 111 ? 24.859 -19.734 6.438 1 96 111 THR B C 1
ATOM 5445 O O . THR B 1 111 ? 24.422 -18.578 6.414 1 96 111 THR B O 1
ATOM 5448 N N . TYR B 1 112 ? 24.578 -20.609 7.379 1 93.69 112 TYR B N 1
ATOM 5449 C CA . TYR B 1 112 ? 23.797 -20.25 8.555 1 93.69 112 TYR B CA 1
ATOM 5450 C C . TYR B 1 112 ? 24.547 -20.609 9.836 1 93.69 112 TYR B C 1
ATOM 5452 O O . TYR B 1 112 ? 24.953 -21.75 10.039 1 93.69 112 TYR B O 1
ATOM 5460 N N . LYS B 1 113 ? 24.75 -19.625 10.672 1 92.56 113 LYS B N 1
ATOM 5461 C CA . LYS B 1 113 ? 25.484 -19.797 11.922 1 92.56 113 LYS B CA 1
ATOM 5462 C C . LYS B 1 113 ? 26.859 -20.406 11.68 1 92.56 113 LYS B C 1
ATOM 5464 O O . LYS B 1 113 ? 27.266 -21.359 12.359 1 92.56 113 LYS B O 1
ATOM 5469 N N . GLY B 1 114 ? 27.469 -20.031 10.625 1 91 114 GLY B N 1
ATOM 5470 C CA . GLY B 1 114 ? 28.844 -20.391 10.312 1 91 114 GLY B CA 1
ATOM 5471 C C . GLY B 1 114 ? 28.969 -21.719 9.594 1 91 114 GLY B C 1
ATOM 5472 O O . GLY B 1 114 ? 30.078 -22.172 9.312 1 91 114 GLY B O 1
ATOM 5473 N N . GLU B 1 115 ? 27.891 -22.297 9.297 1 94.81 115 GLU B N 1
ATOM 5474 C CA . GLU B 1 115 ? 27.922 -23.594 8.641 1 94.81 115 GLU B CA 1
ATOM 5475 C C . GLU B 1 115 ? 27.172 -23.562 7.312 1 94.81 115 GLU B C 1
ATOM 5477 O O . GLU B 1 115 ? 26.125 -22.922 7.199 1 94.81 115 GLU B O 1
ATOM 5482 N N . SER B 1 116 ? 27.656 -24.328 6.426 1 94.5 116 SER B N 1
ATOM 5483 C CA . SER B 1 116 ? 26.953 -24.5 5.16 1 94.5 116 SER B CA 1
ATOM 5484 C C . SER B 1 116 ? 25.766 -25.438 5.312 1 94.5 116 SER B C 1
ATOM 5486 O O . SER B 1 116 ? 25.875 -26.484 5.945 1 94.5 116 SER B O 1
ATOM 5488 N N . ARG B 1 117 ? 24.656 -25 4.812 1 95.31 117 ARG B N 1
ATOM 5489 C CA . ARG B 1 117 ? 23.422 -25.781 4.91 1 95.31 117 ARG B CA 1
ATOM 5490 C C . ARG B 1 117 ? 22.656 -25.766 3.596 1 95.31 117 ARG B C 1
ATOM 5492 O O . ARG B 1 117 ? 22.578 -24.719 2.938 1 95.31 117 ARG B O 1
ATOM 5499 N N . GLN B 1 118 ? 22.172 -26.922 3.264 1 96.75 118 GLN B N 1
ATOM 5500 C CA . GLN B 1 118 ? 21.234 -27 2.148 1 96.75 118 GLN B CA 1
ATOM 5501 C C . GLN B 1 118 ? 19.797 -26.859 2.633 1 96.75 118 GLN B C 1
ATOM 5503 O O . GLN B 1 118 ? 19.391 -27.5 3.607 1 96.75 118 GLN B O 1
ATOM 5508 N N . ILE B 1 119 ? 19.062 -26 1.993 1 97.12 119 ILE B N 1
ATOM 5509 C CA . ILE B 1 119 ? 17.656 -25.75 2.332 1 97.12 119 ILE B CA 1
ATOM 5510 C C . ILE B 1 119 ? 16.766 -26.125 1.147 1 97.12 119 ILE B C 1
ATOM 5512 O O . ILE B 1 119 ? 16.984 -25.641 0.035 1 97.12 119 ILE B O 1
ATOM 5516 N N . THR B 1 120 ? 15.812 -27 1.395 1 97.56 120 THR B N 1
ATOM 5517 C CA . THR B 1 120 ? 14.875 -27.344 0.328 1 97.56 120 THR B CA 1
ATOM 5518 C C . THR B 1 120 ? 13.922 -26.188 0.036 1 97.56 120 THR B C 1
ATOM 5520 O O . THR B 1 120 ? 13.727 -25.312 0.879 1 97.56 120 THR B O 1
ATOM 5523 N N . ALA B 1 121 ? 13.375 -26.219 -1.172 1 97.5 121 ALA B N 1
ATOM 5524 C CA . ALA B 1 121 ? 12.367 -25.219 -1.517 1 97.5 121 ALA B CA 1
ATOM 5525 C C . ALA B 1 121 ? 11.172 -25.297 -0.571 1 97.5 121 ALA B C 1
ATOM 5527 O O . ALA B 1 121 ? 10.602 -24.266 -0.196 1 97.5 121 ALA B O 1
ATOM 5528 N N . SER B 1 122 ? 10.789 -26.5 -0.187 1 97.94 122 SER B N 1
ATOM 5529 C CA . SER B 1 122 ? 9.68 -26.703 0.735 1 97.94 122 SER B CA 1
ATOM 5530 C C . SER B 1 122 ? 9.984 -26.094 2.104 1 97.94 122 SER B C 1
ATOM 5532 O O . SER B 1 122 ? 9.117 -25.469 2.721 1 97.94 122 SER B O 1
ATOM 5534 N N . GLN B 1 123 ? 11.188 -26.281 2.518 1 97.75 123 GLN B N 1
ATOM 5535 C CA . GLN B 1 123 ? 11.609 -25.703 3.795 1 97.75 123 GLN B CA 1
ATOM 5536 C C . GLN B 1 123 ? 11.594 -24.172 3.748 1 97.75 123 GLN B C 1
ATOM 5538 O O . GLN B 1 123 ? 11.133 -23.531 4.688 1 97.75 123 GLN B O 1
ATOM 5543 N N . CYS B 1 124 ? 12.133 -23.625 2.68 1 98 124 CYS B N 1
ATOM 5544 C CA . CYS B 1 124 ? 12.125 -22.188 2.494 1 98 124 CYS B CA 1
ATOM 5545 C C . CYS B 1 124 ? 10.695 -21.641 2.504 1 98 124 CYS B C 1
ATOM 5547 O O . CYS B 1 124 ? 10.414 -20.656 3.18 1 98 124 CYS B O 1
ATOM 5549 N N . THR B 1 125 ? 9.875 -22.297 1.756 1 98.69 125 THR B N 1
ATOM 5550 C CA . THR B 1 125 ? 8.477 -21.891 1.665 1 98.69 125 THR B CA 1
ATOM 5551 C C . THR B 1 125 ? 7.789 -22 3.025 1 98.69 125 THR B C 1
ATOM 5553 O O . THR B 1 125 ? 7 -21.125 3.396 1 98.69 125 THR B O 1
ATOM 5556 N N . ALA B 1 126 ? 8.102 -23.047 3.764 1 98.62 126 ALA B N 1
ATOM 5557 C CA . ALA B 1 126 ? 7.527 -23.234 5.09 1 98.62 126 ALA B CA 1
ATOM 5558 C C . ALA B 1 126 ? 7.922 -22.109 6.035 1 98.62 126 ALA B C 1
ATOM 5560 O O . ALA B 1 126 ? 7.09 -21.609 6.793 1 98.62 126 ALA B O 1
ATOM 5561 N N . MET B 1 127 ? 9.18 -21.75 6.016 1 98.5 127 MET B N 1
ATOM 5562 C CA . MET B 1 127 ? 9.648 -20.641 6.852 1 98.5 127 MET B CA 1
ATOM 5563 C C . MET B 1 127 ? 8.914 -19.344 6.512 1 98.5 127 MET B C 1
ATOM 5565 O O . MET B 1 127 ? 8.492 -18.625 7.406 1 98.5 127 MET B O 1
ATOM 5569 N N . TYR B 1 128 ? 8.789 -19.109 5.234 1 98.31 128 TYR B N 1
ATOM 5570 C CA . TYR B 1 128 ? 8.133 -17.906 4.754 1 98.31 128 TYR B CA 1
ATOM 5571 C C . TYR B 1 128 ? 6.652 -17.906 5.121 1 98.31 128 TYR B C 1
ATOM 5573 O O . TYR B 1 128 ? 6.121 -16.891 5.586 1 98.31 128 TYR B O 1
ATOM 5581 N N . LEU B 1 129 ? 5.996 -19.062 4.945 1 98.69 129 LEU B N 1
ATOM 5582 C CA . LEU B 1 129 ? 4.59 -19.188 5.316 1 98.69 129 LEU B CA 1
ATOM 5583 C C . LEU B 1 129 ? 4.406 -19 6.82 1 98.69 129 LEU B C 1
ATOM 5585 O O . LEU B 1 129 ? 3.402 -18.422 7.254 1 98.69 129 LEU B O 1
ATOM 5589 N N . THR B 1 130 ? 5.332 -19.484 7.602 1 98.25 130 THR B N 1
ATOM 5590 C CA . THR B 1 130 ? 5.297 -19.25 9.039 1 98.25 130 THR B CA 1
ATOM 5591 C C . THR B 1 130 ? 5.316 -17.75 9.352 1 98.25 130 THR B C 1
ATOM 5593 O O . THR B 1 130 ? 4.578 -17.281 10.219 1 98.25 130 THR B O 1
ATOM 5596 N N . LYS B 1 131 ? 6.148 -17.031 8.625 1 97.62 131 LYS B N 1
ATOM 5597 C CA . LYS B 1 131 ? 6.227 -15.594 8.797 1 97.62 131 LYS B CA 1
ATOM 5598 C C . LYS B 1 131 ? 4.902 -14.922 8.43 1 97.62 131 LYS B C 1
ATOM 5600 O O . LYS B 1 131 ? 4.43 -14.039 9.148 1 97.62 131 LYS B O 1
ATOM 5605 N N . LEU B 1 132 ? 4.336 -15.297 7.324 1 98.19 132 LEU B N 1
ATOM 5606 C CA . LEU B 1 132 ? 3.055 -14.727 6.918 1 98.19 132 LEU B CA 1
ATOM 5607 C C . LEU B 1 132 ? 1.985 -15 7.973 1 98.19 132 LEU B C 1
ATOM 5609 O O . LEU B 1 132 ? 1.157 -14.125 8.258 1 98.19 132 LEU B O 1
ATOM 5613 N N . LYS B 1 133 ? 1.985 -16.203 8.5 1 97.5 133 LYS B N 1
ATOM 5614 C CA . LYS B 1 133 ? 1.054 -16.578 9.562 1 97.5 133 LYS B CA 1
ATOM 5615 C C . LYS B 1 133 ? 1.223 -15.664 10.773 1 97.5 133 LYS B C 1
ATOM 5617 O O . LYS B 1 133 ? 0.242 -15.141 11.305 1 97.5 133 LYS B O 1
ATOM 5622 N N . GLN B 1 134 ? 2.447 -15.453 11.164 1 95.81 134 GLN B N 1
ATOM 5623 C CA . GLN B 1 134 ? 2.738 -14.617 12.328 1 95.81 134 GLN B CA 1
ATOM 5624 C C . GLN B 1 134 ? 2.262 -13.188 12.102 1 95.81 134 GLN B C 1
ATOM 5626 O O . GLN B 1 134 ? 1.633 -12.594 12.984 1 95.81 134 GLN B O 1
ATOM 5631 N N . ILE B 1 135 ? 2.568 -12.641 10.938 1 95.25 135 ILE B N 1
ATOM 5632 C CA . ILE B 1 135 ? 2.162 -11.281 10.586 1 95.25 135 ILE B CA 1
ATOM 5633 C C . ILE B 1 135 ? 0.64 -11.172 10.633 1 95.25 135 ILE B C 1
ATOM 5635 O O . ILE B 1 135 ? 0.098 -10.203 11.172 1 95.25 135 ILE B O 1
ATOM 5639 N N . THR B 1 136 ? 0.009 -12.141 10.109 1 96.25 136 THR B N 1
ATOM 5640 C CA . THR B 1 136 ? -1.446 -12.141 10.016 1 96.25 136 THR B CA 1
ATOM 5641 C C . THR B 1 136 ? -2.08 -12.234 11.398 1 96.25 136 THR B C 1
ATOM 5643 O O . THR B 1 136 ? -3.037 -11.516 11.703 1 96.25 136 THR B O 1
ATOM 5646 N N . GLU B 1 137 ? -1.587 -13.094 12.203 1 94.81 137 GLU B N 1
ATOM 5647 C CA . GLU B 1 137 ? -2.113 -13.258 13.555 1 94.81 137 GLU B CA 1
ATOM 5648 C C . GLU B 1 137 ? -1.928 -11.992 14.383 1 94.81 137 GLU B C 1
ATOM 5650 O O . GLU B 1 137 ? -2.814 -11.609 15.148 1 94.81 137 GLU B O 1
ATOM 5655 N N . GLU B 1 138 ? -0.806 -11.344 14.188 1 89.31 138 GLU B N 1
ATOM 5656 C CA . GLU B 1 138 ? -0.562 -10.07 14.867 1 89.31 138 GLU B CA 1
ATOM 5657 C C . GLU B 1 138 ? -1.522 -8.992 14.383 1 89.31 138 GLU B C 1
ATOM 5659 O O . GLU B 1 138 ? -2.031 -8.203 15.18 1 89.31 138 GLU B O 1
ATOM 5664 N N . TRP B 1 139 ? -1.761 -8.938 13.148 1 89.31 139 TRP B N 1
ATOM 5665 C CA . TRP B 1 139 ? -2.625 -7.93 12.539 1 89.31 139 TRP B CA 1
ATOM 5666 C C . TRP B 1 139 ? -4.074 -8.125 12.969 1 89.31 139 TRP B C 1
ATOM 5668 O O . TRP B 1 139 ? -4.754 -7.168 13.344 1 89.31 139 TRP B O 1
ATOM 5678 N N . CYS B 1 140 ? -4.5 -9.359 12.938 1 88.94 140 CYS B N 1
ATOM 5679 C CA . CYS B 1 140 ? -5.902 -9.664 13.195 1 88.94 140 CYS B CA 1
ATOM 5680 C C . CYS B 1 140 ? -6.156 -9.859 14.688 1 88.94 140 CYS B C 1
ATOM 5682 O O . CYS B 1 140 ? -7.305 -9.891 15.125 1 88.94 140 CYS B O 1
ATOM 5684 N N . LYS B 1 141 ? -5.098 -9.961 15.484 1 87.31 141 LYS B N 1
ATOM 5685 C CA . LYS B 1 141 ? -5.227 -10.344 16.891 1 87.31 141 LYS B CA 1
ATOM 5686 C C . LYS B 1 141 ? -6.074 -11.602 17.047 1 87.31 141 LYS B C 1
ATOM 5688 O O . LYS B 1 141 ? -6.965 -11.656 17.891 1 87.31 141 LYS B O 1
ATOM 5693 N N . ALA B 1 142 ? -5.859 -12.516 16.141 1 91.19 142 ALA B N 1
ATOM 5694 C CA . ALA B 1 142 ? -6.57 -13.789 16.078 1 91.19 142 ALA B CA 1
ATOM 5695 C C . ALA B 1 142 ? -5.668 -14.898 15.547 1 91.19 142 ALA B C 1
ATOM 5697 O O . ALA B 1 142 ? -4.758 -14.633 14.758 1 91.19 142 ALA B O 1
ATOM 5698 N N . LYS B 1 143 ? -5.934 -16.094 15.969 1 93.19 143 LYS B N 1
ATOM 5699 C CA . LYS B 1 143 ? -5.188 -17.234 15.445 1 93.19 143 LYS B CA 1
ATOM 5700 C C . LYS B 1 143 ? -5.645 -17.594 14.039 1 93.19 143 LYS B C 1
ATOM 5702 O O . LYS B 1 143 ? -6.844 -17.609 13.75 1 93.19 143 LYS B O 1
ATOM 5707 N N . VAL B 1 144 ? -4.723 -17.828 13.195 1 93.81 144 VAL B N 1
ATOM 5708 C CA . VAL B 1 144 ? -5.059 -18.297 11.852 1 93.81 144 VAL B CA 1
ATOM 5709 C C . VAL B 1 144 ? -5.406 -19.781 11.898 1 93.81 144 VAL B C 1
ATOM 5711 O O . VAL B 1 144 ? -4.555 -20.609 12.211 1 93.81 144 VAL B O 1
ATOM 5714 N N . THR B 1 145 ? -6.574 -20.188 11.539 1 87.12 145 THR B N 1
ATOM 5715 C CA . THR B 1 145 ? -7.043 -21.547 11.695 1 87.12 145 THR B CA 1
ATOM 5716 C C . THR B 1 145 ? -7.137 -22.25 10.344 1 87.12 145 THR B C 1
ATOM 5718 O O . THR B 1 145 ? -6.902 -23.453 10.242 1 87.12 145 THR B O 1
ATOM 5721 N N . ASP B 1 146 ? -7.66 -21.562 9.375 1 94.12 146 ASP B N 1
ATOM 5722 C CA . ASP B 1 146 ? -7.879 -22.125 8.047 1 94.12 146 ASP B CA 1
ATOM 5723 C C . ASP B 1 146 ? -7.395 -21.156 6.961 1 94.12 146 ASP B C 1
ATOM 5725 O O . ASP B 1 146 ? -7.461 -19.938 7.133 1 94.12 146 ASP B O 1
ATOM 5729 N N . CYS B 1 147 ? -6.891 -21.812 5.91 1 97.31 147 CYS B N 1
ATOM 5730 C CA . CYS B 1 147 ? -6.465 -20.922 4.836 1 97.31 147 CYS B CA 1
ATOM 5731 C C . CYS B 1 147 ? -6.633 -21.594 3.477 1 97.31 147 CYS B C 1
ATOM 5733 O O . CYS B 1 147 ? -6.797 -22.812 3.393 1 97.31 147 CYS B O 1
ATOM 5735 N N . VAL B 1 148 ? -6.781 -20.875 2.51 1 98.5 148 VAL B N 1
ATOM 5736 C CA . VAL B 1 148 ? -6.672 -21.25 1.106 1 98.5 148 VAL B CA 1
ATOM 5737 C C . VAL B 1 148 ? -5.453 -20.578 0.482 1 98.5 148 VAL B C 1
ATOM 5739 O O . VAL B 1 148 ? -5.203 -19.391 0.712 1 98.5 148 VAL B O 1
ATOM 5742 N N . ILE B 1 149 ? -4.648 -21.328 -0.242 1 98.81 149 ILE B N 1
ATOM 5743 C CA . ILE B 1 149 ? -3.43 -20.812 -0.86 1 98.81 149 ILE B CA 1
ATOM 5744 C C . ILE B 1 149 ? -3.537 -20.922 -2.379 1 98.81 149 ILE B C 1
ATOM 5746 O O . ILE B 1 149 ? -3.932 -21.969 -2.908 1 98.81 149 ILE B O 1
ATOM 5750 N N . ALA B 1 150 ? -3.188 -19.844 -3.023 1 98.31 150 ALA B N 1
ATOM 5751 C CA . ALA B 1 150 ? -3.238 -19.828 -4.484 1 98.31 150 ALA B CA 1
ATOM 5752 C C . ALA B 1 150 ? -1.936 -20.344 -5.082 1 98.31 150 ALA B C 1
ATOM 5754 O O . ALA B 1 150 ? -0.864 -20.188 -4.496 1 98.31 150 ALA B O 1
ATOM 5755 N N . CYS B 1 151 ? -2.045 -20.969 -6.199 1 97.06 151 CYS B N 1
ATOM 5756 C CA . CYS B 1 151 ? -0.889 -21.391 -6.977 1 97.06 151 CYS B CA 1
ATOM 5757 C C . CYS B 1 151 ? -1.149 -21.25 -8.469 1 97.06 151 CYS B C 1
ATOM 5759 O O . CYS B 1 151 ? -2.295 -21.078 -8.891 1 97.06 151 CYS B O 1
ATOM 5761 N N . PRO B 1 152 ? -0.082 -21.203 -9.273 1 95.69 152 PRO B N 1
ATOM 5762 C CA . PRO B 1 152 ? -0.282 -21.156 -10.719 1 95.69 152 PRO B CA 1
ATOM 5763 C C . PRO B 1 152 ? -0.919 -22.438 -11.273 1 95.69 152 PRO B C 1
ATOM 5765 O O . PRO B 1 152 ? -0.782 -23.5 -10.672 1 95.69 152 PRO B O 1
ATOM 5768 N N . SER B 1 153 ? -1.561 -22.328 -12.398 1 94.12 153 SER B N 1
ATOM 5769 C CA . SER B 1 153 ? -2.221 -23.469 -13.016 1 94.12 153 SER B CA 1
ATOM 5770 C C . SER B 1 153 ? -1.203 -24.484 -13.516 1 94.12 153 SER B C 1
ATOM 5772 O O . SER B 1 153 ? -1.548 -25.641 -13.773 1 94.12 153 SER B O 1
ATOM 5774 N N . SER B 1 154 ? 0.02 -24.078 -13.617 1 94.12 154 SER B N 1
ATOM 5775 C CA . SER B 1 154 ? 1.075 -24.953 -14.109 1 94.12 154 SER B CA 1
ATOM 5776 C C . SER B 1 154 ? 1.532 -25.938 -13.039 1 94.12 154 SER B C 1
ATOM 5778 O O . SER B 1 154 ? 2.25 -26.891 -13.328 1 94.12 154 SER B O 1
ATOM 5780 N N . PHE B 1 155 ? 1.15 -25.719 -11.789 1 96.5 155 PHE B N 1
ATOM 5781 C CA . PHE B 1 155 ? 1.476 -26.656 -10.719 1 96.5 155 PHE B CA 1
ATOM 5782 C C . PHE B 1 155 ? 0.665 -27.938 -10.859 1 96.5 155 PHE B C 1
ATOM 5784 O O . PHE B 1 155 ? -0.567 -27.906 -10.836 1 96.5 155 PHE B O 1
ATOM 5791 N N . CYS B 1 156 ? 1.313 -29 -11.094 1 95.75 156 CYS B N 1
ATOM 5792 C CA . CYS B 1 156 ? 0.658 -30.312 -11.07 1 95.75 156 CYS B CA 1
ATOM 5793 C C . CYS B 1 156 ? 0.794 -30.969 -9.703 1 95.75 156 CYS B C 1
ATOM 5795 O O . CYS B 1 156 ? 1.059 -30.281 -8.703 1 95.75 156 CYS B O 1
ATOM 5797 N N . ASP B 1 157 ? 0.629 -32.219 -9.586 1 96.44 157 ASP B N 1
ATOM 5798 C CA . ASP B 1 157 ? 0.526 -32.938 -8.312 1 96.44 157 ASP B CA 1
ATOM 5799 C C . ASP B 1 157 ? 1.775 -32.75 -7.465 1 96.44 157 ASP B C 1
ATOM 5801 O O . ASP B 1 157 ? 1.678 -32.406 -6.285 1 96.44 157 ASP B O 1
ATOM 5805 N N . VAL B 1 158 ? 2.924 -32.875 -8.062 1 96.12 158 VAL B N 1
ATOM 5806 C CA . VAL B 1 158 ? 4.164 -32.844 -7.293 1 96.12 158 VAL B CA 1
ATOM 5807 C C . VAL B 1 158 ? 4.391 -31.469 -6.711 1 96.12 158 VAL B C 1
ATOM 5809 O O . VAL B 1 158 ? 4.809 -31.328 -5.559 1 96.12 158 VAL B O 1
ATOM 5812 N N . GLN B 1 159 ? 4.207 -30.406 -7.48 1 97.06 159 GLN B N 1
ATOM 5813 C CA . GLN B 1 159 ? 4.367 -29.047 -6.984 1 97.06 159 GLN B CA 1
ATOM 5814 C C . GLN B 1 159 ? 3.33 -28.719 -5.91 1 97.06 159 GLN B C 1
ATOM 5816 O O . GLN B 1 159 ? 3.66 -28.125 -4.883 1 97.06 159 GLN B O 1
ATOM 5821 N N . ARG B 1 160 ? 2.096 -29.047 -6.145 1 97.56 160 ARG B N 1
ATOM 5822 C CA . ARG B 1 160 ? 1.025 -28.797 -5.184 1 97.56 160 ARG B CA 1
ATOM 5823 C C . ARG B 1 160 ? 1.271 -29.547 -3.881 1 97.56 160 ARG B C 1
ATOM 5825 O O . ARG B 1 160 ? 1.013 -29.031 -2.797 1 97.56 160 ARG B O 1
ATOM 5832 N N . ALA B 1 161 ? 1.729 -30.766 -4.031 1 95.81 161 ALA B N 1
ATOM 5833 C CA . ALA B 1 161 ? 2.062 -31.547 -2.842 1 95.81 161 ALA B CA 1
ATOM 5834 C C . ALA B 1 161 ? 3.186 -30.891 -2.051 1 95.81 161 ALA B C 1
ATOM 5836 O O . ALA B 1 161 ? 3.152 -30.859 -0.817 1 95.81 161 ALA B O 1
ATOM 5837 N N . ALA B 1 162 ? 4.184 -30.391 -2.775 1 97.19 162 ALA B N 1
ATOM 5838 C CA . ALA B 1 162 ? 5.289 -29.703 -2.115 1 97.19 162 ALA B CA 1
ATOM 5839 C C . ALA B 1 162 ? 4.793 -28.484 -1.347 1 97.19 162 ALA B C 1
ATOM 5841 O O . ALA B 1 162 ? 5.27 -28.203 -0.245 1 97.19 162 ALA B O 1
ATOM 5842 N N . LEU B 1 163 ? 3.898 -27.766 -1.916 1 98.12 163 LEU B N 1
ATOM 5843 C CA . LEU B 1 163 ? 3.314 -26.594 -1.268 1 98.12 163 LEU B CA 1
ATOM 5844 C C . LEU B 1 163 ? 2.506 -27 -0.039 1 98.12 163 LEU B C 1
ATOM 5846 O O . LEU B 1 163 ? 2.592 -26.344 1.007 1 98.12 163 LEU B O 1
ATOM 5850 N N . LEU B 1 164 ? 1.739 -28.031 -0.158 1 97.25 164 LEU B N 1
ATOM 5851 C CA . LEU B 1 164 ? 0.961 -28.531 0.969 1 97.25 164 LEU B CA 1
ATOM 5852 C C . LEU B 1 164 ? 1.875 -28.969 2.109 1 97.25 164 LEU B C 1
ATOM 5854 O O . LEU B 1 164 ? 1.581 -28.703 3.279 1 97.25 164 LEU B O 1
ATOM 5858 N N . ASP B 1 165 ? 2.938 -29.625 1.745 1 96.62 165 ASP B N 1
ATOM 5859 C CA . ASP B 1 165 ? 3.916 -30.031 2.746 1 96.62 165 ASP B CA 1
ATOM 5860 C C . ASP B 1 165 ? 4.504 -28.828 3.473 1 96.62 165 ASP B C 1
ATOM 5862 O O . ASP B 1 165 ? 4.648 -28.844 4.695 1 96.62 165 ASP B O 1
ATOM 5866 N N . ALA B 1 166 ? 4.879 -27.859 2.707 1 98.19 166 ALA B N 1
ATOM 5867 C CA . ALA B 1 166 ? 5.402 -26.625 3.299 1 98.19 166 ALA B CA 1
ATOM 5868 C C . ALA B 1 166 ? 4.391 -26 4.254 1 98.19 166 ALA B C 1
ATOM 5870 O O . ALA B 1 166 ? 4.75 -25.562 5.348 1 98.19 166 ALA B O 1
ATOM 5871 N N . ALA B 1 167 ? 3.148 -25.938 3.834 1 98.25 167 ALA B N 1
ATOM 5872 C CA . ALA B 1 167 ? 2.092 -25.375 4.668 1 98.25 167 ALA B CA 1
ATOM 5873 C C . ALA B 1 167 ? 1.923 -26.172 5.957 1 98.25 167 ALA B C 1
ATOM 5875 O O . ALA B 1 167 ? 1.721 -25.609 7.027 1 98.25 167 ALA B O 1
ATOM 5876 N N . LYS B 1 168 ? 2.01 -27.484 5.832 1 97.19 168 LYS B N 1
ATOM 5877 C CA . LYS B 1 168 ? 1.908 -28.359 7 1 97.19 168 LYS B CA 1
ATOM 5878 C C . LYS B 1 168 ? 3.033 -28.078 7.992 1 97.19 168 LYS B C 1
ATOM 5880 O O . LYS B 1 168 ? 2.797 -27.984 9.203 1 97.19 168 LYS B O 1
ATOM 5885 N N . ILE B 1 169 ? 4.191 -27.938 7.477 1 97 169 ILE B N 1
ATOM 5886 C CA . ILE B 1 169 ? 5.352 -27.625 8.305 1 97 169 ILE B CA 1
ATOM 5887 C C . ILE B 1 169 ? 5.133 -26.281 9.008 1 97 169 ILE B C 1
ATOM 5889 O O . ILE B 1 169 ? 5.52 -26.109 10.164 1 97 169 ILE B O 1
ATOM 5893 N N . ALA B 1 170 ? 4.496 -25.359 8.344 1 97.81 170 ALA B N 1
ATOM 5894 C CA . ALA B 1 170 ? 4.246 -24.016 8.875 1 97.81 170 ALA B CA 1
ATOM 5895 C C . ALA B 1 170 ? 3.08 -24.031 9.859 1 97.81 170 ALA B C 1
ATOM 5897 O O . ALA B 1 170 ? 2.77 -23 10.469 1 97.81 170 ALA B O 1
ATOM 5898 N N . GLY B 1 171 ? 2.377 -25.109 9.992 1 96.19 171 GLY B N 1
ATOM 5899 C CA . GLY B 1 171 ? 1.247 -25.219 10.898 1 96.19 171 GLY B CA 1
ATOM 5900 C C . GLY B 1 171 ? -0.021 -24.578 10.352 1 96.19 171 GLY B C 1
ATOM 5901 O O . GLY B 1 171 ? -0.844 -24.062 11.117 1 96.19 171 GLY B O 1
ATOM 5902 N N . LEU B 1 172 ? -0.158 -24.609 9.078 1 97.12 172 LEU B N 1
ATOM 5903 C CA . LEU B 1 172 ? -1.352 -24.062 8.445 1 97.12 172 LEU B CA 1
ATOM 5904 C C . LEU B 1 172 ? -2.305 -25.172 8.016 1 97.12 172 LEU B C 1
ATOM 5906 O O . LEU B 1 172 ? -1.879 -26.172 7.441 1 97.12 172 LEU B O 1
ATOM 5910 N N . SER B 1 173 ? -3.533 -24.984 8.352 1 96 173 SER B N 1
ATOM 5911 C CA . SER B 1 173 ? -4.578 -25.859 7.836 1 96 173 SER B CA 1
ATOM 5912 C C . SER B 1 173 ? -5.098 -25.375 6.488 1 96 173 SER B C 1
ATOM 5914 O O . SER B 1 173 ? -5.895 -24.438 6.43 1 96 173 SER B O 1
ATOM 5916 N N . VAL B 1 174 ? -4.742 -26.094 5.512 1 97.88 174 VAL B N 1
ATOM 5917 C CA . VAL B 1 174 ? -5.098 -25.672 4.16 1 97.88 174 VAL B CA 1
ATOM 5918 C C . VAL B 1 174 ? -6.379 -26.375 3.719 1 97.88 174 VAL B C 1
ATOM 5920 O O . VAL B 1 174 ? -6.418 -27.609 3.607 1 97.88 174 VAL B O 1
ATOM 5923 N N . LEU B 1 175 ? -7.344 -25.562 3.426 1 97.06 175 LEU B N 1
ATOM 5924 C CA . LEU B 1 175 ? -8.625 -26.109 2.979 1 97.06 175 LEU B CA 1
ATOM 5925 C C . LEU B 1 175 ? -8.594 -26.406 1.484 1 97.06 175 LEU B C 1
ATOM 5927 O O . LEU B 1 175 ? -9.297 -27.297 1.013 1 97.06 175 LEU B O 1
ATOM 5931 N N . ARG B 1 176 ? -7.766 -25.672 0.77 1 97.81 176 ARG B N 1
ATOM 5932 C CA . ARG B 1 176 ? -7.68 -25.812 -0.68 1 97.81 176 ARG B CA 1
ATOM 5933 C C . ARG B 1 176 ? -6.441 -25.125 -1.23 1 97.81 176 ARG B C 1
ATOM 5935 O O . ARG B 1 176 ? -6.094 -24.016 -0.794 1 97.81 176 ARG B O 1
ATOM 5942 N N . ILE B 1 177 ? -5.75 -25.797 -2.086 1 98.12 177 ILE B N 1
ATOM 5943 C CA . ILE B 1 177 ? -4.879 -25.109 -3.033 1 98.12 177 ILE B CA 1
ATOM 5944 C C . ILE B 1 177 ? -5.68 -24.703 -4.273 1 98.12 177 ILE B C 1
ATOM 5946 O O . ILE B 1 177 ? -6.273 -25.562 -4.934 1 98.12 177 ILE B O 1
ATOM 5950 N N . MET B 1 178 ? -5.684 -23.453 -4.539 1 97.62 178 MET B N 1
ATOM 5951 C CA . MET B 1 178 ? -6.582 -22.953 -5.574 1 97.62 178 MET B CA 1
ATOM 5952 C C . MET B 1 178 ? -5.793 -22.297 -6.703 1 97.62 178 MET B C 1
ATOM 5954 O O . MET B 1 178 ? -4.777 -21.641 -6.457 1 97.62 178 MET B O 1
ATOM 5958 N N . ASN B 1 179 ? -6.297 -22.531 -7.949 1 97.81 179 ASN B N 1
ATOM 5959 C CA . ASN B 1 179 ? -5.68 -21.812 -9.062 1 97.81 179 ASN B CA 1
ATOM 5960 C C . ASN B 1 179 ? -5.82 -20.312 -8.898 1 97.81 179 ASN B C 1
ATOM 5962 O O . ASN B 1 179 ? -6.887 -19.812 -8.531 1 97.81 179 ASN B O 1
ATOM 5966 N N . GLU B 1 180 ? -4.781 -19.578 -9.18 1 97.69 180 GLU B N 1
ATOM 5967 C CA . GLU B 1 180 ? -4.766 -18.125 -9.055 1 97.69 180 GLU B CA 1
ATOM 5968 C C . GLU B 1 180 ? -5.879 -17.484 -9.883 1 97.69 180 GLU B C 1
ATOM 5970 O O . GLU B 1 180 ? -6.562 -16.578 -9.406 1 97.69 180 GLU B O 1
ATOM 5975 N N . HIS B 1 181 ? -6.082 -17.984 -11.109 1 97.44 181 HIS B N 1
ATOM 5976 C CA . HIS B 1 181 ? -7.086 -17.391 -11.984 1 97.44 181 HIS B CA 1
ATOM 5977 C C . HIS B 1 181 ? -8.492 -17.641 -11.453 1 97.44 181 HIS B C 1
ATOM 5979 O O . HIS B 1 181 ? -9.375 -16.781 -11.594 1 97.44 181 HIS B O 1
ATOM 5985 N N . THR B 1 182 ? -8.719 -18.797 -10.852 1 97.94 182 THR B N 1
ATOM 5986 C CA . THR B 1 182 ? -10.023 -19.094 -10.281 1 97.94 182 THR B CA 1
ATOM 5987 C C . THR B 1 182 ? -10.297 -18.203 -9.07 1 97.94 182 THR B C 1
ATOM 5989 O O . THR B 1 182 ? -11.43 -17.766 -8.867 1 97.94 182 THR B O 1
ATOM 5992 N N . ALA B 1 183 ? -9.242 -18.016 -8.289 1 98.12 183 ALA B N 1
ATOM 5993 C CA . ALA B 1 183 ? -9.367 -17.109 -7.16 1 98.12 183 ALA B CA 1
ATOM 5994 C C . ALA B 1 183 ? -9.766 -15.703 -7.621 1 98.12 183 ALA B C 1
ATOM 5996 O O . ALA B 1 183 ? -10.664 -15.086 -7.047 1 98.12 183 ALA B O 1
ATOM 5997 N N . THR B 1 184 ? -9.117 -15.211 -8.625 1 97.75 184 THR B N 1
ATOM 5998 C CA . THR B 1 184 ? -9.438 -13.906 -9.195 1 97.75 184 THR B CA 1
ATOM 5999 C C . THR B 1 184 ? -10.883 -13.867 -9.672 1 97.75 184 THR B C 1
ATOM 6001 O O . THR B 1 184 ? -11.602 -12.898 -9.414 1 97.75 184 THR B O 1
ATOM 6004 N N . ALA B 1 185 ? -11.297 -14.883 -10.367 1 98 185 ALA B N 1
ATOM 6005 C CA . ALA B 1 185 ? -12.664 -14.961 -10.891 1 98 185 ALA B CA 1
ATOM 6006 C C . ALA B 1 185 ? -13.688 -14.961 -9.758 1 98 185 ALA B C 1
ATOM 6008 O O . ALA B 1 185 ? -14.742 -14.336 -9.875 1 98 185 ALA B O 1
ATOM 6009 N N . LEU B 1 186 ? -13.352 -15.672 -8.719 1 97.12 186 LEU B N 1
ATOM 6010 C CA . LEU B 1 186 ? -14.258 -15.711 -7.57 1 97.12 186 LEU B CA 1
ATOM 6011 C C . LEU B 1 186 ? -14.414 -14.328 -6.961 1 97.12 186 LEU B C 1
ATOM 6013 O O . LEU B 1 186 ? -15.539 -13.898 -6.668 1 97.12 186 LEU B O 1
ATOM 6017 N N . ALA B 1 187 ? -13.328 -13.625 -6.75 1 96.31 187 ALA B N 1
ATOM 6018 C CA . ALA B 1 187 ? -13.383 -12.266 -6.211 1 96.31 187 ALA B CA 1
ATOM 6019 C C . ALA B 1 187 ? -14.242 -11.359 -7.09 1 96.31 187 ALA B C 1
ATOM 6021 O O . ALA B 1 187 ? -15.078 -10.609 -6.59 1 96.31 187 ALA B O 1
ATOM 6022 N N . TYR B 1 188 ? -14.047 -11.43 -8.383 1 96.25 188 TYR B N 1
ATOM 6023 C CA . TYR B 1 188 ? -14.805 -10.656 -9.359 1 96.25 188 TYR B CA 1
ATOM 6024 C C . TYR B 1 188 ? -16.281 -11.016 -9.305 1 96.25 188 TYR B C 1
ATOM 6026 O O . TYR B 1 188 ? -17.141 -10.133 -9.281 1 96.25 188 TYR B O 1
ATOM 6034 N N . GLY B 1 189 ? -16.578 -12.328 -9.281 1 95.31 189 GLY B N 1
ATOM 6035 C CA . GLY B 1 189 ? -17.953 -12.82 -9.281 1 95.31 189 GLY B CA 1
ATOM 6036 C C . GLY B 1 189 ? -18.75 -12.352 -8.078 1 95.31 189 GLY B C 1
ATOM 6037 O O . GLY B 1 189 ? -19.938 -12.023 -8.203 1 95.31 189 GLY B O 1
ATOM 6038 N N . ILE B 1 190 ? -18.109 -12.312 -6.996 1 92.25 190 ILE B N 1
ATOM 6039 C CA . ILE B 1 190 ? -18.781 -11.875 -5.773 1 92.25 190 ILE B CA 1
ATOM 6040 C C . ILE B 1 190 ? -18.922 -10.359 -5.773 1 92.25 190 ILE B C 1
ATOM 6042 O O . ILE B 1 190 ? -19.969 -9.828 -5.406 1 92.25 190 ILE B O 1
ATOM 6046 N N . TYR B 1 191 ? -17.906 -9.688 -6.188 1 88.19 191 TYR B N 1
ATOM 6047 C CA . TYR B 1 191 ? -17.938 -8.227 -6.23 1 88.19 191 TYR B CA 1
ATOM 6048 C C . TYR B 1 191 ? -19.031 -7.727 -7.16 1 88.19 191 TYR B C 1
ATOM 6050 O O . TYR B 1 191 ? -19.688 -6.727 -6.867 1 88.19 191 TYR B O 1
ATOM 6058 N N . ARG B 1 192 ? -19.25 -8.414 -8.258 1 89.44 192 ARG B N 1
ATOM 6059 C CA . ARG B 1 192 ? -20.219 -8.008 -9.258 1 89.44 192 ARG B CA 1
ATOM 6060 C C . ARG B 1 192 ? -21.453 -8.914 -9.227 1 89.44 192 ARG B C 1
ATOM 6062 O O . ARG B 1 192 ? -22.109 -9.117 -10.25 1 89.44 192 ARG B O 1
ATOM 6069 N N . SER B 1 193 ? -21.75 -9.414 -8.203 1 85.25 193 SER B N 1
ATOM 6070 C CA . SER B 1 193 ? -22.75 -10.469 -8.07 1 85.25 193 SER B CA 1
ATOM 6071 C C . SER B 1 193 ? -24.109 -10.023 -8.609 1 85.25 193 SER B C 1
ATOM 6073 O O . SER B 1 193 ? -24.812 -10.812 -9.242 1 85.25 193 SER B O 1
ATOM 6075 N N . ASN B 1 194 ? -24.391 -8.734 -8.484 1 83.5 194 ASN B N 1
ATOM 6076 C CA . ASN B 1 194 ? -25.703 -8.234 -8.852 1 83.5 194 ASN B CA 1
ATOM 6077 C C . ASN B 1 194 ? -25.812 -7.992 -10.359 1 83.5 194 ASN B C 1
ATOM 6079 O O . ASN B 1 194 ? -26.906 -7.777 -10.883 1 83.5 194 ASN B O 1
ATOM 6083 N N . ASP B 1 195 ? -24.734 -8.188 -11.023 1 87.38 195 ASP B N 1
ATOM 6084 C CA . ASP B 1 195 ? -24.703 -7.879 -12.445 1 87.38 195 ASP B CA 1
ATOM 6085 C C . ASP B 1 195 ? -25 -9.117 -13.289 1 87.38 195 ASP B C 1
ATOM 6087 O O . ASP B 1 195 ? -25.25 -9.016 -14.492 1 87.38 195 ASP B O 1
ATOM 6091 N N . PHE B 1 196 ? -25.016 -10.289 -12.695 1 91.81 196 PHE B N 1
ATOM 6092 C CA . PHE B 1 196 ? -25.094 -11.523 -13.469 1 91.81 196 PHE B CA 1
ATOM 6093 C C . PHE B 1 196 ? -26.531 -12.008 -13.586 1 91.81 196 PHE B C 1
ATOM 6095 O O . PHE B 1 196 ? -27.297 -11.906 -12.633 1 91.81 196 PHE B O 1
ATOM 6102 N N . ASP B 1 197 ? -26.859 -12.508 -14.688 1 91.56 197 ASP B N 1
ATOM 6103 C CA . ASP B 1 197 ? -28.172 -13.086 -14.953 1 91.56 197 ASP B CA 1
ATOM 6104 C C . ASP B 1 197 ? -28.266 -14.516 -14.422 1 91.56 197 ASP B C 1
ATOM 6106 O O . ASP B 1 197 ? -27.25 -15.164 -14.195 1 91.56 197 ASP B O 1
ATOM 6110 N N . VAL B 1 198 ? -29.531 -15.023 -14.281 1 90.69 198 VAL B N 1
ATOM 6111 C CA . VAL B 1 198 ? -29.75 -16.344 -13.711 1 90.69 198 VAL B CA 1
ATOM 6112 C C . VAL B 1 198 ? -29.562 -17.406 -14.781 1 90.69 198 VAL B C 1
ATOM 6114 O O . VAL B 1 198 ? -29.172 -18.547 -14.477 1 90.69 198 VAL B O 1
ATOM 6117 N N . GLU B 1 199 ? -29.75 -17.031 -16.062 1 90.31 199 GLU B N 1
ATOM 6118 C CA . GLU B 1 199 ? -29.734 -18.047 -17.109 1 90.31 199 GLU B CA 1
ATOM 6119 C C . GLU B 1 199 ? -28.672 -17.734 -18.172 1 90.31 199 GLU B C 1
ATOM 6121 O O . GLU B 1 199 ? -27.953 -18.625 -18.609 1 90.31 199 GLU B O 1
ATOM 6126 N N . LYS B 1 200 ? -28.516 -16.484 -18.484 1 93.38 200 LYS B N 1
ATOM 6127 C CA . LYS B 1 200 ? -27.594 -16.094 -19.547 1 93.38 200 LYS B CA 1
ATOM 6128 C C . LYS B 1 200 ? -26.188 -15.844 -19 1 93.38 200 LYS B C 1
ATOM 6130 O O . LYS B 1 200 ? -25.984 -14.938 -18.188 1 93.38 200 LYS B O 1
ATOM 6135 N N . PRO B 1 201 ? -25.25 -16.594 -19.5 1 95.56 201 PRO B N 1
ATOM 6136 C CA . PRO B 1 201 ? -23.891 -16.422 -18.969 1 95.56 201 PRO B CA 1
ATOM 6137 C C . PRO B 1 201 ? -23.219 -15.156 -19.484 1 95.56 201 PRO B C 1
ATOM 6139 O O . PRO B 1 201 ? -23.391 -14.789 -20.641 1 95.56 201 PRO B O 1
ATOM 6142 N N . MET B 1 202 ? -22.547 -14.523 -18.594 1 97.44 202 MET B N 1
ATOM 6143 C CA . MET B 1 202 ? -21.609 -13.477 -18.953 1 97.44 202 MET B CA 1
ATOM 6144 C C . MET B 1 202 ? -20.188 -14.031 -19.078 1 97.44 202 MET B C 1
ATOM 6146 O O . MET B 1 202 ? -19.688 -14.664 -18.141 1 97.44 202 MET B O 1
ATOM 6150 N N . THR B 1 203 ? -19.609 -13.836 -20.219 1 98.06 203 THR B N 1
ATOM 6151 C CA . THR B 1 203 ? -18.266 -14.359 -20.453 1 98.06 203 THR B CA 1
ATOM 6152 C C . THR B 1 203 ? -17.219 -13.281 -20.234 1 98.06 203 THR B C 1
ATOM 6154 O O . THR B 1 203 ? -17.266 -12.227 -20.859 1 98.06 203 THR B O 1
ATOM 6157 N N . VAL B 1 204 ? -16.297 -13.57 -19.328 1 98.25 204 VAL B N 1
ATOM 6158 C CA . VAL B 1 204 ? -15.25 -12.602 -18.984 1 98.25 204 VAL B CA 1
ATOM 6159 C C . VAL B 1 204 ? -13.875 -13.219 -19.219 1 98.25 204 VAL B C 1
ATOM 6161 O O . VAL B 1 204 ? -13.617 -14.359 -18.828 1 98.25 204 VAL B O 1
ATOM 6164 N N . ALA B 1 205 ? -13.008 -12.523 -19.891 1 98.56 205 ALA B N 1
ATOM 6165 C CA . ALA B 1 205 ? -11.602 -12.906 -20.016 1 98.56 205 ALA B CA 1
ATOM 6166 C C . ALA B 1 205 ? -10.734 -12.188 -18.984 1 98.56 205 ALA B C 1
ATOM 6168 O O . ALA B 1 205 ? -10.703 -10.953 -18.953 1 98.56 205 ALA B O 1
ATOM 6169 N N . PHE B 1 206 ? -10.125 -12.969 -18.156 1 98.25 206 PHE B N 1
ATOM 6170 C CA . PHE B 1 206 ? -9.172 -12.406 -17.203 1 98.25 206 PHE B CA 1
ATOM 6171 C C . PHE B 1 206 ? -7.75 -12.5 -17.75 1 98.25 206 PHE B C 1
ATOM 6173 O O . PHE B 1 206 ? -7.238 -13.602 -17.984 1 98.25 206 PHE B O 1
ATOM 6180 N N . CYS B 1 207 ? -7.109 -11.414 -18.016 1 98.44 207 CYS B N 1
ATOM 6181 C CA . CYS B 1 207 ? -5.715 -11.336 -18.438 1 98.44 207 CYS B CA 1
ATOM 6182 C C . CYS B 1 207 ? -4.828 -10.867 -17.281 1 98.44 207 CYS B C 1
ATOM 6184 O O . CYS B 1 207 ? -4.82 -9.688 -16.938 1 98.44 207 CYS B O 1
ATOM 6186 N N . SER B 1 208 ? -4.047 -11.812 -16.797 1 97.5 208 SER B N 1
ATOM 6187 C CA . SER B 1 208 ? -3.281 -11.547 -15.578 1 97.5 208 SER B CA 1
ATOM 6188 C C . SER B 1 208 ? -1.781 -11.617 -15.844 1 97.5 208 SER B C 1
ATOM 6190 O O . SER B 1 208 ? -1.246 -12.688 -16.141 1 97.5 208 SER B O 1
ATOM 6192 N N . MET B 1 209 ? -1.163 -10.5 -15.734 1 97.06 209 MET B N 1
ATOM 6193 C CA . MET B 1 209 ? 0.296 -10.5 -15.789 1 97.06 209 MET B CA 1
ATOM 6194 C C . MET B 1 209 ? 0.898 -10.141 -14.438 1 97.06 209 MET B C 1
ATOM 6196 O O . MET B 1 209 ? 0.871 -8.984 -14.031 1 97.06 209 MET B O 1
ATOM 6200 N N . GLY B 1 210 ? 1.464 -11.117 -13.805 1 95.38 210 GLY B N 1
ATOM 6201 C CA . GLY B 1 210 ? 2.189 -10.898 -12.562 1 95.38 210 GLY B CA 1
ATOM 6202 C C . GLY B 1 210 ? 3.672 -10.648 -12.773 1 95.38 210 GLY B C 1
ATOM 6203 O O . GLY B 1 210 ? 4.082 -10.148 -13.828 1 95.38 210 GLY B O 1
ATOM 6204 N N . HIS B 1 211 ? 4.391 -10.977 -11.742 1 95.69 211 HIS B N 1
ATOM 6205 C CA . HIS B 1 211 ? 5.836 -10.797 -11.766 1 95.69 211 HIS B CA 1
ATOM 6206 C C . HIS B 1 211 ? 6.5 -11.797 -12.703 1 95.69 211 HIS B C 1
ATOM 6208 O O . HIS B 1 211 ? 7.414 -11.445 -13.453 1 95.69 211 HIS B O 1
ATOM 6214 N N . SER B 1 212 ? 5.973 -13.008 -12.719 1 95.56 212 SER B N 1
ATOM 6215 C CA . SER B 1 212 ? 6.723 -14.031 -13.445 1 95.56 212 SER B CA 1
ATOM 6216 C C . SER B 1 212 ? 5.82 -14.797 -14.406 1 95.56 212 SER B C 1
ATOM 6218 O O . SER B 1 212 ? 6.301 -15.617 -15.195 1 95.56 212 SER B O 1
ATOM 6220 N N . THR B 1 213 ? 4.559 -14.523 -14.383 1 96.06 213 THR B N 1
ATOM 6221 C CA . THR B 1 213 ? 3.645 -15.336 -15.172 1 96.06 213 THR B CA 1
ATOM 6222 C C . THR B 1 213 ? 2.584 -14.469 -15.844 1 96.06 213 THR B C 1
ATOM 6224 O O . THR B 1 213 ? 2.127 -13.484 -15.266 1 96.06 213 THR B O 1
ATOM 6227 N N . PHE B 1 214 ? 2.289 -14.828 -17.016 1 97.62 214 PHE B N 1
ATOM 6228 C CA . PHE B 1 214 ? 1.12 -14.305 -17.719 1 97.62 214 PHE B CA 1
ATOM 6229 C C . PHE B 1 214 ? 0.081 -15.398 -17.922 1 97.62 214 PHE B C 1
ATOM 6231 O O . PHE B 1 214 ? 0.407 -16.484 -18.406 1 97.62 214 PHE B O 1
ATOM 6238 N N . SER B 1 215 ? -1.148 -15.125 -17.5 1 97.62 215 SER B N 1
ATOM 6239 C CA . SER B 1 215 ? -2.23 -16.109 -17.578 1 97.62 215 SER B CA 1
ATOM 6240 C C . SER B 1 215 ? -3.496 -15.469 -18.156 1 97.62 215 SER B C 1
ATOM 6242 O O . SER B 1 215 ? -3.83 -14.328 -17.828 1 97.62 215 SER B O 1
ATOM 6244 N N . VAL B 1 216 ? -4.094 -16.172 -19.078 1 98.25 216 VAL B N 1
ATOM 6245 C CA . VAL B 1 216 ? -5.398 -15.797 -19.609 1 98.25 216 VAL B CA 1
ATOM 6246 C C . VAL B 1 216 ? -6.426 -16.875 -19.281 1 98.25 216 VAL B C 1
ATOM 6248 O O . VAL B 1 216 ? -6.227 -18.047 -19.625 1 98.25 216 VAL B O 1
ATOM 6251 N N . CYS B 1 217 ? -7.461 -16.469 -18.625 1 98.12 217 CYS B N 1
ATOM 6252 C CA . CYS B 1 217 ? -8.523 -17.391 -18.25 1 98.12 217 CYS B CA 1
ATOM 6253 C C . CYS B 1 217 ? -9.883 -16.875 -18.703 1 98.12 217 CYS B C 1
ATOM 6255 O O . CYS B 1 217 ? -10.227 -15.727 -18.453 1 98.12 217 CYS B O 1
ATOM 6257 N N . ILE B 1 218 ? -10.578 -17.656 -19.422 1 98.31 218 ILE B N 1
ATOM 6258 C CA . ILE B 1 218 ? -11.938 -17.328 -19.844 1 98.31 218 ILE B CA 1
ATOM 6259 C C . ILE B 1 218 ? -12.938 -18.016 -18.906 1 98.31 218 ILE B C 1
ATOM 6261 O O . ILE B 1 218 ? -12.898 -19.234 -18.734 1 98.31 218 ILE B O 1
ATOM 6265 N N . VAL B 1 219 ? -13.805 -17.188 -18.328 1 98.25 219 VAL B N 1
ATOM 6266 C CA . VAL B 1 219 ? -14.734 -17.656 -17.312 1 98.25 219 VAL B CA 1
ATOM 6267 C C . VAL B 1 219 ? -16.156 -17.219 -17.672 1 98.25 219 VAL B C 1
ATOM 6269 O O . VAL B 1 219 ? -16.359 -16.109 -18.156 1 98.25 219 VAL B O 1
ATOM 6272 N N . GLN B 1 220 ? -17.078 -18.078 -17.422 1 97.88 220 GLN B N 1
ATOM 6273 C CA . GLN B 1 220 ? -18.5 -17.75 -17.562 1 97.88 220 GLN B CA 1
ATOM 6274 C C . GLN B 1 220 ? -19.172 -17.625 -16.203 1 97.88 220 GLN B C 1
ATOM 6276 O O . GLN B 1 220 ? -18.953 -18.453 -15.32 1 97.88 220 GLN B O 1
ATOM 6281 N N . PHE B 1 221 ? -19.953 -16.531 -16.094 1 97.62 221 PHE B N 1
ATOM 6282 C CA . PHE B 1 221 ? -20.672 -16.266 -14.852 1 97.62 221 PHE B CA 1
ATOM 6283 C C . PHE B 1 221 ? -22.172 -16.328 -15.07 1 97.62 221 PHE B C 1
ATOM 6285 O O . PHE B 1 221 ? -22.688 -15.805 -16.047 1 97.62 221 PHE B O 1
ATOM 6292 N N . ILE B 1 222 ? -22.844 -16.984 -14.25 1 95.81 222 ILE B N 1
ATOM 6293 C CA . ILE B 1 222 ? -24.266 -16.828 -13.977 1 95.81 222 ILE B CA 1
ATOM 6294 C C . ILE B 1 222 ? -24.484 -16.516 -12.5 1 95.81 222 ILE B C 1
ATOM 6296 O O . ILE B 1 222 ? -23.547 -16.578 -11.703 1 95.81 222 ILE B O 1
ATOM 6300 N N . ARG B 1 223 ? -25.594 -16.094 -12.125 1 93.56 223 ARG B N 1
ATOM 6301 C CA . ARG B 1 223 ? -25.812 -15.695 -10.742 1 93.56 223 ARG B CA 1
ATOM 6302 C C . ARG B 1 223 ? -25.438 -16.828 -9.781 1 93.56 223 ARG B C 1
ATOM 6304 O O . ARG B 1 223 ? -25.969 -17.922 -9.867 1 93.56 223 ARG B O 1
ATOM 6311 N N . GLY B 1 224 ? -24.422 -16.594 -8.953 1 93.38 224 GLY B N 1
ATOM 6312 C CA . GLY B 1 224 ? -24.031 -17.516 -7.895 1 93.38 224 GLY B CA 1
ATOM 6313 C C . GLY B 1 224 ? -23.094 -18.609 -8.375 1 93.38 224 GLY B C 1
ATOM 6314 O O . GLY B 1 224 ? -22.781 -19.531 -7.621 1 93.38 224 GLY B O 1
ATOM 6315 N N . LYS B 1 225 ? -22.719 -18.484 -9.625 1 95.62 225 LYS B N 1
ATOM 6316 C CA . LYS B 1 225 ? -21.906 -19.578 -10.156 1 95.62 225 LYS B CA 1
ATOM 6317 C C . LYS B 1 225 ? -20.875 -19.062 -11.148 1 95.62 225 LYS B C 1
ATOM 6319 O O . LYS B 1 225 ? -21.141 -18.141 -11.93 1 95.62 225 LYS B O 1
ATOM 6324 N N . LEU B 1 226 ? -19.656 -19.688 -11.078 1 97.5 226 LEU B N 1
ATOM 6325 C CA . LEU B 1 226 ? -18.672 -19.438 -12.117 1 97.5 226 LEU B CA 1
ATOM 6326 C C . LEU B 1 226 ? -18.156 -20.75 -12.703 1 97.5 226 LEU B C 1
ATOM 6328 O O . LEU B 1 226 ? -18.062 -21.75 -11.992 1 97.5 226 LEU B O 1
ATOM 6332 N N . GLN B 1 227 ? -17.891 -20.766 -13.945 1 96.88 227 GLN B N 1
ATOM 6333 C CA . GLN B 1 227 ? -17.312 -21.906 -14.656 1 96.88 227 GLN B CA 1
ATOM 6334 C C . GLN B 1 227 ? -16.094 -21.484 -15.469 1 96.88 227 GLN B C 1
ATOM 6336 O O . GLN B 1 227 ? -16.188 -20.625 -16.359 1 96.88 227 GLN B O 1
ATOM 6341 N N . VAL B 1 228 ? -15.016 -22.109 -15.125 1 97.5 228 VAL B N 1
ATOM 6342 C CA . VAL B 1 228 ? -13.82 -21.891 -15.922 1 97.5 228 VAL B CA 1
ATOM 6343 C C . VAL B 1 228 ? -13.93 -22.641 -17.25 1 97.5 228 VAL B C 1
ATOM 6345 O O . VAL B 1 228 ? -14.023 -23.875 -17.25 1 97.5 228 VAL B O 1
ATOM 6348 N N . VAL B 1 229 ? -13.875 -21.875 -18.312 1 96.75 229 VAL B N 1
ATOM 6349 C CA . VAL B 1 229 ? -13.953 -22.484 -19.641 1 96.75 229 VAL B CA 1
ATOM 6350 C C . VAL B 1 229 ? -12.578 -23.016 -20.047 1 96.75 229 VAL B C 1
ATOM 6352 O O . VAL B 1 229 ? -12.453 -24.156 -20.5 1 96.75 229 VAL B O 1
ATOM 6355 N N . CYS B 1 230 ? -11.625 -22.172 -19.891 1 95.62 230 CYS B N 1
ATOM 6356 C CA . CYS B 1 230 ? -10.25 -22.578 -20.156 1 95.62 230 CYS B CA 1
ATOM 6357 C C . CYS B 1 230 ? -9.258 -21.594 -19.547 1 95.62 230 CYS B C 1
ATOM 6359 O O . CYS B 1 230 ? -9.641 -20.5 -19.125 1 95.62 230 CYS B O 1
ATOM 6361 N N . GLU B 1 231 ? -8.023 -22.062 -19.469 1 96.81 231 GLU B N 1
ATOM 6362 C CA . GLU B 1 231 ? -6.91 -21.219 -19.016 1 96.81 231 GLU B CA 1
ATOM 6363 C C . GLU B 1 231 ? -5.621 -21.594 -19.75 1 96.81 231 GLU B C 1
ATOM 6365 O O . GLU B 1 231 ? -5.359 -22.766 -20.016 1 96.81 231 GLU B O 1
ATOM 6370 N N . ARG B 1 232 ? -4.867 -20.594 -20.156 1 96.38 232 ARG B N 1
ATOM 6371 C CA . ARG B 1 232 ? -3.529 -20.734 -20.719 1 96.38 232 ARG B CA 1
ATOM 6372 C C . ARG B 1 232 ? -2.549 -19.781 -20.047 1 96.38 232 ARG B C 1
ATOM 6374 O O . ARG B 1 232 ? -2.914 -18.656 -19.688 1 96.38 232 ARG B O 1
ATOM 6381 N N . SER B 1 233 ? -1.345 -20.266 -19.859 1 96.31 233 SER B N 1
ATOM 6382 C CA . SER B 1 233 ? -0.366 -19.406 -19.203 1 96.31 233 SER B CA 1
ATOM 6383 C C . SER B 1 233 ? 1.047 -19.703 -19.703 1 96.31 233 SER B C 1
ATOM 6385 O O . SER B 1 233 ? 1.287 -20.719 -20.344 1 96.31 233 SER B O 1
ATOM 6387 N N . ASP B 1 234 ? 1.881 -18.781 -19.469 1 95.75 234 ASP B N 1
ATOM 6388 C CA . ASP B 1 234 ? 3.314 -18.875 -19.734 1 95.75 234 ASP B CA 1
ATOM 6389 C C . ASP B 1 234 ? 4.117 -18.156 -18.641 1 95.75 234 ASP B C 1
ATOM 6391 O O . ASP B 1 234 ? 3.6 -17.25 -17.969 1 95.75 234 ASP B O 1
ATOM 6395 N N . LYS B 1 235 ? 5.355 -18.672 -18.438 1 93.75 235 LYS B N 1
ATOM 6396 C CA . LYS B 1 235 ? 6.246 -18.031 -17.453 1 93.75 235 LYS B CA 1
ATOM 6397 C C . LYS B 1 235 ? 6.887 -16.781 -18.047 1 93.75 235 LYS B C 1
ATOM 6399 O O . LYS B 1 235 ? 8.109 -16.719 -18.203 1 93.75 235 LYS B O 1
ATOM 6404 N N . VAL B 1 236 ? 6.117 -15.867 -18.328 1 96.19 236 VAL B N 1
ATOM 6405 C CA . VAL B 1 236 ? 6.516 -14.547 -18.828 1 96.19 236 VAL B CA 1
ATOM 6406 C C . VAL B 1 236 ? 5.75 -13.461 -18.078 1 96.19 236 VAL B C 1
ATOM 6408 O O . VAL B 1 236 ? 4.535 -13.57 -17.891 1 96.19 236 VAL B O 1
ATOM 6411 N N . GLY B 1 237 ? 6.473 -12.508 -17.531 1 96.38 237 GLY B N 1
ATOM 6412 C CA . GLY B 1 237 ? 5.805 -11.477 -16.75 1 96.38 237 GLY B CA 1
ATOM 6413 C C . GLY B 1 237 ? 6.656 -10.242 -16.547 1 96.38 237 GLY B C 1
ATOM 6414 O O . GLY B 1 237 ? 7.496 -9.906 -17.391 1 96.38 237 GLY B O 1
ATOM 6415 N N . GLY B 1 238 ? 6.355 -9.492 -15.492 1 96.5 238 GLY B N 1
ATOM 6416 C CA . GLY B 1 238 ? 7.043 -8.242 -15.203 1 96.5 238 GLY B CA 1
ATOM 6417 C C . GLY B 1 238 ? 8.547 -8.406 -15.094 1 96.5 238 GLY B C 1
ATOM 6418 O O . GLY B 1 238 ? 9.305 -7.512 -15.477 1 96.5 238 GLY B O 1
ATOM 6419 N N . ARG B 1 239 ? 8.992 -9.477 -14.578 1 96.44 239 ARG B N 1
ATOM 6420 C CA . ARG B 1 239 ? 10.43 -9.648 -14.383 1 96.44 239 ARG B CA 1
ATOM 6421 C C . ARG B 1 239 ? 11.156 -9.805 -15.719 1 96.44 239 ARG B C 1
ATOM 6423 O O . ARG B 1 239 ? 12.336 -9.484 -15.828 1 96.44 239 ARG B O 1
ATOM 6430 N N . ASP B 1 240 ? 10.422 -10.336 -16.719 1 97.31 240 ASP B N 1
ATOM 6431 C CA . ASP B 1 240 ? 11.023 -10.422 -18.047 1 97.31 240 ASP B CA 1
ATOM 6432 C C . ASP B 1 240 ? 11.266 -9.031 -18.625 1 97.31 240 ASP B C 1
ATOM 6434 O O . ASP B 1 240 ? 12.258 -8.805 -19.312 1 97.31 240 ASP B O 1
ATOM 6438 N N . MET B 1 241 ? 10.375 -8.141 -18.359 1 97.94 241 MET B N 1
ATOM 6439 C CA . MET B 1 241 ? 10.586 -6.746 -18.75 1 97.94 241 MET B CA 1
ATOM 6440 C C . MET B 1 241 ? 11.773 -6.156 -18 1 97.94 241 MET B C 1
ATOM 6442 O O . MET B 1 241 ? 12.578 -5.434 -18.578 1 97.94 241 MET B O 1
ATOM 6446 N N . ASP B 1 242 ? 11.828 -6.477 -16.734 1 97.75 242 ASP B N 1
ATOM 6447 C CA . ASP B 1 242 ? 12.969 -6.035 -15.945 1 97.75 242 ASP B CA 1
ATOM 6448 C C . ASP B 1 242 ? 14.281 -6.555 -16.531 1 97.75 242 ASP B C 1
ATOM 6450 O O . ASP B 1 242 ? 15.273 -5.82 -16.594 1 97.75 242 ASP B O 1
ATOM 6454 N N . GLU B 1 243 ? 14.281 -7.797 -16.922 1 97.31 243 GLU B N 1
ATOM 6455 C CA . GLU B 1 243 ? 15.484 -8.391 -17.5 1 97.31 243 GLU B CA 1
ATOM 6456 C C . GLU B 1 243 ? 15.914 -7.664 -18.766 1 97.31 243 GLU B C 1
ATOM 6458 O O . GLU B 1 243 ? 17.109 -7.445 -18.984 1 97.31 243 GLU B O 1
ATOM 6463 N N . CYS B 1 244 ? 14.938 -7.336 -19.594 1 97.81 244 CYS B N 1
ATOM 6464 C CA . CYS B 1 244 ? 15.25 -6.582 -20.812 1 97.81 244 CYS B CA 1
ATOM 6465 C C . CYS B 1 244 ? 15.969 -5.281 -20.469 1 97.81 244 CYS B C 1
ATOM 6467 O O . CYS B 1 244 ? 17 -4.961 -21.062 1 97.81 244 CYS B O 1
ATOM 6469 N N . LEU B 1 245 ? 15.406 -4.566 -19.5 1 98 245 LEU B N 1
ATOM 6470 C CA . LEU B 1 245 ? 16.016 -3.305 -19.078 1 98 245 LEU B CA 1
ATOM 6471 C C . LEU B 1 245 ? 17.375 -3.539 -18.453 1 98 245 LEU B C 1
ATOM 6473 O O . LEU B 1 245 ? 18.328 -2.801 -18.719 1 98 245 LEU B O 1
ATOM 6477 N N . MET B 1 246 ? 17.484 -4.535 -17.625 1 98 246 MET B N 1
ATOM 6478 C CA . MET B 1 246 ? 18.75 -4.848 -16.953 1 98 246 MET B CA 1
ATOM 6479 C C . MET B 1 246 ? 19.844 -5.125 -17.953 1 98 246 MET B C 1
ATOM 6481 O O . MET B 1 246 ? 20.969 -4.633 -17.812 1 98 246 MET B O 1
ATOM 6485 N N . ARG B 1 247 ? 19.578 -5.895 -18.969 1 97.56 247 ARG B N 1
ATOM 6486 C CA . ARG B 1 247 ? 20.578 -6.258 -19.969 1 97.56 247 ARG B CA 1
ATOM 6487 C C . ARG B 1 247 ? 21.047 -5.031 -20.75 1 97.56 247 ARG B C 1
ATOM 6489 O O . ARG B 1 247 ? 22.234 -4.887 -21.031 1 97.56 247 ARG B O 1
ATOM 6496 N N . VAL B 1 248 ? 20.141 -4.16 -21.047 1 97.44 248 VAL B N 1
ATOM 6497 C CA . VAL B 1 248 ? 20.469 -2.951 -21.797 1 97.44 248 VAL B CA 1
ATOM 6498 C C . VAL B 1 248 ? 21.344 -2.039 -20.938 1 97.44 248 VAL B C 1
ATOM 6500 O O . VAL B 1 248 ? 22.375 -1.551 -21.391 1 97.44 248 VAL B O 1
ATOM 6503 N N . PHE B 1 249 ? 20.938 -1.809 -19.719 1 98 249 PHE B N 1
ATOM 6504 C CA . PHE B 1 249 ? 21.672 -0.902 -18.844 1 98 249 PHE B CA 1
ATOM 6505 C C . PHE B 1 249 ? 23 -1.512 -18.438 1 98 249 PHE B C 1
ATOM 6507 O O . PHE B 1 249 ? 24 -0.797 -18.266 1 98 249 PHE B O 1
ATOM 6514 N N . ALA B 1 250 ? 23.016 -2.85 -18.25 1 98.19 250 ALA B N 1
ATOM 6515 C CA . ALA B 1 250 ? 24.266 -3.527 -17.953 1 98.19 250 ALA B CA 1
ATOM 6516 C C . ALA B 1 250 ? 25.266 -3.367 -19.094 1 98.19 250 ALA B C 1
ATOM 6518 O O . ALA B 1 250 ? 26.453 -3.152 -18.859 1 98.19 250 ALA B O 1
ATOM 6519 N N . ALA B 1 251 ? 24.812 -3.486 -20.312 1 97.94 251 ALA B N 1
ATOM 6520 C CA . ALA B 1 251 ? 25.656 -3.311 -21.484 1 97.94 251 ALA B CA 1
ATOM 6521 C C . ALA B 1 251 ? 26.219 -1.891 -21.547 1 97.94 251 ALA B C 1
ATOM 6523 O O . ALA B 1 251 ? 27.391 -1.691 -21.875 1 97.94 251 ALA B O 1
ATOM 6524 N N . GLN B 1 252 ? 25.375 -0.938 -21.25 1 97.62 252 GLN B N 1
ATOM 6525 C CA . GLN B 1 252 ? 25.828 0.451 -21.234 1 97.62 252 GLN B CA 1
ATOM 6526 C C . GLN B 1 252 ? 26.875 0.68 -20.156 1 97.62 252 GLN B C 1
ATOM 6528 O O . GLN B 1 252 ? 27.875 1.36 -20.391 1 97.62 252 GLN B O 1
ATOM 6533 N N . PHE B 1 253 ? 26.656 0.137 -19.016 1 98 253 PHE B N 1
ATOM 6534 C CA . PHE B 1 253 ? 27.609 0.267 -17.922 1 98 253 PHE B CA 1
ATOM 6535 C C . PHE B 1 253 ? 28.938 -0.376 -18.266 1 98 253 PHE B C 1
ATOM 6537 O O . PHE B 1 253 ? 30 0.194 -18 1 98 253 PHE B O 1
ATOM 6544 N N . GLN B 1 254 ? 28.828 -1.562 -18.844 1 97.62 254 GLN B N 1
ATOM 6545 C CA . GLN B 1 254 ? 30.031 -2.287 -19.25 1 97.62 254 GLN B CA 1
ATOM 6546 C C . GLN B 1 254 ? 30.828 -1.5 -20.281 1 97.62 254 GLN B C 1
ATOM 6548 O O . GLN B 1 254 ? 32.062 -1.463 -20.219 1 97.62 254 GLN B O 1
ATOM 6553 N N . LYS B 1 255 ? 30.172 -0.911 -21.203 1 97.56 255 LYS B N 1
ATOM 6554 C CA . LYS B 1 255 ? 30.828 -0.093 -22.219 1 97.56 255 LYS B CA 1
ATOM 6555 C C . LYS B 1 255 ? 31.547 1.104 -21.594 1 97.56 255 LYS B C 1
ATOM 6557 O O . LYS B 1 255 ? 32.656 1.465 -22 1 97.56 255 LYS B O 1
ATOM 6562 N N . LYS B 1 256 ? 30.969 1.62 -20.594 1 96.75 256 LYS B N 1
ATOM 6563 C CA . LYS B 1 256 ? 31.469 2.848 -19.984 1 96.75 256 LYS B CA 1
ATOM 6564 C C . LYS B 1 256 ? 32.562 2.543 -18.969 1 96.75 256 LYS B C 1
ATOM 6566 O O . LYS B 1 256 ? 33.531 3.287 -18.859 1 96.75 256 LYS B O 1
ATOM 6571 N N . PHE B 1 257 ? 32.406 1.447 -18.219 1 96.44 257 PHE B N 1
ATOM 6572 C CA . PHE B 1 257 ? 33.281 1.262 -17.078 1 96.44 257 PHE B CA 1
ATOM 6573 C C . PHE B 1 257 ? 34.062 -0.047 -17.203 1 96.44 257 PHE B C 1
ATOM 6575 O O . PHE B 1 257 ? 34.938 -0.329 -16.391 1 96.44 257 PHE B O 1
ATOM 6582 N N . GLY B 1 258 ? 33.719 -0.935 -18.047 1 96.19 258 GLY B N 1
ATOM 6583 C CA . GLY B 1 258 ? 34.531 -2.105 -18.375 1 96.19 258 GLY B CA 1
ATOM 6584 C C . GLY B 1 258 ? 34.156 -3.316 -17.531 1 96.19 258 GLY B C 1
ATOM 6585 O O . GLY B 1 258 ? 34.844 -4.336 -17.578 1 96.19 258 GLY B O 1
ATOM 6586 N N . CYS B 1 259 ? 33.125 -3.205 -16.734 1 96 259 CYS B N 1
ATOM 6587 C CA . CYS B 1 259 ? 32.719 -4.344 -15.93 1 96 259 CYS B CA 1
ATOM 6588 C C . CYS B 1 259 ? 31.219 -4.59 -16.078 1 96 259 CYS B C 1
ATOM 6590 O O . CYS B 1 259 ? 30.438 -3.65 -16.25 1 96 259 CYS B O 1
ATOM 6592 N N . ASP B 1 260 ? 30.859 -5.883 -15.945 1 97.19 260 ASP B N 1
ATOM 6593 C CA . ASP B 1 260 ? 29.469 -6.293 -16.125 1 97.19 260 ASP B CA 1
ATOM 6594 C C . ASP B 1 260 ? 28.766 -6.43 -14.766 1 97.19 260 ASP B C 1
ATOM 6596 O O . ASP B 1 260 ? 29.047 -7.363 -14.008 1 97.19 260 ASP B O 1
ATOM 6600 N N . PRO B 1 261 ? 27.766 -5.633 -14.492 1 97.25 261 PRO B N 1
ATOM 6601 C CA . PRO B 1 261 ? 27.078 -5.723 -13.203 1 97.25 261 PRO B CA 1
ATOM 6602 C C . PRO B 1 261 ? 26.312 -7.031 -13.039 1 97.25 261 PRO B C 1
ATOM 6604 O O . PRO B 1 261 ? 26.016 -7.441 -11.906 1 97.25 261 PRO B O 1
ATOM 6607 N N . LEU B 1 262 ? 26 -7.75 -14.086 1 96.38 262 LEU B N 1
ATOM 6608 C CA . LEU B 1 262 ? 25.234 -8.984 -14 1 96.38 262 LEU B CA 1
ATOM 6609 C C . LEU B 1 262 ? 26.109 -10.133 -13.508 1 96.38 262 LEU B C 1
ATOM 6611 O O . LEU B 1 262 ? 25.594 -11.188 -13.117 1 96.38 262 LEU B O 1
ATOM 6615 N N . SER B 1 263 ? 27.391 -9.898 -13.438 1 94.56 263 SER B N 1
ATOM 6616 C CA . SER B 1 263 ? 28.328 -10.922 -12.992 1 94.56 263 SER B CA 1
ATOM 6617 C C . SER B 1 263 ? 28.469 -10.93 -11.477 1 94.56 263 SER B C 1
ATOM 6619 O O . SER B 1 263 ? 29.047 -11.852 -10.898 1 94.56 263 SER B O 1
ATOM 6621 N N . ASN B 1 264 ? 28 -9.898 -10.875 1 93.81 264 ASN B N 1
ATOM 6622 C CA . ASN B 1 264 ? 28.016 -9.727 -9.422 1 93.81 264 ASN B CA 1
ATOM 6623 C C . ASN B 1 264 ? 26.609 -9.719 -8.836 1 93.81 264 ASN B C 1
ATOM 6625 O O . ASN B 1 264 ? 25.781 -8.891 -9.227 1 93.81 264 ASN B O 1
ATOM 6629 N N . LYS B 1 265 ? 26.359 -10.57 -7.883 1 90.69 265 LYS B N 1
ATOM 6630 C CA . LYS B 1 265 ? 25.016 -10.758 -7.363 1 90.69 265 LYS B CA 1
ATOM 6631 C C . LYS B 1 265 ? 24.484 -9.492 -6.699 1 90.69 265 LYS B C 1
ATOM 6633 O O . LYS B 1 265 ? 23.328 -9.133 -6.855 1 90.69 265 LYS B O 1
ATOM 6638 N N . LYS B 1 266 ? 25.344 -8.891 -5.938 1 91.56 266 LYS B N 1
ATOM 6639 C CA . LYS B 1 266 ? 24.953 -7.641 -5.285 1 91.56 266 LYS B CA 1
ATOM 6640 C C . LYS B 1 266 ? 24.625 -6.562 -6.312 1 91.56 266 LYS B C 1
ATOM 6642 O O . LYS B 1 266 ? 23.578 -5.91 -6.219 1 91.56 266 LYS B O 1
ATOM 6647 N N . ALA B 1 267 ? 25.516 -6.344 -7.289 1 95 267 ALA B N 1
ATOM 6648 C CA . ALA B 1 267 ? 25.312 -5.352 -8.336 1 95 267 ALA B CA 1
ATOM 6649 C C . ALA B 1 267 ? 24.078 -5.668 -9.172 1 95 267 ALA B C 1
ATOM 6651 O O . ALA B 1 267 ? 23.312 -4.766 -9.539 1 95 267 ALA B O 1
ATOM 6652 N N . SER B 1 268 ? 23.922 -6.949 -9.43 1 95.81 268 SER B N 1
ATOM 6653 C CA . SER B 1 268 ? 22.766 -7.383 -10.203 1 95.81 268 SER B CA 1
ATOM 6654 C C . SER B 1 268 ? 21.469 -7.039 -9.484 1 95.81 268 SER B C 1
ATOM 6656 O O . SER B 1 268 ? 20.516 -6.566 -10.109 1 95.81 268 SER B O 1
ATOM 6658 N N . PHE B 1 269 ? 21.422 -7.242 -8.227 1 94.62 269 PHE B N 1
ATOM 6659 C CA . PHE B 1 269 ? 20.219 -6.938 -7.473 1 94.62 269 PHE B CA 1
ATOM 6660 C C . PHE B 1 269 ? 19.969 -5.434 -7.418 1 94.62 269 PHE B C 1
ATOM 6662 O O . PHE B 1 269 ? 18.828 -4.98 -7.5 1 94.62 269 PHE B O 1
ATOM 6669 N N . LYS B 1 270 ? 21.031 -4.637 -7.215 1 93.88 270 LYS B N 1
ATOM 6670 C CA . LYS B 1 270 ? 20.906 -3.18 -7.227 1 93.88 270 LYS B CA 1
ATOM 6671 C C . LYS B 1 270 ? 20.281 -2.693 -8.531 1 93.88 270 LYS B C 1
ATOM 6673 O O . LYS B 1 270 ? 19.406 -1.826 -8.531 1 93.88 270 LYS B O 1
ATOM 6678 N N . LEU B 1 271 ? 20.812 -3.258 -9.562 1 96.94 271 LEU B N 1
ATOM 6679 C CA . LEU B 1 271 ? 20.312 -2.898 -10.875 1 96.94 271 LEU B CA 1
ATOM 6680 C C . LEU B 1 271 ? 18.844 -3.303 -11.023 1 96.94 271 LEU B C 1
ATOM 6682 O O . LEU B 1 271 ? 18.031 -2.543 -11.562 1 96.94 271 LEU B O 1
ATOM 6686 N N . GLU B 1 272 ? 18.5 -4.535 -10.57 1 96.69 272 GLU B N 1
ATOM 6687 C CA . GLU B 1 272 ? 17.125 -5.016 -10.602 1 96.69 272 GLU B CA 1
ATOM 6688 C C . GLU B 1 272 ? 16.188 -4.051 -9.891 1 96.69 272 GLU B C 1
ATOM 6690 O O . GLU B 1 272 ? 15.109 -3.719 -10.406 1 96.69 272 GLU B O 1
ATOM 6695 N N . ASP B 1 273 ? 16.531 -3.615 -8.758 1 93.81 273 ASP B N 1
ATOM 6696 C CA . ASP B 1 273 ? 15.719 -2.701 -7.949 1 93.81 273 ASP B CA 1
ATOM 6697 C C . ASP B 1 273 ? 15.492 -1.38 -8.68 1 93.81 273 ASP B C 1
ATOM 6699 O O . ASP B 1 273 ? 14.375 -0.864 -8.711 1 93.81 273 ASP B O 1
ATOM 6703 N N . SER B 1 274 ? 16.516 -0.826 -9.258 1 94.56 274 SER B N 1
ATOM 6704 C CA . SER B 1 274 ? 16.438 0.443 -9.977 1 94.56 274 SER B CA 1
ATOM 6705 C C . SER B 1 274 ? 15.586 0.313 -11.234 1 94.56 274 SER B C 1
ATOM 6707 O O . SER B 1 274 ? 14.789 1.2 -11.547 1 94.56 274 SER B O 1
ATOM 6709 N N . VAL B 1 275 ? 15.766 -0.779 -11.906 1 96.75 275 VAL B N 1
ATOM 6710 C CA . VAL B 1 275 ? 15.062 -0.976 -13.172 1 96.75 275 VAL B CA 1
ATOM 6711 C C . VAL B 1 275 ? 13.57 -1.189 -12.898 1 96.75 275 VAL B C 1
ATOM 6713 O O . VAL B 1 275 ? 12.727 -0.749 -13.68 1 96.75 275 VAL B O 1
ATOM 6716 N N . SER B 1 276 ? 13.266 -1.945 -11.859 1 95.06 276 SER B N 1
ATOM 6717 C CA . SER B 1 276 ? 11.867 -2.168 -11.508 1 95.06 276 SER B CA 1
ATOM 6718 C C . SER B 1 276 ? 11.148 -0.849 -11.25 1 95.06 276 SER B C 1
ATOM 6720 O O . SER B 1 276 ? 10 -0.673 -11.664 1 95.06 276 SER B O 1
ATOM 6722 N N . LYS B 1 277 ? 11.805 0.078 -10.562 1 92.5 277 LYS B N 1
ATOM 6723 C CA . LYS B 1 277 ? 11.25 1.407 -10.328 1 92.5 277 LYS B CA 1
ATOM 6724 C C . LYS B 1 277 ? 11.102 2.176 -11.641 1 92.5 277 LYS B C 1
ATOM 6726 O O . LYS B 1 277 ? 10.078 2.828 -11.867 1 92.5 277 LYS B O 1
ATOM 6731 N N . THR B 1 278 ? 12.07 2.104 -12.461 1 94.56 278 THR B N 1
ATOM 6732 C CA . THR B 1 278 ? 12.07 2.781 -13.758 1 94.56 278 THR B CA 1
ATOM 6733 C C . THR B 1 278 ? 10.922 2.295 -14.625 1 94.56 278 THR B C 1
ATOM 6735 O O . THR B 1 278 ? 10.258 3.096 -15.289 1 94.56 278 THR B O 1
ATOM 6738 N N . LYS B 1 279 ? 10.711 0.994 -14.617 1 95.88 279 LYS B N 1
ATOM 6739 C CA . LYS B 1 279 ? 9.617 0.387 -15.367 1 95.88 279 LYS B CA 1
ATOM 6740 C C . LYS B 1 279 ? 8.273 0.971 -14.953 1 95.88 279 LYS B C 1
ATOM 6742 O O . LYS B 1 279 ? 7.441 1.294 -15.805 1 95.88 279 LYS B O 1
ATOM 6747 N N . LYS B 1 280 ? 8.023 1.096 -13.711 1 92.56 280 LYS B N 1
ATOM 6748 C CA . LYS B 1 280 ? 6.766 1.633 -13.203 1 92.56 280 LYS B CA 1
ATOM 6749 C C . LYS B 1 280 ? 6.59 3.094 -13.602 1 92.56 280 LYS B C 1
ATOM 6751 O O . LYS B 1 280 ? 5.488 3.518 -13.969 1 92.56 280 LYS B O 1
ATOM 6756 N N . ILE B 1 281 ? 7.641 3.848 -13.539 1 90.31 281 ILE B N 1
ATOM 6757 C CA . ILE B 1 281 ? 7.602 5.25 -13.945 1 90.31 281 ILE B CA 1
ATOM 6758 C C . ILE B 1 281 ? 7.289 5.344 -15.438 1 90.31 281 ILE B C 1
ATOM 6760 O O . ILE B 1 281 ? 6.492 6.188 -15.859 1 90.31 281 ILE B O 1
ATOM 6764 N N . LEU B 1 282 ? 7.898 4.465 -16.219 1 92.06 282 LEU B N 1
ATOM 6765 C CA . LEU B 1 282 ? 7.711 4.445 -17.672 1 92.06 282 LEU B CA 1
ATOM 6766 C C . LEU B 1 282 ? 6.27 4.094 -18.031 1 92.06 282 LEU B C 1
ATOM 6768 O O . LEU B 1 282 ? 5.785 4.445 -19.109 1 92.06 282 LEU B O 1
ATOM 6772 N N . SER B 1 283 ? 5.668 3.354 -17.203 1 89.19 283 SER B N 1
ATOM 6773 C CA . SER B 1 283 ? 4.281 2.971 -17.453 1 89.19 283 SER B CA 1
ATOM 6774 C C . SER B 1 283 ? 3.357 4.184 -17.422 1 89.19 283 SER B C 1
ATOM 6776 O O . SER B 1 283 ? 2.32 4.195 -18.094 1 89.19 283 SER B O 1
ATOM 6778 N N . ALA B 1 284 ? 3.744 5.199 -16.719 1 85.81 284 ALA B N 1
ATOM 6779 C CA . ALA B 1 284 ? 2.9 6.387 -16.578 1 85.81 284 ALA B CA 1
ATOM 6780 C C . ALA B 1 284 ? 3.477 7.562 -17.375 1 85.81 284 ALA B C 1
ATOM 6782 O O . ALA B 1 284 ? 2.783 8.555 -17.609 1 85.81 284 ALA B O 1
ATOM 6783 N N . ASN B 1 285 ? 4.754 7.406 -17.781 1 86.38 285 ASN B N 1
ATOM 6784 C CA . ASN B 1 285 ? 5.457 8.484 -18.453 1 86.38 285 ASN B CA 1
ATOM 6785 C C . ASN B 1 285 ? 6.102 8.008 -19.75 1 86.38 285 ASN B C 1
ATOM 6787 O O . ASN B 1 285 ? 6.379 6.812 -19.906 1 86.38 285 ASN B O 1
ATOM 6791 N N . TYR B 1 286 ? 6.328 8.945 -20.609 1 90.31 286 TYR B N 1
ATOM 6792 C CA . TYR B 1 286 ? 6.918 8.594 -21.906 1 90.31 286 TYR B CA 1
ATOM 6793 C C . TYR B 1 286 ? 8.414 8.336 -21.766 1 90.31 286 TYR B C 1
ATOM 6795 O O . TYR B 1 286 ? 9 7.621 -22.578 1 90.31 286 TYR B O 1
ATOM 6803 N N . GLU B 1 287 ? 8.938 8.961 -20.828 1 92.25 287 GLU B N 1
ATOM 6804 C CA . GLU B 1 287 ? 10.367 8.781 -20.562 1 92.25 287 GLU B CA 1
ATOM 6805 C C . GLU B 1 287 ? 10.648 8.633 -19.078 1 92.25 287 GLU B C 1
ATOM 6807 O O . GLU B 1 287 ? 9.828 9.031 -18.234 1 92.25 287 GLU B O 1
ATOM 6812 N N . ALA B 1 288 ? 11.711 7.969 -18.766 1 92.38 288 ALA B N 1
ATOM 6813 C CA . ALA B 1 288 ? 12.141 7.781 -17.391 1 92.38 288 ALA B CA 1
ATOM 6814 C C . ALA B 1 288 ? 13.664 7.77 -17.281 1 92.38 288 ALA B C 1
ATOM 6816 O O . ALA B 1 288 ? 14.352 7.391 -18.234 1 92.38 288 ALA B O 1
ATOM 6817 N N . ASN B 1 289 ? 14.133 8.297 -16.156 1 92.44 289 ASN B N 1
ATOM 6818 C CA . ASN B 1 289 ? 15.547 8.219 -15.828 1 92.44 289 ASN B CA 1
ATOM 6819 C C . ASN B 1 289 ? 15.836 7.082 -14.852 1 92.44 289 ASN B C 1
ATOM 6821 O O . ASN B 1 289 ? 15.203 6.992 -13.797 1 92.44 289 ASN B O 1
ATOM 6825 N N . MET B 1 290 ? 16.703 6.203 -15.289 1 93.81 290 MET B N 1
ATOM 6826 C CA . MET B 1 290 ? 17.188 5.168 -14.375 1 93.81 290 MET B CA 1
ATOM 6827 C C . MET B 1 290 ? 18.453 5.613 -13.672 1 93.81 290 MET B C 1
ATOM 6829 O O . MET B 1 290 ? 19.391 6.098 -14.32 1 93.81 290 MET B O 1
ATOM 6833 N N . SER B 1 291 ? 18.453 5.543 -12.375 1 92.06 291 SER B N 1
ATOM 6834 C CA . SER B 1 291 ? 19.641 5.906 -11.602 1 92.06 291 SER B CA 1
ATOM 6835 C C . SER B 1 291 ? 19.953 4.852 -10.547 1 92.06 291 SER B C 1
ATOM 6837 O O . SER B 1 291 ? 19.047 4.344 -9.875 1 92.06 291 SER B O 1
ATOM 6839 N N . CYS B 1 292 ? 21.188 4.445 -10.492 1 92.62 292 CYS B N 1
ATOM 6840 C CA . CYS B 1 292 ? 21.672 3.49 -9.508 1 92.62 292 CYS B CA 1
ATOM 6841 C C . CYS B 1 292 ? 23 3.957 -8.906 1 92.62 292 CYS B C 1
ATOM 6843 O O . CYS B 1 292 ? 24 4.102 -9.617 1 92.62 292 CYS B O 1
ATOM 6845 N N . GLU B 1 293 ? 23 4.156 -7.625 1 88.31 293 GLU B N 1
ATOM 6846 C CA . GLU B 1 293 ? 24.219 4.59 -6.945 1 88.31 293 GLU B CA 1
ATOM 6847 C C . GLU B 1 293 ? 25.156 3.416 -6.695 1 88.31 293 GLU B C 1
ATOM 6849 O O . GLU B 1 293 ? 24.719 2.324 -6.336 1 88.31 293 GLU B O 1
ATOM 6854 N N . CYS B 1 294 ? 26.438 3.693 -6.914 1 90.06 294 CYS B N 1
ATOM 6855 C CA . CYS B 1 294 ? 27.469 2.705 -6.629 1 90.06 294 CYS B CA 1
ATOM 6856 C C . CYS B 1 294 ? 27.062 1.328 -7.141 1 90.06 294 CYS B C 1
ATOM 6858 O O . CYS B 1 294 ? 27.078 0.354 -6.383 1 90.06 294 CYS B O 1
ATOM 6860 N N . LEU B 1 295 ? 26.75 1.3 -8.367 1 94.31 295 LEU B N 1
ATOM 6861 C CA . LEU B 1 295 ? 26.281 0.056 -8.969 1 94.31 295 LEU B CA 1
ATOM 6862 C C . LEU B 1 295 ? 27.344 -1.029 -8.883 1 94.31 295 LEU B C 1
ATOM 6864 O O . LEU B 1 295 ? 27.078 -2.135 -8.398 1 94.31 295 LEU B O 1
ATOM 6868 N N . MET B 1 296 ? 28.5 -0.749 -9.336 1 93.31 296 MET B N 1
ATOM 6869 C CA . MET B 1 296 ? 29.641 -1.647 -9.273 1 93.31 296 MET B CA 1
ATOM 6870 C C . MET B 1 296 ? 30.953 -0.864 -9.336 1 93.31 296 MET B C 1
ATOM 6872 O O . MET B 1 296 ? 31.047 0.141 -10.047 1 93.31 296 MET B O 1
ATOM 6876 N N . GLU B 1 297 ? 31.969 -1.303 -8.562 1 91.06 297 GLU B N 1
ATOM 6877 C CA . GLU B 1 297 ? 33.25 -0.647 -8.492 1 91.06 297 GLU B CA 1
ATOM 6878 C C . GLU B 1 297 ? 33.125 0.822 -8.102 1 91.06 297 GLU B C 1
ATOM 6880 O O . GLU B 1 297 ? 33.75 1.691 -8.695 1 91.06 297 GLU B O 1
ATOM 6885 N N . ASP B 1 298 ? 32.094 1.129 -7.285 1 86.81 298 ASP B N 1
ATOM 6886 C CA . ASP B 1 298 ? 31.859 2.43 -6.672 1 86.81 298 ASP B CA 1
ATOM 6887 C C . ASP B 1 298 ? 31.469 3.469 -7.719 1 86.81 298 ASP B C 1
ATOM 6889 O O . ASP B 1 298 ? 31.656 4.668 -7.516 1 86.81 298 ASP B O 1
ATOM 6893 N N . GLU B 1 299 ? 30.969 2.959 -8.836 1 92.25 299 GLU B N 1
ATOM 6894 C CA . GLU B 1 299 ? 30.547 3.879 -9.883 1 92.25 299 GLU B CA 1
ATOM 6895 C C . GLU B 1 299 ? 29.031 4.059 -9.883 1 92.25 299 GLU B C 1
ATOM 6897 O O . GLU B 1 299 ? 28.297 3.082 -9.82 1 92.25 299 GLU B O 1
ATOM 6902 N N . ASP B 1 300 ? 28.625 5.32 -9.914 1 91.12 300 ASP B N 1
ATOM 6903 C CA . ASP B 1 300 ? 27.219 5.637 -10.148 1 91.12 300 ASP B CA 1
ATOM 6904 C C . ASP B 1 300 ? 26.859 5.461 -11.625 1 91.12 300 ASP B C 1
ATOM 6906 O O . ASP B 1 300 ? 27.719 5.586 -12.5 1 91.12 300 ASP B O 1
ATOM 6910 N N . PHE B 1 301 ? 25.625 5.113 -11.828 1 94.88 301 PHE B N 1
ATOM 6911 C CA . PHE B 1 301 ? 25.188 4.938 -13.203 1 94.88 301 PHE B CA 1
ATOM 6912 C C . PHE B 1 301 ? 23.797 5.547 -13.406 1 94.88 301 PHE B C 1
ATOM 6914 O O . PHE B 1 301 ? 22.922 5.414 -12.539 1 94.88 301 PHE B O 1
ATOM 6921 N N . SER B 1 302 ? 23.641 6.301 -14.383 1 93.75 302 SER B N 1
ATOM 6922 C CA . SER B 1 302 ? 22.344 6.852 -14.766 1 93.75 302 SER B CA 1
ATOM 6923 C C . SER B 1 302 ? 22.172 6.867 -16.281 1 93.75 302 SER B C 1
ATOM 6925 O O . SER B 1 302 ? 23.141 7.078 -17.016 1 93.75 302 SER B O 1
ATOM 6927 N N . SER B 1 303 ? 21.016 6.602 -16.688 1 94.81 303 SER B N 1
ATOM 6928 C CA . SER B 1 303 ? 20.688 6.602 -18.109 1 94.81 303 SER B CA 1
ATOM 6929 C C . SER B 1 303 ? 19.203 6.879 -18.344 1 94.81 303 SER B C 1
ATOM 6931 O O . SER B 1 303 ? 18.375 6.602 -17.484 1 94.81 303 SER B O 1
ATOM 6933 N N . GLN B 1 304 ? 18.938 7.371 -19.484 1 93 304 GLN B N 1
ATOM 6934 C CA . GLN B 1 304 ? 17.562 7.668 -19.859 1 93 304 GLN B CA 1
ATOM 6935 C C . GLN B 1 304 ? 17.016 6.598 -20.797 1 93 304 GLN B C 1
ATOM 6937 O O . GLN B 1 304 ? 17.75 5.996 -21.578 1 93 304 GLN B O 1
ATOM 6942 N N . ILE B 1 305 ? 15.719 6.414 -20.703 1 95.88 305 ILE B N 1
ATOM 6943 C CA . ILE B 1 305 ? 15.055 5.453 -21.578 1 95.88 305 ILE B CA 1
ATOM 6944 C C . ILE B 1 305 ? 13.656 5.953 -21.922 1 95.88 305 ILE B C 1
ATOM 6946 O O . ILE B 1 305 ? 12.984 6.566 -21.094 1 95.88 305 ILE B O 1
ATOM 6950 N N . THR B 1 306 ? 13.258 5.723 -23.156 1 95.94 306 THR B N 1
ATOM 6951 C CA . THR B 1 306 ? 11.922 6.098 -23.594 1 95.94 306 THR B CA 1
ATOM 6952 C C . THR B 1 306 ? 11.008 4.879 -23.641 1 95.94 306 THR B C 1
ATOM 6954 O O . THR B 1 306 ? 11.484 3.74 -23.656 1 95.94 306 THR B O 1
ATOM 6957 N N . ARG B 1 307 ? 9.719 5.137 -23.672 1 94.94 307 ARG B N 1
ATOM 6958 C CA . ARG B 1 307 ? 8.742 4.055 -23.766 1 94.94 307 ARG B CA 1
ATOM 6959 C C . ARG B 1 307 ? 8.898 3.283 -25.062 1 94.94 307 ARG B C 1
ATOM 6961 O O . ARG B 1 307 ? 8.727 2.062 -25.094 1 94.94 307 ARG B O 1
ATOM 6968 N N . ASP B 1 308 ? 9.234 3.984 -26.125 1 96.31 308 ASP B N 1
ATOM 6969 C CA . ASP B 1 308 ? 9.414 3.33 -27.422 1 96.31 308 ASP B CA 1
ATOM 6970 C C . ASP B 1 308 ? 10.594 2.355 -27.375 1 96.31 308 ASP B C 1
ATOM 6972 O O . ASP B 1 308 ? 10.492 1.229 -27.859 1 96.31 308 ASP B O 1
ATOM 6976 N N . ASP B 1 309 ? 11.625 2.814 -26.812 1 97 309 ASP B N 1
ATOM 6977 C CA . ASP B 1 309 ? 12.789 1.94 -26.656 1 97 309 ASP B CA 1
ATOM 6978 C C . ASP B 1 309 ? 12.453 0.73 -25.781 1 97 309 ASP B C 1
ATOM 6980 O O . ASP B 1 309 ? 12.867 -0.391 -26.094 1 97 309 ASP B O 1
ATOM 6984 N N . PHE B 1 310 ? 11.75 0.98 -24.781 1 96.81 310 PHE B N 1
ATOM 6985 C CA . PHE B 1 310 ? 11.336 -0.072 -23.875 1 96.81 310 PHE B CA 1
ATOM 6986 C C . PHE B 1 310 ? 10.469 -1.101 -24.578 1 96.81 310 PHE B C 1
ATOM 6988 O O . PHE B 1 310 ? 10.688 -2.307 -24.453 1 96.81 310 PHE B O 1
ATOM 6995 N N . GLU B 1 311 ? 9.523 -0.642 -25.312 1 97.12 311 GLU B N 1
ATOM 6996 C CA . GLU B 1 311 ? 8.648 -1.529 -26.062 1 97.12 311 GLU B CA 1
ATOM 6997 C C . GLU B 1 311 ? 9.438 -2.357 -27.078 1 97.12 311 GLU B C 1
ATOM 6999 O O . GLU B 1 311 ? 9.211 -3.562 -27.203 1 97.12 311 GLU B O 1
ATOM 7004 N N . LYS B 1 312 ? 10.359 -1.759 -27.703 1 97.62 312 LYS B N 1
ATOM 7005 C CA . LYS B 1 312 ? 11.156 -2.439 -28.719 1 97.62 312 LYS B CA 1
ATOM 7006 C C . LYS B 1 312 ? 11.969 -3.58 -28.109 1 97.62 312 LYS B C 1
ATOM 7008 O O . LYS B 1 312 ? 12.023 -4.676 -28.672 1 97.62 312 LYS B O 1
ATOM 7013 N N . MET B 1 313 ? 12.562 -3.35 -27 1 97.31 313 MET B N 1
ATOM 7014 C CA . MET B 1 313 ? 13.406 -4.371 -26.391 1 97.31 313 MET B CA 1
ATOM 7015 C C . MET B 1 313 ? 12.555 -5.516 -25.844 1 97.31 313 MET B C 1
ATOM 7017 O O . MET B 1 313 ? 13.062 -6.617 -25.625 1 97.31 313 MET B O 1
ATOM 7021 N N . CYS B 1 314 ? 11.289 -5.309 -25.594 1 97.75 314 CYS B N 1
ATOM 7022 C CA . CYS B 1 314 ? 10.414 -6.316 -24.984 1 97.75 314 CYS B CA 1
ATOM 7023 C C . CYS B 1 314 ? 9.648 -7.078 -26.062 1 97.75 314 CYS B C 1
ATOM 7025 O O . CYS B 1 314 ? 8.797 -7.91 -25.75 1 97.75 314 CYS B O 1
ATOM 7027 N N . GLU B 1 315 ? 9.922 -6.879 -27.359 1 97.62 315 GLU B N 1
ATOM 7028 C CA . GLU B 1 315 ? 9.18 -7.484 -28.453 1 97.62 315 GLU B CA 1
ATOM 7029 C C . GLU B 1 315 ? 9.188 -9.008 -28.359 1 97.62 315 GLU B C 1
ATOM 7031 O O . GLU B 1 315 ? 8.156 -9.648 -28.562 1 97.62 315 GLU B O 1
ATOM 7036 N N . PRO B 1 316 ? 10.328 -9.633 -28.062 1 97.12 316 PRO B N 1
ATOM 7037 C CA . PRO B 1 316 ? 10.305 -11.094 -27.938 1 97.12 316 PRO B CA 1
ATOM 7038 C C . PRO B 1 316 ? 9.375 -11.578 -26.828 1 97.12 316 PRO B C 1
ATOM 7040 O O . PRO B 1 316 ? 8.688 -12.586 -27 1 97.12 316 PRO B O 1
ATOM 7043 N N . MET B 1 317 ? 9.43 -10.93 -25.766 1 96.62 317 MET B N 1
ATOM 7044 C CA . MET B 1 317 ? 8.523 -11.273 -24.672 1 96.62 317 MET B CA 1
ATOM 7045 C C . MET B 1 317 ? 7.07 -11.086 -25.094 1 96.62 317 MET B C 1
ATOM 7047 O O . MET B 1 317 ? 6.211 -11.906 -24.75 1 96.62 317 MET B O 1
ATOM 7051 N N . LEU B 1 318 ? 6.754 -10.016 -25.844 1 97.44 318 LEU B N 1
ATOM 7052 C CA . LEU B 1 318 ? 5.395 -9.711 -26.281 1 97.44 318 LEU B CA 1
ATOM 7053 C C . LEU B 1 318 ? 4.867 -10.797 -27.219 1 97.44 318 LEU B C 1
ATOM 7055 O O . LEU B 1 318 ? 3.67 -11.094 -27.219 1 97.44 318 LEU B O 1
ATOM 7059 N N . ALA B 1 319 ? 5.738 -11.367 -27.938 1 98.19 319 ALA B N 1
ATOM 7060 C CA . ALA B 1 319 ? 5.344 -12.477 -28.812 1 98.19 319 ALA B CA 1
ATOM 7061 C C . ALA B 1 319 ? 4.836 -13.656 -27.984 1 98.19 319 ALA B C 1
ATOM 7063 O O . ALA B 1 319 ? 3.885 -14.336 -28.391 1 98.19 319 ALA B O 1
ATOM 7064 N N . ARG B 1 320 ? 5.48 -13.914 -26.891 1 97.75 320 ARG B N 1
ATOM 7065 C CA . ARG B 1 320 ? 5.043 -14.984 -26 1 97.75 320 ARG B CA 1
ATOM 7066 C C . ARG B 1 320 ? 3.689 -14.656 -25.375 1 97.75 320 ARG B C 1
ATOM 7068 O O . ARG B 1 320 ? 2.844 -15.539 -25.219 1 97.75 320 ARG B O 1
ATOM 7075 N N . VAL B 1 321 ? 3.521 -13.391 -25.031 1 98.25 321 VAL B N 1
ATOM 7076 C CA . VAL B 1 321 ? 2.25 -12.922 -24.484 1 98.25 321 VAL B CA 1
ATOM 7077 C C . VAL B 1 321 ? 1.138 -13.141 -25.516 1 98.25 321 VAL B C 1
ATOM 7079 O O . VAL B 1 321 ? 0.075 -13.672 -25.188 1 98.25 321 VAL B O 1
ATOM 7082 N N . LYS B 1 322 ? 1.398 -12.789 -26.719 1 98.38 322 LYS B N 1
ATOM 7083 C CA . LYS B 1 322 ? 0.428 -12.945 -27.797 1 98.38 322 LYS B CA 1
ATOM 7084 C C . LYS B 1 322 ? 0.075 -14.414 -28.016 1 98.38 322 LYS B C 1
ATOM 7086 O O . LYS B 1 322 ? -1.081 -14.75 -28.281 1 98.38 322 LYS B O 1
ATOM 7091 N N . ALA B 1 323 ? 1.033 -15.227 -27.906 1 98.25 323 ALA B N 1
ATOM 7092 C CA . ALA B 1 323 ? 0.812 -16.656 -28.078 1 98.25 323 ALA B CA 1
ATOM 7093 C C . ALA B 1 323 ? -0.158 -17.203 -27.031 1 98.25 323 ALA B C 1
ATOM 7095 O O . ALA B 1 323 ? -0.999 -18.047 -27.328 1 98.25 323 ALA B O 1
ATOM 7096 N N . VAL B 1 324 ? -0.013 -16.75 -25.812 1 97.94 324 VAL B N 1
ATOM 7097 C CA . VAL B 1 324 ? -0.906 -17.172 -24.734 1 97.94 324 VAL B CA 1
ATOM 7098 C C . VAL B 1 324 ? -2.326 -16.688 -25.031 1 97.94 324 VAL B C 1
ATOM 7100 O O . VAL B 1 324 ? -3.289 -17.453 -24.875 1 97.94 324 VAL B O 1
ATOM 7103 N N . LEU B 1 325 ? -2.434 -15.438 -25.453 1 98.44 325 LEU B N 1
ATOM 7104 C CA . LEU B 1 325 ? -3.734 -14.867 -25.766 1 98.44 325 LEU B CA 1
ATOM 7105 C C . LEU B 1 325 ? -4.414 -15.656 -26.891 1 98.44 325 LEU B C 1
ATOM 7107 O O . LEU B 1 325 ? -5.574 -16.062 -26.75 1 98.44 325 LEU B O 1
ATOM 7111 N N . ASP B 1 326 ? -3.697 -15.969 -27.906 1 97.81 326 ASP B N 1
ATOM 7112 C CA . ASP B 1 326 ? -4.23 -16.719 -29.047 1 97.81 326 ASP B CA 1
ATOM 7113 C C . ASP B 1 326 ? -4.637 -18.141 -28.609 1 97.81 326 ASP B C 1
ATOM 7115 O O . ASP B 1 326 ? -5.695 -18.625 -29.016 1 97.81 326 ASP B O 1
ATOM 7119 N N . SER B 1 327 ? -3.826 -18.688 -27.828 1 96.81 327 SER B N 1
ATOM 7120 C CA . SER B 1 327 ? -4.09 -20.047 -27.359 1 96.81 327 SER B CA 1
ATOM 7121 C C . SER B 1 327 ? -5.359 -20.109 -26.516 1 96.81 327 SER B C 1
ATOM 7123 O O . SER B 1 327 ? -6.145 -21.047 -26.625 1 96.81 327 SER B O 1
ATOM 7125 N N . ALA B 1 328 ? -5.523 -19.156 -25.672 1 97.12 328 ALA B N 1
ATOM 7126 C CA . ALA B 1 328 ? -6.699 -19.109 -24.797 1 97.12 328 ALA B CA 1
ATOM 7127 C C . ALA B 1 328 ? -7.977 -18.922 -25.609 1 97.12 328 ALA B C 1
ATOM 7129 O O . ALA B 1 328 ? -8.984 -19.594 -25.375 1 97.12 328 ALA B O 1
ATOM 7130 N N . ILE B 1 329 ? -7.91 -18.031 -26.531 1 97.06 329 ILE B N 1
ATOM 7131 C CA . ILE B 1 329 ? -9.07 -17.781 -27.391 1 97.06 329 ILE B CA 1
ATOM 7132 C C . ILE B 1 329 ? -9.406 -19.031 -28.188 1 97.06 329 ILE B C 1
ATOM 7134 O O . ILE B 1 329 ? -10.57 -19.453 -28.234 1 97.06 329 ILE B O 1
ATOM 7138 N N . ALA B 1 330 ? -8.484 -19.688 -28.719 1 96.38 330 ALA B N 1
ATOM 7139 C CA . ALA B 1 330 ? -8.688 -20.906 -29.484 1 96.38 330 ALA B CA 1
ATOM 7140 C C . ALA B 1 330 ? -9.25 -22.016 -28.609 1 96.38 330 ALA B C 1
ATOM 7142 O O . ALA B 1 330 ? -10.188 -22.719 -29 1 96.38 330 ALA B O 1
ATOM 7143 N N . ALA B 1 331 ? -8.688 -22.172 -27.406 1 94 331 ALA B N 1
ATOM 7144 C CA . ALA B 1 331 ? -9.078 -23.25 -26.5 1 94 331 ALA B CA 1
ATOM 7145 C C . ALA B 1 331 ? -10.5 -23.047 -25.984 1 94 331 ALA B C 1
ATOM 7147 O O . ALA B 1 331 ? -11.188 -24 -25.641 1 94 331 ALA B O 1
ATOM 7148 N N . SER B 1 332 ? -10.906 -21.828 -25.953 1 95.06 332 SER B N 1
ATOM 7149 C CA . SER B 1 332 ? -12.234 -21.531 -25.438 1 95.06 332 SER B CA 1
ATOM 7150 C C . SER B 1 332 ? -13.32 -21.984 -26.422 1 95.06 332 SER B C 1
ATOM 7152 O O . SER B 1 332 ? -14.469 -22.188 -26.031 1 95.06 332 SER B O 1
ATOM 7154 N N . GLY B 1 333 ? -12.992 -22.016 -27.672 1 94.94 333 GLY B N 1
ATOM 7155 C CA . GLY B 1 333 ? -13.969 -22.328 -28.688 1 94.94 333 GLY B CA 1
ATOM 7156 C C . GLY B 1 333 ? -14.945 -21.188 -28.953 1 94.94 333 GLY B C 1
ATOM 7157 O O . GLY B 1 333 ? -15.938 -21.375 -29.672 1 94.94 333 GLY B O 1
ATOM 7158 N N . LEU B 1 334 ? -14.664 -20.094 -28.344 1 94.81 334 LEU B N 1
ATOM 7159 C CA . LEU B 1 334 ? -15.539 -18.938 -28.5 1 94.81 334 LEU B CA 1
ATOM 7160 C C . LEU B 1 334 ? -14.93 -17.922 -29.453 1 94.81 334 LEU B C 1
ATOM 7162 O O . LEU B 1 334 ? -13.727 -17.969 -29.734 1 94.81 334 LEU B O 1
ATOM 7166 N N . THR B 1 335 ? -15.859 -17.094 -29.953 1 95.12 335 THR B N 1
ATOM 7167 C CA . THR B 1 335 ? -15.391 -15.961 -30.734 1 95.12 335 THR B CA 1
ATOM 7168 C C . THR B 1 335 ? -15.188 -14.742 -29.844 1 95.12 335 THR B C 1
ATOM 7170 O O . THR B 1 335 ? -15.828 -14.609 -28.812 1 95.12 335 THR B O 1
ATOM 7173 N N . VAL B 1 336 ? -14.328 -13.859 -30.266 1 96 336 VAL B N 1
ATOM 7174 C CA . VAL B 1 336 ? -13.969 -12.672 -29.484 1 96 336 VAL B CA 1
ATOM 7175 C C . VAL B 1 336 ? -15.219 -11.844 -29.203 1 96 336 VAL B C 1
ATOM 7177 O O . VAL B 1 336 ? -15.336 -11.227 -28.141 1 96 336 VAL B O 1
ATOM 7180 N N . ASP B 1 337 ? -16.125 -11.859 -30.062 1 94.75 337 ASP B N 1
ATOM 7181 C CA . ASP B 1 337 ? -17.344 -11.07 -29.938 1 94.75 337 ASP B CA 1
ATOM 7182 C C . ASP B 1 337 ? -18.219 -11.578 -28.797 1 94.75 337 ASP B C 1
ATOM 7184 O O . ASP B 1 337 ? -19.031 -10.836 -28.234 1 94.75 337 ASP B O 1
ATOM 7188 N N . THR B 1 338 ? -18.031 -12.844 -28.484 1 94.94 338 THR B N 1
ATOM 7189 C CA . THR B 1 338 ? -18.844 -13.453 -27.438 1 94.94 338 THR B CA 1
ATOM 7190 C C . THR B 1 338 ? -18.281 -13.133 -26.047 1 94.94 338 THR B C 1
ATOM 7192 O O . THR B 1 338 ? -18.938 -13.367 -25.031 1 94.94 338 THR B O 1
ATOM 7195 N N . ILE B 1 339 ? -17.156 -12.633 -26.016 1 97.5 339 ILE B N 1
ATOM 7196 C CA . ILE B 1 339 ? -16.562 -12.219 -24.75 1 97.5 339 ILE B CA 1
ATOM 7197 C C . ILE B 1 339 ? -17.109 -10.859 -24.344 1 97.5 339 ILE B C 1
ATOM 7199 O O . ILE B 1 339 ? -16.922 -9.859 -25.047 1 97.5 339 ILE B O 1
ATOM 7203 N N . ASP B 1 340 ? -17.688 -10.758 -23.188 1 96.81 340 ASP B N 1
ATOM 7204 C CA . ASP B 1 340 ? -18.406 -9.57 -22.766 1 96.81 340 ASP B CA 1
ATOM 7205 C C . ASP B 1 340 ? -17.469 -8.547 -22.141 1 96.81 340 ASP B C 1
ATOM 7207 O O . ASP B 1 340 ? -17.719 -7.336 -22.219 1 96.81 340 ASP B O 1
ATOM 7211 N N . SER B 1 341 ? -16.547 -9.031 -21.422 1 96.81 341 SER B N 1
ATOM 7212 C CA . SER B 1 341 ? -15.633 -8.141 -20.719 1 96.81 341 SER B CA 1
ATOM 7213 C C . SER B 1 341 ? -14.219 -8.703 -20.688 1 96.81 341 SER B C 1
ATOM 7215 O O . SER B 1 341 ? -14.031 -9.922 -20.672 1 96.81 341 SER B O 1
ATOM 7217 N N . VAL B 1 342 ? -13.242 -7.887 -20.812 1 98.06 342 VAL B N 1
ATOM 7218 C CA . VAL B 1 342 ? -11.836 -8.234 -20.641 1 98.06 342 VAL B CA 1
ATOM 7219 C C . VAL B 1 342 ? -11.266 -7.527 -19.422 1 98.06 342 VAL B C 1
ATOM 7221 O O . VAL B 1 342 ? -11.148 -6.297 -19.406 1 98.06 342 VAL B O 1
ATOM 7224 N N . GLU B 1 343 ? -10.922 -8.336 -18.422 1 97.31 343 GLU B N 1
ATOM 7225 C CA . GLU B 1 343 ? -10.453 -7.809 -17.141 1 97.31 343 GLU B CA 1
ATOM 7226 C C . GLU B 1 343 ? -8.938 -7.93 -17.016 1 97.31 343 GLU B C 1
ATOM 7228 O O . GLU B 1 343 ? -8.375 -9 -17.281 1 97.31 343 GLU B O 1
ATOM 7233 N N . LEU B 1 344 ? -8.297 -6.828 -16.641 1 96.25 344 LEU B N 1
ATOM 7234 C CA . LEU B 1 344 ? -6.852 -6.828 -16.422 1 96.25 344 LEU B CA 1
ATOM 7235 C C . LEU B 1 344 ? -6.527 -7.066 -14.953 1 96.25 344 LEU B C 1
ATOM 7237 O O . LEU B 1 344 ? -7.098 -6.422 -14.078 1 96.25 344 LEU B O 1
ATOM 7241 N N . VAL B 1 345 ? -5.629 -8.023 -14.734 1 95 345 VAL B N 1
ATOM 7242 C CA . VAL B 1 345 ? -5.191 -8.383 -13.391 1 95 345 VAL B CA 1
ATOM 7243 C C . VAL B 1 345 ? -3.668 -8.445 -13.336 1 95 345 VAL B C 1
ATOM 7245 O O . VAL B 1 345 ? -3.018 -8.688 -14.359 1 95 345 VAL B O 1
ATOM 7248 N N . GLY B 1 346 ? -3.117 -8.156 -12.125 1 93.75 346 GLY B N 1
ATOM 7249 C CA . GLY B 1 346 ? -1.673 -8.203 -11.961 1 93.75 346 GLY B CA 1
ATOM 7250 C C . GLY B 1 346 ? -0.995 -6.883 -12.266 1 93.75 346 GLY B C 1
ATOM 7251 O O . GLY B 1 346 ? -1.414 -6.152 -13.164 1 93.75 346 GLY B O 1
ATOM 7252 N N . GLY B 1 347 ? 0.093 -6.664 -11.656 1 90.44 347 GLY B N 1
ATOM 7253 C CA . GLY B 1 347 ? 0.793 -5.395 -11.781 1 90.44 347 GLY B CA 1
ATOM 7254 C C . GLY B 1 347 ? 1.405 -5.188 -13.156 1 90.44 347 GLY B C 1
ATOM 7255 O O . GLY B 1 347 ? 1.455 -4.059 -13.656 1 90.44 347 GLY B O 1
ATOM 7256 N N . GLY B 1 348 ? 1.894 -6.254 -13.773 1 92.44 348 GLY B N 1
ATOM 7257 C CA . GLY B 1 348 ? 2.541 -6.164 -15.07 1 92.44 348 GLY B CA 1
ATOM 7258 C C . GLY B 1 348 ? 1.591 -5.77 -16.188 1 92.44 348 GLY B C 1
ATOM 7259 O O . GLY B 1 348 ? 2.025 -5.328 -17.25 1 92.44 348 GLY B O 1
ATOM 7260 N N . SER B 1 349 ? 0.31 -5.895 -15.977 1 91.75 349 SER B N 1
ATOM 7261 C CA . SER B 1 349 ? -0.687 -5.598 -17 1 91.75 349 SER B CA 1
ATOM 7262 C C . SER B 1 349 ? -0.873 -4.094 -17.172 1 91.75 349 SER B C 1
ATOM 7264 O O . SER B 1 349 ? -1.49 -3.643 -18.125 1 91.75 349 SER B O 1
ATOM 7266 N N . ARG B 1 350 ? -0.272 -3.295 -16.266 1 88.5 350 ARG B N 1
ATOM 7267 C CA . ARG B 1 350 ? -0.413 -1.843 -16.312 1 88.5 350 ARG B CA 1
ATOM 7268 C C . ARG B 1 350 ? 0.444 -1.242 -17.422 1 88.5 350 ARG B C 1
ATOM 7270 O O . ARG B 1 350 ? 0.24 -0.092 -17.812 1 88.5 350 ARG B O 1
ATOM 7277 N N . VAL B 1 351 ? 1.411 -1.979 -17.891 1 93.75 351 VAL B N 1
ATOM 7278 C CA . VAL B 1 351 ? 2.326 -1.48 -18.906 1 93.75 351 VAL B CA 1
ATOM 7279 C C . VAL B 1 351 ? 1.564 -1.234 -20.203 1 93.75 351 VAL B C 1
ATOM 7281 O O . VAL B 1 351 ? 0.874 -2.125 -20.703 1 93.75 351 VAL B O 1
ATOM 7284 N N . PRO B 1 352 ? 1.708 -0.102 -20.859 1 93.81 352 PRO B N 1
ATOM 7285 C CA . PRO B 1 352 ? 0.872 0.315 -21.984 1 93.81 352 PRO B CA 1
ATOM 7286 C C . PRO B 1 352 ? 0.96 -0.644 -23.172 1 93.81 352 PRO B C 1
ATOM 7288 O O . PRO B 1 352 ? -0.058 -0.958 -23.797 1 93.81 352 PRO B O 1
ATOM 7291 N N . PHE B 1 353 ? 2.119 -1.062 -23.516 1 96 353 PHE B N 1
ATOM 7292 C CA . PHE B 1 353 ? 2.215 -1.905 -24.703 1 96 353 PHE B CA 1
ATOM 7293 C C . PHE B 1 353 ? 1.653 -3.295 -24.422 1 96 353 PHE B C 1
ATOM 7295 O O . PHE B 1 353 ? 1.267 -4.008 -25.344 1 96 353 PHE B O 1
ATOM 7302 N N . VAL B 1 354 ? 1.644 -3.773 -23.188 1 97.25 354 VAL B N 1
ATOM 7303 C CA . VAL B 1 354 ? 0.953 -5.008 -22.828 1 97.25 354 VAL B CA 1
ATOM 7304 C C . VAL B 1 354 ? -0.552 -4.832 -23.016 1 97.25 354 VAL B C 1
ATOM 7306 O O . VAL B 1 354 ? -1.221 -5.695 -23.578 1 97.25 354 VAL B O 1
ATOM 7309 N N . ARG B 1 355 ? -1.057 -3.715 -22.547 1 96.38 355 ARG B N 1
ATOM 7310 C CA . ARG B 1 355 ? -2.471 -3.395 -22.719 1 96.38 355 ARG B CA 1
ATOM 7311 C C . ARG B 1 355 ? -2.855 -3.361 -24.188 1 96.38 355 ARG B C 1
ATOM 7313 O O . ARG B 1 355 ? -3.914 -3.861 -24.578 1 96.38 355 ARG B O 1
ATOM 7320 N N . LYS B 1 356 ? -2.008 -2.785 -24.969 1 96.88 356 LYS B N 1
ATOM 7321 C CA . LYS B 1 356 ? -2.246 -2.674 -26.406 1 96.88 356 LYS B CA 1
ATOM 7322 C C . LYS B 1 356 ? -2.391 -4.051 -27.047 1 96.88 356 LYS B C 1
ATOM 7324 O O . LYS B 1 356 ? -3.322 -4.285 -27.812 1 96.88 356 LYS B O 1
ATOM 7329 N N . VAL B 1 357 ? -1.493 -4.941 -26.703 1 97.69 357 VAL B N 1
ATOM 7330 C CA . VAL B 1 357 ? -1.513 -6.277 -27.281 1 97.69 357 VAL B CA 1
ATOM 7331 C C . VAL B 1 357 ? -2.779 -7.016 -26.844 1 97.69 357 VAL B C 1
ATOM 7333 O O . VAL B 1 357 ? -3.4 -7.719 -27.656 1 97.69 357 VAL B O 1
ATOM 7336 N N . ILE B 1 358 ? -3.148 -6.883 -25.609 1 98.19 358 ILE B N 1
ATOM 7337 C CA . ILE B 1 358 ? -4.363 -7.52 -25.109 1 98.19 358 ILE B CA 1
ATOM 7338 C C . ILE B 1 358 ? -5.582 -6.941 -25.828 1 98.19 358 ILE B C 1
ATOM 7340 O O . ILE B 1 358 ? -6.449 -7.691 -26.281 1 98.19 358 ILE B O 1
ATOM 7344 N N . THR B 1 359 ? -5.668 -5.621 -25.984 1 97.75 359 THR B N 1
ATOM 7345 C CA . THR B 1 359 ? -6.766 -4.953 -26.672 1 97.75 359 THR B CA 1
ATOM 7346 C C . THR B 1 359 ? -6.898 -5.465 -28.109 1 97.75 359 THR B C 1
ATOM 7348 O O . THR B 1 359 ? -7.996 -5.801 -28.547 1 97.75 359 THR B O 1
ATOM 7351 N N . GLU B 1 360 ? -5.816 -5.539 -28.75 1 97.38 360 GLU B N 1
ATOM 7352 C CA . GLU B 1 360 ? -5.805 -5.992 -30.141 1 97.38 360 GLU B CA 1
ATOM 7353 C C . GLU B 1 360 ? -6.27 -7.441 -30.25 1 97.38 360 GLU B C 1
ATOM 7355 O O . GLU B 1 360 ? -7.02 -7.789 -31.156 1 97.38 360 GLU B O 1
ATOM 7360 N N . SER B 1 361 ? -5.855 -8.266 -29.312 1 97.69 361 SER B N 1
ATOM 7361 C CA . SER B 1 361 ? -6.191 -9.688 -29.359 1 97.69 361 SER B CA 1
ATOM 7362 C C . SER B 1 361 ? -7.684 -9.906 -29.109 1 97.69 361 SER B C 1
ATOM 7364 O O . SER B 1 361 ? -8.25 -10.898 -29.578 1 97.69 361 SER B O 1
ATOM 7366 N N . PHE B 1 362 ? -8.258 -9 -28.438 1 98 362 PHE B N 1
ATOM 7367 C CA . PHE B 1 362 ? -9.68 -9.141 -28.141 1 98 362 PHE B CA 1
ATOM 7368 C C . PHE B 1 362 ? -10.5 -8.172 -28.984 1 98 362 PHE B C 1
ATOM 7370 O O . PHE B 1 362 ? -11.531 -7.664 -28.531 1 98 362 PHE B O 1
ATOM 7377 N N . GLY B 1 363 ? -10.109 -7.785 -30.172 1 95.75 363 GLY B N 1
ATOM 7378 C CA . GLY B 1 363 ? -10.875 -7.062 -31.172 1 95.75 363 GLY B CA 1
ATOM 7379 C C . GLY B 1 363 ? -11.055 -5.594 -30.828 1 95.75 363 GLY B C 1
ATOM 7380 O O . GLY B 1 363 ? -12.039 -4.977 -31.25 1 95.75 363 GLY B O 1
ATOM 7381 N N . GLY B 1 364 ? -10.211 -5.094 -29.969 1 96 364 GLY B N 1
ATOM 7382 C CA . GLY B 1 364 ? -10.281 -3.676 -29.656 1 96 364 GLY B CA 1
ATOM 7383 C C . GLY B 1 364 ? -11.195 -3.373 -28.484 1 96 364 GLY B C 1
ATOM 7384 O O . GLY B 1 364 ? -11.484 -2.207 -28.203 1 96 364 GLY B O 1
ATOM 7385 N N . LYS B 1 365 ? -11.625 -4.328 -27.812 1 95.19 365 LYS B N 1
ATOM 7386 C CA . LYS B 1 365 ? -12.508 -4.137 -26.672 1 95.19 365 LYS B CA 1
ATOM 7387 C C . LYS B 1 365 ? -11.82 -3.307 -25.578 1 95.19 365 LYS B C 1
ATOM 7389 O O . LYS B 1 365 ? -10.609 -3.408 -25.391 1 95.19 365 LYS B O 1
ATOM 7394 N N . GLU B 1 366 ? -12.641 -2.537 -24.922 1 94.06 366 GLU B N 1
ATOM 7395 C CA . GLU B 1 366 ? -12.125 -1.764 -23.797 1 94.06 366 GLU B CA 1
ATOM 7396 C C . GLU B 1 366 ? -11.742 -2.674 -22.641 1 94.06 366 GLU B C 1
ATOM 7398 O O . GLU B 1 366 ? -12.461 -3.617 -22.312 1 94.06 366 GLU B O 1
ATOM 7403 N N . LEU B 1 367 ? -10.586 -2.424 -22.125 1 95.81 367 LEU B N 1
ATOM 7404 C CA . LEU B 1 367 ? -10.102 -3.211 -21 1 95.81 367 LEU B CA 1
ATOM 7405 C C . LEU B 1 367 ? -10.656 -2.678 -19.688 1 95.81 367 LEU B C 1
ATOM 7407 O O . LEU B 1 367 ? -10.75 -1.464 -19.484 1 95.81 367 LEU B O 1
ATOM 7411 N N . ALA B 1 368 ? -11.07 -3.59 -18.828 1 92.75 368 ALA B N 1
ATOM 7412 C CA . ALA B 1 368 ? -11.648 -3.217 -17.547 1 92.75 368 ALA B CA 1
ATOM 7413 C C . ALA B 1 368 ? -10.664 -3.494 -16.406 1 92.75 368 ALA B C 1
ATOM 7415 O O . ALA B 1 368 ? -9.844 -4.414 -16.5 1 92.75 368 ALA B O 1
ATOM 7416 N N . THR B 1 369 ? -10.68 -2.672 -15.367 1 89 369 THR B N 1
ATOM 7417 C CA . THR B 1 369 ? -9.906 -2.822 -14.141 1 89 369 THR B CA 1
ATOM 7418 C C . THR B 1 369 ? -10.812 -2.723 -12.922 1 89 369 THR B C 1
ATOM 7420 O O . THR B 1 369 ? -10.539 -1.956 -11.992 1 89 369 THR B O 1
ATOM 7423 N N . THR B 1 370 ? -11.766 -3.592 -12.922 1 85.19 370 THR B N 1
ATOM 7424 C CA . THR B 1 370 ? -12.812 -3.562 -11.906 1 85.19 370 THR B CA 1
ATOM 7425 C C . THR B 1 370 ? -12.242 -3.84 -10.523 1 85.19 370 THR B C 1
ATOM 7427 O O . THR B 1 370 ? -12.609 -3.182 -9.547 1 85.19 370 THR B O 1
ATOM 7430 N N . MET B 1 371 ? -11.375 -4.809 -10.477 1 84.25 371 MET B N 1
ATOM 7431 C CA . MET B 1 371 ? -10.789 -5.211 -9.195 1 84.25 371 MET B CA 1
ATOM 7432 C C . MET B 1 371 ? -9.406 -4.602 -9.016 1 84.25 371 MET B C 1
ATOM 7434 O O . MET B 1 371 ? -8.781 -4.168 -9.992 1 84.25 371 MET B O 1
ATOM 7438 N N . ASN B 1 372 ? -9.039 -4.512 -7.66 1 85.31 372 ASN B N 1
ATOM 7439 C CA . ASN B 1 372 ? -7.629 -4.223 -7.434 1 85.31 372 ASN B CA 1
ATOM 7440 C C . ASN B 1 372 ? -6.734 -5.293 -8.047 1 85.31 372 ASN B C 1
ATOM 7442 O O . ASN B 1 372 ? -6.809 -6.465 -7.672 1 85.31 372 ASN B O 1
ATOM 7446 N N . GLN B 1 373 ? -5.852 -4.918 -8.852 1 88.12 373 GLN B N 1
ATOM 7447 C CA . GLN B 1 373 ? -5.113 -5.84 -9.711 1 88.12 373 GLN B CA 1
ATOM 7448 C C . GLN B 1 373 ? -4.121 -6.668 -8.906 1 88.12 373 GLN B C 1
ATOM 7450 O O . GLN B 1 373 ? -3.754 -7.773 -9.305 1 88.12 373 GLN B O 1
ATOM 7455 N N . GLU B 1 374 ? -3.666 -6.242 -7.836 1 91.44 374 GLU B N 1
ATOM 7456 C CA . GLU B 1 374 ? -2.633 -6.969 -7.105 1 91.44 374 GLU B CA 1
ATOM 7457 C C . GLU B 1 374 ? -3.23 -7.773 -5.953 1 91.44 374 GLU B C 1
ATOM 7459 O O . GLU B 1 374 ? -2.619 -8.734 -5.48 1 91.44 374 GLU B O 1
ATOM 7464 N N . GLU B 1 375 ? -4.387 -7.434 -5.543 1 94.81 375 GLU B N 1
ATOM 7465 C CA . GLU B 1 375 ? -4.934 -8.008 -4.32 1 94.81 375 GLU B CA 1
ATOM 7466 C C . GLU B 1 375 ? -6.02 -9.031 -4.629 1 94.81 375 GLU B C 1
ATOM 7468 O O . GLU B 1 375 ? -6.473 -9.75 -3.736 1 94.81 375 GLU B O 1
ATOM 7473 N N . SER B 1 376 ? -6.426 -9.164 -5.867 1 95.75 376 SER B N 1
ATOM 7474 C CA . SER B 1 376 ? -7.602 -9.945 -6.254 1 95.75 376 SER B CA 1
ATOM 7475 C C . SER B 1 376 ? -7.41 -11.422 -5.945 1 95.75 376 SER B C 1
ATOM 7477 O O . SER B 1 376 ? -8.352 -12.102 -5.523 1 95.75 376 SER B O 1
ATOM 7479 N N . VAL B 1 377 ? -6.25 -11.93 -6.141 1 97.88 377 VAL B N 1
ATOM 7480 C CA . VAL B 1 377 ? -6 -13.344 -5.902 1 97.88 377 VAL B CA 1
ATOM 7481 C C . VAL B 1 377 ? -6.156 -13.656 -4.414 1 97.88 377 VAL B C 1
ATOM 7483 O O . VAL B 1 377 ? -6.852 -14.602 -4.039 1 97.88 377 VAL B O 1
ATOM 7486 N N . ALA B 1 378 ? -5.496 -12.891 -3.574 1 98.44 378 ALA B N 1
ATOM 7487 C CA . ALA B 1 378 ? -5.594 -13.102 -2.133 1 98.44 378 ALA B CA 1
ATOM 7488 C C . ALA B 1 378 ? -7.035 -12.977 -1.654 1 98.44 378 ALA B C 1
ATOM 7490 O O . ALA B 1 378 ? -7.492 -13.773 -0.831 1 98.44 378 ALA B O 1
ATOM 7491 N N . ARG B 1 379 ? -7.738 -12 -2.152 1 97.19 379 ARG B N 1
ATOM 7492 C CA . ARG B 1 379 ? -9.133 -11.797 -1.781 1 97.19 379 ARG B CA 1
ATOM 7493 C C . ARG B 1 379 ? -9.992 -12.992 -2.193 1 97.19 379 ARG B C 1
ATOM 7495 O O . ARG B 1 379 ? -10.836 -13.453 -1.423 1 97.19 379 ARG B O 1
ATOM 7502 N N . GLY B 1 380 ? -9.789 -13.461 -3.398 1 97.56 380 GLY B N 1
ATOM 7503 C CA . GLY B 1 380 ? -10.492 -14.648 -3.842 1 97.56 380 GLY B CA 1
ATOM 7504 C C . GLY B 1 380 ? -10.242 -15.859 -2.957 1 97.56 380 GLY B C 1
ATOM 7505 O O . GLY B 1 380 ? -11.172 -16.609 -2.641 1 97.56 380 GLY B O 1
ATOM 7506 N N . CYS B 1 381 ? -9.016 -16.016 -2.578 1 98.31 381 CYS B N 1
ATOM 7507 C CA . CYS B 1 381 ? -8.672 -17.125 -1.698 1 98.31 381 CYS B CA 1
ATOM 7508 C C . CYS B 1 381 ? -9.352 -16.984 -0.343 1 98.31 381 CYS B C 1
ATOM 7510 O O . CYS B 1 381 ? -9.812 -17.969 0.239 1 98.31 381 CYS B O 1
ATOM 7512 N N . ALA B 1 382 ? -9.367 -15.758 0.174 1 97.12 382 ALA B N 1
ATOM 7513 C CA . ALA B 1 382 ? -10.031 -15.531 1.455 1 97.12 382 ALA B CA 1
ATOM 7514 C C . ALA B 1 382 ? -11.523 -15.844 1.363 1 97.12 382 ALA B C 1
ATOM 7516 O O . ALA B 1 382 ? -12.094 -16.438 2.283 1 97.12 382 ALA B O 1
ATOM 7517 N N . LEU B 1 383 ? -12.133 -15.438 0.319 1 95.81 383 LEU B N 1
ATOM 7518 C CA . LEU B 1 383 ? -13.539 -15.742 0.096 1 95.81 383 LEU B CA 1
ATOM 7519 C C . LEU B 1 383 ? -13.766 -17.25 0.031 1 95.81 383 LEU B C 1
ATOM 7521 O O . LEU B 1 383 ? -14.711 -17.766 0.633 1 95.81 383 LEU B O 1
ATOM 7525 N N . GLN B 1 384 ? -12.906 -17.922 -0.698 1 96.62 384 GLN B N 1
ATOM 7526 C CA . GLN B 1 384 ? -13 -19.375 -0.769 1 96.62 384 GLN B CA 1
ATOM 7527 C C . GLN B 1 384 ? -12.828 -20 0.611 1 96.62 384 GLN B C 1
ATOM 7529 O O . GLN B 1 384 ? -13.516 -20.969 0.947 1 96.62 384 GLN B O 1
ATOM 7534 N N . ALA B 1 385 ? -11.898 -19.5 1.33 1 96 385 ALA B N 1
ATOM 7535 C CA . ALA B 1 385 ? -11.688 -20.016 2.684 1 96 385 ALA B CA 1
ATOM 7536 C C . ALA B 1 385 ? -12.93 -19.812 3.545 1 96 385 ALA B C 1
ATOM 7538 O O . ALA B 1 385 ? -13.297 -20.703 4.32 1 96 385 ALA B O 1
ATOM 7539 N N . ALA B 1 386 ? -13.531 -18.703 3.428 1 93.69 386 ALA B N 1
ATOM 7540 C CA . ALA B 1 386 ? -14.758 -18.422 4.176 1 93.69 386 ALA B CA 1
ATOM 7541 C C . ALA B 1 386 ? -15.867 -19.391 3.773 1 93.69 386 ALA B C 1
ATOM 7543 O O . ALA B 1 386 ? -16.656 -19.828 4.617 1 93.69 386 ALA B O 1
ATOM 7544 N N . ILE B 1 387 ? -15.992 -19.672 2.549 1 92.94 387 ILE B N 1
ATOM 7545 C CA . ILE B 1 387 ? -17.016 -20.562 2.02 1 92.94 387 ILE B CA 1
ATOM 7546 C C . ILE B 1 387 ? -16.812 -21.969 2.57 1 92.94 387 ILE B C 1
ATOM 7548 O O . ILE B 1 387 ? -17.766 -22.672 2.904 1 92.94 387 ILE B O 1
ATOM 7552 N N . LEU B 1 388 ? -15.562 -22.375 2.662 1 93.69 388 LEU B N 1
ATOM 7553 C CA . LEU B 1 388 ? -15.242 -23.75 3.023 1 93.69 388 LEU B CA 1
ATOM 7554 C C . LEU B 1 388 ? -15.188 -23.922 4.539 1 93.69 388 LEU B C 1
ATOM 7556 O O . LEU B 1 388 ? -15.406 -25.031 5.051 1 93.69 388 LEU B O 1
ATOM 7560 N N . SER B 1 389 ? -14.867 -22.812 5.207 1 90.44 389 SER B N 1
ATOM 7561 C CA . SER B 1 389 ? -14.695 -22.906 6.652 1 90.44 389 SER B CA 1
ATOM 7562 C C . SER B 1 389 ? -16.031 -23 7.367 1 90.44 389 SER B C 1
ATOM 7564 O O . SER B 1 389 ? -16.984 -22.297 7.02 1 90.44 389 SER B O 1
ATOM 7566 N N . PRO B 1 390 ? -16.141 -23.844 8.391 1 86.19 390 PRO B N 1
ATOM 7567 C CA . PRO B 1 390 ? -17.375 -23.938 9.172 1 86.19 390 PRO B CA 1
ATOM 7568 C C . PRO B 1 390 ? -17.609 -22.703 10.047 1 86.19 390 PRO B C 1
ATOM 7570 O O . PRO B 1 390 ? -18.719 -22.516 10.578 1 86.19 390 PRO B O 1
ATOM 7573 N N . LEU B 1 391 ? -16.672 -21.859 10.148 1 81.5 391 LEU B N 1
ATOM 7574 C CA . LEU B 1 391 ? -16.75 -20.703 11.031 1 81.5 391 LEU B CA 1
ATOM 7575 C C . LEU B 1 391 ? -17.641 -19.609 10.438 1 81.5 391 LEU B C 1
ATOM 7577 O O . LEU B 1 391 ? -18.094 -18.703 11.148 1 81.5 391 LEU B O 1
ATOM 7581 N N . TYR B 1 392 ? -17.75 -19.672 9.164 1 81.44 392 TYR B N 1
ATOM 7582 C CA . TYR B 1 392 ? -18.5 -18.594 8.5 1 81.44 392 TYR B CA 1
ATOM 7583 C C . TYR B 1 392 ? -19.703 -19.156 7.766 1 81.44 392 TYR B C 1
ATOM 7585 O O . TYR B 1 392 ? -19.656 -20.266 7.219 1 81.44 392 TYR B O 1
ATOM 7593 N N . LYS B 1 393 ? -20.719 -18.391 7.879 1 80.5 393 LYS B N 1
ATOM 7594 C CA . LYS B 1 393 ? -21.875 -18.656 7.027 1 80.5 393 LYS B CA 1
ATOM 7595 C C . LYS B 1 393 ? -21.906 -17.703 5.84 1 80.5 393 LYS B C 1
ATOM 7597 O O . LYS B 1 393 ? -22.125 -16.5 6.016 1 80.5 393 LYS B O 1
ATOM 7602 N N . VAL B 1 394 ? -21.531 -18.188 4.711 1 80.62 394 VAL B N 1
ATOM 7603 C CA . VAL B 1 394 ? -21.5 -17.359 3.506 1 80.62 394 VAL B CA 1
ATOM 7604 C C . VAL B 1 394 ? -22.469 -17.922 2.471 1 80.62 394 VAL B C 1
ATOM 7606 O O . VAL B 1 394 ? -22.781 -19.109 2.48 1 80.62 394 VAL B O 1
ATOM 7609 N N . ARG B 1 395 ? -23.031 -16.953 1.759 1 79.38 395 ARG B N 1
ATOM 7610 C CA . ARG B 1 395 ? -23.891 -17.375 0.653 1 79.38 395 ARG B CA 1
ATOM 7611 C C . ARG B 1 395 ? -23.141 -18.297 -0.298 1 79.38 395 ARG B C 1
ATOM 7613 O O . ARG B 1 395 ? -21.969 -18.094 -0.574 1 79.38 395 ARG B O 1
ATOM 7620 N N . ASP B 1 396 ? -23.938 -19.172 -0.762 1 77.62 396 ASP B N 1
ATOM 7621 C CA . ASP B 1 396 ? -23.344 -20.188 -1.61 1 77.62 396 ASP B CA 1
ATOM 7622 C C . ASP B 1 396 ? -22.891 -19.609 -2.943 1 77.62 396 ASP B C 1
ATOM 7624 O O . ASP B 1 396 ? -23.594 -18.781 -3.539 1 77.62 396 ASP B O 1
ATOM 7628 N N . PHE B 1 397 ? -21.719 -19.875 -3.338 1 91.56 397 PHE B N 1
ATOM 7629 C CA . PHE B 1 397 ? -21.156 -19.562 -4.648 1 91.56 397 PHE B CA 1
ATOM 7630 C C . PHE B 1 397 ? -20.484 -20.781 -5.262 1 91.56 397 PHE B C 1
ATOM 7632 O O . PHE B 1 397 ? -19.469 -21.266 -4.746 1 91.56 397 PHE B O 1
ATOM 7639 N N . GLU B 1 398 ? -21.094 -21.344 -6.328 1 94.5 398 GLU B N 1
ATOM 7640 C CA . GLU B 1 398 ? -20.578 -22.562 -6.949 1 94.5 398 GLU B CA 1
ATOM 7641 C C . GLU B 1 398 ? -19.391 -22.266 -7.863 1 94.5 398 GLU B C 1
ATOM 7643 O O . GLU B 1 398 ? -19.469 -21.375 -8.703 1 94.5 398 GLU B O 1
ATOM 7648 N N . ILE B 1 399 ? -18.344 -23.094 -7.676 1 96.88 399 ILE B N 1
ATOM 7649 C CA . ILE B 1 399 ? -17.125 -22.906 -8.461 1 96.88 399 ILE B CA 1
ATOM 7650 C C . ILE B 1 399 ? -16.828 -24.172 -9.258 1 96.88 399 ILE B C 1
ATOM 7652 O O . ILE B 1 399 ? -16.625 -25.234 -8.68 1 96.88 399 ILE B O 1
ATOM 7656 N N . LYS B 1 400 ? -16.891 -24.062 -10.5 1 96.38 400 LYS B N 1
ATOM 7657 C CA . LYS B 1 400 ? -16.422 -25.141 -11.383 1 96.38 400 LYS B CA 1
ATOM 7658 C C . LYS B 1 400 ? -15.047 -24.828 -11.953 1 96.38 400 LYS B C 1
ATOM 7660 O O . LYS B 1 400 ? -14.93 -24.109 -12.953 1 96.38 400 LYS B O 1
ATOM 7665 N N . ASP B 1 401 ? -14.078 -25.359 -11.297 1 96.25 401 ASP B N 1
ATOM 7666 C CA . ASP B 1 401 ? -12.672 -25.188 -11.664 1 96.25 401 ASP B CA 1
ATOM 7667 C C . ASP B 1 401 ? -12.156 -26.391 -12.438 1 96.25 401 ASP B C 1
ATOM 7669 O O . ASP B 1 401 ? -12.766 -27.469 -12.398 1 96.25 401 ASP B O 1
ATOM 7673 N N . THR B 1 402 ? -11.133 -26.203 -13.211 1 93.5 402 THR B N 1
ATOM 7674 C CA . THR B 1 402 ? -10.617 -27.281 -14.047 1 93.5 402 THR B CA 1
ATOM 7675 C C . THR B 1 402 ? -9.117 -27.453 -13.828 1 93.5 402 THR B C 1
ATOM 7677 O O . THR B 1 402 ? -8.461 -26.594 -13.234 1 93.5 402 THR B O 1
ATOM 7680 N N . THR B 1 403 ? -8.625 -28.625 -14.195 1 91.62 403 THR B N 1
ATOM 7681 C CA . THR B 1 403 ? -7.195 -28.891 -14.242 1 91.62 403 THR B CA 1
ATOM 7682 C C . THR B 1 403 ? -6.754 -29.219 -15.664 1 91.62 403 THR B C 1
ATOM 7684 O O . THR B 1 403 ? -7.496 -29.859 -16.406 1 91.62 403 THR B O 1
ATOM 7687 N N . ASN B 1 404 ? -5.594 -28.844 -15.938 1 89.31 404 ASN B N 1
ATOM 7688 C CA . ASN B 1 404 ? -5.055 -29.109 -17.266 1 89.31 404 ASN B CA 1
ATOM 7689 C C . ASN B 1 404 ? -4.312 -30.438 -17.328 1 89.31 404 ASN B C 1
ATOM 7691 O O . ASN B 1 404 ? -3.691 -30.766 -18.344 1 89.31 404 ASN B O 1
ATOM 7695 N N . PHE B 1 405 ? -4.41 -31.25 -16.25 1 95.31 405 PHE B N 1
ATOM 7696 C CA . PHE B 1 405 ? -3.629 -32.469 -16.188 1 95.31 405 PHE B CA 1
ATOM 7697 C C . PHE B 1 405 ? -4.539 -33.688 -16.172 1 95.31 405 PHE B C 1
ATOM 7699 O O . PHE B 1 405 ? -5.086 -34.062 -15.117 1 95.31 405 PHE B O 1
ATOM 7706 N N . GLY B 1 406 ? -4.605 -34.281 -17.312 1 95 406 GLY B N 1
ATOM 7707 C CA . GLY B 1 406 ? -5.352 -35.531 -17.359 1 95 406 GLY B CA 1
ATOM 7708 C C . GLY B 1 406 ? -4.625 -36.688 -16.688 1 95 406 GLY B C 1
ATOM 7709 O O . GLY B 1 406 ? -3.398 -36.688 -16.594 1 95 406 GLY B O 1
ATOM 7710 N N . VAL B 1 407 ? -5.418 -37.688 -16.25 1 96.94 407 VAL B N 1
ATOM 7711 C CA . VAL B 1 407 ? -4.836 -38.844 -15.57 1 96.94 407 VAL B CA 1
ATOM 7712 C C . VAL B 1 407 ? -5.312 -40.156 -16.219 1 96.94 407 VAL B C 1
ATOM 7714 O O . VAL B 1 407 ? -6.492 -40.281 -16.547 1 96.94 407 VAL B O 1
ATOM 7717 N N . LYS B 1 408 ? -4.387 -40.969 -16.453 1 96.62 408 LYS B N 1
ATOM 7718 C CA . LYS B 1 408 ? -4.688 -42.344 -16.891 1 96.62 408 LYS B CA 1
ATOM 7719 C C . LYS B 1 408 ? -4.207 -43.375 -15.875 1 96.62 408 LYS B C 1
ATOM 7721 O O . LYS B 1 408 ? -3.24 -43.125 -15.148 1 96.62 408 LYS B O 1
ATOM 7726 N N . ILE B 1 409 ? -4.871 -44.5 -15.836 1 95.75 409 ILE B N 1
ATOM 7727 C CA . ILE B 1 409 ? -4.469 -45.562 -14.945 1 95.75 409 ILE B CA 1
ATOM 7728 C C . ILE B 1 409 ? -4.148 -46.812 -15.766 1 95.75 409 ILE B C 1
ATOM 7730 O O . ILE B 1 409 ? -4.684 -47 -16.859 1 95.75 409 ILE B O 1
ATOM 7734 N N . GLY B 1 410 ? -3.229 -47.562 -15.25 1 95.69 410 GLY B N 1
ATOM 7735 C CA . GLY B 1 410 ? -2.848 -48.844 -15.828 1 95.69 410 GLY B CA 1
ATOM 7736 C C . GLY B 1 410 ? -2.922 -49.969 -14.844 1 95.69 410 GLY B C 1
ATOM 7737 O O . GLY B 1 410 ? -2.693 -49.781 -13.648 1 95.69 410 GLY B O 1
ATOM 7738 N N . TRP B 1 411 ? -3.299 -51.156 -15.375 1 94.25 411 TRP B N 1
ATOM 7739 C CA . TRP B 1 411 ? -3.404 -52.344 -14.547 1 94.25 411 TRP B CA 1
ATOM 7740 C C . TRP B 1 411 ? -3.146 -53.625 -15.375 1 94.25 411 TRP B C 1
ATOM 7742 O O . TRP B 1 411 ? -3.219 -53.562 -16.609 1 94.25 411 TRP B O 1
ATOM 7752 N N . MET B 1 412 ? -2.799 -54.625 -14.633 1 93.25 412 MET B N 1
ATOM 7753 C CA . MET B 1 412 ? -2.676 -55.938 -15.273 1 93.25 412 MET B CA 1
ATOM 7754 C C . MET B 1 412 ? -4.023 -56.656 -15.312 1 93.25 412 MET B C 1
ATOM 7756 O O . MET B 1 412 ? -4.719 -56.719 -14.297 1 93.25 412 MET B O 1
ATOM 7760 N N . GLY B 1 413 ? -4.371 -57.094 -16.547 1 89.81 413 GLY B N 1
ATOM 7761 C CA . GLY B 1 413 ? -5.59 -57.875 -16.641 1 89.81 413 GLY B CA 1
ATOM 7762 C C . GLY B 1 413 ? -5.535 -59.156 -15.828 1 89.81 413 GLY B C 1
ATOM 7763 O O . GLY B 1 413 ? -4.465 -59.562 -15.375 1 89.81 413 GLY B O 1
ATOM 7764 N N . SER B 1 414 ? -6.809 -59.719 -15.617 1 87.12 414 SER B N 1
ATOM 7765 C CA . SER B 1 414 ? -6.91 -60.938 -14.836 1 87.12 414 SER B CA 1
ATOM 7766 C C . SER B 1 414 ? -7.871 -61.938 -15.492 1 87.12 414 SER B C 1
ATOM 7768 O O . SER B 1 414 ? -8.742 -61.531 -16.266 1 87.12 414 SER B O 1
ATOM 7770 N N . ALA B 1 415 ? -7.668 -63.188 -15.148 1 81.06 415 ALA B N 1
ATOM 7771 C CA . ALA B 1 415 ? -8.586 -64.188 -15.617 1 81.06 415 ALA B CA 1
ATOM 7772 C C . ALA B 1 415 ? -10 -63.969 -15.086 1 81.06 415 ALA B C 1
ATOM 7774 O O . ALA B 1 415 ? -10.977 -64.25 -15.781 1 81.06 415 ALA B O 1
ATOM 7775 N N . ALA B 1 416 ? -10.031 -63.438 -14.008 1 77.38 416 ALA B N 1
ATOM 7776 C CA . ALA B 1 416 ? -11.32 -63.156 -13.383 1 77.38 416 ALA B CA 1
ATOM 7777 C C . ALA B 1 416 ? -12.086 -62.094 -14.188 1 77.38 416 ALA B C 1
ATOM 7779 O O . ALA B 1 416 ? -13.312 -62.188 -14.32 1 77.38 416 ALA B O 1
ATOM 7780 N N . ASP B 1 417 ? -11.461 -61.219 -14.703 1 72.38 417 ASP B N 1
ATOM 7781 C CA . ASP B 1 417 ? -12.07 -60.156 -15.484 1 72.38 417 ASP B CA 1
ATOM 7782 C C . ASP B 1 417 ? -12.695 -60.688 -16.766 1 72.38 417 ASP B C 1
ATOM 7784 O O . ASP B 1 417 ? -13.773 -60.25 -17.188 1 72.38 417 ASP B O 1
ATOM 7788 N N . SER B 1 418 ? -11.969 -61.562 -17.281 1 69.5 418 SER B N 1
ATOM 7789 C CA . SER B 1 418 ? -12.43 -62.125 -18.547 1 69.5 418 SER B CA 1
ATOM 7790 C C . SER B 1 418 ? -13.695 -62.969 -18.328 1 69.5 418 SER B C 1
ATOM 7792 O O . SER B 1 418 ? -14.531 -63.062 -19.234 1 69.5 418 SER B O 1
ATOM 7794 N N . GLN B 1 419 ? -13.852 -63.469 -17.188 1 65.94 419 GLN B N 1
ATOM 7795 C CA . GLN B 1 419 ? -14.945 -64.438 -16.922 1 65.94 419 GLN B CA 1
ATOM 7796 C C . GLN B 1 419 ? -16.141 -63.688 -16.328 1 65.94 419 GLN B C 1
ATOM 7798 O O . GLN B 1 419 ? -17.25 -64.25 -16.281 1 65.94 419 GLN B O 1
ATOM 7803 N N . ALA B 1 420 ? -15.875 -62.531 -15.906 1 60.59 420 ALA B N 1
ATOM 7804 C CA . ALA B 1 420 ? -16.922 -61.844 -15.156 1 60.59 420 ALA B CA 1
ATOM 7805 C C . ALA B 1 420 ? -18.016 -61.312 -16.078 1 60.59 420 ALA B C 1
ATOM 7807 O O . ALA B 1 420 ? -17.734 -60.875 -17.203 1 60.59 420 ALA B O 1
ATOM 7808 N N . GLU B 1 421 ? -19.297 -61.594 -15.781 1 55.53 421 GLU B N 1
ATOM 7809 C CA . GLU B 1 421 ? -20.422 -60.969 -16.484 1 55.53 421 GLU B CA 1
ATOM 7810 C C . GLU B 1 421 ? -20.484 -59.469 -16.203 1 55.53 421 GLU B C 1
ATOM 7812 O O . GLU B 1 421 ? -20.531 -59.031 -15.047 1 55.53 421 GLU B O 1
ATOM 7817 N N . LYS B 1 422 ? -20.094 -58.625 -17.188 1 62 422 LYS B N 1
ATOM 7818 C CA . LYS B 1 422 ? -19.953 -57.156 -17.062 1 62 422 LYS B CA 1
ATOM 7819 C C . LYS B 1 422 ? -21.328 -56.5 -17 1 62 422 LYS B C 1
ATOM 7821 O O . LYS B 1 422 ? -22.188 -56.75 -17.828 1 62 422 LYS B O 1
ATOM 7826 N N . GLU B 1 423 ? -21.656 -56.125 -15.734 1 54 423 GLU B N 1
ATOM 7827 C CA . GLU B 1 423 ? -22.938 -55.438 -15.539 1 54 423 GLU B CA 1
ATOM 7828 C C . GLU B 1 423 ? -22.844 -54 -16.016 1 54 423 GLU B C 1
ATOM 7830 O O . GLU B 1 423 ? -21.781 -53.375 -15.969 1 54 423 GLU B O 1
ATOM 7835 N N . GLU B 1 424 ? -23.812 -53.531 -16.766 1 52.25 424 GLU B N 1
ATOM 7836 C CA . GLU B 1 424 ? -23.938 -52.156 -17.281 1 52.25 424 GLU B CA 1
ATOM 7837 C C . GLU B 1 424 ? -24.266 -51.156 -16.172 1 52.25 424 GLU B C 1
ATOM 7839 O O . GLU B 1 424 ? -25.422 -50.781 -16 1 52.25 424 GLU B O 1
ATOM 7844 N N . ASP B 1 425 ? -23.547 -51.062 -15.086 1 52.03 425 ASP B N 1
ATOM 7845 C CA . ASP B 1 425 ? -23.953 -50.188 -14.008 1 52.03 425 ASP B CA 1
ATOM 7846 C C . ASP B 1 425 ? -23.328 -48.781 -14.203 1 52.03 425 ASP B C 1
ATOM 7848 O O . ASP B 1 425 ? -23.25 -48 -13.25 1 52.03 425 ASP B O 1
ATOM 7852 N N . GLY B 1 426 ? -23.125 -48.438 -15.328 1 58.59 426 GLY B N 1
ATOM 7853 C CA . GLY B 1 426 ? -22.688 -47.094 -15.586 1 58.59 426 GLY B CA 1
ATOM 7854 C C . GLY B 1 426 ? -21.234 -46.844 -15.188 1 58.59 426 GLY B C 1
ATOM 7855 O O . GLY B 1 426 ? -20.656 -45.812 -15.547 1 58.59 426 GLY B O 1
ATOM 7856 N N . ASP B 1 427 ? -20.656 -47.688 -14.414 1 68.06 427 ASP B N 1
ATOM 7857 C CA . ASP B 1 427 ? -19.266 -47.531 -13.992 1 68.06 427 ASP B CA 1
ATOM 7858 C C . ASP B 1 427 ? -18.312 -47.906 -15.109 1 68.06 427 ASP B C 1
ATOM 7860 O O . ASP B 1 427 ? -18.672 -48.688 -16 1 68.06 427 ASP B O 1
ATOM 7864 N N . ALA B 1 428 ? -17.156 -47.281 -15.031 1 74.38 428 ALA B N 1
ATOM 7865 C CA . ALA B 1 428 ? -16.156 -47.656 -16.016 1 74.38 428 ALA B CA 1
ATOM 7866 C C . ALA B 1 428 ? -15.617 -49.062 -15.734 1 74.38 428 ALA B C 1
ATOM 7868 O O . ALA B 1 428 ? -15.156 -49.344 -14.625 1 74.38 428 ALA B O 1
ATOM 7869 N N . GLN B 1 429 ? -15.727 -49.938 -16.672 1 74.56 429 GLN B N 1
ATOM 7870 C CA . GLN B 1 429 ? -15.25 -51.312 -16.547 1 74.56 429 GLN B CA 1
ATOM 7871 C C . GLN B 1 429 ? -13.781 -51.438 -16.922 1 74.56 429 GLN B C 1
ATOM 7873 O O . GLN B 1 429 ? -13.391 -51.094 -18.047 1 74.56 429 GLN B O 1
ATOM 7878 N N . MET B 1 430 ? -13 -51.969 -15.914 1 77.69 430 MET B N 1
ATOM 7879 C CA . MET B 1 430 ? -11.547 -52.031 -16.094 1 77.69 430 MET B CA 1
ATOM 7880 C C . MET B 1 430 ? -11.094 -53.469 -16.312 1 77.69 430 MET B C 1
ATOM 7882 O O . MET B 1 430 ? -10.273 -53.969 -15.562 1 77.69 430 MET B O 1
ATOM 7886 N N . GLY B 1 431 ? -11.617 -54.031 -17.297 1 79.81 431 GLY B N 1
ATOM 7887 C CA . GLY B 1 431 ? -11.328 -55.438 -17.547 1 79.81 431 GLY B CA 1
ATOM 7888 C C . GLY B 1 431 ? -10.133 -55.656 -18.453 1 79.81 431 GLY B C 1
ATOM 7889 O O . GLY B 1 431 ? -9.562 -54.688 -18.969 1 79.81 431 GLY B O 1
ATOM 7890 N N . GLY B 1 432 ? -9.555 -56.906 -18.5 1 83.06 432 GLY B N 1
ATOM 7891 C CA . GLY B 1 432 ? -8.453 -57.312 -19.359 1 83.06 432 GLY B CA 1
ATOM 7892 C C . GLY B 1 432 ? -8.102 -58.781 -19.234 1 83.06 432 GLY B C 1
ATOM 7893 O O . GLY B 1 432 ? -8.352 -59.406 -18.188 1 83.06 432 GLY B O 1
ATOM 7894 N N . ALA B 1 433 ? -7.547 -59.281 -20.359 1 84.19 433 ALA B N 1
ATOM 7895 C CA . ALA B 1 433 ? -7.121 -60.688 -20.344 1 84.19 433 ALA B CA 1
ATOM 7896 C C . ALA B 1 433 ? -5.93 -60.875 -19.406 1 84.19 433 ALA B C 1
ATOM 7898 O O . ALA B 1 433 ? -5.191 -59.938 -19.109 1 84.19 433 ALA B O 1
ATOM 7899 N N . GLU B 1 434 ? -5.824 -62.094 -18.938 1 85.5 434 GLU B N 1
ATOM 7900 C CA . GLU B 1 434 ? -4.715 -62.406 -18.031 1 85.5 434 GLU B CA 1
ATOM 7901 C C . GLU B 1 434 ? -3.373 -62.094 -18.688 1 85.5 434 GLU B C 1
ATOM 7903 O O . GLU B 1 434 ? -3.117 -62.531 -19.812 1 85.5 434 GLU B O 1
ATOM 7908 N N . GLY B 1 435 ? -2.553 -61.375 -17.984 1 84.69 435 GLY B N 1
ATOM 7909 C CA . GLY B 1 435 ? -1.213 -61.094 -18.453 1 84.69 435 GLY B CA 1
ATOM 7910 C C . GLY B 1 435 ? -1.155 -59.844 -19.328 1 84.69 435 GLY B C 1
ATOM 7911 O O . GLY B 1 435 ? -0.071 -59.375 -19.672 1 84.69 435 GLY B O 1
ATOM 7912 N N . GLU B 1 436 ? -2.332 -59.312 -19.688 1 91.12 436 GLU B N 1
ATOM 7913 C CA . GLU B 1 436 ? -2.389 -58.125 -20.531 1 91.12 436 GLU B CA 1
ATOM 7914 C C . GLU B 1 436 ? -2.348 -56.844 -19.688 1 91.12 436 GLU B C 1
ATOM 7916 O O . GLU B 1 436 ? -3.051 -56.719 -18.688 1 91.12 436 GLU B O 1
ATOM 7921 N N . TYR B 1 437 ? -1.397 -55.969 -20.156 1 93.31 437 TYR B N 1
ATOM 7922 C CA . TYR B 1 437 ? -1.382 -54.656 -19.516 1 93.31 437 TYR B CA 1
ATOM 7923 C C . TYR B 1 437 ? -2.346 -53.719 -20.203 1 93.31 437 TYR B C 1
ATOM 7925 O O . TYR B 1 437 ? -2.25 -53.5 -21.406 1 93.31 437 TYR B O 1
ATOM 7933 N N . LYS B 1 438 ? -3.324 -53.062 -19.469 1 93.56 438 LYS B N 1
ATOM 7934 C CA . LYS B 1 438 ? -4.336 -52.156 -20 1 93.56 438 LYS B CA 1
ATOM 7935 C C . LYS B 1 438 ? -4.223 -50.781 -19.375 1 93.56 438 LYS B C 1
ATOM 7937 O O . LYS B 1 438 ? -3.711 -50.625 -18.25 1 93.56 438 LYS B O 1
ATOM 7942 N N . THR B 1 439 ? -4.605 -49.844 -20.125 1 94.25 439 THR B N 1
ATOM 7943 C CA . THR B 1 439 ? -4.652 -48.5 -19.625 1 94.25 439 THR B CA 1
ATOM 7944 C C . THR B 1 439 ? -5.992 -47.844 -19.953 1 94.25 439 THR B C 1
ATOM 7946 O O . THR B 1 439 ? -6.676 -48.25 -20.891 1 94.25 439 THR B O 1
ATOM 7949 N N . ALA B 1 440 ? -6.434 -46.906 -19.125 1 93.81 440 ALA B N 1
ATOM 7950 C CA . ALA B 1 440 ? -7.641 -46.125 -19.375 1 93.81 440 ALA B CA 1
ATOM 7951 C C . ALA B 1 440 ? -7.492 -44.688 -18.844 1 93.81 440 ALA B C 1
ATOM 7953 O O . ALA B 1 440 ? -6.938 -44.5 -17.766 1 93.81 440 ALA B O 1
ATOM 7954 N N . GLU B 1 441 ? -7.953 -43.812 -19.688 1 94.69 441 GLU B N 1
ATOM 7955 C CA . GLU B 1 441 ? -8.023 -42.438 -19.219 1 94.69 441 GLU B CA 1
ATOM 7956 C C . GLU B 1 441 ? -9.203 -42.219 -18.281 1 94.69 441 GLU B C 1
ATOM 7958 O O . GLU B 1 441 ? -10.359 -42.406 -18.672 1 94.69 441 GLU B O 1
ATOM 7963 N N . VAL B 1 442 ? -8.922 -41.906 -17.047 1 94.38 442 VAL B N 1
ATOM 7964 C CA . VAL B 1 442 ? -9.961 -41.781 -16.031 1 94.38 442 VAL B CA 1
ATOM 7965 C C . VAL B 1 442 ? -10.422 -40.344 -15.945 1 94.38 442 VAL B C 1
ATOM 7967 O O . VAL B 1 442 ? -11.617 -40.062 -15.812 1 94.38 442 VAL B O 1
ATOM 7970 N N . PHE B 1 443 ? -9.422 -39.438 -15.945 1 95.31 443 PHE B N 1
ATOM 7971 C CA . PHE B 1 443 ? -9.703 -38.031 -15.977 1 95.31 443 PHE B CA 1
ATOM 7972 C C . PHE B 1 443 ? -9.039 -37.344 -17.172 1 95.31 443 PHE B C 1
ATOM 7974 O O . PHE B 1 443 ? -7.828 -37.156 -17.188 1 95.31 443 PHE B O 1
ATOM 7981 N N . PRO B 1 444 ? -9.852 -37 -18.188 1 93.25 444 PRO B N 1
ATOM 7982 C CA . PRO B 1 444 ? -9.281 -36.312 -19.328 1 93.25 444 PRO B CA 1
ATOM 7983 C C . PRO B 1 444 ? -8.781 -34.906 -18.984 1 93.25 444 PRO B C 1
ATOM 7985 O O . PRO B 1 444 ? -9.008 -34.438 -17.875 1 93.25 444 PRO B O 1
ATOM 7988 N N . MET B 1 445 ? -8.141 -34.281 -19.984 1 90.19 445 MET B N 1
ATOM 7989 C CA . MET B 1 445 ? -7.719 -32.906 -19.812 1 90.19 445 MET B CA 1
ATOM 7990 C C . MET B 1 445 ? -8.914 -31.984 -19.594 1 90.19 445 MET B C 1
ATOM 7992 O O . MET B 1 445 ? -9.977 -32.188 -20.172 1 90.19 445 MET B O 1
ATOM 7996 N N . ALA B 1 446 ? -8.719 -30.984 -18.734 1 88.56 446 ALA B N 1
ATOM 7997 C CA . ALA B 1 446 ? -9.734 -29.984 -18.422 1 88.56 446 ALA B CA 1
ATOM 7998 C C . ALA B 1 446 ? -10.867 -30.578 -17.609 1 88.56 446 ALA B C 1
ATOM 8000 O O . ALA B 1 446 ? -12 -30.094 -17.656 1 88.56 446 ALA B O 1
ATOM 8001 N N . SER B 1 447 ? -10.594 -31.703 -16.938 1 92.38 447 SER B N 1
ATOM 8002 C CA . SER B 1 447 ? -11.578 -32.25 -16 1 92.38 447 SER B CA 1
ATOM 8003 C C . SER B 1 447 ? -11.805 -31.281 -14.828 1 92.38 447 SER B C 1
ATOM 8005 O O . SER B 1 447 ? -10.891 -30.562 -14.43 1 92.38 447 SER B O 1
ATOM 8007 N N . ASN B 1 448 ? -12.984 -31.297 -14.305 1 93.62 448 ASN B N 1
ATOM 8008 C CA . ASN B 1 448 ? -13.273 -30.516 -13.109 1 93.62 448 ASN B CA 1
ATOM 8009 C C . ASN B 1 448 ? -12.547 -31.062 -11.891 1 93.62 448 ASN B C 1
ATOM 8011 O O . ASN B 1 448 ? -12.391 -32.281 -11.742 1 93.62 448 ASN B O 1
ATOM 8015 N N . VAL B 1 449 ? -12.133 -30.172 -11.094 1 94.06 449 VAL B N 1
ATOM 8016 C CA . VAL B 1 449 ? -11.562 -30.594 -9.82 1 94.06 449 VAL B CA 1
ATOM 8017 C C . VAL B 1 449 ? -12.68 -31.016 -8.867 1 94.06 449 VAL B C 1
ATOM 8019 O O . VAL B 1 449 ? -13.859 -30.766 -9.141 1 94.06 449 VAL B O 1
ATOM 8022 N N . ASN B 1 450 ? -12.305 -31.672 -7.816 1 93.75 450 ASN B N 1
ATOM 8023 C CA . ASN B 1 450 ? -13.227 -32.188 -6.816 1 93.75 450 ASN B CA 1
ATOM 8024 C C . ASN B 1 450 ? -14.25 -33.156 -7.438 1 93.75 450 ASN B C 1
ATOM 8026 O O . ASN B 1 450 ? -15.461 -32.969 -7.27 1 93.75 450 ASN B O 1
ATOM 8030 N N . THR B 1 451 ? -13.812 -34.062 -8.164 1 94.31 451 THR B N 1
ATOM 8031 C CA . THR B 1 451 ? -14.641 -35.062 -8.836 1 94.31 451 THR B CA 1
ATOM 8032 C C . THR B 1 451 ? -14.172 -36.469 -8.5 1 94.31 451 THR B C 1
ATOM 8034 O O . THR B 1 451 ? -12.977 -36.719 -8.305 1 94.31 451 THR B O 1
ATOM 8037 N N . VAL B 1 452 ? -15.125 -37.406 -8.5 1 94.44 452 VAL B N 1
ATOM 8038 C CA . VAL B 1 452 ? -14.844 -38.812 -8.172 1 94.44 452 VAL B CA 1
ATOM 8039 C C . VAL B 1 452 ? -15.297 -39.719 -9.32 1 94.44 452 VAL B C 1
ATOM 8041 O O . VAL B 1 452 ? -16.344 -39.469 -9.938 1 94.44 452 VAL B O 1
ATOM 8044 N N . LYS B 1 453 ? -14.508 -40.625 -9.664 1 94.12 453 LYS B N 1
ATOM 8045 C CA . LYS B 1 453 ? -14.852 -41.688 -10.625 1 94.12 453 LYS B CA 1
ATOM 8046 C C . LYS B 1 453 ? -14.75 -43.062 -10 1 94.12 453 LYS B C 1
ATOM 8048 O O . LYS B 1 453 ? -13.797 -43.344 -9.273 1 94.12 453 LYS B O 1
ATOM 8053 N N . LEU B 1 454 ? -15.742 -43.875 -10.227 1 93.31 454 LEU B N 1
ATOM 8054 C CA . LEU B 1 454 ? -15.75 -45.25 -9.734 1 93.31 454 LEU B CA 1
ATOM 8055 C C . LEU B 1 454 ? -15.289 -46.219 -10.812 1 93.31 454 LEU B C 1
ATOM 8057 O O . LEU B 1 454 ? -15.844 -46.219 -11.914 1 93.31 454 LEU B O 1
ATOM 8061 N N . LEU B 1 455 ? -14.312 -46.969 -10.5 1 92.5 455 LEU B N 1
ATOM 8062 C CA . LEU B 1 455 ? -13.727 -47.938 -11.406 1 92.5 455 LEU B CA 1
ATOM 8063 C C . LEU B 1 455 ? -14.008 -49.344 -10.922 1 92.5 455 LEU B C 1
ATOM 8065 O O . LEU B 1 455 ? -13.688 -49.719 -9.781 1 92.5 455 LEU B O 1
ATOM 8069 N N . THR B 1 456 ? -14.461 -50.188 -11.805 1 91.31 456 THR B N 1
ATOM 8070 C CA . THR B 1 456 ? -14.844 -51.531 -11.414 1 91.31 456 THR B CA 1
ATOM 8071 C C . THR B 1 456 ? -13.828 -52.531 -11.938 1 91.31 456 THR B C 1
ATOM 8073 O O . THR B 1 456 ? -13.531 -52.594 -13.133 1 91.31 456 THR B O 1
ATOM 8076 N N . PHE B 1 457 ? -13.328 -53.344 -11.039 1 90.31 457 PHE B N 1
ATOM 8077 C CA . PHE B 1 457 ? -12.414 -54.438 -11.336 1 90.31 457 PHE B CA 1
ATOM 8078 C C . PHE B 1 457 ? -13.008 -55.781 -10.883 1 90.31 457 PHE B C 1
ATOM 8080 O O . PHE B 1 457 ? -13.82 -55.812 -9.961 1 90.31 457 PHE B O 1
ATOM 8087 N N . TYR B 1 458 ? -12.625 -56.781 -11.57 1 88.06 458 TYR B N 1
ATOM 8088 C CA . TYR B 1 458 ? -12.906 -58.156 -11.109 1 88.06 458 TYR B CA 1
ATOM 8089 C C . TYR B 1 458 ? -11.617 -58.906 -10.789 1 88.06 458 TYR B C 1
ATOM 8091 O O . TYR B 1 458 ? -10.773 -59.094 -11.664 1 88.06 458 TYR B O 1
ATOM 8099 N N . ARG B 1 459 ? -11.539 -59.25 -9.508 1 89.62 459 ARG B N 1
ATOM 8100 C CA . ARG B 1 459 ? -10.266 -59.781 -9.047 1 89.62 459 ARG B CA 1
ATOM 8101 C C . ARG B 1 459 ? -10.477 -60.875 -8 1 89.62 459 ARG B C 1
ATOM 8103 O O . ARG B 1 459 ? -11.484 -60.906 -7.297 1 89.62 459 ARG B O 1
ATOM 8110 N N . ASN B 1 460 ? -9.5 -61.812 -7.914 1 88.5 460 ASN B N 1
ATOM 8111 C CA . ASN B 1 460 ? -9.508 -62.844 -6.902 1 88.5 460 ASN B CA 1
ATOM 8112 C C . ASN B 1 460 ? -8.367 -62.688 -5.906 1 88.5 460 ASN B C 1
ATOM 8114 O O . ASN B 1 460 ? -8.109 -63.562 -5.09 1 88.5 460 ASN B O 1
ATOM 8118 N N . GLY B 1 461 ? -7.641 -61.625 -5.996 1 88.56 461 GLY B N 1
ATOM 8119 C CA . GLY B 1 461 ? -6.527 -61.312 -5.113 1 88.56 461 GLY B CA 1
ATOM 8120 C C . GLY B 1 461 ? -6.02 -59.906 -5.277 1 88.56 461 GLY B C 1
ATOM 8121 O O . GLY B 1 461 ? -6.629 -59.094 -5.988 1 88.56 461 GLY B O 1
ATOM 8122 N N . PRO B 1 462 ? -4.918 -59.688 -4.586 1 92.19 462 PRO B N 1
ATOM 8123 C CA . PRO B 1 462 ? -4.371 -58.344 -4.664 1 92.19 462 PRO B CA 1
ATOM 8124 C C . PRO B 1 462 ? -3.924 -57.969 -6.074 1 92.19 462 PRO B C 1
ATOM 8126 O O . PRO B 1 462 ? -3.557 -58.844 -6.863 1 92.19 462 PRO B O 1
ATOM 8129 N N . PHE B 1 463 ? -3.939 -56.656 -6.379 1 91.88 463 PHE B N 1
ATOM 8130 C CA . PHE B 1 463 ? -3.475 -56.156 -7.672 1 91.88 463 PHE B CA 1
ATOM 8131 C C . PHE B 1 463 ? -3.031 -54.719 -7.57 1 91.88 463 PHE B C 1
ATOM 8133 O O . PHE B 1 463 ? -3.297 -54.031 -6.57 1 91.88 463 PHE B O 1
ATOM 8140 N N . ASP B 1 464 ? -2.326 -54.312 -8.617 1 94.56 464 ASP B N 1
ATOM 8141 C CA . ASP B 1 464 ? -1.761 -52.969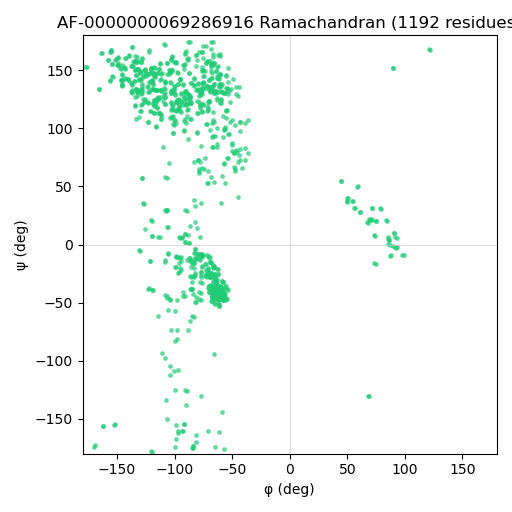 -8.633 1 94.56 464 ASP B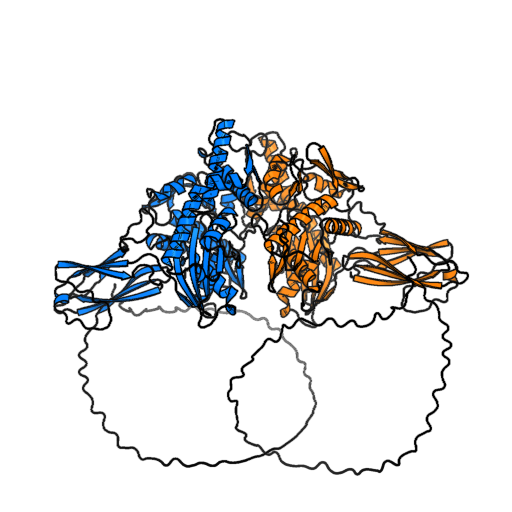 CA 1
ATOM 8142 C C . ASP B 1 464 ? -2.451 -52.094 -9.68 1 94.56 464 ASP B C 1
ATOM 8144 O O . ASP B 1 464 ? -2.822 -52.594 -10.758 1 94.56 464 ASP B O 1
ATOM 8148 N N . VAL B 1 465 ? -2.613 -50.875 -9.281 1 94.81 465 VAL B N 1
ATOM 8149 C CA . VAL B 1 465 ? -3.074 -49.844 -10.211 1 94.81 465 VAL B CA 1
ATOM 8150 C C . VAL B 1 465 ? -2.016 -48.75 -10.328 1 94.81 465 VAL B C 1
ATOM 8152 O O . VAL B 1 465 ? -1.649 -48.094 -9.336 1 94.81 465 VAL B O 1
ATOM 8155 N N . LYS B 1 466 ? -1.554 -48.531 -11.531 1 96.38 466 LYS B N 1
ATOM 8156 C CA . LYS B 1 466 ? -0.575 -47.5 -11.781 1 96.38 466 LYS B CA 1
ATOM 8157 C C . LYS B 1 466 ? -1.245 -46.219 -12.344 1 96.38 466 LYS B C 1
ATOM 8159 O O . LYS B 1 466 ? -2.064 -46.312 -13.258 1 96.38 466 LYS B O 1
ATOM 8164 N N . ALA B 1 467 ? -0.962 -45.094 -11.75 1 96.81 467 ALA B N 1
ATOM 8165 C CA . ALA B 1 467 ? -1.508 -43.812 -12.219 1 96.81 467 ALA B CA 1
ATOM 8166 C C . ALA B 1 467 ? -0.426 -42.969 -12.875 1 96.81 467 ALA B C 1
ATOM 8168 O O . ALA B 1 467 ? 0.71 -42.938 -12.398 1 96.81 467 ALA B O 1
ATOM 8169 N N . GLU B 1 468 ? -0.729 -42.281 -14.008 1 97.25 468 GLU B N 1
ATOM 8170 C CA . GLU B 1 468 ? 0.16 -41.375 -14.727 1 97.25 468 GLU B CA 1
ATOM 8171 C C . GLU B 1 468 ? -0.624 -40.281 -15.406 1 97.25 468 GLU B C 1
ATOM 8173 O O . GLU B 1 468 ? -1.821 -40.406 -15.664 1 97.25 468 GLU B O 1
ATOM 8178 N N . PHE B 1 469 ? 0.088 -39.219 -15.625 1 97.12 469 PHE B N 1
ATOM 8179 C CA . PHE B 1 469 ? -0.529 -38.188 -16.438 1 97.12 469 PHE B CA 1
ATOM 8180 C C . PHE B 1 469 ? -0.684 -38.656 -17.891 1 97.12 469 PHE B C 1
ATOM 8182 O O . PHE B 1 469 ? 0.137 -39.406 -18.391 1 97.12 469 PHE B O 1
ATOM 8189 N N . VAL B 1 470 ? -1.736 -38.125 -18.469 1 95.62 470 VAL B N 1
ATOM 8190 C CA . VAL B 1 470 ? -1.98 -38.469 -19.875 1 95.62 470 VAL B CA 1
ATOM 8191 C C . VAL B 1 470 ? -0.892 -37.875 -20.75 1 95.62 470 VAL B C 1
ATOM 8193 O O . VAL B 1 470 ? -0.264 -36.875 -20.375 1 95.62 470 VAL B O 1
ATOM 8196 N N . GLU B 1 471 ? -0.708 -38.469 -21.891 1 92.12 471 GLU B N 1
ATOM 8197 C CA . GLU B 1 471 ? 0.245 -37.938 -22.859 1 92.12 471 GLU B CA 1
ATOM 8198 C C . GLU B 1 471 ? -0.195 -36.562 -23.344 1 92.12 471 GLU B C 1
ATOM 8200 O O . GLU B 1 471 ? -1.371 -36.344 -23.656 1 92.12 471 GLU B O 1
ATOM 8205 N N . GLY B 1 472 ? 0.712 -35.656 -23.297 1 89.75 472 GLY B N 1
ATOM 8206 C CA . GLY B 1 472 ? 0.403 -34.344 -23.781 1 89.75 472 GLY B CA 1
ATOM 8207 C C . GLY B 1 472 ? 0.055 -33.375 -22.672 1 89.75 472 GLY B C 1
ATOM 8208 O O . GLY B 1 472 ? -0.112 -32.156 -22.922 1 89.75 472 GLY B O 1
ATOM 8209 N N . ALA B 1 473 ? -0.09 -33.906 -21.484 1 91.81 473 ALA B N 1
ATOM 8210 C CA . ALA B 1 473 ? -0.32 -33 -20.359 1 91.81 473 ALA B CA 1
ATOM 8211 C C . ALA B 1 473 ? 0.765 -31.922 -20.281 1 91.81 473 ALA B C 1
ATOM 8213 O O . ALA B 1 473 ? 1.944 -32.219 -20.5 1 91.81 473 ALA B O 1
ATOM 8214 N N . PRO B 1 474 ? 0.34 -30.656 -20.094 1 92.12 474 PRO B N 1
ATOM 8215 C CA . PRO B 1 474 ? 1.314 -29.562 -20.078 1 92.12 474 PRO B CA 1
ATOM 8216 C C . PRO B 1 474 ? 2.141 -29.516 -18.797 1 92.12 474 PRO B C 1
ATOM 8218 O O . PRO B 1 474 ? 2.117 -28.5 -18.094 1 92.12 474 PRO B O 1
ATOM 8221 N N . LEU B 1 475 ? 2.926 -30.516 -18.594 1 94.25 475 LEU B N 1
ATOM 8222 C CA . LEU B 1 475 ? 3.795 -30.578 -17.422 1 94.25 475 LEU B CA 1
ATOM 8223 C C . LEU B 1 475 ? 4.977 -29.625 -17.578 1 94.25 475 LEU B C 1
ATOM 8225 O O . LEU B 1 475 ? 5.496 -29.438 -18.672 1 94.25 475 LEU B O 1
ATOM 8229 N N . LEU B 1 476 ? 5.387 -29.062 -16.484 1 93.56 476 LEU B N 1
ATOM 8230 C CA . LEU B 1 476 ? 6.633 -28.297 -16.5 1 93.56 476 LEU B CA 1
ATOM 8231 C C . LEU B 1 476 ? 7.805 -29.203 -16.891 1 93.56 476 LEU B C 1
ATOM 8233 O O . LEU B 1 476 ? 7.852 -30.375 -16.516 1 93.56 476 LEU B O 1
ATOM 8237 N N . PRO B 1 477 ? 8.734 -28.609 -17.578 1 91.56 477 PRO B N 1
ATOM 8238 C CA . PRO B 1 477 ? 9.867 -29.438 -18 1 91.56 477 PRO B CA 1
ATOM 8239 C C . PRO B 1 477 ? 10.578 -30.109 -16.844 1 91.56 477 PRO B C 1
ATOM 8241 O O . PRO B 1 477 ? 10.812 -29.484 -15.805 1 91.56 477 PRO B O 1
ATOM 8244 N N . GLY B 1 478 ? 10.773 -31.391 -17 1 89.62 478 GLY B N 1
ATOM 8245 C CA . GLY B 1 478 ? 11.5 -32.156 -15.992 1 89.62 478 GLY B CA 1
ATOM 8246 C C . GLY B 1 478 ? 10.586 -32.781 -14.969 1 89.62 478 GLY B C 1
ATOM 8247 O O . GLY B 1 478 ? 11.039 -33.562 -14.125 1 89.62 478 GLY B O 1
ATOM 8248 N N . THR B 1 479 ? 9.305 -32.562 -15.047 1 93.19 479 THR B N 1
ATOM 8249 C CA . THR B 1 479 ? 8.344 -33.156 -14.117 1 93.19 479 THR B CA 1
ATOM 8250 C C . THR B 1 479 ? 8.008 -34.594 -14.531 1 93.19 479 THR B C 1
ATOM 8252 O O . THR B 1 479 ? 7.742 -34.844 -15.703 1 93.19 479 THR B O 1
ATOM 8255 N N . ALA B 1 480 ? 8.055 -35.406 -13.547 1 91.75 480 ALA B N 1
ATOM 8256 C CA . ALA B 1 480 ? 7.723 -36.812 -13.812 1 91.75 480 ALA B CA 1
ATOM 8257 C C . ALA B 1 480 ? 6.234 -36.969 -14.094 1 91.75 480 ALA B C 1
ATOM 8259 O O . ALA B 1 480 ? 5.398 -36.344 -13.461 1 91.75 480 ALA B O 1
ATOM 8260 N N . SER B 1 481 ? 5.961 -37.812 -15.016 1 94.75 481 SER B N 1
ATOM 8261 C CA . SER B 1 481 ? 4.562 -38.094 -15.344 1 94.75 481 SER B CA 1
ATOM 8262 C C . SER B 1 481 ? 3.967 -39.125 -14.414 1 94.75 481 SER B C 1
ATOM 8264 O O . SER B 1 481 ? 2.746 -39.281 -14.344 1 94.75 481 SER B O 1
ATOM 8266 N N . ASP B 1 482 ? 4.824 -39.875 -13.781 1 94.75 482 ASP B N 1
ATOM 8267 C CA . ASP B 1 482 ? 4.406 -40.938 -12.898 1 94.75 482 ASP B CA 1
ATOM 8268 C C . ASP B 1 482 ? 3.775 -40.406 -11.617 1 94.75 482 ASP B C 1
ATOM 8270 O O . ASP B 1 482 ? 4.383 -39.594 -10.922 1 94.75 482 ASP B O 1
ATOM 8274 N N . LEU B 1 483 ? 2.559 -40.812 -11.336 1 95.88 483 LEU B N 1
ATOM 8275 C CA . LEU B 1 483 ? 1.858 -40.375 -10.141 1 95.88 483 LEU B CA 1
ATOM 8276 C C . LEU B 1 483 ? 1.936 -41.406 -9.039 1 95.88 483 LEU B C 1
ATOM 8278 O O . LEU B 1 483 ? 1.498 -41.156 -7.91 1 95.88 483 LEU B O 1
ATOM 8282 N N . GLY B 1 484 ? 2.389 -42.562 -9.352 1 93.75 484 GLY B N 1
ATOM 8283 C CA . GLY B 1 484 ? 2.562 -43.594 -8.352 1 93.75 484 GLY B CA 1
ATOM 8284 C C . GLY B 1 484 ? 1.771 -44.875 -8.648 1 93.75 484 GLY B C 1
ATOM 8285 O O . GLY B 1 484 ? 0.966 -44.906 -9.586 1 93.75 484 GLY B O 1
ATOM 8286 N N . THR B 1 485 ? 2.1 -45.906 -7.926 1 95.88 485 THR B N 1
ATOM 8287 C CA . THR B 1 485 ? 1.425 -47.188 -8.016 1 95.88 485 THR B CA 1
ATOM 8288 C C . THR B 1 485 ? 0.669 -47.5 -6.723 1 95.88 485 THR B C 1
ATOM 8290 O O . THR B 1 485 ? 1.235 -47.406 -5.633 1 95.88 485 THR B O 1
ATOM 8293 N N . TYR B 1 486 ? -0.58 -47.781 -6.922 1 95 486 TYR B N 1
ATOM 8294 C CA . TYR B 1 486 ? -1.446 -48.094 -5.793 1 95 486 TYR B CA 1
ATOM 8295 C C . TYR B 1 486 ? -1.7 -49.594 -5.699 1 95 486 TYR B C 1
ATOM 8297 O O . TYR B 1 486 ? -2.256 -50.188 -6.625 1 95 486 TYR B O 1
ATOM 8305 N N . ARG B 1 487 ? -1.369 -50.125 -4.598 1 94.69 487 ARG B N 1
ATOM 8306 C CA . ARG B 1 487 ? -1.614 -51.562 -4.359 1 94.69 487 ARG B CA 1
ATOM 8307 C C . ARG B 1 487 ? -2.957 -51.781 -3.672 1 94.69 487 ARG B C 1
ATOM 8309 O O . ARG B 1 487 ? -3.207 -51.219 -2.6 1 94.69 487 ARG B O 1
ATOM 8316 N N . ILE B 1 488 ? -3.77 -52.5 -4.328 1 93.19 488 ILE B N 1
ATOM 8317 C CA . ILE B 1 488 ? -5.062 -52.844 -3.752 1 93.19 488 ILE B CA 1
ATOM 8318 C C . ILE B 1 488 ? -4.996 -54.25 -3.137 1 93.19 488 ILE B C 1
ATOM 8320 O O . ILE B 1 488 ? -4.832 -55.219 -3.85 1 93.19 488 ILE B O 1
ATOM 8324 N N . GLU B 1 489 ? -5.168 -54.219 -1.87 1 91.44 489 GLU B N 1
ATOM 8325 C CA . GLU B 1 489 ? -5.09 -55.5 -1.149 1 91.44 489 GLU B CA 1
ATOM 8326 C C . GLU B 1 489 ? -6.457 -56.188 -1.077 1 91.44 489 GLU B C 1
ATOM 8328 O O . GLU B 1 489 ? -7.445 -55.562 -0.69 1 91.44 489 GLU B O 1
ATOM 8333 N N . LEU B 1 490 ? -6.527 -57.312 -1.57 1 86.94 490 LEU B N 1
ATOM 8334 C CA . LEU B 1 490 ? -7.703 -58.188 -1.532 1 86.94 490 LEU B CA 1
ATOM 8335 C C . LEU B 1 490 ? -7.34 -59.594 -1.055 1 86.94 490 LEU B C 1
ATOM 8337 O O . LEU B 1 490 ? -6.316 -60.125 -1.468 1 86.94 490 LEU B O 1
ATOM 8341 N N . PRO B 1 491 ? -8.125 -60.125 -0.101 1 85.75 491 PRO B N 1
ATOM 8342 C CA . PRO B 1 491 ? -7.848 -61.5 0.281 1 85.75 491 PRO B CA 1
ATOM 8343 C C . PRO B 1 491 ? -7.961 -62.469 -0.893 1 85.75 491 PRO B C 1
ATOM 8345 O O . PRO B 1 491 ? -8.844 -62.312 -1.738 1 85.75 491 PRO B O 1
ATOM 8348 N N . ALA B 1 492 ? -7.008 -63.375 -0.93 1 82.69 492 ALA B N 1
ATOM 8349 C CA . ALA B 1 492 ? -7.043 -64.375 -1.999 1 82.69 492 ALA B CA 1
ATOM 8350 C C . ALA B 1 492 ? -8.281 -65.25 -1.891 1 82.69 492 ALA B C 1
ATOM 8352 O O . ALA B 1 492 ? -8.602 -65.75 -0.811 1 82.69 492 ALA B O 1
ATOM 8353 N N . GLN B 1 493 ? -8.984 -65.25 -2.984 1 80.06 493 GLN B N 1
ATOM 8354 C CA . GLN B 1 493 ? -10.18 -66.125 -3.025 1 80.06 493 GLN B CA 1
ATOM 8355 C C . GLN B 1 493 ? -10.227 -66.938 -4.309 1 80.06 493 GLN B C 1
ATOM 8357 O O . GLN B 1 493 ? -9.508 -66.625 -5.266 1 80.06 493 GLN B O 1
ATOM 8362 N N . ASN B 1 494 ? -11.016 -68 -4.297 1 78.69 494 ASN B N 1
ATOM 8363 C CA . ASN B 1 494 ? -11.156 -68.875 -5.449 1 78.69 494 ASN B CA 1
ATOM 8364 C C . ASN B 1 494 ? -12.031 -68.25 -6.535 1 78.69 494 ASN B C 1
ATOM 8366 O O . ASN B 1 494 ? -11.766 -68.375 -7.727 1 78.69 494 ASN B O 1
ATOM 8370 N N . GLU B 1 495 ? -13.055 -67.438 -6.066 1 79.5 495 GLU B N 1
ATOM 8371 C CA . GLU B 1 495 ? -13.961 -66.812 -7.031 1 79.5 495 GLU B CA 1
ATOM 8372 C C . GLU B 1 495 ? -13.633 -65.312 -7.238 1 79.5 495 GLU B C 1
ATOM 8374 O O . GLU B 1 495 ? -13.133 -64.688 -6.328 1 79.5 495 GLU B O 1
ATOM 8379 N N . SER B 1 496 ? -13.906 -64.938 -8.43 1 83.75 496 SER B N 1
ATOM 8380 C CA . SER B 1 496 ? -13.711 -63.531 -8.766 1 83.75 496 SER B CA 1
ATOM 8381 C C . SER B 1 496 ? -14.695 -62.656 -8.008 1 83.75 496 SER B C 1
ATOM 8383 O O . SER B 1 496 ? -15.867 -63 -7.859 1 83.75 496 SER B O 1
ATOM 8385 N N . LYS B 1 497 ? -14.164 -61.594 -7.508 1 85.56 497 LYS B N 1
ATOM 8386 C CA . LYS B 1 497 ? -15.008 -60.594 -6.832 1 85.56 497 LYS B CA 1
ATOM 8387 C C . LYS B 1 497 ? -14.969 -59.25 -7.555 1 85.56 497 LYS B C 1
ATOM 8389 O O . LYS B 1 497 ? -13.953 -58.875 -8.141 1 85.56 497 LYS B O 1
ATOM 8394 N N . LYS B 1 498 ? -16.094 -58.656 -7.504 1 88.81 498 LYS B N 1
ATOM 8395 C CA . LYS B 1 498 ? -16.188 -57.312 -8.031 1 88.81 498 LYS B CA 1
ATOM 8396 C C . LYS B 1 498 ? -15.602 -56.281 -7.047 1 88.81 498 LYS B C 1
ATOM 8398 O O . LYS B 1 498 ? -16 -56.25 -5.883 1 88.81 498 LYS B O 1
ATOM 8403 N N . VAL B 1 499 ? -14.617 -55.594 -7.488 1 90.44 499 VAL B N 1
ATOM 8404 C CA . VAL B 1 499 ? -13.953 -54.562 -6.676 1 90.44 499 VAL B CA 1
ATOM 8405 C C . VAL B 1 499 ? -14.172 -53.188 -7.289 1 90.44 499 VAL B C 1
ATOM 8407 O O . VAL B 1 499 ? -13.867 -52.969 -8.461 1 90.44 499 VAL B O 1
ATOM 8410 N N . LYS B 1 500 ? -14.688 -52.281 -6.523 1 91.56 500 LYS B N 1
ATOM 8411 C CA . LYS B 1 500 ? -14.875 -50.875 -6.953 1 91.56 500 LYS B CA 1
ATOM 8412 C C . LYS B 1 500 ? -13.805 -49.969 -6.359 1 91.56 500 LYS B C 1
ATOM 8414 O O . LYS B 1 500 ? -13.672 -49.875 -5.137 1 91.56 500 LYS B O 1
ATOM 8419 N N . VAL B 1 501 ? -13.07 -49.438 -7.242 1 93.38 501 VAL B N 1
ATOM 8420 C CA . VAL B 1 501 ? -12.016 -48.531 -6.832 1 93.38 501 VAL B CA 1
ATOM 8421 C C . VAL B 1 501 ? -12.461 -47.094 -7.074 1 93.38 501 VAL B C 1
ATOM 8423 O O . VAL B 1 501 ? -12.898 -46.75 -8.172 1 93.38 501 VAL B O 1
ATOM 8426 N N . LYS B 1 502 ? -12.289 -46.219 -6.102 1 94.75 502 LYS B N 1
ATOM 8427 C CA . LYS B 1 502 ? -12.688 -44.812 -6.18 1 94.75 502 LYS B CA 1
ATOM 8428 C C . LYS B 1 502 ? -11.484 -43.938 -6.496 1 94.75 502 LYS B C 1
ATOM 8430 O O . LYS B 1 502 ? -10.633 -43.688 -5.633 1 94.75 502 LYS B O 1
ATOM 8435 N N . ALA B 1 503 ? -11.438 -43.438 -7.703 1 95.12 503 ALA B N 1
ATOM 8436 C CA . ALA B 1 503 ? -10.438 -42.438 -8.109 1 95.12 503 ALA B CA 1
ATOM 8437 C C . ALA B 1 503 ? -10.969 -41.031 -7.93 1 95.12 503 ALA B C 1
ATOM 8439 O O . ALA B 1 503 ? -12.109 -40.719 -8.289 1 95.12 503 ALA B O 1
ATOM 8440 N N . LYS B 1 504 ? -10.078 -40.156 -7.402 1 95.5 504 LYS B N 1
ATOM 8441 C CA . LYS B 1 504 ? -10.562 -38.812 -7.074 1 95.5 504 LYS B CA 1
ATOM 8442 C C . LYS B 1 504 ? -9.562 -37.75 -7.516 1 95.5 504 LYS B C 1
ATOM 8444 O O . LYS B 1 504 ? -8.352 -37.938 -7.359 1 95.5 504 LYS B O 1
ATOM 8449 N N . LEU B 1 505 ? -10.055 -36.719 -8.195 1 95.44 505 LEU B N 1
ATOM 8450 C CA . LEU B 1 505 ? -9.375 -35.406 -8.242 1 95.44 505 LEU B CA 1
ATOM 8451 C C . LEU B 1 505 ? -9.812 -34.531 -7.086 1 95.44 505 LEU B C 1
ATOM 8453 O O . LEU B 1 505 ? -10.977 -34.094 -7.023 1 95.44 505 LEU B O 1
ATOM 8457 N N . THR B 1 506 ? -8.891 -34.219 -6.262 1 95.06 506 THR B N 1
ATOM 8458 C CA . THR B 1 506 ? -9.234 -33.562 -5.02 1 95.06 506 THR B CA 1
ATOM 8459 C C . THR B 1 506 ? -9.586 -32.094 -5.289 1 95.06 506 THR B C 1
ATOM 8461 O O . THR B 1 506 ? -9.359 -31.578 -6.391 1 95.06 506 THR B O 1
ATOM 8464 N N . LEU B 1 507 ? -10.094 -31.438 -4.277 1 94.62 507 LEU B N 1
ATOM 8465 C CA . LEU B 1 507 ? -10.406 -30.016 -4.336 1 94.62 507 LEU B CA 1
ATOM 8466 C C . LEU B 1 507 ? -9.148 -29.188 -4.582 1 94.62 507 LEU B C 1
ATOM 8468 O O . LEU B 1 507 ? -9.219 -28.109 -5.152 1 94.62 507 LEU B O 1
ATOM 8472 N N . SER B 1 508 ? -8 -29.688 -4.211 1 95.69 508 SER B N 1
ATOM 8473 C CA . SER B 1 508 ? -6.727 -29 -4.391 1 95.69 508 SER B CA 1
ATOM 8474 C C . SER B 1 508 ? -6.09 -29.359 -5.73 1 95.69 508 SER B C 1
ATOM 8476 O O . SER B 1 508 ? -4.953 -28.969 -6.004 1 95.69 508 SER B O 1
ATOM 8478 N N . GLY B 1 509 ? -6.789 -30.156 -6.496 1 93.25 509 GLY B N 1
ATOM 8479 C CA . GLY B 1 509 ? -6.34 -30.438 -7.848 1 93.25 509 GLY B CA 1
ATOM 8480 C C . GLY B 1 509 ? -5.312 -31.562 -7.906 1 93.25 509 GLY B C 1
ATOM 8481 O O . GLY B 1 509 ? -4.535 -31.641 -8.859 1 93.25 509 GLY B O 1
ATOM 8482 N N . THR B 1 510 ? -5.234 -32.406 -6.902 1 94.88 510 THR B N 1
ATOM 8483 C CA . THR B 1 510 ? -4.332 -33.562 -6.898 1 94.88 510 THR B CA 1
ATOM 8484 C C . THR B 1 510 ? -5.109 -34.844 -7.102 1 94.88 510 THR B C 1
ATOM 8486 O O . THR B 1 510 ? -6.305 -34.906 -6.82 1 94.88 510 THR B O 1
ATOM 8489 N N . PHE B 1 511 ? -4.41 -35.844 -7.598 1 95.62 511 PHE B N 1
ATOM 8490 C CA . PHE B 1 511 ? -5.012 -37.125 -7.84 1 95.62 511 PHE B CA 1
ATOM 8491 C C . PHE B 1 511 ? -4.766 -38.062 -6.66 1 95.62 511 PHE B C 1
ATOM 8493 O O . PHE B 1 511 ? -3.697 -38.031 -6.043 1 95.62 511 PHE B O 1
ATOM 8500 N N . ASN B 1 512 ? -5.836 -38.875 -6.387 1 93.25 512 ASN B N 1
ATOM 8501 C CA . ASN B 1 512 ? -5.715 -39.875 -5.352 1 93.25 512 ASN B CA 1
ATOM 8502 C C . ASN B 1 512 ? -6.668 -41.062 -5.594 1 93.25 512 ASN B C 1
ATOM 8504 O O . ASN B 1 512 ? -7.727 -40.875 -6.199 1 93.25 512 ASN B O 1
ATOM 8508 N N . ILE B 1 513 ? -6.211 -42.219 -5.25 1 92.94 513 ILE B N 1
ATOM 8509 C CA . ILE B 1 513 ? -7.141 -43.312 -5.07 1 92.94 513 ILE B CA 1
ATOM 8510 C C . ILE B 1 513 ? -7.621 -43.375 -3.623 1 92.94 513 ILE B C 1
ATOM 8512 O O . ILE B 1 513 ? -6.855 -43.688 -2.715 1 92.94 513 ILE B O 1
ATOM 8516 N N . GLU B 1 514 ? -8.734 -43.031 -3.461 1 87.94 514 GLU B N 1
ATOM 8517 C CA . GLU B 1 514 ? -9.258 -42.812 -2.119 1 87.94 514 GLU B CA 1
ATOM 8518 C C . GLU B 1 514 ? -9.586 -44.125 -1.413 1 87.94 514 GLU B C 1
ATOM 8520 O O . GLU B 1 514 ? -9.328 -44.281 -0.218 1 87.94 514 GLU B O 1
ATOM 8525 N N . SER B 1 515 ? -10.336 -45.062 -2.172 1 85.88 515 SER B N 1
ATOM 8526 C CA . SER B 1 515 ? -10.766 -46.312 -1.539 1 85.88 515 SER B CA 1
ATOM 8527 C C . SER B 1 515 ? -11.055 -47.406 -2.578 1 85.88 515 SER B C 1
ATOM 8529 O O . SER B 1 515 ? -11.133 -47.094 -3.775 1 85.88 515 SER B O 1
ATOM 8531 N N . ALA B 1 516 ? -11 -48.594 -2.023 1 85.44 516 ALA B N 1
ATOM 8532 C CA . ALA B 1 516 ? -11.438 -49.781 -2.789 1 85.44 516 ALA B CA 1
ATOM 8533 C C . ALA B 1 516 ? -12.375 -50.656 -1.966 1 85.44 516 ALA B C 1
ATOM 8535 O O . ALA B 1 516 ? -12.141 -50.875 -0.775 1 85.44 516 ALA B O 1
ATOM 8536 N N . GLN B 1 517 ? -13.469 -51 -2.625 1 85.81 517 GLN B N 1
ATOM 8537 C CA . GLN B 1 517 ? -14.461 -51.781 -1.898 1 85.81 517 GLN B CA 1
ATOM 8538 C C . GLN B 1 517 ? -14.844 -53.031 -2.678 1 85.81 517 GLN B C 1
ATOM 8540 O O . GLN B 1 517 ? -15.016 -52.969 -3.898 1 85.81 517 GLN B O 1
ATOM 8545 N N . MET B 1 518 ? -14.961 -54.125 -1.957 1 82.75 518 MET B N 1
ATOM 8546 C CA . MET B 1 518 ? -15.445 -55.375 -2.547 1 82.75 518 MET B CA 1
ATOM 8547 C C . MET B 1 518 ? -16.969 -55.438 -2.475 1 82.75 518 MET B C 1
ATOM 8549 O O . MET B 1 518 ? -17.562 -55.125 -1.441 1 82.75 518 MET B O 1
ATOM 8553 N N . VAL B 1 519 ? -17.609 -55.688 -3.615 1 76.56 519 VAL B N 1
ATOM 8554 C CA . VAL B 1 519 ? -19.062 -55.781 -3.637 1 76.56 519 VAL B CA 1
ATOM 8555 C C . VAL B 1 519 ? -19.484 -57.219 -3.391 1 76.56 519 VAL B C 1
ATOM 8557 O O . VAL B 1 519 ? -19.062 -58.125 -4.109 1 76.56 519 VAL B O 1
ATOM 8560 N N . GLU B 1 520 ? -19.984 -57.656 -2.215 1 63.94 520 GLU B N 1
ATOM 8561 C CA . GLU B 1 520 ? -20.5 -59 -1.943 1 63.94 520 GLU B CA 1
ATOM 8562 C C . GLU B 1 520 ? -21.922 -59.156 -2.471 1 63.94 520 GLU B C 1
ATOM 8564 O O . GLU B 1 520 ? -22.734 -58.25 -2.342 1 63.94 520 GLU B O 1
ATOM 8569 N N . GLU B 1 521 ? -22.141 -59.938 -3.42 1 49.66 521 GLU B N 1
ATOM 8570 C CA . GLU B 1 521 ? -23.484 -60.312 -3.852 1 49.66 521 GLU B CA 1
ATOM 8571 C C . GLU B 1 521 ? -24.281 -60.938 -2.703 1 49.66 521 GLU B C 1
ATOM 8573 O O . GLU B 1 521 ? -23.875 -61.969 -2.145 1 49.66 521 GLU B O 1
ATOM 8578 N N . GLU B 1 522 ? -24.656 -60.281 -1.743 1 40.94 522 GLU B N 1
ATOM 8579 C CA . GLU B 1 522 ? -25.578 -61 -0.863 1 40.94 522 GLU B CA 1
ATOM 8580 C C . GLU B 1 522 ? -26.797 -61.5 -1.632 1 40.94 522 GLU B C 1
ATOM 8582 O O . GLU B 1 522 ? -27.453 -60.75 -2.332 1 40.94 522 GLU B O 1
ATOM 8587 N N . GLU B 1 523 ? -26.828 -62.812 -1.997 1 36.72 523 GLU B N 1
ATOM 8588 C CA . GLU B 1 523 ? -28.062 -63.5 -2.357 1 36.72 523 GLU B CA 1
ATOM 8589 C C . GLU B 1 523 ? -29.156 -63.219 -1.337 1 36.72 523 GLU B C 1
ATOM 8591 O O . GLU B 1 523 ? -29.047 -63.625 -0.175 1 36.72 523 GLU B O 1
ATOM 8596 N N . TYR B 1 524 ? -29.578 -62.062 -1.228 1 36.66 524 TYR B N 1
ATOM 8597 C CA . TYR B 1 524 ? -30.797 -61.938 -0.441 1 36.66 524 TYR B CA 1
ATOM 8598 C C . TYR B 1 524 ? -31.953 -62.688 -1.098 1 36.66 524 TYR B C 1
ATOM 8600 O O . TYR B 1 524 ? -32.25 -62.469 -2.271 1 36.66 524 TYR B O 1
ATOM 8608 N N . GLU B 1 525 ? -32.062 -64 -0.787 1 32.31 525 GLU B N 1
ATOM 8609 C CA . GLU B 1 525 ? -33.344 -64.625 -1 1 32.31 525 GLU B CA 1
ATOM 8610 C C . GLU B 1 525 ? -34.469 -63.75 -0.447 1 32.31 525 GLU B C 1
ATOM 8612 O O . GLU B 1 525 ? -34.531 -63.469 0.752 1 32.31 525 GLU B O 1
ATOM 8617 N N . GLU B 1 526 ? -34.781 -62.844 -1.215 1 33.97 526 GLU B N 1
ATOM 8618 C CA . GLU B 1 526 ? -36 -62.094 -0.852 1 33.97 526 GLU B CA 1
ATOM 8619 C C . GLU B 1 526 ? -37.156 -63.062 -0.66 1 33.97 526 GLU B C 1
ATOM 8621 O O . GLU B 1 526 ? -37.625 -63.719 -1.609 1 33.97 526 GLU B O 1
ATOM 8626 N N . THR B 1 527 ? -37.125 -63.75 0.408 1 31.17 527 THR B N 1
ATOM 8627 C CA . THR B 1 527 ? -38.406 -64.375 0.704 1 31.17 527 THR B CA 1
ATOM 8628 C C . THR B 1 527 ? -39.531 -63.312 0.635 1 31.17 527 THR B C 1
ATOM 8630 O O . THR B 1 527 ? -39.531 -62.344 1.37 1 31.17 527 THR B O 1
ATOM 8633 N N . ILE B 1 528 ? -39.938 -63.188 -0.539 1 30.08 528 ILE B N 1
ATOM 8634 C CA . ILE B 1 528 ? -41.156 -62.406 -0.752 1 30.08 528 ILE B CA 1
ATOM 8635 C C . ILE B 1 528 ? -42.219 -62.812 0.253 1 30.08 528 ILE B C 1
ATOM 8637 O O . ILE B 1 528 ? -42.688 -63.938 0.24 1 30.08 528 ILE B O 1
ATOM 8641 N N . LYS B 1 529 ? -42 -62.25 1.398 1 29.2 529 LYS B N 1
ATOM 8642 C CA . LYS B 1 529 ? -43.156 -62.406 2.25 1 29.2 529 LYS B CA 1
ATOM 8643 C C . LYS B 1 529 ? -44.438 -62.031 1.499 1 29.2 529 LYS B C 1
ATOM 8645 O O . LYS B 1 529 ? -44.531 -60.969 0.911 1 29.2 529 LYS B O 1
ATOM 8650 N N . GLU B 1 530 ? -45.25 -63 1.031 1 23.89 530 GLU B N 1
ATOM 8651 C CA . GLU B 1 530 ? -46.594 -62.906 0.445 1 23.89 530 GLU B CA 1
ATOM 8652 C C . GLU B 1 530 ? -47.438 -61.875 1.142 1 23.89 530 GLU B C 1
ATOM 8654 O O . GLU B 1 530 ? -47.625 -61.906 2.363 1 23.89 530 GLU B O 1
ATOM 8659 N N . LYS B 1 531 ? -47.219 -60.656 0.705 1 29.53 531 LYS B N 1
ATOM 8660 C CA . LYS B 1 531 ? -48.25 -59.719 1.176 1 29.53 531 LYS B CA 1
ATOM 8661 C C . LYS B 1 531 ? -49.625 -60.406 1.207 1 29.53 531 LYS B C 1
ATOM 8663 O O . LYS B 1 531 ? -50.062 -60.969 0.207 1 29.53 531 LYS B O 1
ATOM 8668 N N . ARG B 1 532 ? -50.125 -60.719 2.379 1 26.75 532 ARG B N 1
ATOM 8669 C CA . ARG B 1 532 ? -51.5 -61.125 2.676 1 26.75 532 ARG B CA 1
ATOM 8670 C C . ARG B 1 532 ? -52.5 -60.25 1.928 1 26.75 532 ARG B C 1
ATOM 8672 O O . ARG B 1 532 ? -52.406 -59.031 1.991 1 26.75 532 ARG B O 1
ATOM 8679 N N . GLU B 1 533 ? -53.031 -60.688 0.762 1 25.41 533 GLU B N 1
ATOM 8680 C CA . GLU B 1 533 ? -54.156 -60.125 -0.03 1 25.41 533 GLU B CA 1
ATOM 8681 C C . GLU B 1 533 ? -55.281 -59.625 0.865 1 25.41 533 GLU B C 1
ATOM 8683 O O . GLU B 1 533 ? -55.875 -60.406 1.626 1 25.41 533 GLU B O 1
ATOM 8688 N N . LEU B 1 534 ? -55 -58.406 1.58 1 28.31 534 LEU B N 1
ATOM 8689 C CA . LEU B 1 534 ? -56.188 -57.969 2.312 1 28.31 534 LEU B CA 1
ATOM 8690 C C . LEU B 1 534 ? -57.438 -58.062 1.445 1 28.31 534 LEU B C 1
ATOM 8692 O O . LEU B 1 534 ? -57.375 -57.781 0.246 1 28.31 534 LEU B O 1
ATOM 8696 N N . PRO B 1 535 ? -58.438 -58.688 1.882 1 26.86 535 PRO B N 1
ATOM 8697 C CA . PRO B 1 535 ? -59.688 -59.062 1.222 1 26.86 535 PRO B CA 1
ATOM 8698 C C . PRO B 1 535 ? -60.406 -57.844 0.583 1 26.86 535 PRO B C 1
ATOM 8700 O O . PRO B 1 535 ? -60.188 -56.719 1.018 1 26.86 535 PRO B O 1
ATOM 8703 N N . PRO B 1 536 ? -60.812 -57.906 -0.711 1 24.36 536 PRO B N 1
ATOM 8704 C CA . PRO B 1 536 ? -61.5 -56.906 -1.557 1 24.36 536 PRO B CA 1
ATOM 8705 C C . PRO B 1 536 ? -62.625 -56.188 -0.829 1 24.36 536 PRO B C 1
ATOM 8707 O O . PRO B 1 536 ? -63.5 -56.844 -0.267 1 24.36 536 PRO B O 1
ATOM 8710 N N . SER B 1 537 ? -62.188 -55.094 -0.007 1 23.52 537 SER B N 1
ATOM 8711 C CA . SER B 1 537 ? -63.281 -54.438 0.68 1 23.52 537 SER B CA 1
ATOM 8712 C C . SER B 1 537 ? -64.438 -54.156 -0.273 1 23.52 537 SER B C 1
ATOM 8714 O O . SER B 1 537 ? -64.25 -53.875 -1.452 1 23.52 537 SER B O 1
ATOM 8716 N N . PRO B 1 538 ? -65.688 -54.406 0.081 1 22.16 538 PRO B N 1
ATOM 8717 C CA . PRO B 1 538 ? -67 -54.375 -0.592 1 22.16 538 PRO B CA 1
ATOM 8718 C C . PRO B 1 538 ? -67.25 -53.031 -1.263 1 22.16 538 PRO B C 1
ATOM 8720 O O . PRO B 1 538 ? -66.688 -52 -0.854 1 22.16 538 PRO B O 1
ATOM 8723 N N . GLU B 1 539 ? -67.688 -52.969 -2.52 1 20.23 539 GLU B N 1
ATOM 8724 C CA . GLU B 1 539 ? -68.125 -52.062 -3.58 1 20.23 539 GLU B CA 1
ATOM 8725 C C . GLU B 1 539 ? -69.125 -51.062 -3.053 1 20.23 539 GLU B C 1
ATOM 8727 O O . GLU B 1 539 ? -70.25 -51.406 -2.729 1 20.23 539 GLU B O 1
ATOM 8732 N N . ALA B 1 540 ? -68.75 -50.125 -2.061 1 19 540 ALA B N 1
ATOM 8733 C CA . ALA B 1 540 ? -69.812 -49.219 -1.691 1 19 540 ALA B CA 1
ATOM 8734 C C . ALA B 1 540 ? -70.438 -48.531 -2.922 1 19 540 ALA B C 1
ATOM 8736 O O . ALA B 1 540 ? -69.688 -48.156 -3.834 1 19 540 ALA B O 1
ATOM 8737 N N . GLU B 1 541 ? -71.625 -48.562 -3.244 1 17.38 541 GLU B N 1
ATOM 8738 C CA . GLU B 1 541 ? -72.688 -48.125 -4.164 1 17.38 541 GLU B CA 1
ATOM 8739 C C . GLU B 1 541 ? -72.812 -46.594 -4.188 1 17.38 541 GLU B C 1
ATOM 8741 O O . GLU B 1 541 ? -73.25 -46 -3.213 1 17.38 541 GLU B O 1
ATOM 8746 N N . LYS B 1 542 ? -71.562 -45.938 -4.609 1 18.19 542 LYS B N 1
ATOM 8747 C CA . LYS B 1 542 ? -71.625 -44.469 -4.645 1 18.19 542 LYS B CA 1
ATOM 8748 C C . LYS B 1 542 ? -72.75 -44 -5.508 1 18.19 542 LYS B C 1
ATOM 8750 O O . LYS B 1 542 ? -72.938 -44.438 -6.656 1 18.19 542 LYS B O 1
ATOM 8755 N N . GLU B 1 543 ? -73.75 -43.312 -4.836 1 17.22 543 GLU B N 1
ATOM 8756 C CA . GLU B 1 543 ? -74.938 -42.625 -5.246 1 17.22 543 GLU B CA 1
ATOM 8757 C C . GLU B 1 543 ? -74.688 -41.438 -6.164 1 17.22 543 GLU B C 1
ATOM 8759 O O . GLU B 1 543 ? -73.625 -40.812 -6.043 1 17.22 543 GLU B O 1
ATOM 8764 N N . GLU B 1 544 ? -75.375 -41.188 -7.23 1 17.36 544 GLU B N 1
ATOM 8765 C CA . GLU B 1 544 ? -75.562 -40.438 -8.477 1 17.36 544 GLU B CA 1
ATOM 8766 C C . GLU B 1 544 ? -75.812 -38.969 -8.211 1 17.36 544 GLU B C 1
ATOM 8768 O O . GLU B 1 544 ? -76.938 -38.5 -8.125 1 17.36 544 GLU B O 1
ATOM 8773 N N . THR B 1 545 ? -74.812 -38.312 -7.391 1 16.7 545 THR B N 1
ATOM 8774 C CA . THR B 1 545 ? -75.25 -36.938 -7.059 1 16.7 545 THR B CA 1
ATOM 8775 C C . THR B 1 545 ? -75.375 -36.094 -8.312 1 16.7 545 THR B C 1
ATOM 8777 O O . THR B 1 545 ? -74.625 -36.281 -9.266 1 16.7 545 THR B O 1
ATOM 8780 N N . GLU B 1 546 ? -76.438 -35.156 -8.344 1 16.91 546 GLU B N 1
ATOM 8781 C CA . GLU B 1 546 ? -77.25 -34.25 -9.188 1 16.91 546 GLU B CA 1
ATOM 8782 C C . GLU B 1 546 ? -76.438 -33 -9.578 1 16.91 546 GLU B C 1
ATOM 8784 O O . GLU B 1 546 ? -75.5 -32.625 -8.875 1 16.91 546 GLU B O 1
ATOM 8789 N N . GLU B 1 547 ? -76.688 -32.375 -10.797 1 16.81 547 GLU B N 1
ATOM 8790 C CA . GLU B 1 547 ? -76.188 -31.484 -11.867 1 16.81 547 GLU B CA 1
ATOM 8791 C C . GLU B 1 547 ? -76.375 -30.016 -11.469 1 16.81 547 GLU B C 1
ATOM 8793 O O . GLU B 1 547 ? -76.062 -29.125 -12.258 1 16.81 547 GLU B O 1
ATOM 8798 N N . LYS B 1 548 ? -76.562 -29.609 -10.195 1 16.2 548 LYS B N 1
ATOM 8799 C CA . LYS B 1 548 ? -77.312 -28.328 -10.273 1 16.2 548 LYS B CA 1
ATOM 8800 C C . LYS B 1 548 ? -76.438 -27.266 -10.914 1 16.2 548 LYS B C 1
ATOM 8802 O O . LYS B 1 548 ? -75.188 -27.344 -10.859 1 16.2 548 LYS B O 1
ATOM 8807 N N . THR B 1 549 ? -77.062 -26.094 -11.391 1 16.78 549 THR B N 1
ATOM 8808 C CA . THR B 1 549 ? -77.25 -25 -12.328 1 16.78 549 THR B CA 1
ATOM 8809 C C . THR B 1 549 ? -76.562 -23.734 -11.812 1 16.78 549 THR B C 1
ATOM 8811 O O . THR B 1 549 ? -76.812 -23.344 -10.656 1 16.78 549 THR B O 1
ATOM 8814 N N . ASN B 1 550 ? -75.375 -23.281 -12.352 1 17.41 550 ASN B N 1
ATOM 8815 C CA . ASN B 1 550 ? -74.438 -22.219 -12.07 1 17.41 550 ASN B CA 1
ATOM 8816 C C . ASN B 1 550 ? -75.062 -20.844 -12.359 1 17.41 550 ASN B C 1
ATOM 8818 O O . ASN B 1 550 ? -74.938 -20.344 -13.477 1 17.41 550 ASN B O 1
ATOM 8822 N N . GLY B 1 551 ? -76.125 -20.516 -11.742 1 15.75 551 GLY B N 1
ATOM 8823 C CA . GLY B 1 551 ? -76.688 -19.234 -12.188 1 15.75 551 GLY B CA 1
ATOM 8824 C C . GLY B 1 551 ? -75.75 -18.078 -11.961 1 15.75 551 GLY B C 1
ATOM 8825 O O . GLY B 1 551 ? -74.75 -18.203 -11.242 1 15.75 551 GLY B O 1
ATOM 8826 N N . HIS B 1 552 ? -76.188 -16.75 -11.945 1 16.55 552 HIS B N 1
ATOM 8827 C CA . HIS B 1 552 ? -76.125 -15.43 -12.578 1 16.55 552 HIS B CA 1
ATOM 8828 C C . HIS B 1 552 ? -75.312 -14.461 -11.75 1 16.55 552 HIS B C 1
ATOM 8830 O O . HIS B 1 552 ? -74.5 -13.703 -12.297 1 16.55 552 HIS B O 1
ATOM 8836 N N . LYS B 1 553 ? -75.562 -14.141 -10.43 1 15.81 553 LYS B N 1
ATOM 8837 C CA . LYS B 1 553 ? -75.938 -12.75 -10.227 1 15.81 553 LYS B CA 1
ATOM 8838 C C . LYS B 1 553 ? -74.688 -11.844 -10.18 1 15.81 553 LYS B C 1
ATOM 8840 O O . LYS B 1 553 ? -73.625 -12.305 -9.898 1 15.81 553 LYS B O 1
ATOM 8845 N N . GLU B 1 554 ? -74.875 -10.469 -9.617 1 17.22 554 GLU B N 1
ATOM 8846 C CA . GLU B 1 554 ? -74.812 -9.031 -9.852 1 17.22 554 GLU B CA 1
ATOM 8847 C C . GLU B 1 554 ? -73.625 -8.422 -9.117 1 17.22 554 GLU B C 1
ATOM 8849 O O . GLU B 1 554 ? -73.188 -8.914 -8.062 1 17.22 554 GLU B O 1
ATOM 8854 N N . THR B 1 555 ? -72.938 -7.492 -9.711 1 16.97 555 THR B N 1
ATOM 8855 C CA . THR B 1 555 ? -71.688 -6.738 -9.852 1 16.97 555 THR B CA 1
ATOM 8856 C C . THR B 1 555 ? -71.562 -5.711 -8.734 1 16.97 555 THR B C 1
ATOM 8858 O O . THR B 1 555 ? -70.625 -4.891 -8.75 1 16.97 555 THR B O 1
ATOM 8861 N N . ALA B 1 556 ? -72 -5.949 -7.516 1 16.11 556 ALA B N 1
ATOM 8862 C CA . ALA B 1 556 ? -72.125 -4.691 -6.781 1 16.11 556 ALA B CA 1
ATOM 8863 C C . ALA B 1 556 ? -70.75 -4.074 -6.492 1 16.11 556 ALA B C 1
ATOM 8865 O O . ALA B 1 556 ? -69.812 -4.793 -6.227 1 16.11 556 ALA B O 1
ATOM 8866 N N . GLU B 1 557 ? -70.5 -2.738 -6.68 1 17.69 557 GLU B N 1
ATOM 8867 C CA . GLU B 1 557 ? -69.5 -1.692 -6.824 1 17.69 557 GLU B CA 1
ATOM 8868 C C . GLU B 1 557 ? -69 -1.224 -5.461 1 17.69 557 GLU B C 1
ATOM 8870 O O . GLU B 1 557 ? -68.188 -0.262 -5.375 1 17.69 557 GLU B O 1
ATOM 8875 N N . GLU B 1 558 ? -68.812 -2.098 -4.449 1 15.55 558 GLU B N 1
ATOM 8876 C CA . GLU B 1 558 ? -68.75 -1.42 -3.158 1 15.55 558 GLU B CA 1
ATOM 8877 C C . GLU B 1 558 ? -67.438 -0.572 -3.043 1 15.55 558 GLU B C 1
ATOM 8879 O O . GLU B 1 558 ? -66.438 -0.861 -3.688 1 15.55 558 GLU B O 1
ATOM 8884 N N . LYS B 1 559 ? -67.438 0.453 -2.137 1 17.5 559 LYS B N 1
ATOM 8885 C CA . LYS B 1 559 ? -67 1.783 -1.725 1 17.5 559 LYS B CA 1
ATOM 8886 C C . LYS B 1 559 ? -65.688 1.71 -0.939 1 17.5 559 LYS B C 1
ATOM 8888 O O . LYS B 1 559 ? -64.938 2.666 -0.928 1 17.5 559 LYS B O 1
ATOM 8893 N N . PRO B 1 560 ? -65.062 0.544 -0.378 1 15.7 560 PRO B N 1
ATOM 8894 C CA . PRO B 1 560 ? -64.688 0.856 1.012 1 15.7 560 PRO B CA 1
ATOM 8895 C C . PRO B 1 560 ? -63.469 1.753 1.132 1 15.7 560 PRO B C 1
ATOM 8897 O O . PRO B 1 560 ? -62.656 1.818 0.207 1 15.7 560 PRO B O 1
ATOM 8900 N N . ALA B 1 561 ? -63.344 2.385 2.34 1 16.61 561 ALA B N 1
ATOM 8901 C CA . ALA B 1 561 ? -62.844 3.492 3.158 1 16.61 561 ALA B CA 1
ATOM 8902 C C . ALA B 1 561 ? -61.406 3.268 3.582 1 16.61 561 ALA B C 1
ATOM 8904 O O . ALA B 1 561 ? -60.562 4.191 3.531 1 16.61 561 ALA B O 1
ATOM 8905 N N . ASP B 1 562 ? -60.844 2.18 4.43 1 15.66 562 ASP B N 1
ATOM 8906 C CA . ASP B 1 562 ? -60.375 2.488 5.777 1 15.66 562 ASP B CA 1
ATOM 8907 C C . ASP B 1 562 ? -58.844 2.523 5.832 1 15.66 562 ASP B C 1
ATOM 8909 O O . ASP B 1 562 ? -58.188 1.491 5.676 1 15.66 562 ASP B O 1
ATOM 8913 N N . GLY B 1 563 ? -58.062 3.387 5.32 1 16.45 563 GLY B N 1
ATOM 8914 C CA . GLY B 1 563 ? -56.625 3.262 5.344 1 16.45 563 GLY B CA 1
ATOM 8915 C C . GLY B 1 563 ? -56.062 3.129 6.746 1 16.45 563 GLY B C 1
ATOM 8916 O O . GLY B 1 563 ? -56.75 3.426 7.727 1 16.45 563 GLY B O 1
ATOM 8917 N N . GLU B 1 564 ? -54.531 3.08 7.016 1 16.61 564 GLU B N 1
ATOM 8918 C CA . GLU B 1 564 ? -53.406 2.369 7.617 1 16.61 564 GLU B CA 1
ATOM 8919 C C . GLU B 1 564 ? -52.844 3.127 8.82 1 16.61 564 GLU B C 1
ATOM 8921 O O . GLU B 1 564 ? -52.344 4.234 8.68 1 16.61 564 GLU B O 1
ATOM 8926 N N . LYS B 1 565 ? -53.375 2.996 9.961 1 15.65 565 LYS B N 1
ATOM 8927 C CA . LYS B 1 565 ? -52.844 3.627 11.164 1 15.65 565 LYS B CA 1
ATOM 8928 C C . LYS B 1 565 ? -51.406 3.182 11.414 1 15.65 565 LYS B C 1
ATOM 8930 O O . LYS B 1 565 ? -50.938 2.172 10.867 1 15.65 565 LYS B O 1
ATOM 8935 N N . LYS B 1 566 ? -50.969 3.004 12.906 1 16.12 566 LYS B N 1
ATOM 8936 C CA . LYS B 1 566 ? -50.125 3.656 13.898 1 16.12 566 LYS B CA 1
ATOM 8937 C C . LYS B 1 566 ? -48.875 2.803 14.227 1 16.12 566 LYS B C 1
ATOM 8939 O O . LYS B 1 566 ? -47.75 3.287 14.172 1 16.12 566 LYS B O 1
ATOM 8944 N N . ALA B 1 567 ? -48.875 1.823 15.391 1 16.08 567 ALA B N 1
ATOM 8945 C CA . ALA B 1 567 ? -48.188 2.004 16.672 1 16.08 567 ALA B CA 1
ATOM 8946 C C . ALA B 1 567 ? -46.844 1.307 16.688 1 16.08 567 ALA B C 1
ATOM 8948 O O . ALA B 1 567 ? -46.562 0.451 15.844 1 16.08 567 ALA B O 1
ATOM 8949 N N . GLU B 1 568 ? -46.094 0.949 18.078 1 17.14 568 GLU B N 1
ATOM 8950 C CA . GLU B 1 568 ? -45 1.228 19.016 1 17.14 568 GLU B CA 1
ATOM 8951 C C . GLU B 1 568 ? -44.188 -0.024 19.312 1 17.14 568 GLU B C 1
ATOM 8953 O O . GLU B 1 568 ? -43.25 0.018 20.094 1 17.14 568 GLU B O 1
ATOM 8958 N N . GLU B 1 569 ? -44.188 -1.231 18.672 1 16.77 569 GLU B N 1
ATOM 8959 C CA . GLU B 1 569 ? -43.906 -2.422 19.469 1 16.77 569 GLU B CA 1
ATOM 8960 C C . GLU B 1 569 ? -42.406 -2.486 19.844 1 16.77 569 GLU B C 1
ATOM 8962 O O . GLU B 1 569 ? -41.562 -2.121 19.031 1 16.77 569 GLU B O 1
ATOM 8967 N N . GLY B 1 570 ? -42 -2.828 21.266 1 17.58 570 GLY B N 1
ATOM 8968 C CA . GLY B 1 570 ? -41.094 -2.932 22.391 1 17.58 570 GLY B CA 1
ATOM 8969 C C . GLY B 1 570 ? -40.156 -4.141 22.297 1 17.58 570 GLY B C 1
ATOM 8970 O O . GLY B 1 570 ? -40.594 -5.258 22.625 1 17.58 570 GLY B O 1
ATOM 8971 N N . ASP B 1 571 ? -39.281 -4.473 21.484 1 16.86 571 ASP B N 1
ATOM 8972 C CA . ASP B 1 571 ? -38.75 -5.809 21.203 1 16.86 571 ASP B CA 1
ATOM 8973 C C . ASP B 1 571 ? -37.656 -6.199 22.203 1 16.86 571 ASP B C 1
ATOM 8975 O O . ASP B 1 571 ? -36.594 -5.625 22.203 1 16.86 571 ASP B O 1
ATOM 8979 N N . ALA B 1 572 ? -38 -6.465 23.469 1 17.98 572 ALA B N 1
ATOM 8980 C CA . ALA B 1 572 ? -37.031 -6.715 24.531 1 17.98 572 ALA B CA 1
ATOM 8981 C C . ALA B 1 572 ? -36.281 -8.023 24.266 1 17.98 572 ALA B C 1
ATOM 8983 O O . ALA B 1 572 ? -36.875 -9.094 24.219 1 17.98 572 ALA B O 1
ATOM 8984 N N . GLU B 1 573 ? -35.125 -8.133 23.641 1 15.73 573 GLU B N 1
ATOM 8985 C CA . GLU B 1 573 ? -34.406 -9.234 23.031 1 15.73 573 GLU B CA 1
ATOM 8986 C C . GLU B 1 573 ? -33.969 -10.258 24.062 1 15.73 573 GLU B C 1
ATOM 8988 O O . GLU B 1 573 ? -34.219 -11.453 23.922 1 15.73 573 GLU B O 1
ATOM 8993 N N . MET B 1 574 ? -32.75 -10.391 24.766 1 16.69 574 MET B N 1
ATOM 8994 C CA . MET B 1 574 ? -31.734 -11.375 24.422 1 16.69 574 MET B CA 1
ATOM 8995 C C . MET B 1 574 ? -31.609 -12.422 25.531 1 16.69 574 MET B C 1
ATOM 8997 O O . MET B 1 574 ? -31.438 -12.086 26.703 1 16.69 574 MET B O 1
ATOM 9001 N N . PRO B 1 575 ? -31.906 -13.758 25.531 1 19.53 575 PRO B N 1
ATOM 9002 C CA . PRO B 1 575 ? -32.094 -14.844 26.5 1 19.53 575 PRO B CA 1
ATOM 9003 C C . PRO B 1 575 ? -30.766 -15.422 26.984 1 19.53 575 PRO B C 1
ATOM 9005 O O . PRO B 1 575 ? -30.766 -16.359 27.797 1 19.53 575 PRO B O 1
ATOM 9008 N N . GLU B 1 576 ? -29.578 -15.188 27 1 16.17 576 GLU B N 1
ATOM 9009 C CA . GLU B 1 576 ? -28.641 -16.266 26.703 1 16.17 576 GLU B CA 1
ATOM 9010 C C . GLU B 1 576 ? -28.406 -17.141 27.938 1 16.17 576 GLU B C 1
ATOM 9012 O O . GLU B 1 576 ? -28.172 -18.344 27.828 1 16.17 576 GLU B O 1
ATOM 9017 N N . LYS B 1 577 ? -28.172 -16.891 29.234 1 16.3 577 LYS B N 1
ATOM 9018 C CA . LYS B 1 577 ? -26.922 -17.406 29.75 1 16.3 577 LYS B CA 1
ATOM 9019 C C . LYS B 1 577 ? -27.047 -18.859 30.172 1 16.3 577 LYS B C 1
ATOM 9021 O O . LYS B 1 577 ? -26.125 -19.656 29.984 1 16.3 577 LYS B O 1
ATOM 9026 N N . LYS B 1 578 ? -28.047 -19.469 30.859 1 16.78 578 LYS B N 1
ATOM 9027 C CA . LYS B 1 578 ? -27.531 -20.062 32.094 1 16.78 578 LYS B CA 1
ATOM 9028 C C . LYS B 1 578 ? -26.859 -21.406 31.828 1 16.78 578 LYS B C 1
ATOM 9030 O O . LYS B 1 578 ? -27.188 -22.094 30.859 1 16.78 578 LYS B O 1
ATOM 9035 N N . GLU B 1 579 ? -25.891 -22.047 32.688 1 17.53 579 GLU B N 1
ATOM 9036 C CA . GLU B 1 579 ? -24.75 -22.922 32.906 1 17.53 579 GLU B CA 1
ATOM 9037 C C . GLU B 1 579 ? -25.188 -24.391 33.031 1 17.53 579 GLU B C 1
ATOM 9039 O O . GLU B 1 579 ? -24.578 -25.266 32.406 1 17.53 579 GLU B O 1
ATOM 9044 N N . GLY B 1 580 ? -26 -24.906 33.969 1 17.25 580 GLY B N 1
ATOM 9045 C CA . GLY B 1 580 ? -25.281 -25.828 34.812 1 17.25 580 GLY B CA 1
ATOM 9046 C C . GLY B 1 580 ? -25.266 -27.25 34.312 1 17.25 580 GLY B C 1
ATOM 9047 O O . GLY B 1 580 ? -24.203 -27.875 34.188 1 17.25 580 GLY B O 1
ATOM 9048 N N . GLU B 1 581 ? -26.344 -28.109 34.344 1 18.47 581 GLU B N 1
ATOM 9049 C CA . GLU B 1 581 ? -26.266 -29.359 35.125 1 18.47 581 GLU B CA 1
ATOM 9050 C C . GLU B 1 581 ? -25.797 -30.516 34.25 1 18.47 581 GLU B C 1
ATOM 9052 O O . GLU B 1 581 ? -25.953 -30.484 33.031 1 18.47 581 GLU B O 1
ATOM 9057 N N . GLU B 1 582 ? -25.125 -31.672 34.781 1 19.17 582 GLU B N 1
ATOM 9058 C CA . GLU B 1 582 ? -24.172 -32.781 34.688 1 19.17 582 GLU B CA 1
ATOM 9059 C C . GLU B 1 582 ? -24.828 -34.031 34.094 1 19.17 582 GLU B C 1
ATOM 9061 O O . GLU B 1 582 ? -24.141 -34.969 33.719 1 19.17 582 GLU B O 1
ATOM 9066 N N . GLU B 1 583 ? -26.094 -34 33.562 1 17.42 583 GLU B N 1
ATOM 9067 C CA . GLU B 1 583 ? -26.516 -35.375 33.812 1 17.42 583 GLU B CA 1
ATOM 9068 C C . GLU B 1 583 ? -25.719 -36.344 32.938 1 17.42 583 GLU B C 1
ATOM 9070 O O . GLU B 1 583 ? -25.344 -36.031 31.828 1 17.42 583 GLU B O 1
ATOM 9075 N N . LYS B 1 584 ? -25.484 -37.719 33.344 1 18.88 584 LYS B N 1
ATOM 9076 C CA . LYS B 1 584 ? -24.672 -38.938 33.312 1 18.88 584 LYS B CA 1
ATOM 9077 C C . LYS B 1 584 ? -25.047 -39.812 32.125 1 18.88 584 LYS B C 1
ATOM 9079 O O . LYS B 1 584 ? -24.438 -40.875 31.922 1 18.88 584 LYS B O 1
ATOM 9084 N N . SER B 1 585 ? -25.797 -39.281 31.062 1 17.31 585 SER B N 1
ATOM 9085 C CA . SER B 1 585 ? -26.453 -40.5 30.609 1 17.31 585 SER B CA 1
ATOM 9086 C C . SER B 1 585 ? -25.453 -41.469 29.984 1 17.31 585 SER B C 1
ATOM 9088 O O . SER B 1 585 ? -24.375 -41.062 29.547 1 17.31 585 SER B O 1
ATOM 9090 N N . PRO B 1 586 ? -25.922 -42.812 29.734 1 20.47 586 PRO B N 1
ATOM 9091 C CA . PRO B 1 586 ? -25.375 -44.156 29.609 1 20.47 586 PRO B CA 1
ATOM 9092 C C . PRO B 1 586 ? -24.766 -44.406 28.234 1 20.47 586 PRO B C 1
ATOM 9094 O O . PRO B 1 586 ? -25.125 -43.75 27.25 1 20.47 586 PRO B O 1
ATOM 9097 N N . ALA B 1 587 ? -23.594 -44.969 28.172 1 19.52 587 ALA B N 1
ATOM 9098 C CA . ALA B 1 587 ? -22.531 -45.375 27.266 1 19.52 587 ALA B CA 1
ATOM 9099 C C . ALA B 1 587 ? -23.047 -46.312 26.172 1 19.52 587 ALA B C 1
ATOM 9101 O O . ALA B 1 587 ? -23.438 -47.438 26.453 1 19.52 587 ALA B O 1
ATOM 9102 N N . GLU B 1 588 ? -24.109 -45.906 25.453 1 18.09 588 GLU B N 1
ATOM 9103 C CA . GLU B 1 588 ? -24.422 -47.125 24.688 1 18.09 588 GLU B CA 1
ATOM 9104 C C . GLU B 1 588 ? -23.266 -47.5 23.766 1 18.09 588 GLU B C 1
ATOM 9106 O O . GLU B 1 588 ? -22.531 -46.625 23.281 1 18.09 588 GLU B O 1
ATOM 9111 N N . LYS B 1 589 ? -22.969 -48.844 23.516 1 20.92 589 LYS B N 1
ATOM 9112 C CA . LYS B 1 589 ? -21.922 -49.75 23.031 1 20.92 589 LYS B CA 1
ATOM 9113 C C . LYS B 1 589 ? -21.828 -49.688 21.5 1 20.92 589 LYS B C 1
ATOM 9115 O O . LYS B 1 589 ? -22.781 -50.031 20.797 1 20.92 589 LYS B O 1
ATOM 9120 N N . PRO B 1 590 ? -21.062 -48.688 20.906 1 20.45 590 PRO B N 1
ATOM 9121 C CA . PRO B 1 590 ? -21.078 -48.625 19.438 1 20.45 590 PRO B CA 1
ATOM 9122 C C . PRO B 1 590 ? -20.578 -49.906 18.781 1 20.45 590 PRO B C 1
ATOM 9124 O O . PRO B 1 590 ? -19.766 -50.625 19.359 1 20.45 590 PRO B O 1
ATOM 9127 N N . GLU B 1 591 ? -21.344 -50.406 17.797 1 22.05 591 GLU B N 1
ATOM 9128 C CA . GLU B 1 591 ? -21.109 -51.562 16.953 1 22.05 591 GLU B CA 1
ATOM 9129 C C . GLU B 1 591 ? -19.797 -51.406 16.172 1 22.05 591 GLU B C 1
ATOM 9131 O O . GLU B 1 591 ? -19.422 -50.312 15.781 1 22.05 591 GLU B O 1
ATOM 9136 N N . GLU B 1 592 ? -18.891 -52.406 16.156 1 23.31 592 GLU B N 1
ATOM 9137 C CA . GLU B 1 592 ? -17.516 -52.625 15.727 1 23.31 592 GLU B CA 1
ATOM 9138 C C . GLU B 1 592 ? -17.406 -52.656 14.211 1 23.31 592 GLU B C 1
ATOM 9140 O O . GLU B 1 592 ? -17.828 -53.625 13.57 1 23.31 592 GLU B O 1
ATOM 9145 N N . LYS B 1 593 ? -17.672 -51.656 13.461 1 21.17 593 LYS B N 1
ATOM 9146 C CA . LYS B 1 593 ? -17.438 -51.875 12.031 1 21.17 593 LYS B CA 1
ATOM 9147 C C . LYS B 1 593 ? -15.953 -52.062 11.742 1 21.17 593 LYS B C 1
ATOM 9149 O O . LYS B 1 593 ? -15.109 -51.281 12.164 1 21.17 593 LYS B O 1
ATOM 9154 N N . LYS B 1 594 ? -15.516 -53.344 11.43 1 25.31 594 LYS B N 1
ATOM 9155 C CA . LYS B 1 594 ? -14.172 -53.844 11.156 1 25.31 594 LYS B CA 1
ATOM 9156 C C . LYS B 1 594 ? -13.625 -53.25 9.859 1 25.31 594 LYS B C 1
ATOM 9158 O O . LYS B 1 594 ? -14.18 -53.438 8.781 1 25.31 594 LYS B O 1
ATOM 9163 N N . GLU B 1 595 ? -13.055 -52.094 9.797 1 23.92 595 GLU B N 1
ATOM 9164 C CA . GLU B 1 595 ? -12.383 -51.406 8.688 1 23.92 595 GLU B CA 1
ATOM 9165 C C . GLU B 1 595 ? -11.227 -52.25 8.148 1 23.92 595 GLU B C 1
ATOM 9167 O O . GLU B 1 595 ? -10.398 -52.75 8.914 1 23.92 595 GLU B O 1
ATOM 9172 N N . VAL B 1 596 ? -11.422 -53.031 7.184 1 24.27 596 VAL B N 1
ATOM 9173 C CA . VAL B 1 596 ? -10.336 -53.844 6.641 1 24.27 596 VAL B CA 1
ATOM 9174 C C . VAL B 1 596 ? -9.195 -52.938 6.188 1 24.27 596 VAL B C 1
ATOM 9176 O O . VAL B 1 596 ? -9.438 -51.875 5.602 1 24.27 596 VAL B O 1
ATOM 9179 N N . LYS B 1 597 ? -8.109 -53.062 6.961 1 23.47 597 LYS B N 1
ATOM 9180 C CA . LYS B 1 597 ? -6.832 -52.375 6.754 1 23.47 597 LYS B CA 1
ATOM 9181 C C . LYS B 1 597 ? -6.438 -52.406 5.277 1 23.47 597 LYS B C 1
ATOM 9183 O O . LYS B 1 597 ? -6.363 -53.469 4.66 1 23.47 597 LYS B O 1
ATOM 9188 N N . LYS B 1 598 ? -6.609 -51.094 4.504 1 22.56 598 LYS B N 1
ATOM 9189 C CA . LYS B 1 598 ? -5.965 -50.969 3.203 1 22.56 598 LYS B CA 1
ATOM 9190 C C . LYS B 1 598 ? -4.461 -50.75 3.354 1 22.56 598 LYS B C 1
ATOM 9192 O O . LYS B 1 598 ? -4.023 -49.969 4.223 1 22.56 598 LYS B O 1
#

Sequence (1196 aa):
MTTSYKQAAVVGIDLGASESYVAYVGKGIVDIVQNEVSKRNTSSLVGFTDRERLLGDVALAQIKSNAKNTCRNFKHLLGRKVDAPDLDKEKFWSTCPMVEADDGFAGYDVTYKGESRQITASQCTAMYLTKLKQITEEWCKAKVTDCVIACPSSFCDVQRAALLDAAKIAGLSVLRIMNEHTATALAYGIYRSNDFDVEKPMTVAFCSMGHSTFSVCIVQFIRGKLQVVCERSDKVGGRDMDECLMRVFAAQFQKKFGCDPLSNKKASFKLEDSVSKTKKILSANYEANMSCECLMEDEDFSSQITRDDFEKMCEPMLARVKAVLDSAIAASGLTVDTIDSVELVGGGSRVPFVRKVITESFGGKELATTMNQEESVARGCALQAAILSPLYKVRDFEIKDTTNFGVKIGWMGSAADSQAEKEEDGDAQMGGAEGEYKTAEVFPMASNVNTVKLLTFYRNGPFDVKAEFVEGAPLLPGTASDLGTYRIELPAQNESKKVKVKAKLTLSGTFNIESAQMVEEEEYEETIKEKRELPPSPEAEKEETEEKTNGHKETAEEKPADGEKKAEEGDAEMPEKKEGEEEKSPAEKPEEKKEVKKMTTSYKQAAVVGIDLGASESYVAYVGKGIVDIVQNEVSKRNTSSLVGFTDRERLLGDVALAQIKSNAKNTCRNFKHLLGRKVDAPDLDKEKFWSTCPMVEADDGFAGYDVTYKGESRQITASQCTAMYLTKLKQITEEWCKAKVTDCVIACPSSFCDVQRAALLDAAKIAGLSVLRIMNEHTATALAYGIYRSNDFDVEKPMTVAFCSMGHSTFSVCIVQFIRGKLQVVCERSDKVGGRDMDECLMRVFAAQFQKKFGCDPLSNKKASFKLEDSVSKTKKILSANYEANMSCECLMEDEDFSSQITRDDFEKMCEPMLARVKAVLDSAIAASGLTVDTIDSVELVGGGSRVPFVRKVITESFGGKELATTMNQEESVARGCALQAAILSPLYKVRDFEIKDTTNFGVKIGWMGSAADSQAEKEEDGDAQMGGAEGEYKTAEVFPMASNVNTVKLLTFYRNGPFDVKAEFVEGAPLLPGTASDLGTYRIELPAQNESKKVKVKAKLTLSGTFNIESAQMVEEEEYEETIKEKRELPPSPEAEKEETEEKTNGHKETAEEKPADGEKKAEEGDAEMPEKKEGEEEKSPAEKPEEKKEVKK

pLDDT: mean 83.05, std 25.7, range [13.25, 98.81]

Nearest PDB structures (foldseek):
  5e84-assembly6_F  TM=8.838E-01  e=2.353E-48  Homo sapiens
  7n1r-assembly2_B  TM=8.855E-01  e=7.574E-47  Homo sapiens
  7n6g-assembly1_6L  TM=8.635E-01  e=6.026E-43  Chlamydomonas reinhardtii
  7fgm-assembly1_A  TM=9.003E-01  e=6.595E-40  Homo sapiens
  6cz1-assembly2_B  TM=8.831E-01  e=3.568E-36  Homo sapiens

Foldseek 3Di:
DPLDQPAEWEWFKEDDQFKIWIWIADPNDIDTFAFPVRHSIWGLKWFADLVDIQETVRCVVCCLVGVQGMAGSLLVQQLAACPFPVCVVVVLQHSYDWDQAPVRTIFGWHAHSNDIDTDHSLRSLLVRVLNVQVSRCVRVVHHYAEFEYEDALQDAFRRLVSNVSSCVSSVHHYPAHHHLVLLLVQLVCVVCLVVAAQPDWAWEWEWEAACFKTKIWIWIDHRQEIATLDMFMDRFHNVLLLVLVLVVQQVVCCVVPVDGLSVHSSLSVQSSVQSSVQQVVQLVDQKGKGWGACSDPRDIDIDIDGLVRSCVSCVVSVVVNLVRLVVNCVSSVDALVSHRAYEYAYDRCSRVVNVVSNCVSSPNDDYDHPDDRDCSSRSSRNVVSQQSDPVHDDDHHYYWFWHQWWKKKKWAADPQLVPDDDDPPVAAEDHDDHRDMDMDTQGHGRRTAFDKGKYKDKDQFKIKMWMFTDPPRSHRGPRGRGPDMDIDGDDHDPHIWIKIWMWHRHSNRHTDGDDIDTDDPPPPPPPPPPPDPPPPPDDPDPPPDDDDDDDDDDDDDDDDDYDDDDDDDDDDDDDDDDDDDDDDPDDDPPPDDPPPDD/DPLPQPAEWEWFKEDDQFKIWIWIADPNDIDTFAFPVRHSIWGLKWFADLVDIQETVSCVVCCLVGVQGMAGSLLVQQLAACPFPVCVVVVLQHSYDWDQAPVRTIFGWHQHSNDIDTDHSLRSLLVRVLNVQVRRCVRVVHHYAEFEYEDALQDAFRRLVSNVSSCVSSVHHYPAHHHLVLLLVQLVCVVCLVVAAQPDWAWEWEWEAACFKTKIWIWIDHRQEIATLDMFMDRFHNVLLLVLVLVVQQVVCCVVPVDGLSVHSSLSVQSSVQSSVQQVVQLVDQKGKGWGACSDPRDIDIDIDGLVRSCVSCVVSVVVNLVRLVVNCVSSVDALVSHDAYEYAYDRCSRVVNVVSNCVSSPNDDYDHPDDRDCSSRSSRNVVSQQSDPVHDDDHHYYWFWHQWWKKKKWAADPQLVPDDDDPPVAAEDHDDHRDMDMDTQGHGRRTAFDKGKYKDKDQFKIKMWMFTDPPRSHRGPRGRGPDMDIDGDDHDPHIWIKIWMWHRHSNRHTDGDDIDTDDPPPPPPPPPPPDPPPPPDDPPPDDDDDDDPDDDDDDPDDDDDDDDDDDDDCPDDDDDDDDDDDDDDDPDDDDPPPPDD

Organism: Polarella glacialis (NCBI:txid89957)

Secondary structure (DSSP, 8-state):
-----SSEEEEEEE--SSEEEEEEEETTEEEEPP-TTS-SSEE-EEEE-SS-EEETHHHHHTTTTTGGGEEE-GGGGTT--TT-GGGHHHHHH-SSPEEE-TTSSEEEEEEETTEEEEEEHHHHHHHHHHHHHHHHHHHHTSEEEEEEEEE-TT--HHHHHHHHHHHHHTT--EEEEEEHHHHHHHHHHHHTGGG--SSSPEEEEEEEE-SS-EEEEEEEEETTEEEEEEEEEES-SHHHHHHHHHHHHHHHHHHHHS--GGGSHHHHHHHHHHHHHHHHHHHHSSEEEEEEEEEETTEEEEEEEEHHHHHHHTHHHHHHHHHHHHHHHHHHT--GGG--EEEEESGGGGSHHHHHHHHHHTTTPPEE--S-TTTHHHHHHHHHHHHHSTT------EEE-EES--EEEEEE--HHHHHS----SSSEE----TT-EEEEEEE-TTEESSEEEEEEEEESS-EEEEEEEPTT--PPTT---EEEEEEE-----SS-EEEEEEEEE-TTS-EEEEEEEEE-------------------------------------------------------------------------------/-----SSEEEEEEE--SSEEEEEEEETTEEEEPP-TTS-SSEE-EEEE-SS-EEETHHHHHTTTTTGGGEEE-GGGGTT--TT-GGGHHHHHH-SSPEEE-TTSSEEEEEEETTEEEEEEHHHHHHHHHHHHHHHHHHHHTSEEEEEEEEE-TT--HHHHHHHHHHHHHTT--EEEEEEHHHHHHHHHHHHTGGG--SSSPEEEEEEEE-SS-EEEEEEEEETTEEEEEEEEEES-SHHHHHHHHHHHHHHHHHHHHS--GGGSHHHHHHHHHHHHHHHHHHHHSSEEEEEEEEEETTEEEEEEEEHHHHHHHTHHHHHHHHHHHHHHHHHHT--GGG--EEEEESGGGGSHHHHHHHHHHTTTPPEE--S-TTTHHHHHHHHHHHHH-TT------EEE-EES--EEEEEE--HHHHHS----SSSEE----TT-EEEEEEE-TTEESSEEEEEEEEESS-EEEEEEEPTT--PPTT---EEEEEEE-----SS-EEEEEEEEE-TTS-EEEEEEEEE-------------------------------------------------------------------------------

Solvent-accessible surface area (backbone atoms only — not comparable to full-atom values): 65680 Å² total; per-residue (Å²): 130,84,73,81,45,92,42,78,29,39,25,2,32,26,70,38,52,62,43,25,35,40,12,32,59,54,96,92,38,76,46,69,41,47,40,73,73,72,30,60,56,40,40,38,28,43,22,40,36,70,82,49,77,28,55,22,57,60,19,60,67,40,32,68,87,38,25,54,23,26,47,52,42,42,70,78,25,35,62,26,46,57,82,19,72,72,44,57,63,51,55,74,72,38,42,27,53,73,34,69,22,96,86,65,26,17,20,34,46,32,48,44,60,86,34,82,41,72,40,38,20,38,55,52,48,12,55,45,48,36,49,52,50,51,39,44,24,65,66,65,59,16,38,70,58,39,26,14,38,37,39,63,77,64,52,47,50,60,27,49,49,31,50,51,49,12,35,49,74,38,66,48,43,69,79,31,45,36,42,36,68,57,19,32,49,48,36,50,49,62,75,46,42,88,75,43,38,85,78,58,66,48,29,34,34,40,41,30,17,30,57,52,32,29,36,32,32,38,34,34,30,29,49,54,34,41,36,56,67,39,72,30,66,46,87,45,27,38,49,55,52,35,48,46,50,43,54,54,53,32,51,52,44,22,73,73,70,71,49,59,36,78,79,33,59,45,26,32,50,52,47,48,55,32,38,50,53,30,50,32,46,30,46,70,28,64,52,33,69,36,52,36,76,50,42,54,95,72,34,67,47,71,51,77,49,41,42,66,59,52,52,61,67,37,45,72,59,49,52,56,53,49,50,33,52,52,48,31,46,60,67,51,74,57,56,65,85,66,47,74,42,39,36,48,24,25,68,39,41,63,32,58,72,55,41,49,53,54,24,58,73,43,78,60,48,73,76,38,67,88,56,61,38,76,51,31,38,9,42,11,20,16,53,50,23,35,63,71,34,87,87,43,92,58,82,79,63,49,76,46,48,59,38,63,64,12,32,26,37,33,36,67,22,29,62,35,25,65,68,49,83,82,72,89,74,81,54,51,75,61,65,30,52,60,84,35,78,44,72,46,75,77,36,55,65,59,34,56,43,57,40,76,46,56,35,37,35,38,38,34,40,58,49,55,39,34,36,28,49,35,90,82,42,75,64,53,72,76,55,75,53,70,70,48,72,45,75,46,84,42,77,77,47,96,57,62,34,45,32,40,34,34,38,32,31,34,71,50,60,33,79,44,76,78,49,75,45,75,58,75,80,71,83,70,76,71,72,73,70,74,74,73,79,71,70,85,73,80,81,81,77,83,78,78,82,87,80,85,90,81,92,79,89,88,83,92,83,91,84,91,83,92,84,92,84,89,82,90,86,86,91,82,87,80,84,86,81,81,86,82,90,82,86,80,78,80,81,70,84,76,82,83,80,85,72,78,85,128,128,84,75,81,46,94,40,78,31,38,24,3,33,26,72,38,51,61,44,24,35,41,12,33,60,54,96,92,39,79,47,70,43,47,38,73,73,72,30,59,55,40,40,38,29,43,22,40,36,69,82,46,78,28,57,23,56,60,18,59,68,40,32,68,87,35,25,55,23,24,47,52,42,43,70,78,25,35,61,26,45,56,82,19,73,73,46,56,62,50,56,73,72,39,42,26,51,73,33,68,21,92,87,66,26,16,20,33,48,31,49,45,59,86,35,81,41,72,40,38,20,40,56,53,48,12,54,45,49,33,50,53,50,51,39,43,22,64,69,64,60,17,40,70,59,39,26,14,39,35,39,62,78,66,54,48,51,59,27,48,49,33,51,51,50,13,35,49,73,38,66,48,43,70,79,32,45,37,42,36,67,57,18,32,48,47,36,50,50,61,75,46,42,88,76,42,38,83,79,57,65,47,29,35,35,39,41,29,18,30,57,54,33,28,37,32,32,38,33,35,30,29,51,55,33,41,36,55,67,39,71,29,65,45,86,44,26,38,51,55,54,36,48,47,49,44,54,54,52,32,50,53,43,22,74,74,70,71,49,58,37,77,80,34,58,46,27,33,47,52,48,49,57,33,39,50,52,30,51,32,46,30,46,71,31,65,53,34,72,37,52,36,76,50,40,54,95,71,34,67,48,70,48,76,48,41,44,68,58,51,52,59,66,37,45,71,61,49,53,56,54,48,49,32,52,53,49,30,43,62,67,53,73,56,56,64,83,65,46,72,42,39,35,48,25,25,69,40,39,62,32,57,71,54,42,48,53,52,25,57,74,44,76,60,48,73,78,38,66,87,55,62,39,76,51,30,38,9,43,11,20,16,53,51,24,34,62,71,33,88,88,41,91,57,82,79,65,49,75,44,50,60,37,63,64,14,33,25,37,32,36,66,22,28,62,36,25,63,69,49,83,82,73,88,74,82,55,51,77,62,64,30,51,61,82,34,79,45,72,45,76,77,36,55,65,58,35,56,45,57,39,76,48,56,35,36,33,37,38,34,39,57,50,54,39,35,36,27,50,35,89,81,42,74,64,52,71,74,55,75,53,70,71,48,73,47,75,44,82,42,77,77,46,94,58,61,34,46,30,40,34,34,38,32,31,34,71,51,59,33,79,45,75,77,48,72,43,75,58,76,80,72,81,68,76,70,71,70,70,73,75,74,77,72,72,82,76,80,82,76,81,82,75,85,82,82,82,86,81,87,80,83,89,83,80,81,79,83,80,88,80,87,82,86,87,86,91,82,91,79,81,84,75,90,79,79,77,90,80,80,89,77,84,77,82,81,81,77,82,79,80,82,79,81,74,76,86,124

InterPro domains:
  IPR013126 Heat shock protein 70 family [PF00012] (10-593)
  IPR013126 Heat shock protein 70 family [PTHR45639] (9-587)
  IPR018181 Heat shock protein 70, conserved site [PS01036] (342-356)
  IPR029047 Heat shock protein 70kD, peptide-binding domain superfamily [G3DSA:2.60.34.10] (393-557)
  IPR043129 ATPase, nucleotide binding domain [SSF53067] (9-192)
  IPR043129 ATPase, nucleotide binding domain [SSF53067] (201-388)

Radius of gyration: 39.04 Å; Cα contacts (8 Å, |Δi|>4): 2415; chains: 2; bounding box: 114×133×86 Å